Protein AF-0000000074759867 (afdb_homodimer)

Radius of gyration: 30.77 Å; Cα contacts (8 Å, |Δi|>4): 1372; chains: 2; bounding box: 74×90×67 Å

Secondary structure (DSSP, 8-state):
--HHHHH--S------SSGGGG--TTSHHHHHHHHHHHHHHHHHHHHHHHHHHSPPPHHHHSSHHHHHHHHHHHHHHHHHHHHHHHHHH-SS-HHHHHHHHHIIIIIIHHHHHHHGGG-SS-HHHHHHHHHHHHHHHHHHHHHHHH-TT-HHHHHHHHHHHTHHHHHHHHHHHHHHTT-STT-HHHHHHHHHHHHHHHHHH-TTHHHHHHHHHHHHHHHHHHHS-HHHHHHHH----SS----HHHHHHHHHHHHHHHHHHT-GGGTTS-HHHHHHHHHHHHHHS-TTSS-HHHHHHHHHHHH-TT-SS-EEHHHHHHHHHHTT--HHHHHSTHHHHHHHTT-SEE-HHHHHHHHHHHTS----EEESS--SSHHHHHHHHHHHH-TT-SSSEEHHHHHHHHHHTT--HHHHHHHHHHH-TT-SSEE-HHHHHHH-HHHHHHHHHHHHHTTSEEE--/--HHHHHTTS------SSGGGG--TTSHHHHHHHHHHHHHHHHHHHHHHHHHHSPPPGGGTSSHHHHHHHHHHHHHHHHHHHHHHHHHH-SS-HHHHHHHHHIIIIIIHHHHHHHGGG-SS-HHHHHHHHHHHHHHHHHHHHHHHH-TT-HHHHHHHHHHHTHHHHHHHHHHHHHHTT-STT-HHHHHHHHHHHHHHHHHH-TTHHHHHHHHHHHHHHHHHHHS-HHHHHHHH----SS----HHHHHHHHHHHHHHHHHHTGGGGTTS-HHHHHHHHHHHHHHS-GGGS-HHHHHHHHHHHH-TT-SS-EEHHHHHHHHHHTT--HHHHHSTHHHHHHHTT-SEE-HHHHHHHHHHHT-----EEESS--SSHHHHHHHHHHHH-TT-SSSEEHHHHHHHHHHTT--HHHHHHHHHHH-TT-SSEE-HHHHHHH-HHHHHHHHHHHHHTTSEEE--

Structure (mmCIF, N/CA/C/O backbone):
data_AF-0000000074759867-model_v1
#
loop_
_entity.id
_entity.type
_entity.pdbx_description
1 polymer 'EF-hand domain-containing protein'
#
loop_
_atom_site.group_PDB
_atom_site.id
_atom_site.type_symbol
_atom_site.label_atom_id
_atom_site.label_alt_id
_atom_site.label_comp_id
_atom_site.label_asym_id
_atom_site.label_entity_id
_atom_site.label_seq_id
_atom_site.pdbx_PDB_ins_code
_atom_site.Cartn_x
_atom_site.Cartn_y
_atom_site.Cartn_z
_atom_site.occupancy
_atom_site.B_iso_or_equiv
_atom_site.auth_seq_id
_atom_site.auth_comp_id
_atom_site.auth_asym_id
_atom_site.auth_atom_id
_atom_site.pdbx_PDB_model_num
ATOM 1 N N . MET A 1 1 ? 2.025 14.914 32.531 1 25.23 1 MET A N 1
ATOM 2 C CA . MET A 1 1 ? 1.65 15.805 31.422 1 25.23 1 MET A CA 1
ATOM 3 C C . MET A 1 1 ? 0.314 15.383 30.828 1 25.23 1 MET A C 1
ATOM 5 O O . MET A 1 1 ? 0.151 14.242 30.391 1 25.23 1 MET A O 1
ATOM 9 N N . ASN A 1 2 ? -0.723 15.922 31.312 1 27.2 2 ASN A N 1
ATOM 10 C CA . ASN A 1 2 ? -2.104 15.602 30.969 1 27.2 2 ASN A CA 1
ATOM 11 C C . ASN A 1 2 ? -2.309 15.539 29.453 1 27.2 2 ASN A C 1
ATOM 13 O O . ASN A 1 2 ? -2.076 16.531 28.75 1 27.2 2 ASN A O 1
ATOM 17 N N . PHE A 1 3 ? -2.348 14.516 28.922 1 37.06 3 PHE A N 1
ATOM 18 C CA . PHE A 1 3 ? -2.588 14.227 27.5 1 37.06 3 PHE A CA 1
ATOM 19 C C . PHE A 1 3 ? -3.641 15.172 26.938 1 37.06 3 PHE A C 1
ATOM 21 O O . PHE A 1 3 ? -3.547 15.586 25.781 1 37.06 3 PHE A O 1
ATOM 28 N N . LEU A 1 4 ? -4.617 15.453 27.766 1 38.69 4 LEU A N 1
ATOM 29 C CA . LEU A 1 4 ? -5.734 16.312 27.375 1 38.69 4 LEU A CA 1
ATOM 30 C C . LEU A 1 4 ? -5.277 17.766 27.219 1 38.69 4 LEU A C 1
ATOM 32 O O . LEU A 1 4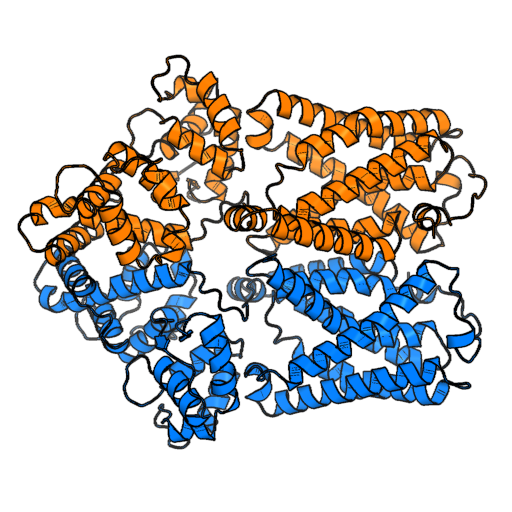 ? -5.848 18.5 26.422 1 38.69 4 LEU A O 1
ATOM 36 N N . ASN A 1 5 ? -4.363 18.172 28.047 1 41 5 ASN A N 1
ATOM 37 C CA . ASN A 1 5 ? -3.826 19.531 27.906 1 41 5 ASN A CA 1
ATOM 38 C C . ASN A 1 5 ? -3.076 19.688 26.594 1 41 5 ASN A C 1
ATOM 40 O O . ASN A 1 5 ? -2.727 20.812 26.203 1 41 5 ASN A O 1
ATOM 44 N N . ILE A 1 6 ? -2.629 18.609 26.016 1 41.81 6 ILE A N 1
ATOM 45 C CA . ILE A 1 6 ? -1.91 18.641 24.75 1 41.81 6 ILE A CA 1
ATOM 46 C C . ILE A 1 6 ? -2.848 19.109 23.625 1 41.81 6 ILE A C 1
ATOM 48 O O . ILE A 1 6 ? -2.43 19.812 22.719 1 41.81 6 ILE A O 1
ATOM 52 N N . MET A 1 7 ? -4.102 18.672 23.703 1 43.22 7 MET A N 1
ATOM 53 C CA . MET A 1 7 ? -5.043 19.094 22.672 1 43.22 7 MET A CA 1
ATOM 54 C C . MET A 1 7 ? -5.488 20.531 22.891 1 43.22 7 MET A C 1
ATOM 56 O O . MET A 1 7 ? -5.918 21.203 21.953 1 43.22 7 MET A O 1
ATOM 60 N N . ASN A 1 8 ? -5.684 20.906 24.203 1 39.31 8 ASN A N 1
ATOM 61 C CA . ASN A 1 8 ? -6.441 22.109 24.531 1 39.31 8 ASN A CA 1
ATOM 62 C C . ASN A 1 8 ? -5.559 23.344 24.5 1 39.31 8 ASN A C 1
ATOM 64 O O . ASN A 1 8 ? -5.875 24.359 25.125 1 39.31 8 ASN A O 1
ATOM 68 N N . THR A 1 9 ? -4.359 23.203 24.281 1 38.5 9 THR A N 1
ATOM 69 C CA . THR A 1 9 ? -3.691 24.453 24.594 1 38.5 9 THR A CA 1
ATOM 70 C C . THR A 1 9 ? -4.223 25.594 23.719 1 38.5 9 THR A C 1
ATOM 72 O O . THR A 1 9 ? -3.66 26.688 23.703 1 38.5 9 THR A O 1
ATOM 75 N N . THR A 1 10 ? -5.008 25.266 22.703 1 38.91 10 THR A N 1
ATOM 76 C CA . THR A 1 10 ? -5.273 26.516 21.984 1 38.91 10 THR A CA 1
ATOM 77 C C . THR A 1 10 ? -6.145 27.453 22.812 1 38.91 10 THR A C 1
ATOM 79 O O . THR A 1 10 ? -6.93 27 23.656 1 38.91 10 THR A O 1
ATOM 82 N N . HIS A 1 11 ? -5.938 28.797 22.859 1 38.81 11 HIS A N 1
ATOM 83 C CA . HIS A 1 11 ? -6.559 29.984 23.438 1 38.81 11 HIS A CA 1
ATOM 84 C C . HIS A 1 11 ? -8.078 29.938 23.281 1 38.81 11 HIS A C 1
ATOM 86 O O . HIS A 1 11 ? -8.586 29.609 22.219 1 38.81 11 HIS A O 1
ATOM 92 N N . PRO A 1 12 ? -8.883 29.781 24.422 1 43.03 12 PRO A N 1
ATOM 93 C CA . PRO A 1 12 ? -10.312 30.062 24.344 1 43.03 12 PRO A CA 1
ATOM 94 C C . PRO A 1 12 ? -10.633 31.328 23.547 1 43.03 12 PRO A C 1
ATOM 96 O O . PRO A 1 12 ? -10.617 32.438 24.109 1 43.03 12 PRO A O 1
ATOM 99 N N . GLU A 1 13 ? -10.039 31.656 22.453 1 46.59 13 GLU A N 1
ATOM 100 C CA . GLU A 1 13 ? -10.523 32.875 21.781 1 46.59 13 GLU A CA 1
ATOM 101 C C . GLU A 1 13 ? -12.047 32.906 21.75 1 46.59 13 GLU A C 1
ATOM 103 O O . GLU A 1 13 ? -12.688 31.891 21.406 1 46.59 13 GLU A O 1
ATOM 108 N N . VAL A 1 14 ? -12.602 33.812 22.516 1 53.66 14 VAL A N 1
ATOM 109 C CA . VAL A 1 14 ? -14.008 34.188 22.422 1 53.66 14 VAL A CA 1
ATOM 110 C C . VAL A 1 14 ? -14.469 34.125 20.969 1 53.66 14 VAL A C 1
ATOM 112 O O . VAL A 1 14 ? -13.953 34.844 20.109 1 53.66 14 VAL A O 1
ATOM 115 N N . ALA A 1 15 ? -15.219 33.219 20.578 1 59.41 15 ALA A N 1
ATOM 116 C CA . ALA A 1 15 ? -15.773 32.875 19.266 1 59.41 15 ALA A CA 1
ATOM 117 C C . ALA A 1 15 ? -16.562 34.031 18.672 1 59.41 15 ALA A C 1
ATOM 119 O O . ALA A 1 15 ? -17.469 34.562 19.312 1 59.41 15 ALA A O 1
ATOM 120 N N . LYS A 1 16 ? -16 34.781 17.625 1 72.56 16 LYS A N 1
ATOM 121 C CA . LYS A 1 16 ? -16.75 35.75 16.828 1 72.56 16 LYS A CA 1
ATOM 122 C C . LYS A 1 16 ? -17.812 35.062 15.984 1 72.56 16 LYS A C 1
ATOM 124 O O . LYS A 1 16 ? -17.531 34.094 15.297 1 72.56 16 LYS A O 1
ATOM 129 N N . LEU A 1 17 ? -19.156 35.312 16.156 1 83.62 17 LEU A N 1
ATOM 130 C CA . LEU A 1 17 ? -20.297 34.75 15.445 1 83.62 17 LEU A CA 1
ATOM 131 C C . LEU A 1 17 ? -20.906 35.75 14.492 1 83.62 17 LEU A C 1
ATOM 133 O O . LEU A 1 17 ? -20.828 36.969 14.734 1 83.62 17 LEU A O 1
ATOM 137 N N . PRO A 1 18 ? -21.406 35.312 13.297 1 91.12 18 PRO A N 1
ATOM 138 C CA . PRO A 1 18 ? -21.281 33.938 12.844 1 91.12 18 PRO A CA 1
ATOM 139 C C . PRO A 1 18 ? -19.859 33.531 12.5 1 91.12 18 PRO A C 1
ATOM 141 O O . PRO A 1 18 ? -19.062 34.375 12.07 1 91.12 18 PRO A O 1
ATOM 144 N N . HIS A 1 19 ? -19.531 32.281 12.445 1 92.56 19 HIS A N 1
ATOM 145 C CA . HIS A 1 19 ? -18.172 31.828 12.266 1 92.56 19 HIS A CA 1
ATOM 146 C C . HIS A 1 19 ? -17.641 32.188 10.883 1 92.56 19 HIS A C 1
ATOM 148 O O . HIS A 1 19 ? -16.469 32.562 10.742 1 92.56 19 HIS A O 1
ATOM 154 N N . TYR A 1 20 ? -18.516 32.094 9.836 1 93.38 20 TYR A N 1
ATOM 155 C CA . TYR A 1 20 ? -18.062 32.25 8.461 1 93.38 20 TYR A CA 1
ATOM 156 C C . TYR A 1 20 ? -17.531 33.656 8.234 1 93.38 20 TYR A C 1
ATOM 158 O O . TYR A 1 20 ? -16.688 33.875 7.363 1 93.38 20 TYR A O 1
ATOM 166 N N . LYS A 1 21 ? -17.938 34.719 9.039 1 93.5 21 LYS A N 1
ATOM 167 C CA . LYS A 1 21 ? -17.531 36.094 8.883 1 93.5 21 LYS A CA 1
ATOM 168 C C . LYS A 1 21 ? -16.172 36.344 9.523 1 93.5 21 LYS A C 1
ATOM 170 O O . LYS A 1 21 ? -15.516 37.344 9.242 1 93.5 21 LYS A O 1
ATOM 175 N N . HIS A 1 22 ? -15.734 35.438 10.32 1 90.88 22 HIS A N 1
ATOM 176 C CA . HIS A 1 22 ? -14.523 35.656 11.102 1 90.88 22 HIS A CA 1
ATOM 177 C C . HIS A 1 22 ? -13.398 34.719 10.672 1 90.88 22 HIS A C 1
ATOM 179 O O . HIS A 1 22 ? -12.398 34.594 11.383 1 90.88 22 HIS A O 1
ATOM 185 N N . VAL A 1 23 ? -13.594 34.125 9.547 1 92.38 23 VAL A N 1
ATOM 186 C CA . VAL A 1 23 ? -12.539 33.281 9.023 1 92.38 23 VAL A CA 1
ATOM 187 C C . VAL A 1 23 ? -11.344 34.125 8.609 1 92.38 23 VAL A C 1
ATOM 189 O O . VAL A 1 23 ? -11.484 35.062 7.836 1 92.38 23 VAL A O 1
ATOM 192 N N . GLU A 1 24 ? -10.156 33.781 9.117 1 90.75 24 GLU A N 1
ATOM 193 C CA . GLU A 1 24 ? -8.922 34.469 8.75 1 90.75 24 GLU A CA 1
ATOM 194 C C . GLU A 1 24 ? -8.297 33.844 7.5 1 90.75 24 GLU A C 1
ATOM 196 O O . GLU A 1 24 ? -7.32 33.094 7.586 1 90.75 24 GLU A O 1
ATOM 201 N N . TRP A 1 25 ? -8.688 34.219 6.379 1 91.19 25 TRP A N 1
ATOM 202 C CA . TRP A 1 25 ? -8.305 33.656 5.094 1 91.19 25 TRP A CA 1
ATOM 203 C C . TRP A 1 25 ? -6.84 33.938 4.785 1 91.19 25 TRP A C 1
ATOM 205 O O . TRP A 1 25 ? -6.234 33.281 3.936 1 91.19 25 TRP A O 1
ATOM 215 N N . ASP A 1 26 ? -6.25 34.906 5.43 1 89.62 26 ASP A N 1
ATOM 216 C CA . ASP A 1 26 ? -4.859 35.25 5.184 1 89.62 26 ASP A CA 1
ATOM 217 C C . ASP A 1 26 ? -3.904 34.312 5.895 1 89.62 26 ASP A C 1
ATOM 219 O O . ASP A 1 26 ? -2.715 34.25 5.57 1 89.62 26 ASP A O 1
ATOM 223 N N . HIS A 1 27 ? -4.445 33.656 6.91 1 87.38 27 HIS A N 1
ATOM 224 C CA . HIS A 1 27 ? -3.648 32.625 7.566 1 87.38 27 HIS A CA 1
ATOM 225 C C . HIS A 1 27 ? -3.65 31.344 6.762 1 87.38 27 HIS A C 1
ATOM 227 O O . HIS A 1 27 ? -4.695 30.703 6.613 1 87.38 27 HIS A O 1
ATOM 233 N N . PRO A 1 28 ? -2.551 30.844 6.285 1 83.94 28 PRO A N 1
ATOM 234 C CA . PRO A 1 28 ? -2.492 29.734 5.332 1 83.94 28 PRO A CA 1
ATOM 235 C C . PRO A 1 28 ? -3.105 28.453 5.887 1 83.94 28 PRO A C 1
ATOM 237 O O . PRO A 1 28 ? -3.795 27.734 5.164 1 83.94 28 PRO A O 1
ATOM 240 N N . GLU A 1 29 ? -2.854 28.234 7.102 1 86.25 29 GLU A N 1
ATOM 241 C CA . GLU A 1 29 ? -3.369 26.984 7.672 1 86.25 29 GLU A CA 1
ATOM 242 C C . GLU A 1 29 ? -4.887 27.031 7.816 1 86.25 29 GLU A C 1
ATOM 244 O O . GLU A 1 29 ? -5.57 26.031 7.602 1 86.25 29 GLU A O 1
ATOM 249 N N . VAL A 1 30 ? -5.398 28.234 8.242 1 88.75 30 VAL A N 1
ATOM 250 C CA . VAL A 1 30 ? -6.844 28.406 8.367 1 88.75 30 VAL A CA 1
ATOM 251 C C . VAL A 1 30 ? -7.492 28.312 6.984 1 88.75 30 VAL A C 1
ATOM 253 O O . VAL A 1 30 ? -8.508 27.641 6.812 1 88.75 30 VAL A O 1
ATOM 256 N N . ALA A 1 31 ? -6.879 28.953 6.039 1 91.12 31 ALA A N 1
ATOM 257 C CA . ALA A 1 31 ? -7.383 28.906 4.668 1 91.12 31 ALA A CA 1
ATOM 258 C C . ALA A 1 31 ? -7.418 27.484 4.141 1 91.12 31 ALA A C 1
ATOM 260 O O . ALA A 1 31 ? -8.391 27.062 3.51 1 91.12 31 ALA A O 1
ATOM 261 N N . PHE A 1 32 ? -6.383 26.781 4.449 1 91.81 32 PHE A N 1
ATOM 262 C CA . PHE A 1 32 ? -6.312 25.391 3.988 1 91.81 32 PHE A CA 1
ATOM 263 C C . PHE A 1 32 ? -7.441 24.562 4.594 1 91.81 32 PHE A C 1
ATOM 265 O O . PHE A 1 32 ? -8.125 23.828 3.885 1 91.81 32 PHE A O 1
ATOM 272 N N . ARG A 1 33 ? -7.582 24.688 5.844 1 91.69 33 ARG A N 1
ATOM 273 C CA . ARG A 1 33 ? -8.633 23.922 6.523 1 91.69 33 ARG A CA 1
ATOM 274 C C . ARG A 1 33 ? -10.008 24.266 5.949 1 91.69 33 ARG A C 1
ATOM 276 O O . ARG A 1 33 ? -10.852 23.375 5.801 1 91.69 33 ARG A O 1
ATOM 283 N N . MET A 1 34 ? -10.188 25.5 5.605 1 93.25 34 MET A N 1
ATOM 284 C CA . MET A 1 34 ? -11.461 25.906 5.027 1 93.25 34 MET A CA 1
ATOM 285 C C . MET A 1 34 ? -11.641 25.328 3.627 1 93.25 34 MET A C 1
ATOM 287 O O . MET A 1 34 ? -12.703 24.812 3.299 1 93.25 34 MET A O 1
ATOM 291 N N . TYR A 1 35 ? -10.594 25.406 2.811 1 92.88 35 TYR A N 1
ATOM 292 C CA . TYR A 1 35 ? -10.688 24.875 1.453 1 92.88 35 TYR A CA 1
ATOM 293 C C . TYR A 1 35 ? -10.953 23.375 1.47 1 92.88 35 TYR A C 1
ATOM 295 O O . TYR A 1 35 ? -11.805 22.875 0.729 1 92.88 35 TYR A O 1
ATOM 303 N N . ILE A 1 36 ? -10.219 22.734 2.312 1 93.94 36 ILE A N 1
ATOM 304 C CA . ILE A 1 36 ? -10.375 21.281 2.367 1 93.94 36 ILE A CA 1
ATOM 305 C C . ILE A 1 36 ? -11.773 20.938 2.879 1 93.94 36 ILE A C 1
ATOM 307 O O . ILE A 1 36 ? -12.359 19.938 2.461 1 93.94 36 ILE A O 1
ATOM 311 N N . SER A 1 37 ? -12.336 21.734 3.779 1 93.81 37 SER A N 1
ATOM 312 C CA . SER A 1 37 ? -13.695 21.531 4.27 1 93.81 37 SER A CA 1
ATOM 313 C C . SER A 1 37 ? -14.711 21.656 3.141 1 93.81 37 SER A C 1
ATOM 315 O O . SER A 1 37 ? -15.617 20.844 3.016 1 93.81 37 SER A O 1
ATOM 317 N N . TYR A 1 38 ? -14.5 22.688 2.322 1 93.06 38 TYR A N 1
ATOM 318 C CA . TYR A 1 38 ? -15.422 22.891 1.212 1 93.06 38 TYR A CA 1
ATOM 319 C C . TYR A 1 38 ? -15.32 21.766 0.193 1 93.06 38 TYR A C 1
ATOM 321 O O . TYR A 1 38 ? -16.328 21.25 -0.272 1 93.06 38 TYR A O 1
ATOM 329 N N . ILE A 1 39 ? -14.117 21.359 -0.092 1 93.31 39 ILE A N 1
ATOM 330 C CA . ILE A 1 39 ? -13.891 20.312 -1.085 1 93.31 39 ILE A CA 1
ATOM 331 C C . ILE A 1 39 ? -14.461 18.984 -0.579 1 93.31 39 ILE A C 1
ATOM 333 O O . ILE A 1 39 ? -14.984 18.188 -1.36 1 93.31 39 ILE A O 1
ATOM 337 N N . SER A 1 40 ? -14.406 18.797 0.726 1 94.06 40 SER A N 1
ATOM 338 C CA . SER A 1 40 ? -14.891 17.547 1.333 1 94.06 40 SER A CA 1
ATOM 339 C C . SER A 1 40 ? -16.391 17.375 1.114 1 94.06 40 SER A C 1
ATOM 341 O O . SER A 1 40 ? -16.875 16.266 0.946 1 94.06 40 SER A O 1
ATOM 343 N N . LEU A 1 41 ? -17.109 18.484 1.128 1 91.69 41 LEU A N 1
ATOM 344 C CA . LEU A 1 41 ? -18.547 18.422 0.904 1 91.69 41 LEU A CA 1
ATOM 345 C C . LEU A 1 41 ? -18.859 17.875 -0.481 1 91.69 41 LEU A C 1
ATOM 347 O O . LEU A 1 41 ? -19.781 17.078 -0.64 1 91.69 41 LEU A O 1
ATOM 351 N N . PHE A 1 42 ? -18.047 18.266 -1.416 1 90.19 42 PHE A N 1
ATOM 352 C CA . PHE A 1 42 ? -18.219 17.781 -2.779 1 90.19 42 PHE A CA 1
ATOM 353 C C . PHE A 1 42 ? -17.969 16.281 -2.852 1 90.19 42 PHE A C 1
ATOM 355 O O . PHE A 1 42 ? -18.688 15.547 -3.541 1 90.19 42 PHE A O 1
ATOM 362 N N . PHE A 1 43 ? -17 15.852 -2.152 1 91.69 43 PHE A N 1
ATOM 363 C CA . PHE A 1 43 ? -16.656 14.438 -2.174 1 91.69 43 PHE A CA 1
ATOM 364 C C . PHE A 1 43 ? -17.719 13.609 -1.452 1 91.69 43 PHE A C 1
ATOM 366 O O . PHE A 1 43 ? -18 12.469 -1.841 1 91.69 43 PHE A O 1
ATOM 373 N N . ASP A 1 44 ? -18.297 14.148 -0.44 1 91.81 44 ASP A N 1
ATOM 374 C CA . ASP A 1 44 ? -19.375 13.445 0.258 1 91.81 44 ASP A CA 1
ATOM 375 C C . ASP A 1 44 ? -20.562 13.211 -0.667 1 91.81 44 ASP A C 1
ATOM 377 O O . ASP A 1 44 ? -21.156 12.125 -0.66 1 91.81 44 ASP A O 1
ATOM 381 N N . VAL A 1 45 ? -20.875 14.219 -1.441 1 88.69 45 VAL A N 1
ATOM 382 C CA . VAL A 1 45 ? -21.984 14.086 -2.379 1 88.69 45 VAL A CA 1
ATOM 383 C C . VAL A 1 45 ? -21.656 13.008 -3.412 1 88.69 45 VAL A C 1
ATOM 385 O O . VAL A 1 45 ? -22.516 12.18 -3.742 1 88.69 45 VAL A O 1
ATOM 388 N N . ALA A 1 46 ? -20.438 13 -3.855 1 87.56 46 ALA A N 1
ATOM 389 C CA . ALA A 1 46 ? -20.031 12 -4.836 1 87.56 46 ALA A CA 1
ATOM 390 C C . ALA A 1 46 ? -20.109 10.594 -4.254 1 87.56 46 ALA A C 1
ATOM 392 O O . ALA A 1 46 ? -20.516 9.656 -4.938 1 87.56 46 ALA A O 1
ATOM 393 N N . VAL A 1 47 ? -19.734 10.484 -2.996 1 87 47 VAL A N 1
ATOM 394 C CA . VAL A 1 47 ? -19.766 9.18 -2.334 1 87 47 VAL A CA 1
ATOM 395 C C . VAL A 1 47 ? -21.219 8.711 -2.18 1 87 47 VAL A C 1
ATOM 397 O O . VAL A 1 47 ? -21.516 7.543 -2.4 1 87 47 VAL A O 1
ATOM 400 N N . LEU A 1 48 ? -22.062 9.625 -1.854 1 86.44 48 LEU A N 1
ATOM 401 C CA . LEU A 1 48 ? -23.484 9.281 -1.71 1 86.44 48 LEU A CA 1
ATOM 402 C C . LEU A 1 48 ? -24.078 8.867 -3.051 1 86.44 48 LEU A C 1
ATOM 404 O O . LEU A 1 48 ? -24.828 7.895 -3.127 1 86.44 48 LEU A O 1
ATOM 408 N N . VAL A 1 49 ? -23.688 9.555 -4.109 1 83.5 49 VAL A N 1
ATOM 409 C CA . VAL A 1 49 ? -24.172 9.227 -5.445 1 83.5 49 VAL A CA 1
ATOM 410 C C . VAL A 1 49 ? -23.703 7.828 -5.84 1 83.5 49 VAL A C 1
ATOM 412 O O . VAL A 1 49 ? -24.469 7.031 -6.383 1 83.5 49 VAL A O 1
ATOM 415 N N . TYR A 1 50 ? -22.5 7.57 -5.523 1 79.12 50 TYR A N 1
ATOM 416 C CA . TYR A 1 50 ? -21.953 6.25 -5.816 1 79.12 50 TYR A CA 1
ATOM 417 C C . TYR A 1 50 ? -22.703 5.168 -5.047 1 79.12 50 TYR A C 1
ATOM 419 O O . TYR A 1 50 ? -23.062 4.129 -5.613 1 79.12 50 TYR A O 1
ATOM 427 N N . HIS A 1 51 ? -22.922 5.371 -3.814 1 77.06 51 HIS A N 1
ATOM 428 C CA . HIS A 1 51 ? -23.594 4.395 -2.955 1 77.06 51 HIS A CA 1
ATOM 429 C C . HIS A 1 51 ? -25.016 4.141 -3.41 1 77.06 51 HIS A C 1
ATOM 431 O O . HIS A 1 51 ? -25.531 3.023 -3.279 1 77.06 51 HIS A O 1
ATOM 437 N N . PHE A 1 52 ? -25.609 5.156 -3.965 1 77.25 52 PHE A N 1
ATOM 438 C CA . PHE A 1 52 ? -27.016 5.008 -4.336 1 77.25 52 PHE A CA 1
ATOM 439 C C . PHE A 1 52 ? -27.141 4.559 -5.785 1 77.25 52 PHE A C 1
ATOM 441 O O . PHE A 1 52 ? -28.234 4.152 -6.219 1 77.25 52 PHE A O 1
ATOM 448 N N . SER A 1 53 ? -26 4.535 -6.492 1 72.75 53 SER A N 1
ATOM 449 C CA . SER A 1 53 ? -26.062 4.145 -7.898 1 72.75 53 SER A CA 1
ATOM 450 C C . SER A 1 53 ? -25.422 2.771 -8.117 1 72.75 53 SER A C 1
ATOM 452 O O . SER A 1 53 ? -25.469 2.23 -9.227 1 72.75 53 SER A O 1
ATOM 454 N N . THR A 1 54 ? -24.812 2.27 -7.125 1 71.56 54 THR A N 1
ATOM 455 C CA . THR A 1 54 ? -24.156 0.971 -7.234 1 71.56 54 THR A CA 1
ATOM 456 C C . THR A 1 54 ? -24.797 -0.037 -6.285 1 71.56 54 THR A C 1
ATOM 458 O O . THR A 1 54 ? -25.234 0.325 -5.191 1 71.56 54 THR A O 1
ATOM 461 N N . PRO A 1 55 ? -24.766 -1.296 -6.73 1 67.69 55 PRO A N 1
ATOM 462 C CA . PRO A 1 55 ? -25.328 -2.312 -5.84 1 67.69 55 PRO A CA 1
ATOM 463 C C . PRO A 1 55 ? -24.547 -2.439 -4.527 1 67.69 55 PRO A C 1
ATOM 465 O O . PRO A 1 55 ? -23.328 -2.344 -4.52 1 67.69 55 PRO A O 1
ATOM 468 N N . PHE A 1 56 ? -25.312 -2.633 -3.518 1 70.69 56 PHE A N 1
ATOM 469 C CA . PHE A 1 56 ? -24.719 -2.729 -2.189 1 70.69 56 PHE A CA 1
ATOM 470 C C . PHE A 1 56 ? -23.906 -4.016 -2.051 1 70.69 56 PHE A C 1
ATOM 472 O O . PHE A 1 56 ? -24.312 -5.066 -2.547 1 70.69 56 PHE A O 1
ATOM 479 N N . HIS A 1 57 ? -22.844 -3.789 -1.428 1 70.56 57 HIS A N 1
ATOM 480 C CA . HIS A 1 57 ? -22.078 -4.977 -1.076 1 70.56 57 HIS A CA 1
ATOM 481 C C . HIS A 1 57 ? -22.844 -5.855 -0.09 1 70.56 57 HIS A C 1
ATOM 483 O O . HIS A 1 57 ? -23.391 -5.355 0.89 1 70.56 57 HIS A O 1
ATOM 489 N N . PRO A 1 58 ? -22.922 -7.125 -0.359 1 69.81 58 PRO A N 1
ATOM 490 C CA . PRO A 1 58 ? -23.75 -8.031 0.443 1 69.81 58 PRO A CA 1
ATOM 491 C C . PRO A 1 58 ? -23.344 -8.039 1.918 1 69.81 58 PRO A C 1
ATOM 493 O O . PRO A 1 58 ? -24.203 -8.266 2.785 1 69.81 58 PRO A O 1
ATOM 496 N N . LYS A 1 59 ? -22.219 -7.727 2.207 1 71.38 59 LYS A N 1
ATOM 497 C CA . LYS A 1 59 ? -21.766 -7.746 3.594 1 71.38 59 LYS A CA 1
ATOM 498 C C . LYS A 1 59 ? -22.578 -6.789 4.453 1 71.38 59 LYS A C 1
ATOM 500 O O . LYS A 1 59 ? -22.75 -7.012 5.656 1 71.38 59 LYS A O 1
ATOM 505 N N . PHE A 1 60 ? -23.141 -5.816 3.809 1 73.75 60 PHE A N 1
ATOM 506 C CA . PHE A 1 60 ? -23.828 -4.789 4.566 1 73.75 60 PHE A CA 1
ATOM 507 C C . PHE A 1 60 ? -25.344 -5.051 4.57 1 73.75 60 PHE A C 1
ATOM 509 O O . PHE A 1 60 ? -26.078 -4.438 5.348 1 73.75 60 PHE A O 1
ATOM 516 N N . TYR A 1 61 ? -25.766 -6.004 3.783 1 70.75 61 TYR A N 1
ATOM 517 C CA . TYR A 1 61 ? -27.203 -6.023 3.6 1 70.75 61 TYR A CA 1
ATOM 518 C C . TYR A 1 61 ? -27.781 -7.406 3.91 1 70.75 61 TYR A C 1
ATOM 520 O O . TYR A 1 61 ? -29 -7.566 4.043 1 70.75 61 TYR A O 1
ATOM 528 N N . VAL A 1 62 ? -26.875 -8.289 4.008 1 71.62 62 VAL A N 1
ATOM 529 C CA . VAL A 1 62 ? -27.375 -9.641 4.258 1 71.62 62 VAL A CA 1
ATOM 530 C C . VAL A 1 62 ? -27.938 -9.734 5.676 1 71.62 62 VAL A C 1
ATOM 532 O O . VAL A 1 62 ? -28.953 -10.391 5.906 1 71.62 62 VAL A O 1
ATOM 535 N N . LYS A 1 63 ? -27.344 -9.094 6.641 1 74 63 LYS A N 1
ATOM 536 C CA . LYS A 1 63 ? -27.859 -9.016 8 1 74 63 LYS A CA 1
ATOM 537 C C . LYS A 1 63 ? -28.688 -7.746 8.211 1 74 63 LYS A C 1
ATOM 539 O O . LYS A 1 63 ? -28.25 -6.656 7.832 1 74 63 LYS A O 1
ATOM 544 N N . THR A 1 64 ? -29.812 -7.938 8.797 1 80.44 64 THR A N 1
ATOM 545 C CA . THR A 1 64 ? -30.719 -6.816 9.016 1 80.44 64 THR A CA 1
ATOM 546 C C . THR A 1 64 ? -30.078 -5.77 9.922 1 80.44 64 THR A C 1
ATOM 548 O O . THR A 1 64 ? -30.25 -4.566 9.711 1 80.44 64 THR A O 1
ATOM 551 N N . THR A 1 65 ? -29.406 -6.234 10.961 1 82.75 65 THR A N 1
ATOM 552 C CA . THR A 1 65 ? -28.75 -5.305 11.875 1 82.75 65 THR A CA 1
ATOM 553 C C . THR A 1 65 ? -27.734 -4.445 11.141 1 82.75 65 THR A C 1
ATOM 555 O O . THR A 1 65 ? -27.625 -3.244 11.398 1 82.75 65 THR A O 1
ATOM 558 N N . ARG A 1 66 ? -27.031 -4.984 10.258 1 83.31 66 ARG A N 1
ATOM 559 C CA . ARG A 1 66 ? -26.031 -4.242 9.5 1 83.31 66 ARG A CA 1
ATOM 560 C C . ARG A 1 66 ? -26.688 -3.232 8.562 1 83.31 66 ARG A C 1
ATOM 562 O O . ARG A 1 66 ? -26.172 -2.123 8.383 1 83.31 66 ARG A O 1
ATOM 569 N N . ARG A 1 67 ? -27.75 -3.682 8.008 1 84.31 67 ARG A N 1
ATOM 570 C CA . ARG A 1 67 ? -28.5 -2.777 7.129 1 84.31 67 ARG A CA 1
ATOM 571 C C . ARG A 1 67 ? -29.016 -1.566 7.898 1 84.31 67 ARG A C 1
ATOM 573 O O . ARG A 1 67 ? -28.875 -0.43 7.438 1 84.31 67 ARG A O 1
ATOM 580 N N . ARG A 1 68 ? -29.578 -1.847 8.984 1 91.06 68 ARG A N 1
ATOM 581 C CA . ARG A 1 68 ? -30.125 -0.771 9.812 1 91.06 68 ARG A CA 1
ATOM 582 C C . ARG A 1 68 ? -29.016 0.149 10.305 1 91.06 68 ARG A C 1
ATOM 584 O O . ARG A 1 68 ? -29.172 1.372 10.312 1 91.06 68 ARG A O 1
ATOM 591 N N . MET A 1 69 ? -27.922 -0.458 10.672 1 90.94 69 MET A N 1
ATOM 592 C CA . MET A 1 69 ? -26.812 0.33 11.172 1 90.94 69 MET A CA 1
ATOM 593 C C . MET A 1 69 ? -26.203 1.182 10.062 1 90.94 69 MET A C 1
ATOM 595 O O . MET A 1 69 ? -25.781 2.318 10.305 1 90.94 69 MET A O 1
ATOM 599 N N . LEU A 1 70 ? -26.141 0.649 8.938 1 90 70 LEU A N 1
ATOM 600 C CA . LEU A 1 70 ? -25.609 1.411 7.809 1 90 70 LEU A CA 1
ATOM 601 C C . LEU A 1 70 ? -26.516 2.594 7.477 1 90 70 LEU A C 1
ATOM 603 O O . LEU A 1 70 ? -26.031 3.699 7.223 1 90 70 LEU A O 1
ATOM 607 N N . ARG A 1 71 ? -27.812 2.352 7.477 1 91.38 71 ARG A N 1
ATOM 608 C CA . ARG A 1 71 ? -28.766 3.426 7.211 1 91.38 71 ARG A CA 1
ATOM 609 C C . ARG A 1 71 ? -28.672 4.512 8.281 1 91.38 71 ARG A C 1
ATOM 611 O O . ARG A 1 71 ? -28.719 5.703 7.965 1 91.38 71 ARG A O 1
ATOM 618 N N . LEU A 1 72 ? -28.578 4.016 9.492 1 95.38 72 LEU A N 1
ATOM 619 C CA . LEU A 1 72 ? -28.438 4.957 10.602 1 95.38 72 LEU A CA 1
ATOM 620 C C . LEU A 1 72 ? -27.156 5.77 10.453 1 95.38 72 LEU A C 1
ATOM 622 O O . LEU A 1 72 ? -27.141 6.977 10.703 1 95.38 72 LEU A O 1
ATOM 626 N N . HIS A 1 73 ? -26.109 5.152 10.047 1 95.5 73 HIS A N 1
ATOM 627 C CA . HIS A 1 73 ? -24.828 5.801 9.844 1 95.5 73 HIS A CA 1
ATOM 628 C C . HIS A 1 73 ? -24.906 6.863 8.758 1 95.5 73 HIS A C 1
ATOM 630 O O . HIS A 1 73 ? -24.469 8 8.961 1 95.5 73 HIS A O 1
ATOM 636 N N . ILE A 1 74 ? -25.453 6.492 7.656 1 93.81 74 ILE A N 1
ATOM 637 C CA . ILE A 1 74 ? -25.547 7.402 6.52 1 93.81 74 ILE A CA 1
ATOM 638 C C . ILE A 1 74 ? -26.438 8.586 6.871 1 93.81 74 ILE A C 1
ATOM 640 O O . ILE A 1 74 ? -26.062 9.742 6.652 1 93.81 74 ILE A O 1
ATOM 644 N N . ALA A 1 75 ? -27.609 8.305 7.457 1 95.81 75 ALA A N 1
ATOM 645 C CA . ALA A 1 75 ? -28.562 9.352 7.797 1 95.81 75 ALA A CA 1
ATOM 646 C C . ALA A 1 75 ? -27.984 10.312 8.836 1 95.81 75 ALA A C 1
ATOM 648 O O . ALA A 1 75 ? -28.062 11.531 8.68 1 95.81 75 ALA A O 1
ATOM 649 N N . SER A 1 76 ? -27.438 9.766 9.891 1 97.56 76 SER A N 1
ATOM 650 C CA . SER A 1 76 ? -26.891 10.609 10.953 1 97.56 76 SER A CA 1
ATOM 651 C C . SER A 1 76 ? -25.688 11.398 10.461 1 97.56 76 SER A C 1
ATOM 653 O O . SER A 1 76 ? -25.5 12.562 10.836 1 97.56 76 SER A O 1
ATOM 655 N N . GLY A 1 77 ? -24.828 10.766 9.633 1 97 77 GLY A N 1
ATOM 656 C CA . GLY A 1 77 ? -23.703 11.492 9.055 1 97 77 GLY A CA 1
ATOM 657 C C . GLY A 1 77 ? -24.125 12.672 8.203 1 97 77 GLY A C 1
ATOM 658 O O . GLY A 1 77 ? -23.578 13.766 8.32 1 97 77 GLY A O 1
ATOM 659 N N . CYS A 1 78 ? -25.141 12.477 7.398 1 96.19 78 CYS A N 1
ATOM 660 C CA . CYS A 1 78 ? -25.641 13.547 6.547 1 96.19 78 CYS A CA 1
ATOM 661 C C . CYS A 1 78 ? -26.234 14.68 7.383 1 96.19 78 CYS A C 1
ATOM 663 O O . CYS A 1 78 ? -25.953 15.852 7.133 1 96.19 78 CYS A O 1
ATOM 665 N N . LEU A 1 79 ? -27 14.336 8.367 1 97.56 79 LEU A N 1
ATOM 666 C CA . LEU A 1 79 ? -27.625 15.328 9.227 1 97.56 79 LEU A CA 1
ATOM 667 C C . LEU A 1 79 ? -26.578 16.078 10.047 1 97.56 79 LEU A C 1
ATOM 669 O O . LEU A 1 79 ? -26.719 17.281 10.289 1 97.56 79 LEU A O 1
ATOM 673 N N . GLU A 1 80 ? -25.578 15.336 10.5 1 98.19 80 GLU A N 1
ATOM 674 C CA . GLU A 1 80 ? -24.469 15.945 11.219 1 98.19 80 GLU A CA 1
ATOM 675 C C . GLU A 1 80 ? -23.766 17 10.359 1 98.19 80 GLU A C 1
ATOM 677 O O . GLU A 1 80 ? -23.516 18.109 10.82 1 98.19 80 GLU A O 1
ATOM 682 N N . ILE A 1 81 ? -23.453 16.656 9.133 1 97.56 81 ILE A N 1
ATOM 683 C CA . ILE A 1 81 ? -22.766 17.562 8.219 1 97.56 81 ILE A CA 1
ATOM 684 C C . ILE A 1 81 ? -23.641 18.797 7.961 1 97.56 81 ILE A C 1
ATOM 686 O O . ILE A 1 81 ? -23.141 19.938 8.023 1 97.56 81 ILE A O 1
ATOM 690 N N . LEU A 1 82 ? -24.922 18.625 7.758 1 97.38 82 LEU A N 1
ATOM 691 C CA . LEU A 1 82 ? -25.844 19.734 7.516 1 97.38 82 LEU A CA 1
ATOM 692 C C . LEU A 1 82 ? -25.922 20.641 8.734 1 97.38 82 LEU A C 1
ATOM 694 O O . LEU A 1 82 ? -25.922 21.875 8.594 1 97.38 82 LEU A O 1
ATOM 698 N N . ALA A 1 83 ? -25.969 20.047 9.867 1 98.44 83 ALA A N 1
ATOM 699 C CA . ALA A 1 83 ? -26.016 20.828 11.102 1 98.44 83 ALA A CA 1
ATOM 700 C C . ALA A 1 83 ? -24.734 21.625 11.305 1 98.44 83 ALA A C 1
ATOM 702 O O . ALA A 1 83 ? -24.766 22.766 11.766 1 98.44 83 ALA A O 1
ATOM 703 N N . CYS A 1 84 ? -23.594 21.016 11.008 1 98.06 84 CYS A N 1
ATOM 704 C CA . CYS A 1 84 ? -22.328 21.734 11.109 1 98.06 84 CYS A CA 1
ATOM 705 C C . CYS A 1 84 ? -22.297 22.922 10.164 1 98.06 84 CYS A C 1
ATOM 707 O O . CYS A 1 84 ? -21.875 24.016 10.555 1 98.06 84 CYS A O 1
ATOM 709 N N . VAL A 1 85 ? -22.766 22.672 8.969 1 97.25 85 VAL A N 1
ATOM 710 C CA . VAL A 1 85 ? -22.781 23.734 7.98 1 97.25 85 VAL A CA 1
ATOM 711 C C . VAL A 1 85 ? -23.719 24.859 8.453 1 97.25 85 VAL A C 1
ATOM 713 O O . VAL A 1 85 ? -23.375 26.031 8.367 1 97.25 85 VAL A O 1
ATOM 716 N N . ALA A 1 86 ? -24.859 24.516 8.953 1 97.88 86 ALA A N 1
ATOM 717 C CA . ALA A 1 86 ? -25.812 25.5 9.469 1 97.88 86 ALA A CA 1
ATOM 718 C C . ALA A 1 86 ? -25.219 26.281 10.633 1 97.88 86 ALA A C 1
ATOM 720 O O . ALA A 1 86 ? -25.375 27.5 10.719 1 97.88 86 ALA A O 1
ATOM 721 N N . ALA A 1 87 ? -24.531 25.594 11.492 1 97.69 87 ALA A N 1
ATOM 722 C CA . ALA A 1 87 ? -23.906 26.25 12.641 1 97.69 87 ALA A CA 1
ATOM 723 C C . ALA A 1 87 ? -22.844 27.25 12.188 1 97.69 87 ALA A C 1
ATOM 725 O O . ALA A 1 87 ? -22.703 28.328 12.773 1 97.69 87 ALA A O 1
ATOM 726 N N . PHE A 1 88 ? -22.109 26.875 11.195 1 96.81 88 PHE A N 1
ATOM 727 C CA . PHE A 1 88 ? -21.016 27.719 10.688 1 96.81 88 PHE A CA 1
ATOM 728 C C . PHE A 1 88 ? -21.562 29.047 10.156 1 96.81 88 PHE A C 1
ATOM 730 O O . PHE A 1 88 ? -20.922 30.078 10.312 1 96.81 88 PHE A O 1
ATOM 737 N N . TYR A 1 89 ? -22.797 29.047 9.625 1 96.75 89 TYR A N 1
ATOM 738 C CA . TYR A 1 89 ? -23.344 30.234 8.977 1 96.75 89 TYR A CA 1
ATOM 739 C C . TYR A 1 89 ? -24.359 30.938 9.867 1 96.75 89 TYR A C 1
ATOM 741 O O . TYR A 1 89 ? -24.781 32.062 9.578 1 96.75 89 TYR A O 1
ATOM 749 N N . ALA A 1 90 ? -24.672 30.344 10.953 1 96.56 90 ALA A N 1
ATOM 750 C CA . ALA A 1 90 ? -25.703 30.875 11.836 1 96.56 90 ALA A CA 1
ATOM 751 C C . ALA A 1 90 ? -25.172 32.031 12.68 1 96.56 90 ALA A C 1
ATOM 753 O O . ALA A 1 90 ? -23.984 32.031 13.047 1 96.56 90 ALA A O 1
ATOM 754 N N . GLU A 1 91 ? -26.047 32.969 13.008 1 95.12 91 GLU A N 1
ATOM 755 C CA . GLU A 1 91 ? -25.703 34.031 13.938 1 95.12 91 GLU A CA 1
ATOM 756 C C . GLU A 1 91 ? -25.391 33.469 15.32 1 95.12 91 GLU A C 1
ATOM 758 O O . GLU A 1 91 ? -24.375 33.844 15.93 1 95.12 91 GLU A O 1
ATOM 763 N N . ASP A 1 92 ? -26.25 32.688 15.766 1 94.69 92 ASP A N 1
ATOM 764 C CA . ASP A 1 92 ? -26.031 31.891 16.969 1 94.69 92 ASP A CA 1
ATOM 765 C C . ASP A 1 92 ? -25.953 30.406 16.656 1 94.69 92 ASP A C 1
ATOM 767 O O . ASP A 1 92 ? -26.969 29.766 16.359 1 94.69 92 ASP A O 1
ATOM 771 N N . PRO A 1 93 ? -24.75 29.781 16.734 1 95.81 93 PRO A N 1
ATOM 772 C CA . PRO A 1 93 ? -24.547 28.406 16.281 1 95.81 93 PRO A CA 1
ATOM 773 C C . PRO A 1 93 ? -24.984 27.375 17.344 1 95.81 93 PRO A C 1
ATOM 775 O O . PRO A 1 93 ? -24.984 26.172 17.062 1 95.81 93 PRO A O 1
ATOM 778 N N . THR A 1 94 ? -25.422 27.781 18.453 1 96.31 94 THR A N 1
ATOM 779 C CA . THR A 1 94 ? -25.562 26.938 19.625 1 96.31 94 THR A CA 1
ATOM 780 C C . THR A 1 94 ? -26.469 25.75 19.344 1 96.31 94 THR A C 1
ATOM 782 O O . THR A 1 94 ? -26.094 24.594 19.531 1 96.31 94 THR A O 1
ATOM 785 N N . TYR A 1 95 ? -27.656 26 18.859 1 97.19 95 TYR A N 1
ATOM 786 C CA . TYR A 1 95 ? -28.625 24.938 18.656 1 97.19 95 TYR A CA 1
ATOM 787 C C . TYR A 1 95 ? -28.188 24.016 17.531 1 97.19 95 TYR A C 1
ATOM 789 O O . TYR A 1 95 ? -28.406 22.797 17.594 1 97.19 95 TYR A O 1
ATOM 797 N N . TYR A 1 96 ? -27.609 24.516 16.5 1 97.81 96 TYR A N 1
ATOM 798 C CA . TYR A 1 96 ? -27.109 23.703 15.398 1 97.81 96 TYR A CA 1
ATOM 799 C C . TYR A 1 96 ? -25.906 22.859 15.852 1 97.81 96 TYR A C 1
ATOM 801 O O . TYR A 1 96 ? -25.766 21.719 15.43 1 97.81 96 TYR A O 1
ATOM 809 N N . ALA A 1 97 ? -25.094 23.469 16.672 1 97.56 97 ALA A N 1
ATOM 810 C CA . ALA A 1 97 ? -23.969 22.75 17.234 1 97.56 97 ALA A CA 1
ATOM 811 C C . ALA A 1 97 ? -24.438 21.562 18.078 1 97.56 97 ALA A C 1
ATOM 813 O O . ALA A 1 97 ? -23.875 20.469 18.016 1 97.56 97 ALA A O 1
ATOM 814 N N . TYR A 1 98 ? -25.469 21.828 18.859 1 98.06 98 TYR A N 1
ATOM 815 C CA . TYR A 1 98 ? -26.047 20.75 19.656 1 98.06 98 TYR A CA 1
ATOM 816 C C . TYR A 1 98 ? -26.578 19.641 18.766 1 98.06 98 TYR A C 1
ATOM 818 O O . TYR A 1 98 ? -26.391 18.453 19.062 1 98.06 98 TYR A O 1
ATOM 826 N N . ALA A 1 99 ? -27.234 20.031 17.734 1 98.19 99 ALA A N 1
ATOM 827 C CA . ALA A 1 99 ? -27.781 19.047 16.812 1 98.19 99 ALA A CA 1
ATOM 828 C C . ALA A 1 99 ? -26.672 18.219 16.188 1 98.19 99 ALA A C 1
ATOM 830 O O . ALA A 1 99 ? -26.75 16.984 16.141 1 98.19 99 ALA A O 1
ATOM 831 N N . ALA A 1 100 ? -25.641 18.891 15.703 1 98.44 100 ALA A N 1
ATOM 832 C CA . ALA A 1 100 ? -24.516 18.203 15.094 1 98.44 100 ALA A CA 1
ATOM 833 C C . ALA A 1 100 ? -23.875 17.219 16.062 1 98.44 100 ALA A C 1
ATOM 835 O O . ALA A 1 100 ? -23.625 16.047 15.719 1 98.44 100 ALA A O 1
ATOM 836 N N . ALA A 1 101 ? -23.641 17.703 17.25 1 98.19 101 ALA A N 1
ATOM 837 C CA . ALA A 1 101 ? -23.016 16.875 18.281 1 98.19 101 ALA A CA 1
ATOM 838 C C . ALA A 1 101 ? -23.891 15.688 18.656 1 98.19 101 ALA A C 1
ATOM 840 O O . ALA A 1 101 ? -23.391 14.594 18.906 1 98.19 101 ALA A O 1
ATOM 841 N N . THR A 1 102 ? -25.188 15.922 18.703 1 97.31 102 THR A N 1
ATOM 842 C CA . THR A 1 102 ? -26.125 14.859 19.047 1 97.31 102 THR A CA 1
ATOM 843 C C . THR A 1 102 ? -26.141 13.781 17.969 1 97.31 102 THR A C 1
ATOM 845 O O . THR A 1 102 ? -26.078 12.586 18.266 1 97.31 102 THR A O 1
ATOM 848 N N . PHE A 1 103 ? -26.234 14.195 16.719 1 98.06 103 PHE A N 1
ATOM 849 C CA . PHE A 1 103 ? -26.203 13.227 15.625 1 98.06 103 PHE A CA 1
ATOM 850 C C . PHE A 1 103 ? -24.906 12.43 15.641 1 98.06 103 PHE A C 1
ATOM 852 O O . PHE A 1 103 ? -24.906 11.227 15.383 1 98.06 103 PHE A O 1
ATOM 859 N N . ALA A 1 104 ? -23.812 13.102 15.922 1 98.12 104 ALA A N 1
ATOM 860 C CA . ALA A 1 104 ? -22.5 12.453 15.969 1 98.12 104 ALA A CA 1
ATOM 861 C C . ALA A 1 104 ? -22.422 11.469 17.141 1 98.12 104 ALA A C 1
ATOM 863 O O . ALA A 1 104 ? -22.188 10.273 16.938 1 98.12 104 ALA A O 1
ATOM 864 N N . ALA A 1 105 ? -22.719 11.93 18.328 1 96.75 105 ALA A N 1
ATOM 865 C CA . ALA A 1 105 ? -22.469 11.18 19.562 1 96.75 105 ALA A CA 1
ATOM 866 C C . ALA A 1 105 ? -23.469 10.039 19.719 1 96.75 105 ALA A C 1
ATOM 868 O O . ALA A 1 105 ? -23.109 8.969 20.234 1 96.75 105 ALA A O 1
ATOM 869 N N . ILE A 1 106 ? -24.641 10.18 19.281 1 96.19 106 ILE A N 1
ATOM 870 C CA . ILE A 1 106 ? -25.688 9.203 19.578 1 96.19 106 ILE A CA 1
ATOM 871 C C . ILE A 1 106 ? -25.781 8.188 18.453 1 96.19 106 ILE A C 1
ATOM 873 O O . ILE A 1 106 ? -26.078 7.008 18.688 1 96.19 106 ILE A O 1
ATOM 877 N N . ALA A 1 107 ? -25.438 8.656 17.25 1 97.25 107 ALA A N 1
ATOM 878 C CA . ALA A 1 107 ? -25.75 7.754 16.141 1 97.25 107 ALA A CA 1
ATOM 879 C C . ALA A 1 107 ? -24.516 7.52 15.266 1 97.25 107 ALA A C 1
ATOM 881 O O . ALA A 1 107 ? -24.109 6.379 15.062 1 97.25 107 ALA A O 1
ATOM 882 N N . HIS A 1 108 ? -23.891 8.531 14.805 1 98.06 108 HIS A N 1
ATOM 883 C CA . HIS A 1 108 ? -22.859 8.375 13.797 1 98.06 108 HIS A CA 1
ATOM 884 C C . HIS A 1 108 ? -21.641 7.668 14.375 1 98.06 108 HIS A C 1
ATOM 886 O O . HIS A 1 108 ? -21.094 6.742 13.758 1 98.06 108 HIS A O 1
ATOM 892 N N . VAL A 1 109 ? -21.172 8.102 15.547 1 97.94 109 VAL A N 1
ATOM 893 C CA . VAL A 1 109 ? -19.984 7.523 16.172 1 97.94 109 VAL A CA 1
ATOM 894 C C . VAL A 1 109 ? -20.25 6.07 16.547 1 97.94 109 VAL A C 1
ATOM 896 O O . VAL A 1 109 ? -19.516 5.172 16.141 1 97.94 109 VAL A O 1
ATOM 899 N N . PRO A 1 110 ? -21.359 5.758 17.25 1 97.12 110 PRO A N 1
ATOM 900 C CA . PRO A 1 110 ? -21.609 4.355 17.594 1 97.12 110 PRO A CA 1
ATOM 901 C C . PRO A 1 110 ? -21.781 3.465 16.359 1 97.12 110 PRO A C 1
ATOM 903 O O . PRO A 1 110 ? -21.328 2.322 16.359 1 97.12 110 PRO A O 1
ATOM 906 N N . SER A 1 111 ? -22.484 3.959 15.383 1 96.19 111 SER A N 1
ATOM 907 C CA . SER A 1 111 ? -22.688 3.152 14.18 1 96.19 111 SER A CA 1
ATOM 908 C C . SER A 1 111 ? -21.375 2.92 13.445 1 96.19 111 SER A C 1
ATOM 910 O O . SER A 1 111 ? -21.188 1.887 12.797 1 96.19 111 SER A O 1
ATOM 912 N N . THR A 1 112 ? -20.453 3.852 13.5 1 96.06 112 THR A N 1
ATOM 913 C CA . THR A 1 112 ? -19.125 3.676 12.914 1 96.06 112 THR A CA 1
ATOM 914 C C . THR A 1 112 ? -18.344 2.592 13.656 1 96.06 112 THR A C 1
ATOM 916 O O . THR A 1 112 ? -17.75 1.714 13.031 1 96.06 112 THR A O 1
ATOM 919 N N . PHE A 1 113 ? -18.391 2.674 14.984 1 96.06 113 PHE A N 1
ATOM 920 C CA . PHE A 1 113 ? -17.703 1.658 15.773 1 96.06 113 PHE A CA 1
ATOM 921 C C . PHE A 1 113 ? -18.234 0.268 15.445 1 96.06 113 PHE A C 1
ATOM 923 O O . PHE A 1 113 ? -17.469 -0.697 15.398 1 96.06 113 PHE A O 1
ATOM 930 N N . TYR A 1 114 ? -19.484 0.135 15.18 1 93 114 TYR A N 1
ATOM 931 C CA . TYR A 1 114 ? -20.109 -1.141 14.859 1 93 114 TYR A CA 1
ATOM 932 C C . TYR A 1 114 ? -19.562 -1.706 13.555 1 93 114 TYR A C 1
ATOM 934 O O . TYR A 1 114 ? -19.422 -2.922 13.406 1 93 114 TYR A O 1
ATOM 942 N N . GLN A 1 115 ? -19.203 -0.856 12.633 1 89.56 115 GLN A N 1
ATOM 943 C CA . GLN A 1 115 ? -18.828 -1.287 11.289 1 89.56 115 GLN A CA 1
ATOM 944 C C . GLN A 1 115 ? -17.328 -1.56 11.195 1 89.56 115 GLN A C 1
ATOM 946 O O . GLN A 1 115 ? -16.875 -2.268 10.297 1 89.56 115 GLN A O 1
ATOM 951 N N . ILE A 1 116 ? -16.484 -1.091 12.062 1 92.38 116 ILE A N 1
ATOM 952 C CA . ILE A 1 116 ? -15.023 -1.069 11.961 1 92.38 116 ILE A CA 1
ATOM 953 C C . ILE A 1 116 ? -14.492 -2.498 11.867 1 92.38 116 ILE A C 1
ATOM 955 O O . ILE A 1 116 ? -13.641 -2.797 11.031 1 92.38 116 ILE A O 1
ATOM 959 N N . PRO A 1 117 ? -15.008 -3.471 12.586 1 85.44 117 PRO A N 1
ATOM 960 C CA . PRO A 1 117 ? -14.43 -4.816 12.547 1 85.44 117 PRO A CA 1
ATOM 961 C C . PRO A 1 117 ? -14.625 -5.504 11.195 1 85.44 117 PRO A C 1
ATOM 963 O O . PRO A 1 117 ? -13.953 -6.496 10.906 1 85.44 117 PRO A O 1
ATOM 966 N N . THR A 1 118 ? -15.438 -4.965 10.344 1 79.12 118 THR A N 1
ATOM 967 C CA . THR A 1 118 ? -15.758 -5.664 9.102 1 79.12 118 THR A CA 1
ATOM 968 C C . THR A 1 118 ? -15.094 -4.98 7.91 1 79.12 118 THR A C 1
ATOM 970 O O . THR A 1 118 ? -15.453 -5.242 6.758 1 79.12 118 THR A O 1
ATOM 973 N N . VAL A 1 119 ? -14.164 -4.152 8.172 1 84.44 119 VAL A N 1
ATOM 974 C CA . VAL A 1 119 ? -13.477 -3.475 7.078 1 84.44 119 VAL A CA 1
ATOM 975 C C . VAL A 1 119 ? -12.719 -4.496 6.23 1 84.44 119 VAL A C 1
ATOM 977 O O . VAL A 1 119 ? -12.266 -5.523 6.742 1 84.44 119 VAL A O 1
ATOM 980 N N . LEU A 1 120 ? -12.555 -4.289 4.926 1 75.31 120 LEU A N 1
ATOM 981 C CA . LEU A 1 120 ? -12.016 -5.258 3.982 1 75.31 120 LEU A CA 1
ATOM 982 C C . LEU A 1 120 ? -10.531 -5.004 3.734 1 75.31 120 LEU A C 1
ATOM 984 O O . LEU A 1 120 ? -9.852 -5.824 3.111 1 75.31 120 LEU A O 1
ATOM 988 N N . GLY A 1 121 ? -9.953 -4.023 4.27 1 85 121 GLY A N 1
ATOM 989 C CA . GLY A 1 121 ? -8.531 -3.76 4.098 1 85 121 GLY A CA 1
ATOM 990 C C . GLY A 1 121 ? -7.668 -4.453 5.133 1 85 121 GLY A C 1
ATOM 991 O O . GLY A 1 121 ? -8.094 -5.438 5.746 1 85 121 GLY A O 1
ATOM 992 N N . ILE A 1 122 ? -6.426 -4.113 5.238 1 89.25 122 ILE A N 1
ATOM 993 C CA . ILE A 1 122 ? -5.508 -4.637 6.246 1 89.25 122 ILE A CA 1
ATOM 994 C C . ILE A 1 122 ? -6.012 -4.266 7.641 1 89.25 122 ILE A C 1
ATOM 996 O O . ILE A 1 122 ? -5.773 -3.156 8.117 1 89.25 122 ILE A O 1
ATOM 1000 N N . LYS A 1 123 ? -6.637 -5.164 8.25 1 89.81 123 LYS A N 1
ATOM 1001 C CA . LYS A 1 123 ? -7.297 -4.906 9.523 1 89.81 123 LYS A CA 1
ATOM 1002 C C . LYS A 1 123 ? -6.289 -4.48 10.586 1 89.81 123 LYS A C 1
ATOM 1004 O O . LYS A 1 123 ? -6.59 -3.635 11.438 1 89.81 123 LYS A O 1
ATOM 1009 N N . ALA A 1 124 ? -5.129 -5.027 10.578 1 91.88 124 ALA A N 1
ATOM 1010 C CA . ALA A 1 124 ? -4.09 -4.68 11.547 1 91.88 124 ALA A CA 1
ATOM 1011 C C . ALA A 1 124 ? -3.754 -3.191 11.477 1 91.88 124 ALA A C 1
ATOM 1013 O O . ALA A 1 124 ? -3.336 -2.596 12.469 1 91.88 124 ALA A O 1
ATOM 1014 N N . PHE A 1 125 ? -3.92 -2.66 10.352 1 93.25 125 PHE A N 1
ATOM 1015 C CA . PHE A 1 125 ? -3.699 -1.231 10.156 1 93.25 125 PHE A CA 1
ATOM 1016 C C . PHE A 1 125 ? -5 -0.455 10.32 1 93.25 125 PHE A C 1
ATOM 1018 O O . PHE A 1 125 ? -5.043 0.552 11.031 1 93.25 125 PHE A O 1
ATOM 1025 N N . LEU A 1 126 ? -6.066 -0.913 9.766 1 94.44 126 LEU A N 1
ATOM 1026 C CA . LEU A 1 126 ? -7.285 -0.126 9.617 1 94.44 126 LEU A CA 1
ATOM 1027 C C . LEU A 1 126 ? -8.078 -0.096 10.914 1 94.44 126 LEU A C 1
ATOM 1029 O O . LEU A 1 126 ? -8.609 0.948 11.305 1 94.44 126 LEU A O 1
ATOM 1033 N N . VAL A 1 127 ? -8.164 -1.172 11.562 1 94.38 127 VAL A N 1
ATOM 1034 C CA . VAL A 1 127 ? -9.023 -1.236 12.742 1 94.38 127 VAL A CA 1
ATOM 1035 C C . VAL A 1 127 ? -8.5 -0.286 13.812 1 94.38 127 VAL A C 1
ATOM 1037 O O . VAL A 1 127 ? -9.234 0.581 14.297 1 94.38 127 VAL A O 1
ATOM 1040 N N . PRO A 1 128 ? -7.234 -0.375 14.195 1 95.88 128 PRO A N 1
ATOM 1041 C CA . PRO A 1 128 ? -6.766 0.595 15.188 1 95.88 128 PRO A CA 1
ATOM 1042 C C . PRO A 1 128 ? -6.859 2.037 14.688 1 95.88 128 PRO A C 1
ATOM 1044 O O . PRO A 1 128 ? -7.188 2.939 15.469 1 95.88 128 PRO A O 1
ATOM 1047 N N . SER A 1 129 ? -6.57 2.289 13.43 1 96.12 129 SER A N 1
ATOM 1048 C CA . SER A 1 129 ? -6.629 3.637 12.875 1 96.12 129 SER A CA 1
ATOM 1049 C C . SER A 1 129 ? -8.047 4.191 12.93 1 96.12 129 SER A C 1
ATOM 1051 O O . SER A 1 129 ? -8.258 5.328 13.359 1 96.12 129 SER A O 1
ATOM 1053 N N . LEU A 1 130 ? -9.008 3.363 12.5 1 96.62 130 LEU A N 1
ATOM 1054 C CA . LEU A 1 130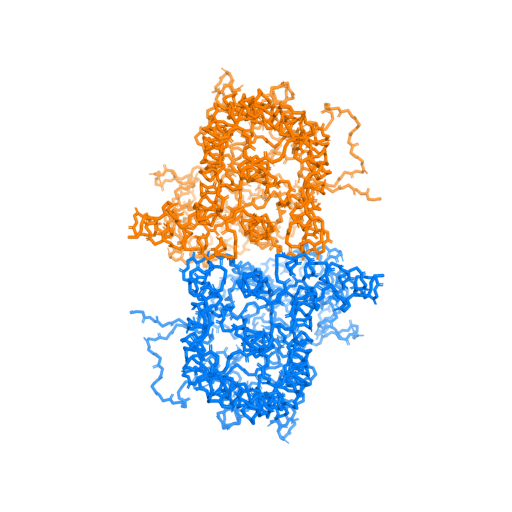 ? -10.398 3.799 12.453 1 96.62 130 LEU A CA 1
ATOM 1055 C C . LEU A 1 130 ? -10.969 3.943 13.859 1 96.62 130 LEU A C 1
ATOM 1057 O O . LEU A 1 130 ? -11.805 4.816 14.102 1 96.62 130 LEU A O 1
ATOM 1061 N N . ASN A 1 131 ? -10.516 3.094 14.758 1 96.75 131 ASN A N 1
ATOM 1062 C CA . ASN A 1 131 ? -10.914 3.256 16.156 1 96.75 131 ASN A CA 1
ATOM 1063 C C . ASN A 1 131 ? -10.445 4.594 16.719 1 96.75 131 ASN A C 1
ATOM 1065 O O . ASN A 1 131 ? -11.211 5.285 17.391 1 96.75 131 ASN A O 1
ATOM 1069 N N . MET A 1 132 ? -9.266 4.918 16.453 1 96.31 132 MET A N 1
ATOM 1070 C CA . MET A 1 132 ? -8.734 6.184 16.938 1 96.31 132 MET A CA 1
ATOM 1071 C C . MET A 1 132 ? -9.5 7.363 16.344 1 96.31 132 MET A C 1
ATOM 1073 O O . MET A 1 132 ? -9.914 8.273 17.078 1 96.31 132 MET A O 1
ATOM 1077 N N . VAL A 1 133 ? -9.695 7.34 15.055 1 96.5 133 VAL A N 1
ATOM 1078 C CA . VAL A 1 133 ? -10.344 8.445 14.359 1 96.5 133 VAL A CA 1
ATOM 1079 C C . VAL A 1 133 ? -11.789 8.578 14.836 1 96.5 133 VAL A C 1
ATOM 1081 O O . VAL A 1 133 ? -12.289 9.688 15.031 1 96.5 133 VAL A O 1
ATOM 1084 N N . THR A 1 134 ? -12.461 7.445 15 1 97.44 134 THR A N 1
ATOM 1085 C CA . THR A 1 134 ? -13.844 7.457 15.484 1 97.44 134 THR A CA 1
ATOM 1086 C C . THR A 1 134 ? -13.906 7.98 16.922 1 97.44 134 THR A C 1
ATOM 1088 O O . THR A 1 134 ? -14.812 8.742 17.266 1 97.44 134 THR A O 1
ATOM 1091 N N . ALA A 1 135 ? -12.953 7.57 17.734 1 96.81 135 ALA A N 1
ATOM 1092 C CA . ALA A 1 135 ? -12.883 8.086 19.094 1 96.81 135 ALA A CA 1
ATOM 1093 C C . ALA A 1 135 ? -12.648 9.594 19.109 1 96.81 135 ALA A C 1
ATOM 1095 O O . ALA A 1 135 ? -13.227 10.312 19.922 1 96.81 135 ALA A O 1
ATOM 1096 N N . LEU A 1 136 ? -11.82 10.039 18.219 1 96.12 136 LEU A N 1
ATOM 1097 C CA . LEU A 1 136 ? -11.57 11.469 18.062 1 96.12 136 LEU A CA 1
ATOM 1098 C C . LEU A 1 136 ? -12.844 12.203 17.656 1 96.12 136 LEU A C 1
ATOM 1100 O O . LEU A 1 136 ? -13.109 13.312 18.141 1 96.12 136 LEU A O 1
ATOM 1104 N N . HIS A 1 137 ? -13.562 11.578 16.766 1 97.69 137 HIS A N 1
ATOM 1105 C CA . HIS A 1 137 ? -14.844 12.133 16.344 1 97.69 137 HIS A CA 1
ATOM 1106 C C . HIS A 1 137 ? -15.789 12.312 17.531 1 97.69 137 HIS A C 1
ATOM 1108 O O . HIS A 1 137 ? -16.391 13.375 17.688 1 97.69 137 HIS A O 1
ATOM 1114 N N . GLY A 1 138 ? -15.883 11.281 18.375 1 97.5 138 GLY A N 1
ATOM 1115 C CA . GLY A 1 138 ? -16.688 11.367 19.578 1 97.5 138 GLY A CA 1
ATOM 1116 C C . GLY A 1 138 ? -16.188 12.43 20.547 1 97.5 138 GLY A C 1
ATOM 1117 O O . GLY A 1 138 ? -16.984 13.164 21.141 1 97.5 138 GLY A O 1
ATOM 1118 N N . TYR A 1 139 ? -14.914 12.516 20.672 1 97 139 TYR A N 1
ATOM 1119 C CA . TYR A 1 139 ? -14.297 13.508 21.531 1 97 139 TYR A CA 1
ATOM 1120 C C . TYR A 1 139 ? -14.664 14.922 21.094 1 97 139 TYR A C 1
ATOM 1122 O O . TYR A 1 139 ? -15.031 15.758 21.922 1 97 139 TYR A O 1
ATOM 1130 N N . PHE A 1 140 ? -14.586 15.211 19.812 1 97.12 140 PHE A N 1
ATOM 1131 C CA . PHE A 1 140 ? -14.898 16.547 19.312 1 97.12 140 PHE A CA 1
ATOM 1132 C C . PHE A 1 140 ? -16.391 16.844 19.438 1 97.12 140 PHE A C 1
ATOM 1134 O O . PHE A 1 140 ? -16.781 17.969 19.75 1 97.12 140 PHE A O 1
ATOM 1141 N N . ALA A 1 141 ? -17.172 15.805 19.203 1 97.81 141 ALA A N 1
ATOM 1142 C CA . ALA A 1 141 ? -18.625 15.984 19.359 1 97.81 141 ALA A CA 1
ATOM 1143 C C . ALA A 1 141 ? -18.984 16.312 20.797 1 97.81 141 ALA A C 1
ATOM 1145 O O . ALA A 1 141 ? -19.781 17.219 21.047 1 97.81 141 ALA A O 1
ATOM 1146 N N . LEU A 1 142 ? -18.391 15.633 21.734 1 97.19 142 LEU A N 1
ATOM 1147 C CA . LEU A 1 142 ? -18.672 15.867 23.141 1 97.19 142 LEU A CA 1
ATOM 1148 C C . LEU A 1 142 ? -18.203 17.266 23.562 1 97.19 142 LEU A C 1
ATOM 1150 O O . LEU A 1 142 ? -18.906 17.953 24.297 1 97.19 142 LEU A O 1
ATOM 1154 N N . ASN A 1 143 ? -17.078 17.672 23.094 1 96.31 143 ASN A N 1
ATOM 1155 C CA . ASN A 1 143 ? -16.562 19 23.438 1 96.31 143 ASN A CA 1
ATOM 1156 C C . ASN A 1 143 ? -17.359 20.094 22.734 1 96.31 143 ASN A C 1
ATOM 1158 O O . ASN A 1 143 ? -17.438 21.219 23.234 1 96.31 143 ASN A O 1
ATOM 1162 N N . LEU A 1 144 ? -17.938 19.75 21.594 1 96.38 144 LEU A N 1
ATOM 1163 C CA . LEU A 1 144 ? -18.812 20.703 20.906 1 96.38 144 LEU A CA 1
ATOM 1164 C C . LEU A 1 144 ? -20.062 20.984 21.734 1 96.38 144 LEU A C 1
ATOM 1166 O O . LEU A 1 144 ? -20.578 22.094 21.734 1 96.38 144 LEU A O 1
ATOM 1170 N N . VAL A 1 145 ? -20.578 19.984 22.438 1 95.38 145 VAL A N 1
ATOM 1171 C CA . VAL A 1 145 ? -21.719 20.172 23.328 1 95.38 145 VAL A CA 1
ATOM 1172 C C . VAL A 1 145 ? -21.328 21.094 24.484 1 95.38 145 VAL A C 1
ATOM 1174 O O . VAL A 1 145 ? -22.109 21.969 24.875 1 95.38 145 VAL A O 1
ATOM 1177 N N . LEU A 1 146 ? -20.141 20.906 24.969 1 94.69 146 LEU A N 1
ATOM 1178 C CA . LEU A 1 146 ? -19.672 21.688 26.109 1 94.69 146 LEU A CA 1
ATOM 1179 C C . LEU A 1 146 ? -19.297 23.094 25.688 1 94.69 146 LEU A C 1
ATOM 1181 O O . LEU A 1 146 ? -19.328 24.016 26.516 1 94.69 146 LEU A O 1
ATOM 1185 N N . ASN A 1 147 ? -18.891 23.219 24.391 1 94.81 147 ASN A N 1
ATOM 1186 C CA . ASN A 1 147 ? -18.5 24.5 23.812 1 94.81 147 ASN A CA 1
ATOM 1187 C C . ASN A 1 147 ? -19.172 24.75 22.469 1 94.81 147 ASN A C 1
ATOM 1189 O O . ASN A 1 147 ? -18.484 24.828 21.438 1 94.81 147 ASN A O 1
ATOM 1193 N N . PRO A 1 148 ? -20.453 25.031 22.484 1 94.69 148 PRO A N 1
ATOM 1194 C CA . PRO A 1 148 ? -21.234 25.031 21.234 1 94.69 148 PRO A CA 1
ATOM 1195 C C . PRO A 1 148 ? -20.859 26.203 20.312 1 94.69 148 PRO A C 1
ATOM 1197 O O . PRO A 1 148 ? -21.203 26.188 19.125 1 94.69 148 PRO A O 1
ATOM 1200 N N . THR A 1 149 ? -20.172 27.234 20.844 1 94.69 149 THR A N 1
ATOM 1201 C CA . THR A 1 149 ? -19.828 28.391 20.016 1 94.69 149 THR A CA 1
ATOM 1202 C C . THR A 1 149 ? -18.375 28.297 19.531 1 94.69 149 THR A C 1
ATOM 1204 O O . THR A 1 149 ? -17.875 29.203 18.859 1 94.69 149 THR A O 1
ATOM 1207 N N . SER A 1 150 ? -17.719 27.188 19.875 1 94.38 150 SER A N 1
ATOM 1208 C CA . SER A 1 150 ? -16.328 27.016 19.5 1 94.38 150 SER A CA 1
ATOM 1209 C C . SER A 1 150 ? -16.203 26.672 18.016 1 94.38 150 SER A C 1
ATOM 1211 O O . SER A 1 150 ? -16.688 25.641 17.562 1 94.38 150 SER A O 1
ATOM 1213 N N . ALA A 1 151 ? -15.422 27.484 17.297 1 93.19 151 ALA A N 1
ATOM 1214 C CA . ALA A 1 151 ? -15.156 27.219 15.891 1 93.19 151 ALA A CA 1
ATOM 1215 C C . ALA A 1 151 ? -14.273 26 15.711 1 93.19 151 ALA A C 1
ATOM 1217 O O . ALA A 1 151 ? -14.438 25.234 14.758 1 93.19 151 ALA A O 1
ATOM 1218 N N . TYR A 1 152 ? -13.367 25.797 16.609 1 91.75 152 TYR A N 1
ATOM 1219 C CA . TYR A 1 152 ? -12.43 24.672 16.531 1 91.75 152 TYR A CA 1
ATOM 1220 C C . TYR A 1 152 ? -13.156 23.344 16.641 1 91.75 152 TYR A C 1
ATOM 1222 O O . TYR A 1 152 ? -12.961 22.453 15.812 1 91.75 152 TYR A O 1
ATOM 1230 N N . TYR A 1 153 ? -13.977 23.234 17.656 1 95.56 153 TYR A N 1
ATOM 1231 C CA . TYR A 1 153 ? -14.656 21.953 17.859 1 95.56 153 TYR A CA 1
ATOM 1232 C C . TYR A 1 153 ? -15.695 21.703 16.781 1 95.56 153 TYR A C 1
ATOM 1234 O O . TYR A 1 153 ? -15.922 20.562 16.375 1 95.56 153 TYR A O 1
ATOM 1242 N N . LEU A 1 154 ? -16.359 22.766 16.328 1 96.38 154 LEU A N 1
ATOM 1243 C CA . LEU A 1 154 ? -17.297 22.625 15.219 1 96.38 154 LEU A CA 1
ATOM 1244 C C . LEU A 1 154 ? -16.594 22.109 13.977 1 96.38 154 LEU A C 1
ATOM 1246 O O . LEU A 1 154 ? -17.031 21.125 13.367 1 96.38 154 LEU A O 1
ATOM 1250 N N . GLN A 1 155 ? -15.477 22.734 13.609 1 95.25 155 GLN A N 1
ATOM 1251 C CA . GLN A 1 155 ? -14.758 22.359 12.398 1 95.25 155 GLN A CA 1
ATOM 1252 C C . GLN A 1 155 ? -14.133 20.969 12.547 1 95.25 155 GLN A C 1
ATOM 1254 O O . GLN A 1 155 ? -14.078 20.219 11.578 1 95.25 155 GLN A O 1
ATOM 1259 N N . SER A 1 156 ? -13.617 20.656 13.695 1 95.94 156 SER A N 1
ATOM 1260 C CA . SER A 1 156 ? -12.992 19.359 13.914 1 95.94 156 SER A CA 1
ATOM 1261 C C . SER A 1 156 ? -14.023 18.234 13.836 1 95.94 156 SER A C 1
ATOM 1263 O O . SER A 1 156 ? -13.734 17.156 13.305 1 95.94 156 SER A O 1
ATOM 1265 N N . THR A 1 157 ? -15.18 18.469 14.414 1 96.81 157 THR A N 1
ATOM 1266 C CA . THR A 1 157 ? -16.266 17.516 14.281 1 96.81 157 THR A CA 1
ATOM 1267 C C . THR A 1 157 ? -16.641 17.312 12.812 1 96.81 157 THR A C 1
ATOM 1269 O O . THR A 1 157 ? -16.828 16.172 12.367 1 96.81 157 THR A O 1
ATOM 1272 N N . TYR A 1 158 ? -16.656 18.391 12.133 1 96.69 158 TYR A N 1
ATOM 1273 C CA . TYR A 1 158 ? -16.969 18.359 10.711 1 96.69 158 TYR A CA 1
ATOM 1274 C C . TYR A 1 158 ? -15.898 17.625 9.922 1 96.69 158 TYR A C 1
ATOM 1276 O O . TYR A 1 158 ? -16.219 16.766 9.094 1 96.69 158 TYR A O 1
ATOM 1284 N N . MET A 1 159 ? -14.664 17.891 10.148 1 95.06 159 MET A N 1
ATOM 1285 C CA . MET A 1 159 ? -13.555 17.375 9.352 1 95.06 159 MET A CA 1
ATOM 1286 C C . MET A 1 159 ? -13.375 15.875 9.562 1 95.06 159 MET A C 1
ATOM 1288 O O . MET A 1 159 ? -13.023 15.148 8.633 1 95.06 159 MET A O 1
ATOM 1292 N N . THR A 1 160 ? -13.578 15.367 10.719 1 94.88 160 THR A N 1
ATOM 1293 C CA . THR A 1 160 ? -13.328 13.961 11.031 1 94.88 160 THR A CA 1
ATOM 1294 C C . THR A 1 160 ? -14.297 13.055 10.273 1 94.88 160 THR A C 1
ATOM 1296 O O . THR A 1 160 ? -13.961 11.914 9.945 1 94.88 160 THR A O 1
ATOM 1299 N N . VAL A 1 161 ? -15.406 13.609 9.922 1 93.5 161 VAL A N 1
ATOM 1300 C CA . VAL A 1 161 ? -16.422 12.82 9.227 1 93.5 161 VAL A CA 1
ATOM 1301 C C . VAL A 1 161 ? -15.984 12.57 7.789 1 93.5 161 VAL A C 1
ATOM 1303 O O . VAL A 1 161 ? -16.359 11.562 7.188 1 93.5 161 VAL A O 1
ATOM 1306 N N . HIS A 1 162 ? -15.164 13.398 7.285 1 93.94 162 HIS A N 1
ATOM 1307 C CA . HIS A 1 162 ? -14.891 13.398 5.852 1 93.94 162 HIS A CA 1
ATOM 1308 C C . HIS A 1 162 ? -13.703 12.5 5.516 1 93.94 162 HIS A C 1
ATOM 1310 O O . HIS A 1 162 ? -13.336 12.367 4.348 1 93.94 162 HIS A O 1
ATOM 1316 N N . ILE A 1 163 ? -13.062 11.891 6.426 1 91.5 163 ILE A N 1
ATOM 1317 C CA . ILE A 1 163 ? -11.891 11.047 6.184 1 91.5 163 ILE A CA 1
ATOM 1318 C C . ILE A 1 163 ? -12.273 9.906 5.242 1 91.5 163 ILE A C 1
ATOM 1320 O O . ILE A 1 163 ? -11.531 9.586 4.312 1 91.5 163 ILE A O 1
ATOM 1324 N N . TYR A 1 164 ? -13.438 9.328 5.434 1 89.88 164 TYR A N 1
ATOM 1325 C CA . TYR A 1 164 ? -13.867 8.219 4.586 1 89.88 164 TYR A CA 1
ATOM 1326 C C . TYR A 1 164 ? -14.117 8.695 3.158 1 89.88 164 TYR A C 1
ATOM 1328 O O . TYR A 1 164 ? -13.789 7.992 2.199 1 89.88 164 TYR A O 1
ATOM 1336 N N . ALA A 1 165 ? -14.781 9.852 3.02 1 91.19 165 ALA A N 1
ATOM 1337 C CA . ALA A 1 165 ? -15.031 10.375 1.679 1 91.19 165 ALA A CA 1
ATOM 1338 C C . ALA A 1 165 ? -13.734 10.555 0.903 1 91.19 165 ALA A C 1
ATOM 1340 O O . ALA A 1 165 ? -13.656 10.234 -0.285 1 91.19 165 ALA A O 1
ATOM 1341 N N . TRP A 1 166 ? -12.742 11.008 1.556 1 93.94 166 TRP A N 1
ATOM 1342 C CA . TRP A 1 166 ? -11.445 11.203 0.923 1 93.94 166 TRP A CA 1
ATOM 1343 C C . TRP A 1 166 ? -10.789 9.867 0.587 1 93.94 166 TRP A C 1
ATOM 1345 O O . TRP A 1 166 ? -10.086 9.75 -0.415 1 93.94 166 TRP A O 1
ATOM 1355 N N . SER A 1 167 ? -10.992 8.859 1.436 1 93.56 167 SER A N 1
ATOM 1356 C CA . SER A 1 167 ? -10.445 7.543 1.137 1 93.56 167 SER A CA 1
ATOM 1357 C C . SER A 1 167 ? -11.016 6.984 -0.16 1 93.56 167 SER A C 1
ATOM 1359 O O . SER A 1 167 ? -10.312 6.316 -0.921 1 93.56 167 SER A O 1
ATOM 1361 N N . ARG A 1 168 ? -12.234 7.273 -0.448 1 90.5 168 ARG A N 1
ATOM 1362 C CA . ARG A 1 168 ? -12.867 6.816 -1.683 1 90.5 168 ARG A CA 1
ATOM 1363 C C . ARG A 1 168 ? -12.289 7.543 -2.893 1 90.5 168 ARG A C 1
ATOM 1365 O O . ARG A 1 168 ? -12.156 6.957 -3.969 1 90.5 168 ARG A O 1
ATOM 1372 N N . VAL A 1 169 ? -12.016 8.805 -2.695 1 90 169 VAL A N 1
ATOM 1373 C CA . VAL A 1 169 ? -11.391 9.578 -3.764 1 90 169 VAL A CA 1
ATOM 1374 C C . VAL A 1 169 ? -10.008 9.016 -4.082 1 90 169 VAL A C 1
ATOM 1376 O O . VAL A 1 169 ? -9.68 8.781 -5.246 1 90 169 VAL A O 1
ATOM 1379 N N . PHE A 1 170 ? -9.258 8.742 -3.086 1 93.12 170 PHE A N 1
ATOM 1380 C CA . PHE A 1 170 ? -7.922 8.203 -3.299 1 93.12 170 PHE A CA 1
ATOM 1381 C C . PHE A 1 170 ? -7.988 6.789 -3.857 1 93.12 170 PHE A C 1
ATOM 1383 O O . PHE A 1 170 ? -7.152 6.398 -4.668 1 93.12 170 PHE A O 1
ATOM 1390 N N . PHE A 1 171 ? -8.969 6.031 -3.385 1 90.62 171 PHE A N 1
ATOM 1391 C CA . PHE A 1 171 ? -9.164 4.703 -3.953 1 90.62 171 PHE A CA 1
ATOM 1392 C C . PHE A 1 171 ? -9.414 4.789 -5.453 1 90.62 171 PHE A C 1
ATOM 1394 O O . PHE A 1 171 ? -8.828 4.035 -6.23 1 90.62 171 PHE A O 1
ATOM 1401 N N . ALA A 1 172 ? -10.281 5.664 -5.84 1 86.38 172 ALA A N 1
ATOM 1402 C CA . ALA A 1 172 ? -10.609 5.844 -7.25 1 86.38 172 ALA A CA 1
ATOM 1403 C C . ALA A 1 172 ? -9.375 6.25 -8.047 1 86.38 172 ALA A C 1
ATOM 1405 O O . ALA A 1 172 ? -9.164 5.77 -9.164 1 86.38 172 ALA A O 1
ATOM 1406 N N . LEU A 1 173 ? -8.594 7.109 -7.465 1 88.44 173 LEU A N 1
ATOM 1407 C CA . LEU A 1 173 ? -7.375 7.547 -8.133 1 88.44 173 LEU A CA 1
ATOM 1408 C C . LEU A 1 173 ? -6.387 6.395 -8.266 1 88.44 173 LEU A C 1
ATOM 1410 O O . LEU A 1 173 ? -5.824 6.18 -9.344 1 88.44 173 LEU A O 1
ATOM 1414 N N . TYR A 1 174 ? -6.156 5.645 -7.184 1 89.25 174 TYR A N 1
ATOM 1415 C CA . TYR A 1 174 ? -5.227 4.52 -7.211 1 89.25 174 TYR A CA 1
ATOM 1416 C C . TYR A 1 174 ? -5.707 3.439 -8.172 1 89.25 174 TYR A C 1
ATOM 1418 O O . TYR A 1 174 ? -4.895 2.762 -8.805 1 89.25 174 TYR A O 1
ATOM 1426 N N . TYR A 1 175 ? -7.023 3.318 -8.211 1 82.75 175 TYR A N 1
ATOM 1427 C CA . TYR A 1 175 ? -7.605 2.369 -9.156 1 82.75 175 TYR A CA 1
ATOM 1428 C C . TYR A 1 175 ? -7.359 2.811 -10.594 1 82.75 175 TYR A C 1
ATOM 1430 O O . TYR A 1 175 ? -6.906 2.018 -11.422 1 82.75 175 TYR A O 1
ATOM 1438 N N . ARG A 1 176 ? -7.645 4.066 -10.836 1 80.31 176 ARG A N 1
ATOM 1439 C CA . ARG A 1 176 ? -7.523 4.617 -12.188 1 80.31 176 ARG A CA 1
ATOM 1440 C C . ARG A 1 176 ? -6.082 4.551 -12.68 1 80.31 176 ARG A C 1
ATOM 1442 O O . ARG A 1 176 ? -5.832 4.25 -13.844 1 80.31 176 ARG A O 1
ATOM 1449 N N . PHE A 1 177 ? -5.137 4.672 -11.797 1 86.12 177 PHE A N 1
ATOM 1450 C CA . PHE A 1 177 ? -3.736 4.727 -12.195 1 86.12 177 PHE A CA 1
ATOM 1451 C C . PHE A 1 177 ? -3.023 3.422 -11.852 1 86.12 177 PHE A C 1
ATOM 1453 O O . PHE A 1 177 ? -1.803 3.322 -11.984 1 86.12 177 PHE A O 1
ATOM 1460 N N . LYS A 1 178 ? -3.764 2.461 -11.336 1 81.44 178 LYS A N 1
ATOM 1461 C CA . LYS A 1 178 ? -3.256 1.12 -11.062 1 81.44 178 LYS A CA 1
ATOM 1462 C C . LYS A 1 178 ? -2.125 1.161 -10.039 1 81.44 178 LYS A C 1
ATOM 1464 O O . LYS A 1 178 ? -1.075 0.548 -10.242 1 81.44 178 LYS A O 1
ATOM 1469 N N . LEU A 1 179 ? -2.357 2.004 -9.086 1 87.25 179 LEU A N 1
ATOM 1470 C CA . LEU A 1 179 ? -1.399 2.088 -7.988 1 87.25 179 LEU A CA 1
ATOM 1471 C C . LEU A 1 179 ? -1.832 1.208 -6.824 1 87.25 179 LEU A C 1
ATOM 1473 O O . LEU A 1 179 ? -3.027 1.065 -6.555 1 87.25 179 LEU A O 1
ATOM 1477 N N . PHE A 1 180 ? -0.881 0.523 -6.16 1 87.44 180 PHE A N 1
ATOM 1478 C CA . PHE A 1 180 ? -1.085 -0.271 -4.953 1 87.44 180 PHE A CA 1
ATOM 1479 C C . PHE A 1 180 ? -2.07 -1.405 -5.211 1 87.44 180 PHE A C 1
ATOM 1481 O O . PHE A 1 180 ? -3.006 -1.611 -4.438 1 87.44 180 PHE A O 1
ATOM 1488 N N . GLU A 1 181 ? -1.872 -1.993 -6.293 1 80.19 181 GLU A N 1
ATOM 1489 C CA . GLU A 1 181 ? -2.732 -3.129 -6.609 1 80.19 181 GLU A CA 1
ATOM 1490 C C . GLU A 1 181 ? -2.684 -4.184 -5.508 1 80.19 181 GLU A C 1
ATOM 1492 O O . GLU A 1 181 ? -1.604 -4.543 -5.035 1 80.19 181 GLU A O 1
ATOM 1497 N N . GLY A 1 182 ? -3.861 -4.605 -5.027 1 75.12 182 GLY A N 1
ATOM 1498 C CA . GLY A 1 182 ? -3.961 -5.582 -3.953 1 75.12 182 GLY A CA 1
ATOM 1499 C C . GLY A 1 182 ? -4.078 -4.949 -2.58 1 75.12 182 GLY A C 1
ATOM 1500 O O . GLY A 1 182 ? -4.484 -5.609 -1.619 1 75.12 182 GLY A O 1
ATOM 1501 N N . HIS A 1 183 ? -3.658 -3.623 -2.461 1 86.44 183 HIS A N 1
ATOM 1502 C CA . HIS A 1 183 ? -3.729 -2.902 -1.194 1 86.44 183 HIS A CA 1
ATOM 1503 C C . HIS A 1 183 ? -4.309 -1.505 -1.387 1 86.44 183 HIS A C 1
ATOM 1505 O O . HIS A 1 183 ? -3.932 -0.57 -0.676 1 86.44 183 HIS A O 1
ATOM 1511 N N . ARG A 1 184 ? -5.129 -1.343 -2.383 1 86.5 184 ARG A N 1
ATOM 1512 C CA . ARG A 1 184 ? -5.586 -0.01 -2.76 1 86.5 184 ARG A CA 1
ATOM 1513 C C . ARG A 1 184 ? -6.422 0.616 -1.649 1 86.5 184 ARG A C 1
ATOM 1515 O O . ARG A 1 184 ? -6.297 1.81 -1.369 1 86.5 184 ARG A O 1
ATOM 1522 N N . PHE A 1 185 ? -7.289 -0.214 -1.107 1 89 185 PHE A N 1
ATOM 1523 C CA . PHE A 1 185 ? -8.172 0.333 -0.083 1 89 185 PHE A CA 1
ATOM 1524 C C . PHE A 1 185 ? -7.375 0.774 1.139 1 89 185 PHE A C 1
ATOM 1526 O O . PHE A 1 185 ? -7.59 1.869 1.664 1 89 185 PHE A O 1
ATOM 1533 N N . SER A 1 186 ? -6.473 -0.018 1.62 1 91.88 186 SER A N 1
ATOM 1534 C CA . SER A 1 186 ? -5.648 0.313 2.779 1 91.88 186 SER A CA 1
ATOM 1535 C C . SER A 1 186 ? -4.746 1.509 2.492 1 91.88 186 SER A C 1
ATOM 1537 O O . SER A 1 186 ? -4.578 2.383 3.346 1 91.88 186 SER A O 1
ATOM 1539 N N . ALA A 1 187 ? -4.18 1.518 1.29 1 93.56 187 ALA A N 1
ATOM 1540 C CA . ALA A 1 187 ? -3.342 2.65 0.907 1 93.56 187 ALA A CA 1
ATOM 1541 C C . ALA A 1 187 ? -4.156 3.939 0.841 1 93.56 187 ALA A C 1
ATOM 1543 O O . ALA A 1 187 ? -3.678 5.004 1.229 1 93.56 187 ALA A O 1
ATOM 1544 N N . ALA A 1 188 ? -5.355 3.832 0.318 1 93.38 188 ALA A N 1
ATOM 1545 C CA . ALA A 1 188 ? -6.242 4.992 0.239 1 93.38 188 ALA A CA 1
ATOM 1546 C C . ALA A 1 188 ? -6.598 5.508 1.631 1 93.38 188 ALA A C 1
ATOM 1548 O O . ALA A 1 188 ? -6.59 6.715 1.872 1 93.38 188 ALA A O 1
ATOM 1549 N N . MET A 1 189 ? -6.859 4.605 2.5 1 94.56 189 MET A N 1
ATOM 1550 C CA . MET A 1 189 ? -7.188 4.973 3.875 1 94.56 189 MET A CA 1
ATOM 1551 C C . MET A 1 189 ? -5.98 5.582 4.578 1 94.56 189 MET A C 1
ATOM 1553 O O . MET A 1 189 ? -6.121 6.523 5.359 1 94.56 189 MET A O 1
ATOM 1557 N N . LEU A 1 190 ? -4.855 5.012 4.316 1 94.5 190 LEU A N 1
ATOM 1558 C CA . LEU A 1 190 ? -3.621 5.586 4.844 1 94.5 190 LEU A CA 1
ATOM 1559 C C . LEU A 1 190 ? -3.436 7.02 4.363 1 94.5 190 LEU A C 1
ATOM 1561 O O . LEU A 1 190 ? -3.143 7.914 5.16 1 94.5 190 LEU A O 1
ATOM 1565 N N . THR A 1 191 ? -3.641 7.242 3.127 1 95.25 191 THR A N 1
ATOM 1566 C CA . THR A 1 191 ? -3.473 8.562 2.527 1 95.25 191 THR A CA 1
ATOM 1567 C C . THR A 1 191 ? -4.477 9.547 3.107 1 95.25 191 THR A C 1
ATOM 1569 O O . THR A 1 191 ? -4.109 10.664 3.496 1 95.25 191 THR A O 1
ATOM 1572 N N . SER A 1 192 ? -5.723 9.156 3.129 1 95.44 192 SER A N 1
ATOM 1573 C CA . SER A 1 192 ? -6.77 10.039 3.631 1 95.44 192 SER A CA 1
ATOM 1574 C C . SER A 1 192 ? -6.559 10.367 5.105 1 95.44 192 SER A C 1
ATOM 1576 O O . SER A 1 192 ? -6.73 11.508 5.527 1 95.44 192 SER A O 1
ATOM 1578 N N . GLY A 1 193 ? -6.184 9.336 5.914 1 94.75 193 GLY A N 1
ATOM 1579 C CA . GLY A 1 193 ? -5.91 9.57 7.324 1 94.75 193 GLY A CA 1
ATOM 1580 C C . GLY A 1 193 ? -4.75 10.516 7.555 1 94.75 193 GLY A C 1
ATOM 1581 O O . GLY A 1 193 ? -4.863 11.469 8.336 1 94.75 193 GLY A O 1
ATOM 1582 N N . MET A 1 194 ? -3.705 10.289 6.832 1 94.88 194 MET A N 1
ATOM 1583 C CA . MET A 1 194 ? -2.508 11.102 7.016 1 94.88 194 MET A CA 1
ATOM 1584 C C . MET A 1 194 ? -2.729 12.516 6.504 1 94.88 194 MET A C 1
ATOM 1586 O O . MET A 1 194 ? -2.047 13.453 6.93 1 94.88 194 MET A O 1
ATOM 1590 N N . LEU A 1 195 ? -3.654 12.672 5.633 1 94.38 195 LEU A N 1
ATOM 1591 C CA . LEU A 1 195 ? -3.986 13.992 5.113 1 94.38 195 LEU A CA 1
ATOM 1592 C C . LEU A 1 195 ? -4.859 14.758 6.105 1 94.38 195 LEU A C 1
ATOM 1594 O O . LEU A 1 195 ? -4.633 15.945 6.344 1 94.38 195 LEU A O 1
ATOM 1598 N N . LEU A 1 196 ? -5.832 14.078 6.73 1 94 196 LEU A N 1
ATOM 1599 C CA . LEU A 1 196 ? -6.879 14.828 7.418 1 94 196 LEU A CA 1
ATOM 1600 C C . LEU A 1 196 ? -6.645 14.836 8.93 1 94 196 LEU A C 1
ATOM 1602 O O . LEU A 1 196 ? -7.055 15.766 9.617 1 94 196 LEU A O 1
ATOM 1606 N N . VAL A 1 197 ? -5.953 13.859 9.469 1 94.5 197 VAL A N 1
ATOM 1607 C CA . VAL A 1 197 ? -5.75 13.797 10.914 1 94.5 197 VAL A CA 1
ATOM 1608 C C . VAL A 1 197 ? -4.961 15.016 11.383 1 94.5 197 VAL A C 1
ATOM 1610 O O . VAL A 1 197 ? -5.316 15.648 12.375 1 94.5 197 VAL A O 1
ATOM 1613 N N . PRO A 1 198 ? -3.982 15.477 10.617 1 92.75 198 PRO A N 1
ATOM 1614 C CA . PRO A 1 198 ? -3.248 16.672 11.055 1 92.75 198 PRO A CA 1
ATOM 1615 C C . PRO A 1 198 ? -4.102 17.938 11.016 1 92.75 198 PRO A C 1
ATOM 1617 O O . PRO A 1 198 ? -3.787 18.922 11.688 1 92.75 198 PRO A O 1
ATOM 1620 N N . THR A 1 199 ? -5.195 17.938 10.266 1 91.69 199 THR A N 1
ATOM 1621 C CA . THR A 1 199 ? -6.051 19.109 10.188 1 91.69 199 THR A CA 1
ATOM 1622 C C . THR A 1 199 ? -6.781 19.328 11.508 1 91.69 199 THR A C 1
ATOM 1624 O O . THR A 1 199 ? -7.215 20.453 11.805 1 91.69 199 THR A O 1
ATOM 1627 N N . VAL A 1 200 ? -6.887 18.25 12.328 1 92.44 200 VAL A N 1
ATOM 1628 C CA . VAL A 1 200 ? -7.629 18.406 13.57 1 92.44 200 VAL A CA 1
ATOM 1629 C C . VAL A 1 200 ? -6.684 18.266 14.758 1 92.44 200 VAL A C 1
ATOM 1631 O O . VAL A 1 200 ? -6.93 18.812 15.836 1 92.44 200 VAL A O 1
ATOM 1634 N N . LEU A 1 201 ? -5.543 17.594 14.562 1 92.81 201 LEU A N 1
ATOM 1635 C CA . LEU A 1 201 ? -4.637 17.359 15.68 1 92.81 201 LEU A CA 1
ATOM 1636 C C . LEU A 1 201 ? -3.316 18.094 15.477 1 92.81 201 LEU A C 1
ATOM 1638 O O . LEU A 1 201 ? -2.418 18.016 16.312 1 92.81 201 LEU A O 1
ATOM 1642 N N . GLY A 1 202 ? -3.23 18.781 14.352 1 89 202 GLY A N 1
ATOM 1643 C CA . GLY A 1 202 ? -1.949 19.391 14.039 1 89 202 GLY A CA 1
ATOM 1644 C C . GLY A 1 202 ? -0.95 18.422 13.445 1 89 202 GLY A C 1
ATOM 1645 O O . GLY A 1 202 ? -1.294 17.266 13.148 1 89 202 GLY A O 1
ATOM 1646 N N . LEU A 1 203 ? 0.241 18.812 13.328 1 87.88 203 LEU A N 1
ATOM 1647 C CA . LEU A 1 203 ? 1.285 18.047 12.664 1 87.88 203 LEU A CA 1
ATOM 1648 C C . LEU A 1 203 ? 1.602 16.781 13.445 1 87.88 203 LEU A C 1
ATOM 1650 O O . LEU A 1 203 ? 2.068 15.789 12.875 1 87.88 203 LEU A O 1
ATOM 1654 N N . ARG A 1 204 ? 1.34 16.812 14.742 1 90.88 204 ARG A N 1
ATOM 1655 C CA . ARG A 1 204 ? 1.641 15.648 15.562 1 90.88 204 ARG A CA 1
ATOM 1656 C C . ARG A 1 204 ? 0.63 14.531 15.32 1 90.88 204 ARG A C 1
ATOM 1658 O O . ARG A 1 204 ? 0.857 13.391 15.719 1 90.88 204 ARG A O 1
ATOM 1665 N N . GLY A 1 205 ? -0.476 14.867 14.664 1 92.75 205 GLY A N 1
ATOM 1666 C CA . GLY A 1 205 ? -1.563 13.922 14.469 1 92.75 205 GLY A CA 1
ATOM 1667 C C . GLY A 1 205 ? -1.117 12.625 13.82 1 92.75 205 GLY A C 1
ATOM 1668 O O . GLY A 1 205 ? -1.526 11.539 14.242 1 92.75 205 GLY A O 1
ATOM 1669 N N . ASN A 1 206 ? -0.277 12.758 12.836 1 93.5 206 ASN A N 1
ATOM 1670 C CA . ASN A 1 206 ? 0.135 11.57 12.102 1 93.5 206 ASN A CA 1
ATOM 1671 C C . ASN A 1 206 ? 1.033 10.672 12.945 1 93.5 206 ASN A C 1
ATOM 1673 O O . ASN A 1 206 ? 0.973 9.445 12.836 1 93.5 206 ASN A O 1
ATOM 1677 N N . VAL A 1 207 ? 1.871 11.25 13.781 1 92.62 207 VAL A N 1
ATOM 1678 C CA . VAL A 1 207 ? 2.707 10.453 14.672 1 92.62 207 VAL A CA 1
ATOM 1679 C C . VAL A 1 207 ? 1.831 9.719 15.68 1 92.62 207 VAL A C 1
ATOM 1681 O O . VAL A 1 207 ? 2.088 8.555 16.016 1 92.62 207 VAL A O 1
ATOM 1684 N N . ILE A 1 208 ? 0.821 10.414 16.172 1 93.38 208 ILE A N 1
ATOM 1685 C CA . ILE A 1 208 ? -0.105 9.797 17.109 1 93.38 208 ILE A CA 1
ATOM 1686 C C . ILE A 1 208 ? -0.825 8.625 16.453 1 93.38 208 ILE A C 1
ATOM 1688 O O . ILE A 1 208 ? -0.915 7.539 17.031 1 93.38 208 ILE A O 1
ATOM 1692 N N . LEU A 1 209 ? -1.304 8.859 15.258 1 94.12 209 LEU A N 1
ATOM 1693 C CA . LEU A 1 209 ? -2.008 7.828 14.508 1 94.12 209 LEU A CA 1
ATOM 1694 C C . LEU A 1 209 ? -1.132 6.594 14.32 1 94.12 209 LEU A C 1
ATOM 1696 O O . LEU A 1 209 ? -1.559 5.473 14.609 1 94.12 209 LEU A O 1
ATOM 1700 N N . LEU A 1 210 ? 0.089 6.801 13.891 1 93.31 210 LEU A N 1
ATOM 1701 C CA . LEU A 1 210 ? 1 5.699 13.602 1 93.31 210 LEU A CA 1
ATOM 1702 C C . LEU A 1 210 ? 1.418 4.988 14.883 1 93.31 210 LEU A C 1
ATOM 1704 O O . LEU A 1 210 ? 1.573 3.766 14.898 1 93.31 210 LEU A O 1
ATOM 1708 N N . THR A 1 211 ? 1.597 5.766 15.961 1 93.19 211 THR A N 1
ATOM 1709 C CA . THR A 1 211 ? 1.95 5.18 17.25 1 93.19 211 THR A CA 1
ATOM 1710 C C . THR A 1 211 ? 0.831 4.277 17.75 1 93.19 211 THR A C 1
ATOM 1712 O O . THR A 1 211 ? 1.093 3.195 18.297 1 93.19 211 THR A O 1
ATOM 1715 N N . VAL A 1 212 ? -0.413 4.703 17.578 1 94.88 212 VAL A N 1
ATOM 1716 C CA . VAL A 1 212 ? -1.565 3.91 18 1 94.88 212 VAL A CA 1
ATOM 1717 C C . VAL A 1 212 ? -1.589 2.59 17.234 1 94.88 212 VAL A C 1
ATOM 1719 O O . VAL A 1 212 ? -1.849 1.532 17.812 1 94.88 212 VAL A O 1
ATOM 1722 N N . VAL A 1 213 ? -1.328 2.629 15.953 1 94.19 213 VAL A N 1
ATOM 1723 C CA . VAL A 1 213 ? -1.312 1.427 15.125 1 94.19 213 VAL A CA 1
ATOM 1724 C C . VAL A 1 213 ? -0.217 0.479 15.617 1 94.19 213 VAL A C 1
ATOM 1726 O O . VAL A 1 213 ? -0.465 -0.711 15.82 1 94.19 213 VAL A O 1
ATOM 1729 N N . VAL A 1 214 ? 0.998 1.009 15.891 1 92.56 214 VAL A N 1
ATOM 1730 C CA . VAL A 1 214 ? 2.143 0.198 16.281 1 92.56 214 VAL A CA 1
ATOM 1731 C C . VAL A 1 214 ? 1.87 -0.45 17.641 1 92.56 214 VAL A C 1
ATOM 1733 O O . VAL A 1 214 ? 2.09 -1.65 17.812 1 92.56 214 VAL A O 1
ATOM 1736 N N . ILE A 1 215 ? 1.384 0.326 18.594 1 93.44 215 ILE A N 1
ATOM 1737 C CA . ILE A 1 215 ? 1.105 -0.182 19.922 1 93.44 215 ILE A CA 1
ATOM 1738 C C . ILE A 1 215 ? 0.031 -1.265 19.859 1 93.44 215 ILE A C 1
ATOM 1740 O O . ILE A 1 215 ? 0.161 -2.32 20.484 1 93.44 215 ILE A O 1
ATOM 1744 N N . SER A 1 216 ? -1.028 -1.011 19.094 1 94.38 216 SER A N 1
ATOM 1745 C CA . SER A 1 216 ? -2.098 -1.99 18.938 1 94.38 216 SER A CA 1
ATOM 1746 C C . SER A 1 216 ? -1.57 -3.291 18.344 1 94.38 216 SER A C 1
ATOM 1748 O O . SER A 1 216 ? -1.948 -4.379 18.781 1 94.38 216 SER A O 1
ATOM 1750 N N . ASP A 1 217 ? -0.732 -3.162 17.359 1 92.44 217 ASP A N 1
ATOM 1751 C CA . ASP A 1 217 ? -0.219 -4.344 16.688 1 92.44 217 ASP A CA 1
ATOM 1752 C C . ASP A 1 217 ? 0.694 -5.156 17.594 1 92.44 217 ASP A C 1
ATOM 1754 O O . ASP A 1 217 ? 0.732 -6.387 17.516 1 92.44 217 ASP A O 1
ATOM 1758 N N . ILE A 1 218 ? 1.484 -4.469 18.422 1 90.56 218 ILE A N 1
ATOM 1759 C CA . ILE A 1 218 ? 2.314 -5.156 19.406 1 90.56 218 ILE A CA 1
ATOM 1760 C C . ILE A 1 218 ? 1.432 -5.996 20.328 1 90.56 218 ILE A C 1
ATOM 1762 O O . ILE A 1 218 ? 1.701 -7.18 20.547 1 90.56 218 ILE A O 1
ATOM 1766 N N . PHE A 1 219 ? 0.333 -5.461 20.766 1 91.62 219 PHE A N 1
ATOM 1767 C CA . PHE A 1 219 ? -0.579 -6.164 21.672 1 91.62 219 PHE A CA 1
ATOM 1768 C C . PHE A 1 219 ? -1.281 -7.305 20.938 1 91.62 219 PHE A C 1
ATOM 1770 O O . PHE A 1 219 ? -1.427 -8.398 21.484 1 91.62 219 PHE A O 1
ATOM 1777 N N . LEU A 1 220 ? -1.734 -7.039 19.734 1 90.19 220 LEU A N 1
ATOM 1778 C CA . LEU A 1 220 ? -2.455 -8.047 18.953 1 90.19 220 LEU A CA 1
ATOM 1779 C C . LEU A 1 220 ? -1.549 -9.227 18.625 1 90.19 220 LEU A C 1
ATOM 1781 O O . LEU A 1 220 ? -1.995 -10.375 18.625 1 90.19 220 LEU A O 1
ATOM 1785 N N . ARG A 1 221 ? -0.337 -8.938 18.312 1 86.25 221 ARG A N 1
ATOM 1786 C CA . ARG A 1 221 ? 0.605 -10 17.969 1 86.25 221 ARG A CA 1
ATOM 1787 C C . ARG A 1 221 ? 0.917 -10.859 19.203 1 86.25 221 ARG A C 1
ATOM 1789 O O . ARG A 1 221 ? 1.128 -12.07 19.078 1 86.25 221 ARG A O 1
ATOM 1796 N N . TYR A 1 222 ? 0.928 -10.227 20.312 1 84.88 222 TYR A N 1
ATOM 1797 C CA . TYR A 1 222 ? 1.218 -10.945 21.562 1 84.88 222 TYR A CA 1
ATOM 1798 C C . TYR A 1 222 ? 0.017 -11.766 22 1 84.88 222 TYR A C 1
ATOM 1800 O O . TYR A 1 222 ? 0.177 -12.844 22.594 1 84.88 222 TYR A O 1
ATOM 1808 N N . SER A 1 223 ? -1.136 -11.359 21.719 1 85.31 223 SER A N 1
ATOM 1809 C CA . SER A 1 223 ? -2.342 -11.945 22.297 1 85.31 223 SER A CA 1
ATOM 1810 C C . SER A 1 223 ? -2.988 -12.938 21.328 1 85.31 223 SER A C 1
ATOM 1812 O O . SER A 1 223 ? -3.912 -13.664 21.703 1 85.31 223 SER A O 1
ATOM 1814 N N . ASN A 1 224 ? -2.533 -12.977 20.078 1 83.12 224 ASN A N 1
ATOM 1815 C CA . ASN A 1 224 ? -3.211 -13.812 19.094 1 83.12 224 ASN A CA 1
ATOM 1816 C C . ASN A 1 224 ? -2.238 -14.758 18.406 1 83.12 224 ASN A C 1
ATOM 1818 O O . ASN A 1 224 ? -1.021 -14.625 18.547 1 83.12 224 ASN A O 1
ATOM 1822 N N . ASN A 1 225 ? -2.77 -15.648 17.688 1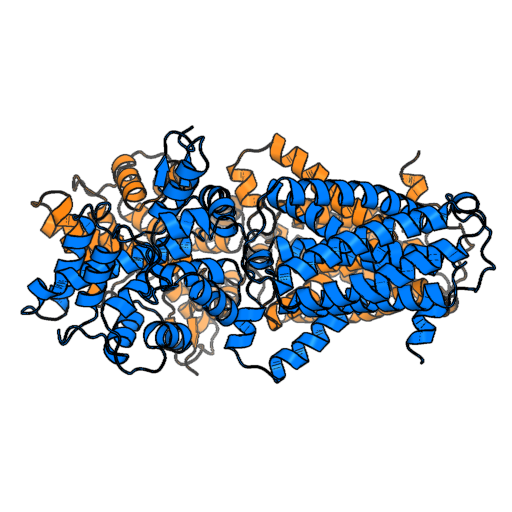 73.81 225 ASN A N 1
ATOM 1823 C CA . ASN A 1 225 ? -1.946 -16.656 17.016 1 73.81 225 ASN A CA 1
ATOM 1824 C C . ASN A 1 225 ? -1.597 -16.234 15.586 1 73.81 225 ASN A C 1
ATOM 1826 O O . ASN A 1 225 ? -2.02 -15.172 15.125 1 73.81 225 ASN A O 1
ATOM 1830 N N . ALA A 1 226 ? -0.84 -17.047 14.938 1 69 226 ALA A N 1
ATOM 1831 C CA . ALA A 1 226 ? -0.304 -16.75 13.609 1 69 226 ALA A CA 1
ATOM 1832 C C . ALA A 1 226 ? -1.417 -16.688 12.57 1 69 226 ALA A C 1
ATOM 1834 O O . ALA A 1 226 ? -1.373 -15.852 11.656 1 69 226 ALA A O 1
ATOM 1835 N N . GLU A 1 227 ? -2.4 -17.469 12.727 1 63.03 227 GLU A N 1
ATOM 1836 C CA . GLU A 1 227 ? -3.516 -17.484 11.781 1 63.03 227 GLU A CA 1
ATOM 1837 C C . GLU A 1 227 ? -4.305 -16.172 11.852 1 63.03 227 GLU A C 1
ATOM 1839 O O . GLU A 1 227 ? -4.684 -15.617 10.812 1 63.03 227 GLU A O 1
ATOM 1844 N N . PHE A 1 228 ? -4.48 -15.82 13.016 1 72.94 228 PHE A N 1
ATOM 1845 C CA . PHE A 1 228 ? -5.137 -14.531 13.242 1 72.94 228 PHE A CA 1
ATOM 1846 C C . PHE A 1 228 ? -4.371 -13.414 12.547 1 72.94 228 PHE A C 1
ATOM 1848 O O . PHE A 1 228 ? -4.965 -12.594 11.844 1 72.94 228 PHE A O 1
ATOM 1855 N N . TRP A 1 229 ? -3.104 -13.469 12.703 1 78.75 229 TRP A N 1
ATOM 1856 C CA . TRP A 1 229 ? -2.285 -12.375 12.203 1 78.75 229 TRP A CA 1
ATOM 1857 C C . TRP A 1 229 ? -2.27 -12.352 10.68 1 78.75 229 TRP A C 1
ATOM 1859 O O . TRP A 1 229 ? -2.332 -11.289 10.062 1 78.75 229 TRP A O 1
ATOM 1869 N N . VAL A 1 230 ? -2.295 -13.461 10.094 1 70.12 230 VAL A N 1
ATOM 1870 C CA . VAL A 1 230 ? -2.355 -13.547 8.633 1 70.12 230 VAL A CA 1
ATOM 1871 C C . VAL A 1 230 ? -3.682 -12.977 8.141 1 70.12 230 VAL A C 1
ATOM 1873 O O . VAL A 1 230 ? -3.713 -12.219 7.168 1 70.12 230 VAL A O 1
ATOM 1876 N N . SER A 1 231 ? -4.711 -13.289 8.82 1 72.62 231 SER A N 1
ATOM 1877 C CA . SER A 1 231 ? -6.031 -12.797 8.438 1 72.62 231 SER A CA 1
ATOM 1878 C C . SER A 1 231 ? -6.121 -11.281 8.578 1 72.62 231 SER A C 1
ATOM 1880 O O . SER A 1 231 ? -6.77 -10.617 7.773 1 72.62 231 SER A O 1
ATOM 1882 N N . TRP A 1 232 ? -5.391 -10.781 9.492 1 85.25 232 TRP A N 1
ATOM 1883 C CA . TRP A 1 232 ? -5.508 -9.359 9.805 1 85.25 232 TRP A CA 1
ATOM 1884 C C . TRP A 1 232 ? -4.531 -8.539 8.977 1 85.25 232 TRP A C 1
ATOM 1886 O O . TRP A 1 232 ? -4.641 -7.316 8.906 1 85.25 232 TRP A O 1
ATOM 1896 N N . THR A 1 233 ? -3.656 -9.18 8.289 1 82.5 233 THR A N 1
ATOM 1897 C CA . THR A 1 233 ? -2.68 -8.445 7.496 1 82.5 233 THR A CA 1
ATOM 1898 C C . THR A 1 233 ? -2.934 -8.648 6.004 1 82.5 233 THR A C 1
ATOM 1900 O O . THR A 1 233 ? -2.188 -8.133 5.168 1 82.5 233 THR A O 1
ATOM 1903 N N . THR A 1 234 ? -3.953 -9.367 5.691 1 71.12 234 THR A N 1
ATOM 1904 C CA . THR A 1 234 ? -4.312 -9.625 4.301 1 71.12 234 THR A CA 1
ATOM 1905 C C . THR A 1 234 ? -5.5 -8.758 3.885 1 71.12 234 THR A C 1
ATOM 1907 O O . THR A 1 234 ? -6.48 -8.641 4.621 1 71.12 234 THR A O 1
ATOM 1910 N N . GLU A 1 235 ? -5.312 -7.945 2.801 1 72.69 235 GLU A N 1
ATOM 1911 C CA . GLU A 1 235 ? -6.434 -7.203 2.232 1 72.69 235 GLU A CA 1
ATOM 1912 C C . GLU A 1 235 ? -7.242 -8.07 1.274 1 72.69 235 GLU A C 1
ATOM 1914 O O . GLU A 1 235 ? -6.676 -8.852 0.506 1 72.69 235 GLU A O 1
ATOM 1919 N N . HIS A 1 236 ? -8.477 -8.031 1.367 1 56.78 236 HIS A N 1
ATOM 1920 C CA . HIS A 1 236 ? -9.391 -8.758 0.49 1 56.78 236 HIS A CA 1
ATOM 1921 C C . HIS A 1 236 ? -10.047 -7.82 -0.517 1 56.78 236 HIS A C 1
ATOM 1923 O O . HIS A 1 236 ? -11.094 -7.23 -0.231 1 56.78 236 HIS A O 1
ATOM 1929 N N . PRO A 1 237 ? -9.203 -7.406 -1.576 1 49.62 237 PRO A N 1
ATOM 1930 C CA . PRO A 1 237 ? -9.766 -6.426 -2.506 1 49.62 237 PRO A CA 1
ATOM 1931 C C . PRO A 1 237 ? -11.078 -6.891 -3.135 1 49.62 237 PRO A C 1
ATOM 1933 O O . PRO A 1 237 ? -11.328 -8.094 -3.229 1 49.62 237 PRO A O 1
ATOM 1936 N N . ARG A 1 238 ? -12.039 -5.941 -3.18 1 46.22 238 ARG A N 1
ATOM 1937 C CA . ARG A 1 238 ? -13.234 -6.215 -3.965 1 46.22 238 ARG A CA 1
ATOM 1938 C C . ARG A 1 238 ? -12.875 -6.691 -5.367 1 46.22 238 ARG A C 1
ATOM 1940 O O . ARG A 1 238 ? -13.656 -7.379 -6.02 1 46.22 238 ARG A O 1
ATOM 1947 N N . GLU A 1 239 ? -11.812 -5.953 -5.859 1 38.62 239 GLU A N 1
ATOM 1948 C CA . GLU A 1 239 ? -11.383 -6.344 -7.199 1 38.62 239 GLU A CA 1
ATOM 1949 C C . GLU A 1 239 ? -10.852 -7.773 -7.211 1 38.62 239 GLU A C 1
ATOM 1951 O O . GLU A 1 239 ? -9.984 -8.133 -6.406 1 38.62 239 GLU A O 1
ATOM 1956 N N . LEU A 1 240 ? -11.664 -8.641 -7.102 1 33.56 240 LEU A N 1
ATOM 1957 C CA . LEU A 1 240 ? -11.164 -10.008 -7.199 1 33.56 240 LEU A CA 1
ATOM 1958 C C . LEU A 1 240 ? -9.961 -10.078 -8.141 1 33.56 240 LEU A C 1
ATOM 1960 O O . LEU A 1 240 ? -10.125 -10.031 -9.367 1 33.56 240 LEU A O 1
ATOM 1964 N N . SER A 1 241 ? -9.164 -9.242 -8.062 1 32.94 241 SER A N 1
ATOM 1965 C CA . SER A 1 241 ? -7.996 -9.508 -8.891 1 32.94 241 SER A CA 1
ATOM 1966 C C . SER A 1 241 ? -7.59 -10.977 -8.82 1 32.94 241 SER A C 1
ATOM 1968 O O . SER A 1 241 ? -7.352 -11.508 -7.738 1 32.94 241 SER A O 1
ATOM 1970 N N . SER A 1 242 ? -8.367 -11.719 -9.547 1 32.16 242 SER A N 1
ATOM 1971 C CA . SER A 1 242 ? -7.887 -13.078 -9.781 1 32.16 242 SER A CA 1
ATOM 1972 C C . SER A 1 242 ? -6.367 -13.148 -9.648 1 32.16 242 SER A C 1
ATOM 1974 O O . SER A 1 242 ? -5.641 -12.516 -10.414 1 32.16 242 SER A O 1
ATOM 1976 N N . SER A 1 243 ? -6.086 -12.898 -8.609 1 32.84 243 SER A N 1
ATOM 1977 C CA . SER A 1 243 ? -4.656 -13.188 -8.602 1 32.84 243 SER A CA 1
ATOM 1978 C C . SER A 1 243 ? -4.316 -14.312 -9.578 1 32.84 243 SER A C 1
ATOM 1980 O O . SER A 1 243 ? -4.828 -15.43 -9.453 1 32.84 243 SER A O 1
ATOM 1982 N N . PRO A 1 244 ? -4.234 -13.938 -10.727 1 33.03 244 PRO A N 1
ATOM 1983 C CA . PRO A 1 244 ? -3.881 -14.953 -11.719 1 33.03 244 PRO A CA 1
ATOM 1984 C C . PRO A 1 244 ? -3.127 -16.141 -11.102 1 33.03 244 PRO A C 1
ATOM 1986 O O . PRO A 1 244 ? -3.283 -17.266 -11.555 1 33.03 244 PRO A O 1
ATOM 1989 N N . GLU A 1 245 ? -2.615 -15.812 -10.031 1 33.16 245 GLU A N 1
ATOM 1990 C CA . GLU A 1 245 ? -1.736 -16.844 -9.508 1 33.16 245 GLU A CA 1
ATOM 1991 C C . GLU A 1 245 ? -2.541 -18 -8.914 1 33.16 245 GLU A C 1
ATOM 1993 O O . GLU A 1 245 ? -2.23 -19.172 -9.156 1 33.16 245 GLU A O 1
ATOM 1998 N N . LYS A 1 246 ? -3.559 -17.625 -8.289 1 34.41 246 LYS A N 1
ATOM 1999 C CA . LYS A 1 246 ? -4.309 -18.719 -7.676 1 34.41 246 LYS A CA 1
ATOM 2000 C C . LYS A 1 246 ? -5.094 -19.5 -8.719 1 34.41 246 LYS A C 1
ATOM 2002 O O . LYS A 1 246 ? -5.184 -20.719 -8.648 1 34.41 246 LYS A O 1
ATOM 2007 N N . LYS A 1 247 ? -5.613 -18.734 -9.688 1 34.59 247 LYS A N 1
ATOM 2008 C CA . LYS A 1 247 ? -6.305 -19.438 -10.766 1 34.59 247 LYS A CA 1
ATOM 2009 C C . LYS A 1 247 ? -5.352 -20.375 -11.508 1 34.59 247 LYS A C 1
ATOM 2011 O O . LYS A 1 247 ? -5.707 -21.516 -11.82 1 34.59 247 LYS A O 1
ATOM 2016 N N . VAL A 1 248 ? -4.219 -19.75 -11.695 1 33.25 248 VAL A N 1
ATOM 2017 C CA . VAL A 1 248 ? -3.229 -20.594 -12.359 1 33.25 248 VAL A CA 1
ATOM 2018 C C . VAL A 1 248 ? -2.85 -21.766 -11.445 1 33.25 248 VAL A C 1
ATOM 2020 O O . VAL A 1 248 ? -2.723 -22.891 -11.906 1 33.25 248 VAL A O 1
ATOM 2023 N N . ILE A 1 249 ? -2.893 -21.438 -10.188 1 33.03 249 ILE A N 1
ATOM 2024 C CA . ILE A 1 249 ? -2.562 -22.516 -9.258 1 33.03 249 ILE A CA 1
ATOM 2025 C C . ILE A 1 249 ? -3.738 -23.484 -9.156 1 33.03 249 ILE A C 1
ATOM 2027 O O . ILE A 1 249 ? -3.551 -24.703 -9.211 1 33.03 249 ILE A O 1
ATOM 2031 N N . LEU A 1 250 ? -4.844 -22.969 -9.039 1 33.56 250 LEU A N 1
ATOM 2032 C CA . LEU A 1 250 ? -6.012 -23.828 -8.938 1 33.56 250 LEU A CA 1
ATOM 2033 C C . LEU A 1 250 ? -6.23 -24.609 -10.234 1 33.56 250 LEU A C 1
ATOM 2035 O O . LEU A 1 250 ? -6.484 -25.812 -10.211 1 33.56 250 LEU A O 1
ATOM 2039 N N . GLU A 1 251 ? -6.188 -23.891 -11.25 1 36.56 251 GLU A N 1
ATOM 2040 C CA . GLU A 1 251 ? -6.273 -24.594 -12.531 1 36.56 251 GLU A CA 1
ATOM 2041 C C . GLU A 1 251 ? -5.18 -25.641 -12.656 1 36.56 251 GLU A C 1
ATOM 2043 O O . GLU A 1 251 ? -5.426 -26.75 -13.148 1 36.56 251 GLU A O 1
ATOM 2048 N N . ALA A 1 252 ? -4.113 -25.172 -12.039 1 35.25 252 ALA A N 1
ATOM 2049 C CA . ALA A 1 252 ? -3.016 -26.125 -11.992 1 35.25 252 ALA A CA 1
ATOM 2050 C C . ALA A 1 252 ? -3.338 -27.281 -11.039 1 35.25 252 ALA A C 1
ATOM 2052 O O . ALA A 1 252 ? -3.07 -28.453 -11.352 1 35.25 252 ALA A O 1
ATOM 2053 N N . LEU A 1 253 ? -4.008 -26.906 -10.047 1 34.59 253 LEU A N 1
ATOM 2054 C CA . LEU A 1 253 ? -4.363 -27.938 -9.086 1 34.59 253 LEU A CA 1
ATOM 2055 C C . LEU A 1 253 ? -5.535 -28.766 -9.594 1 34.59 253 LEU A C 1
ATOM 2057 O O . LEU A 1 253 ? -5.527 -30 -9.469 1 34.59 253 LEU A O 1
ATOM 2061 N N . ILE A 1 254 ? -6.527 -28.141 -10.047 1 35.31 254 ILE A N 1
ATOM 2062 C CA . ILE A 1 254 ? -7.648 -28.859 -10.633 1 35.31 254 ILE A CA 1
ATOM 2063 C C . ILE A 1 254 ? -7.148 -29.766 -11.758 1 35.31 254 ILE A C 1
ATOM 2065 O O . ILE A 1 254 ? -7.523 -30.938 -11.836 1 35.31 254 ILE A O 1
ATOM 2069 N N . THR A 1 255 ? -6.363 -29.156 -12.547 1 37.62 255 THR A N 1
ATOM 2070 C CA . THR A 1 255 ? -5.746 -29.953 -13.602 1 37.62 255 THR A CA 1
ATOM 2071 C C . THR A 1 255 ? -4.973 -31.141 -13.008 1 37.62 255 THR A C 1
ATOM 2073 O O . THR A 1 255 ? -5.051 -32.25 -13.516 1 37.62 255 THR A O 1
ATOM 2076 N N . ALA A 1 256 ? -4.52 -30.844 -11.883 1 34.59 256 ALA A N 1
ATOM 2077 C CA . ALA A 1 256 ? -3.791 -31.891 -11.172 1 34.59 256 ALA A CA 1
ATOM 2078 C C . ALA A 1 256 ? -4.746 -32.938 -10.609 1 34.59 256 ALA A C 1
ATOM 2080 O O . ALA A 1 256 ? -4.492 -34.125 -10.711 1 34.59 256 ALA A O 1
ATOM 2081 N N . ALA A 1 257 ? -5.754 -32.469 -10.102 1 32.88 257 ALA A N 1
ATOM 2082 C CA . ALA A 1 257 ? -6.723 -33.375 -9.492 1 32.88 257 ALA A CA 1
ATOM 2083 C C . ALA A 1 257 ? -7.434 -34.219 -10.547 1 32.88 257 ALA A C 1
ATOM 2085 O O . ALA A 1 257 ? -7.621 -35.438 -10.375 1 32.88 257 ALA A O 1
ATOM 2086 N N . GLU A 1 258 ? -7.973 -33.594 -11.461 1 36.09 258 GLU A N 1
ATOM 2087 C CA . GLU A 1 258 ? -8.672 -34.312 -12.516 1 36.09 258 GLU A CA 1
ATOM 2088 C C . GLU A 1 258 ? -7.785 -35.375 -13.141 1 36.09 258 GLU A C 1
ATOM 2090 O O . GLU A 1 258 ? -8.242 -36.5 -13.422 1 36.09 258 GLU A O 1
ATOM 2095 N N . VAL A 1 259 ? -6.617 -34.969 -13.203 1 35.81 259 VAL A N 1
ATOM 2096 C CA . VAL A 1 259 ? -5.641 -35.969 -13.664 1 35.81 259 VAL A CA 1
ATOM 2097 C C . VAL A 1 259 ? -5.562 -37.125 -12.664 1 35.81 259 VAL A C 1
ATOM 2099 O O . VAL A 1 259 ? -5.5 -38.281 -13.055 1 35.81 259 VAL A O 1
ATOM 2102 N N . SER A 1 260 ? -5.852 -36.844 -11.484 1 32.31 260 SER A N 1
ATOM 2103 C CA . SER A 1 260 ? -5.789 -37.875 -10.469 1 32.31 260 SER A CA 1
ATOM 2104 C C . SER A 1 260 ? -6.977 -38.844 -10.578 1 32.31 260 SER A C 1
ATOM 2106 O O . SER A 1 260 ? -6.82 -40.062 -10.438 1 32.31 260 SER A O 1
ATOM 2108 N N . ASN A 1 261 ? -8.117 -38.281 -10.633 1 33.22 261 ASN A N 1
ATOM 2109 C CA . ASN A 1 261 ? -9.305 -39.125 -10.625 1 33.22 261 ASN A CA 1
ATOM 2110 C C . ASN A 1 261 ? -9.336 -40.062 -11.82 1 33.22 261 ASN A C 1
ATOM 2112 O O . ASN A 1 261 ? -9.883 -41.188 -11.734 1 33.22 261 ASN A O 1
ATOM 2116 N N . ALA A 1 262 ? -8.961 -39.562 -12.852 1 33.44 262 ALA A N 1
ATOM 2117 C CA . ALA A 1 262 ? -8.906 -40.5 -13.969 1 33.44 262 ALA A CA 1
ATOM 2118 C C . ALA A 1 262 ? -7.879 -41.594 -13.711 1 33.44 262 ALA A C 1
ATOM 2120 O O . ALA A 1 262 ? -7.793 -42.562 -14.477 1 33.44 262 ALA A O 1
ATOM 2121 N N . VAL A 1 263 ? -7.43 -41.5 -12.5 1 33.12 263 VAL A N 1
ATOM 2122 C CA . VAL A 1 263 ? -6.402 -42.438 -12.062 1 33.12 263 VAL A CA 1
ATOM 2123 C C . VAL A 1 263 ? -7.051 -43.781 -11.711 1 33.12 263 VAL A C 1
ATOM 2125 O O . VAL A 1 263 ? -6.508 -44.844 -12.031 1 33.12 263 VAL A O 1
ATOM 2128 N N . PRO A 1 264 ? -8.297 -43.844 -11.062 1 31.78 264 PRO A N 1
ATOM 2129 C CA . PRO A 1 264 ? -8.625 -45.219 -10.688 1 31.78 264 PRO A CA 1
ATOM 2130 C C . PRO A 1 264 ? -8.523 -46.219 -11.859 1 31.78 264 PRO A C 1
ATOM 2132 O O . PRO A 1 264 ? -8.148 -47.375 -11.672 1 31.78 264 PRO A O 1
ATOM 2135 N N . LEU A 1 265 ? -9.07 -45.969 -13.023 1 32.81 265 LEU A N 1
ATOM 2136 C CA . LEU A 1 265 ? -8.867 -47.031 -14.031 1 32.81 265 LEU A CA 1
ATOM 2137 C C . LEU A 1 265 ? -7.383 -47.281 -14.242 1 32.81 265 LEU A C 1
ATOM 2139 O O . LEU A 1 265 ? -7.012 -48.25 -14.898 1 32.81 265 LEU A O 1
ATOM 2143 N N . LEU A 1 266 ? -6.578 -46.344 -13.719 1 34.34 266 LEU A N 1
ATOM 2144 C CA . LEU A 1 266 ? -5.129 -46.406 -13.547 1 34.34 266 LEU A CA 1
ATOM 2145 C C . LEU A 1 266 ? -4.762 -47.094 -12.227 1 34.34 266 LEU A C 1
ATOM 2147 O O . LEU A 1 266 ? -3.58 -47.25 -11.914 1 34.34 266 LEU A O 1
ATOM 2151 N N . ALA A 1 267 ? -5.645 -47.469 -11.328 1 32.38 267 ALA A N 1
ATOM 2152 C CA . ALA A 1 267 ? -5.637 -48.125 -10.031 1 32.38 267 ALA A CA 1
ATOM 2153 C C . ALA A 1 267 ? -4.691 -49.344 -10.031 1 32.38 267 ALA A C 1
ATOM 2155 O O . ALA A 1 267 ? -4.098 -49.656 -9.008 1 32.38 267 ALA A O 1
ATOM 2156 N N . THR A 1 268 ? -4.852 -50.312 -10.875 1 36.84 268 THR A N 1
ATOM 2157 C CA . THR A 1 268 ? -4.074 -51.562 -10.836 1 36.84 268 THR A CA 1
ATOM 2158 C C . THR A 1 268 ? -2.609 -51.281 -11.164 1 36.84 268 THR A C 1
ATOM 2160 O O . THR A 1 268 ? -1.773 -52.188 -11.102 1 36.84 268 THR A O 1
ATOM 2163 N N . GLN A 1 269 ? -2.262 -50.188 -11.641 1 35.28 269 GLN A N 1
ATOM 2164 C CA . GLN A 1 269 ? -0.904 -49.844 -12.055 1 35.28 269 GLN A CA 1
ATOM 2165 C C . GLN A 1 269 ? -0.149 -49.125 -10.93 1 35.28 269 GLN A C 1
ATOM 2167 O O . GLN A 1 269 ? -0.758 -48.625 -9.984 1 35.28 269 GLN A O 1
ATOM 2172 N N . SER A 1 270 ? 1.243 -49.281 -10.758 1 37.03 270 SER A N 1
ATOM 2173 C CA . SER A 1 270 ? 1.979 -48.688 -9.656 1 37.03 270 SER A CA 1
ATOM 2174 C C . SER A 1 270 ? 1.634 -47.188 -9.516 1 37.03 270 SER A C 1
ATOM 2176 O O . SER A 1 270 ? 1.156 -46.562 -10.461 1 37.03 270 SER A O 1
ATOM 2178 N N . PRO A 1 271 ? 1.686 -46.469 -8.352 1 34.72 271 PRO A N 1
ATOM 2179 C CA . PRO A 1 271 ? 1.259 -45.094 -8.094 1 34.72 271 PRO A CA 1
ATOM 2180 C C . PRO A 1 271 ? 1.705 -44.125 -9.18 1 34.72 271 PRO A C 1
ATOM 2182 O O . PRO A 1 271 ? 0.959 -43.219 -9.539 1 34.72 271 PRO A O 1
ATOM 2185 N N . LYS A 1 272 ? 2.686 -44.406 -9.844 1 37.28 272 LYS A N 1
ATOM 2186 C CA . LYS A 1 272 ? 3.279 -43.625 -10.922 1 37.28 272 LYS A CA 1
ATOM 2187 C C . LYS A 1 272 ? 2.396 -43.625 -12.164 1 37.28 272 LYS A C 1
ATOM 2189 O O . LYS A 1 272 ? 2.166 -42.594 -12.781 1 37.28 272 LYS A O 1
ATOM 2194 N N . GLU A 1 273 ? 1.942 -44.812 -12.453 1 41.5 273 GLU A N 1
ATOM 2195 C CA . GLU A 1 273 ? 1.133 -45.062 -13.648 1 41.5 273 GLU A CA 1
ATOM 2196 C C . GLU A 1 273 ? -0.233 -44.375 -13.523 1 41.5 273 GLU A C 1
ATOM 2198 O O . GLU A 1 273 ? -0.747 -43.812 -14.492 1 41.5 273 GLU A O 1
ATOM 2203 N N . ARG A 1 274 ? -0.732 -44.406 -12.469 1 42.62 274 ARG A N 1
ATOM 2204 C CA . ARG A 1 274 ? -2.053 -43.875 -12.18 1 42.62 274 ARG A CA 1
ATOM 2205 C C . ARG A 1 274 ? -2.066 -42.344 -12.352 1 42.62 274 ARG A C 1
ATOM 2207 O O . ARG A 1 274 ? -2.973 -41.812 -12.977 1 42.62 274 ARG A O 1
ATOM 2214 N N . TYR A 1 275 ? -1.079 -41.719 -11.922 1 36.97 275 TYR A N 1
ATOM 2215 C CA . TYR A 1 275 ? -1.001 -40.281 -12.047 1 36.97 275 TYR A CA 1
ATOM 2216 C C . TYR A 1 275 ? -0.843 -39.844 -13.508 1 36.97 275 TYR A C 1
ATOM 2218 O O . TYR A 1 275 ? -1.467 -38.875 -13.953 1 36.97 275 TYR A O 1
ATOM 2226 N N . ALA A 1 276 ? -0.22 -40.688 -14.289 1 36.69 276 ALA A N 1
ATOM 2227 C CA . ALA A 1 276 ? -0.075 -40.438 -15.727 1 36.69 276 ALA A CA 1
ATOM 2228 C C . ALA A 1 276 ? -1.433 -40.438 -16.422 1 36.69 276 ALA A C 1
ATOM 2230 O O . ALA A 1 276 ? -1.716 -39.594 -17.266 1 36.69 276 ALA A O 1
ATOM 2231 N N . HIS A 1 277 ? -2.256 -41.375 -16.172 1 38.66 277 HIS A N 1
ATOM 2232 C CA . HIS A 1 277 ? -3.562 -41.531 -16.797 1 38.66 277 HIS A CA 1
ATOM 2233 C C . HIS A 1 277 ? -4.48 -40.375 -16.422 1 38.66 277 HIS A C 1
ATOM 2235 O O . HIS A 1 277 ? -5.219 -39.844 -17.266 1 38.66 277 HIS A O 1
ATOM 2241 N N . ILE A 1 278 ? -4.254 -39.875 -15.391 1 39.38 278 ILE A N 1
ATOM 2242 C CA . ILE A 1 278 ? -5.09 -38.781 -14.922 1 39.38 278 ILE A CA 1
ATOM 2243 C C . ILE A 1 278 ? -4.703 -37.469 -15.641 1 39.38 278 ILE A C 1
ATOM 2245 O O . ILE A 1 278 ? -5.57 -36.75 -16.125 1 39.38 278 ILE A O 1
ATOM 2249 N N . CYS A 1 279 ? -3.42 -37.344 -15.781 1 34.31 279 CYS A N 1
ATOM 2250 C CA . CYS A 1 279 ? -2.967 -36.125 -16.5 1 34.31 279 CYS A CA 1
ATOM 2251 C C . CYS A 1 279 ? -3.469 -36.125 -17.938 1 34.31 279 CYS A C 1
ATOM 2253 O O . CYS A 1 279 ? -3.959 -35.125 -18.422 1 34.31 279 CYS A O 1
ATOM 2255 N N . ALA A 1 280 ? -3.436 -37.219 -18.562 1 34.59 280 ALA A N 1
ATOM 2256 C CA . ALA A 1 280 ? -3.893 -37.375 -19.953 1 34.59 280 ALA A CA 1
ATOM 2257 C C . ALA A 1 280 ? -5.383 -37.094 -20.062 1 34.59 280 ALA A C 1
ATOM 2259 O O . ALA A 1 280 ? -5.816 -36.406 -21 1 34.59 280 ALA A O 1
ATOM 2260 N N . THR A 1 281 ? -6.113 -37.688 -19.281 1 34.56 281 THR A N 1
ATOM 2261 C CA . THR A 1 281 ? -7.559 -37.5 -19.375 1 34.56 281 THR A CA 1
ATOM 2262 C C . THR A 1 281 ? -7.934 -36.062 -19.078 1 34.56 281 THR A C 1
ATOM 2264 O O . THR A 1 281 ? -8.789 -35.5 -19.766 1 34.56 281 THR A O 1
ATOM 2267 N N . VAL A 1 282 ? -7.152 -35.438 -18.266 1 33.75 282 VAL A N 1
ATOM 2268 C CA . VAL A 1 282 ? -7.477 -34.094 -17.859 1 33.75 282 VAL A CA 1
ATOM 2269 C C . VAL A 1 282 ? -7.145 -33.094 -18.984 1 33.75 282 VAL A C 1
ATOM 2271 O O . VAL A 1 282 ? -7.91 -32.188 -19.25 1 33.75 282 VAL A O 1
ATOM 2274 N N . MET A 1 283 ? -5.996 -33.281 -19.609 1 32.28 283 MET A N 1
ATOM 2275 C CA . MET A 1 283 ? -5.609 -32.375 -20.703 1 32.28 283 MET A CA 1
ATOM 2276 C C . MET A 1 283 ? -6.5 -32.562 -21.922 1 32.28 283 MET A C 1
ATOM 2278 O O . MET A 1 283 ? -6.715 -31.641 -22.703 1 32.28 283 MET A O 1
ATOM 2282 N N . THR A 1 284 ? -6.641 -33.719 -22.359 1 30.78 284 THR A N 1
ATOM 2283 C CA . THR A 1 284 ? -7.5 -34 -23.516 1 30.78 284 THR A CA 1
ATOM 2284 C C . THR A 1 284 ? -8.953 -33.656 -23.188 1 30.78 284 THR A C 1
ATOM 2286 O O . THR A 1 284 ? -9.742 -33.375 -24.094 1 30.78 284 THR A O 1
ATOM 2289 N N . ALA A 1 285 ? -9.281 -34.125 -21.984 1 31.33 285 ALA A N 1
ATOM 2290 C CA . ALA A 1 285 ? -10.711 -33.906 -21.797 1 31.33 285 ALA A CA 1
ATOM 2291 C C . ALA A 1 285 ? -11.055 -32.438 -21.703 1 31.33 285 ALA A C 1
ATOM 2293 O O . ALA A 1 285 ? -10.32 -31.656 -21.094 1 31.33 285 ALA A O 1
ATOM 2294 N N . ASN A 1 286 ? -11.156 -31.766 -22.797 1 31.53 286 ASN A N 1
ATOM 2295 C CA . ASN A 1 286 ? -12.047 -30.625 -22.938 1 31.53 286 ASN A CA 1
ATOM 2296 C C . ASN A 1 286 ? -12.906 -30.438 -21.688 1 31.53 286 ASN A C 1
ATOM 2298 O O . ASN A 1 286 ? -14.086 -30.781 -21.672 1 31.53 286 ASN A O 1
ATOM 2302 N N . ILE A 1 287 ? -12.383 -30.734 -20.672 1 36.69 287 ILE A N 1
ATOM 2303 C CA . ILE A 1 287 ? -13.188 -30.75 -19.453 1 36.69 287 ILE A CA 1
ATOM 2304 C C . ILE A 1 287 ? -13.781 -29.359 -19.219 1 36.69 287 ILE A C 1
ATOM 2306 O O . ILE A 1 287 ? -14.094 -29 -18.078 1 36.69 287 ILE A O 1
ATOM 2310 N N . ARG A 1 288 ? -13.234 -28.609 -19.922 1 37.34 288 ARG A N 1
ATOM 2311 C CA . ARG A 1 288 ? -13.875 -27.328 -20.172 1 37.34 288 ARG A CA 1
ATOM 2312 C C . ARG A 1 288 ? -15.398 -27.453 -20.125 1 37.34 288 ARG A C 1
ATOM 2314 O O . ARG A 1 288 ? -16.094 -26.531 -19.672 1 37.34 288 ARG A O 1
ATOM 2321 N N . ASN A 1 289 ? -15.641 -28.672 -20.656 1 38.53 289 ASN A N 1
ATOM 2322 C CA . ASN A 1 289 ? -17.078 -28.938 -20.734 1 38.53 289 ASN A CA 1
ATOM 2323 C C . ASN A 1 289 ? -17.562 -29.75 -19.531 1 38.53 289 ASN A C 1
ATOM 2325 O O . ASN A 1 289 ? -18.703 -30.219 -19.516 1 38.53 289 ASN A O 1
ATOM 2329 N N . LEU A 1 290 ? -16.531 -30.156 -18.75 1 41.03 290 LEU A N 1
ATOM 2330 C CA . LEU A 1 290 ? -17.047 -30.859 -17.578 1 41.03 290 LEU A CA 1
ATOM 2331 C C . LEU A 1 290 ? -17.484 -29.875 -16.5 1 41.03 290 LEU A C 1
ATOM 2333 O O . LEU A 1 290 ? -16.938 -28.781 -16.391 1 41.03 290 LEU A O 1
ATOM 2337 N N . SER A 1 291 ? -18.391 -30.344 -15.844 1 46.44 291 SER A N 1
ATOM 2338 C CA . SER A 1 291 ? -18.922 -29.547 -14.734 1 46.44 291 SER A CA 1
ATOM 2339 C C . SER A 1 291 ? -17.922 -29.5 -13.578 1 46.44 291 SER A C 1
ATOM 2341 O O . SER A 1 291 ? -17.047 -30.359 -13.461 1 46.44 291 SER A O 1
ATOM 2343 N N . PRO A 1 292 ? -17.781 -28.594 -12.945 1 53.94 292 PRO A N 1
ATOM 2344 C CA . PRO A 1 292 ? -16.953 -28.5 -11.75 1 53.94 292 PRO A CA 1
ATOM 2345 C C . PRO A 1 292 ? -16.969 -29.766 -10.906 1 53.94 292 PRO A C 1
ATOM 2347 O O . PRO A 1 292 ? -15.945 -30.188 -10.375 1 53.94 292 PRO A O 1
ATOM 2350 N N . ARG A 1 293 ? -18.062 -30.297 -10.914 1 60.12 293 ARG A N 1
ATOM 2351 C CA . ARG A 1 293 ? -18.219 -31.516 -10.141 1 60.12 293 ARG A CA 1
ATOM 2352 C C . ARG A 1 293 ? -17.438 -32.656 -10.766 1 60.12 293 ARG A C 1
ATOM 2354 O O . ARG A 1 293 ? -16.812 -33.469 -10.062 1 60.12 293 ARG A O 1
ATOM 2361 N N . GLU A 1 294 ? -17.5 -32.688 -11.977 1 59.03 294 GLU A N 1
ATOM 2362 C CA . GLU A 1 294 ? -16.766 -33.75 -12.68 1 59.03 294 GLU A CA 1
ATOM 2363 C C . GLU A 1 294 ? -15.258 -33.562 -12.523 1 59.03 294 GLU A C 1
ATOM 2365 O O . GLU A 1 294 ? -14.531 -34.531 -12.336 1 59.03 294 GLU A O 1
ATOM 2370 N N . LYS A 1 295 ? -15.016 -32.344 -12.438 1 56.19 295 LYS A N 1
ATOM 2371 C CA . LYS A 1 295 ? -13.602 -32.031 -12.211 1 56.19 295 LYS A CA 1
ATOM 2372 C C . LYS A 1 295 ? -13.172 -32.438 -10.812 1 56.19 295 LYS A C 1
ATOM 2374 O O . LYS A 1 295 ? -12.117 -33.062 -10.641 1 56.19 295 LYS A O 1
ATOM 2379 N N . ALA A 1 296 ? -13.906 -32.031 -9.93 1 62.47 296 ALA A N 1
ATOM 2380 C CA . ALA A 1 296 ? -13.641 -32.406 -8.539 1 62.47 296 ALA A CA 1
ATOM 2381 C C . ALA A 1 296 ? -13.555 -33.906 -8.383 1 62.47 296 ALA A C 1
ATOM 2383 O O . ALA A 1 296 ? -12.711 -34.406 -7.637 1 62.47 296 ALA A O 1
ATOM 2384 N N . ARG A 1 297 ? -14.375 -34.562 -9.078 1 64.38 297 ARG A N 1
ATOM 2385 C CA . ARG A 1 297 ? -14.422 -36 -9 1 64.38 297 ARG A CA 1
ATOM 2386 C C . ARG A 1 297 ? -13.117 -36.625 -9.484 1 64.38 297 ARG A C 1
ATOM 2388 O O . ARG A 1 297 ? -12.602 -37.562 -8.875 1 64.38 297 ARG A O 1
ATOM 2395 N N . VAL A 1 298 ? -12.68 -36.094 -10.367 1 57.66 298 VAL A N 1
ATOM 2396 C CA . VAL A 1 298 ? -11.438 -36.594 -10.938 1 57.66 298 VAL A CA 1
ATOM 2397 C C . VAL A 1 298 ? -10.297 -36.406 -9.945 1 57.66 298 VAL A C 1
ATOM 2399 O O . VAL A 1 298 ? -9.516 -37.344 -9.703 1 57.66 298 VAL A O 1
ATOM 2402 N N . VAL A 1 299 ? -10.336 -35.219 -9.297 1 60.12 299 VAL A N 1
ATOM 2403 C CA . VAL A 1 299 ? -9.281 -34.875 -8.344 1 60.12 299 VAL A CA 1
ATOM 2404 C C . VAL A 1 299 ? -9.43 -35.75 -7.094 1 60.12 299 VAL A C 1
ATOM 2406 O O . VAL A 1 299 ? -8.445 -36.281 -6.59 1 60.12 299 VAL A O 1
ATOM 2409 N N . PHE A 1 300 ? -10.531 -35.844 -6.699 1 69 300 PHE A N 1
ATOM 2410 C CA . PHE A 1 300 ? -10.852 -36.625 -5.52 1 69 300 PHE A CA 1
ATOM 2411 C C . PHE A 1 300 ? -10.383 -38.062 -5.695 1 69 300 PHE A C 1
ATOM 2413 O O . PHE A 1 300 ? -9.727 -38.625 -4.809 1 69 300 PHE A O 1
ATOM 2420 N N . ARG A 1 301 ? -10.711 -38.625 -6.785 1 63.91 301 ARG A N 1
ATOM 2421 C CA . ARG A 1 301 ? -10.367 -40.031 -7.078 1 63.91 301 ARG A CA 1
ATOM 2422 C C . ARG A 1 301 ? -8.852 -40.219 -7.129 1 63.91 301 ARG A C 1
ATOM 2424 O O . ARG A 1 301 ? -8.336 -41.25 -6.742 1 63.91 301 ARG A O 1
ATOM 2431 N N . ALA A 1 302 ? -8.234 -39.156 -7.473 1 58.78 302 ALA A N 1
ATOM 2432 C CA . ALA A 1 302 ? -6.777 -39.219 -7.57 1 58.78 302 ALA A CA 1
ATOM 2433 C C . ALA A 1 302 ? -6.137 -39.219 -6.188 1 58.78 302 ALA A C 1
ATOM 2435 O O . ALA A 1 302 ? -5.102 -39.844 -5.977 1 58.78 302 ALA A O 1
ATOM 2436 N N . ILE A 1 303 ? -6.688 -38.438 -5.344 1 65.25 303 ILE A N 1
ATOM 2437 C CA . ILE A 1 303 ? -6.145 -38.312 -3.998 1 65.25 303 ILE A CA 1
ATOM 2438 C C . ILE A 1 303 ? -6.508 -39.531 -3.164 1 65.25 303 ILE A C 1
ATOM 2440 O O . ILE A 1 303 ? -5.75 -39.938 -2.281 1 65.25 303 ILE A O 1
ATOM 2444 N N . ASP A 1 304 ? -7.648 -40.156 -3.52 1 71.5 304 ASP A N 1
ATOM 2445 C CA . ASP A 1 304 ? -8.156 -41.312 -2.789 1 71.5 304 ASP A CA 1
ATOM 2446 C C . ASP A 1 304 ? -7.367 -42.562 -3.145 1 71.5 304 ASP A C 1
ATOM 2448 O O . ASP A 1 304 ? -7.832 -43.375 -3.93 1 71.5 304 ASP A O 1
ATOM 2452 N N . ALA A 1 305 ? -6.227 -42.781 -2.539 1 64.44 305 ALA A N 1
ATOM 2453 C CA . ALA A 1 305 ? -5.246 -43.812 -2.879 1 64.44 305 ALA A CA 1
ATOM 2454 C C . ALA A 1 305 ? -5.777 -45.219 -2.549 1 64.44 305 ALA A C 1
ATOM 2456 O O . ALA A 1 305 ? -5.496 -46.156 -3.264 1 64.44 305 ALA A O 1
ATOM 2457 N N . ASN A 1 306 ? -6.441 -45.312 -1.493 1 70.56 306 ASN A N 1
ATOM 2458 C CA . ASN A 1 306 ? -6.926 -46.656 -1.099 1 70.56 306 ASN A CA 1
ATOM 2459 C C . ASN A 1 306 ? -8.281 -46.969 -1.723 1 70.56 306 ASN A C 1
ATOM 2461 O O . ASN A 1 306 ? -8.867 -48 -1.456 1 70.56 306 ASN A O 1
ATOM 2465 N N . GLN A 1 307 ? -8.852 -46 -2.498 1 71.06 307 GLN A N 1
ATOM 2466 C CA . GLN A 1 307 ? -10.062 -46.125 -3.303 1 71.06 307 GLN A CA 1
ATOM 2467 C C . GLN A 1 307 ? -11.258 -46.5 -2.441 1 71.06 307 GLN A C 1
ATOM 2469 O O . GLN A 1 307 ? -12.07 -47.344 -2.844 1 71.06 307 GLN A O 1
ATOM 2474 N N . ASP A 1 308 ? -11.328 -46.031 -1.267 1 81.44 308 ASP A N 1
ATOM 2475 C CA . ASP A 1 308 ? -12.469 -46.281 -0.397 1 81.44 308 ASP A CA 1
ATOM 2476 C C . ASP A 1 308 ? -13.523 -45.188 -0.525 1 81.44 308 ASP A C 1
ATOM 2478 O O . ASP A 1 308 ? -14.469 -45.156 0.262 1 81.44 308 ASP A O 1
ATOM 2482 N N . ASN A 1 309 ? -13.367 -44.281 -1.549 1 80.88 309 ASN A N 1
ATOM 2483 C CA . ASN A 1 309 ? -14.273 -43.188 -1.852 1 80.88 309 ASN A CA 1
ATOM 2484 C C . ASN A 1 309 ? -14.352 -42.188 -0.699 1 80.88 309 ASN A C 1
ATOM 2486 O O . ASN A 1 309 ? -15.367 -41.5 -0.534 1 80.88 309 ASN A O 1
ATOM 2490 N N . GLU A 1 310 ? -13.375 -42.156 0.139 1 85.62 310 GLU A N 1
ATOM 2491 C CA . GLU A 1 310 ? -13.141 -41.125 1.153 1 85.62 310 GLU A CA 1
ATOM 2492 C C . GLU A 1 310 ? -11.703 -40.594 1.09 1 85.62 310 GLU A C 1
ATOM 2494 O O . GLU A 1 310 ? -10.789 -41.344 0.71 1 85.62 310 GLU A O 1
ATOM 2499 N N . LEU A 1 311 ? -11.578 -39.25 1.405 1 79.94 311 LEU A N 1
ATOM 2500 C CA . LEU A 1 311 ? -10.242 -38.656 1.439 1 79.94 311 LEU A CA 1
ATOM 2501 C C . LEU A 1 311 ? -9.75 -38.531 2.875 1 79.94 311 LEU A C 1
ATOM 2503 O O . LEU A 1 311 ? -10.398 -37.875 3.697 1 79.94 311 LEU A O 1
ATOM 2507 N N . SER A 1 312 ? -8.727 -39.25 3.17 1 81.06 312 SER A N 1
ATOM 2508 C CA . SER A 1 312 ? -8.125 -39.125 4.496 1 81.06 312 SER A CA 1
ATOM 2509 C C . SER A 1 312 ? -7.18 -37.906 4.551 1 81.06 312 SER A C 1
ATOM 2511 O O . SER A 1 312 ? -6.684 -37.469 3.518 1 81.06 312 SER A O 1
ATOM 2513 N N . THR A 1 313 ? -6.953 -37.438 5.832 1 77.56 313 THR A N 1
ATOM 2514 C CA . THR A 1 313 ? -6.008 -36.344 6.059 1 77.56 313 THR A CA 1
ATOM 2515 C C . THR A 1 313 ? -4.621 -36.719 5.543 1 77.56 313 THR A C 1
ATOM 2517 O O . THR A 1 313 ? -3.912 -35.875 4.996 1 77.56 313 THR A O 1
ATOM 2520 N N . THR A 1 314 ? -4.348 -38 5.727 1 73.5 314 THR A N 1
ATOM 2521 C CA . THR A 1 314 ? -3.039 -38.469 5.297 1 73.5 314 THR A CA 1
ATOM 2522 C C . THR A 1 314 ? -2.928 -38.438 3.775 1 73.5 314 THR A C 1
ATOM 2524 O O . THR A 1 314 ? -1.915 -38 3.229 1 73.5 314 THR A O 1
ATOM 2527 N N . GLU A 1 315 ? -3.975 -38.969 3.104 1 70.5 315 GLU A N 1
ATOM 2528 C CA . GLU A 1 315 ? -3.982 -38.969 1.644 1 70.5 315 GLU A CA 1
ATOM 2529 C C . GLU A 1 315 ? -3.873 -37.531 1.107 1 70.5 315 GLU A C 1
ATOM 2531 O O . GLU A 1 315 ? -3.129 -37.281 0.159 1 70.5 315 GLU A O 1
ATOM 2536 N N . PHE A 1 316 ? -4.598 -36.594 1.758 1 70.44 316 PHE A N 1
ATOM 2537 C CA . PHE A 1 316 ? -4.621 -35.188 1.324 1 70.44 316 PHE A CA 1
ATOM 2538 C C . PHE A 1 316 ? -3.287 -34.5 1.607 1 70.44 316 PHE A C 1
ATOM 2540 O O . PHE A 1 316 ? -2.771 -33.781 0.769 1 70.44 316 PHE A O 1
ATOM 2547 N N . ARG A 1 317 ? -2.824 -34.812 2.793 1 64.12 317 ARG A N 1
ATOM 2548 C CA . ARG A 1 317 ? -1.513 -34.281 3.143 1 64.12 317 ARG A CA 1
ATOM 2549 C C . ARG A 1 317 ? -0.453 -34.719 2.143 1 64.12 317 ARG A C 1
ATOM 2551 O O . ARG A 1 317 ? 0.357 -33.906 1.682 1 64.12 317 ARG A O 1
ATOM 2558 N N . ASP A 1 318 ? -0.469 -35.969 1.929 1 59.72 318 ASP A N 1
ATOM 2559 C CA . ASP A 1 318 ? 0.491 -36.531 0.996 1 59.72 318 ASP A CA 1
ATOM 2560 C C . ASP A 1 318 ? 0.362 -35.906 -0.389 1 59.72 318 ASP A C 1
ATOM 2562 O O . ASP A 1 318 ? 1.366 -35.625 -1.051 1 59.72 318 ASP A O 1
ATOM 2566 N N . PHE A 1 319 ? -0.908 -35.625 -0.734 1 58.09 319 PHE A N 1
ATOM 2567 C CA . PHE A 1 319 ? -1.203 -34.969 -2 1 58.09 319 PHE A CA 1
ATOM 2568 C C . PHE A 1 319 ? -0.624 -33.562 -2.027 1 58.09 319 PHE A C 1
ATOM 2570 O O . PHE A 1 319 ? 0.061 -33.188 -2.982 1 58.09 319 PHE A O 1
ATOM 2577 N N . LEU A 1 320 ? -0.931 -32.844 -0.904 1 57.31 320 LEU A N 1
ATOM 2578 C CA . LEU A 1 320 ? -0.452 -31.453 -0.814 1 57.31 320 LEU A CA 1
ATOM 2579 C C . LEU A 1 320 ? 1.072 -31.406 -0.845 1 57.31 320 LEU A C 1
ATOM 2581 O O . LEU A 1 320 ? 1.657 -30.562 -1.516 1 57.31 320 LEU A O 1
ATOM 2585 N N . LEU A 1 321 ? 1.563 -32.312 -0.109 1 51.44 321 LEU A N 1
ATOM 2586 C CA . LEU A 1 321 ? 3.02 -32.375 -0.064 1 51.44 321 LEU A CA 1
ATOM 2587 C C . LEU A 1 321 ? 3.588 -32.688 -1.444 1 51.44 321 LEU A C 1
ATOM 2589 O O . LEU A 1 321 ? 4.598 -32.125 -1.851 1 51.44 321 LEU A O 1
ATOM 2593 N N . THR A 1 322 ? 2.803 -33.594 -1.979 1 49.12 322 THR A N 1
ATOM 2594 C CA . THR A 1 322 ? 3.225 -33.969 -3.318 1 49.12 322 THR A CA 1
ATOM 2595 C C . THR A 1 322 ? 3.098 -32.812 -4.289 1 49.12 322 THR A C 1
ATOM 2597 O O . THR A 1 322 ? 3.881 -32.688 -5.234 1 49.12 322 THR A O 1
ATOM 2600 N N . CYS A 1 323 ? 2.104 -32 -3.895 1 45.31 323 CYS A N 1
ATOM 2601 C CA . CYS A 1 323 ? 1.857 -30.812 -4.688 1 45.31 323 CYS A CA 1
ATOM 2602 C C . CYS A 1 323 ? 2.865 -29.719 -4.352 1 45.31 323 CYS A C 1
ATOM 2604 O O . CYS A 1 323 ? 2.832 -28.641 -4.938 1 45.31 323 CYS A O 1
ATOM 2606 N N . GLY A 1 324 ? 3.822 -30.141 -3.488 1 41.06 324 GLY A N 1
ATOM 2607 C CA . GLY A 1 324 ? 4.891 -29.203 -3.139 1 41.06 324 GLY A CA 1
ATOM 2608 C C . GLY A 1 324 ? 4.516 -28.266 -2.006 1 41.06 324 GLY A C 1
ATOM 2609 O O . GLY A 1 324 ? 5.234 -27.312 -1.732 1 41.06 324 GLY A O 1
ATOM 2610 N N . ILE A 1 325 ? 3.291 -28.297 -1.722 1 43.34 325 ILE A N 1
ATOM 2611 C CA . ILE A 1 325 ? 2.928 -27.5 -0.558 1 43.34 325 ILE A CA 1
ATOM 2612 C C . ILE A 1 325 ? 3.688 -28 0.67 1 43.34 325 ILE A C 1
ATOM 2614 O O . ILE A 1 325 ? 3.641 -29.188 0.995 1 43.34 325 ILE A O 1
ATOM 2618 N N . SER A 1 326 ? 4.547 -27.141 1.123 1 40.59 326 SER A N 1
ATOM 2619 C CA . SER A 1 326 ? 5.375 -27.531 2.26 1 40.59 326 SER A CA 1
ATOM 2620 C C . SER A 1 326 ? 4.52 -27.969 3.447 1 40.59 326 SER A C 1
ATOM 2622 O O . SER A 1 326 ? 3.346 -27.609 3.535 1 40.59 326 SER A O 1
ATOM 2624 N N . GLN A 1 327 ? 5.207 -28.938 4.207 1 44.5 327 GLN A N 1
ATOM 2625 C CA . GLN A 1 327 ? 4.582 -29.328 5.465 1 44.5 327 GLN A CA 1
ATOM 2626 C C . GLN A 1 327 ? 4.172 -28.109 6.281 1 44.5 327 GLN A C 1
ATOM 2628 O O . GLN A 1 327 ? 3.111 -28.109 6.91 1 44.5 327 GLN A O 1
ATOM 2633 N N . TYR A 1 328 ? 4.938 -27.141 6.191 1 40.88 328 TYR A N 1
ATOM 2634 C CA . TYR A 1 328 ? 4.672 -25.906 6.934 1 40.88 328 TYR A CA 1
ATOM 2635 C C . TYR A 1 328 ? 3.457 -25.188 6.375 1 40.88 328 TYR A C 1
ATOM 2637 O O . TYR A 1 328 ? 2.617 -24.688 7.129 1 40.88 328 TYR A O 1
ATOM 2645 N N . GLU A 1 329 ? 3.445 -25.188 5.125 1 43.78 329 GLU A N 1
ATOM 2646 C CA . GLU A 1 329 ? 2.287 -24.578 4.48 1 43.78 329 GLU A CA 1
ATOM 2647 C C . GLU A 1 329 ? 1.022 -25.391 4.734 1 43.78 329 GLU A C 1
ATOM 2649 O O . GLU A 1 329 ? -0.071 -24.828 4.836 1 43.78 329 GLU A O 1
ATOM 2654 N N . MET A 1 330 ? 1.312 -26.625 4.77 1 45.25 330 MET A N 1
ATOM 2655 C CA . MET A 1 330 ? 0.238 -27.562 5.059 1 45.25 330 MET A CA 1
ATOM 2656 C C . MET A 1 330 ? -0.202 -27.453 6.516 1 45.25 330 MET A C 1
ATOM 2658 O O . MET A 1 330 ? -1.38 -27.641 6.828 1 45.25 330 MET A O 1
ATOM 2662 N N . GLU A 1 331 ? 0.935 -27.391 7.164 1 43.94 331 GLU A N 1
ATOM 2663 C CA . GLU A 1 331 ? 0.632 -27.266 8.586 1 43.94 331 GLU A CA 1
ATOM 2664 C C . GLU A 1 331 ? -0.152 -25.984 8.867 1 43.94 331 GLU A C 1
ATOM 2666 O O . GLU A 1 331 ? -0.824 -25.875 9.898 1 43.94 331 GLU A O 1
ATOM 2671 N N . ASP A 1 332 ? 0.076 -25.125 8 1 37 332 ASP A N 1
ATOM 2672 C CA . ASP A 1 332 ? -0.911 -24.078 8.211 1 37 332 ASP A CA 1
ATOM 2673 C C . ASP A 1 332 ? -2.332 -24.609 8.039 1 37 332 ASP A C 1
ATOM 2675 O O . ASP A 1 332 ? -2.686 -25.109 6.973 1 37 332 ASP A O 1
ATOM 2679 N N . LYS A 1 333 ? -2.777 -25.25 8.961 1 43.75 333 LYS A N 1
ATOM 2680 C CA . LYS A 1 333 ? -3.965 -25.984 9.391 1 43.75 333 LYS A CA 1
ATOM 2681 C C . LYS A 1 333 ? -5.18 -25.609 8.555 1 43.75 333 LYS A C 1
ATOM 2683 O O . LYS A 1 333 ? -6.184 -26.328 8.547 1 43.75 333 LYS A O 1
ATOM 2688 N N . MET A 1 334 ? -5.027 -24.594 7.75 1 46.28 334 MET A N 1
ATOM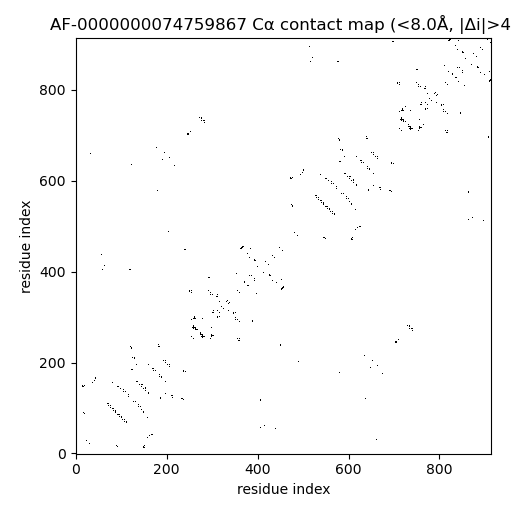 2689 C CA . MET A 1 334 ? -6.281 -24.094 7.195 1 46.28 334 MET A CA 1
ATOM 2690 C C . MET A 1 334 ? -6.73 -24.938 6.012 1 46.28 334 MET A C 1
ATOM 2692 O O . MET A 1 334 ? -7.922 -25.188 5.836 1 46.28 334 MET A O 1
ATOM 2696 N N . MET A 1 335 ? -5.77 -25.469 5.355 1 51.38 335 MET A N 1
ATOM 2697 C CA . MET A 1 335 ? -6.234 -26.25 4.211 1 51.38 335 MET A CA 1
ATOM 2698 C C . MET A 1 335 ? -6.816 -27.594 4.668 1 51.38 335 MET A C 1
ATOM 2700 O O . MET A 1 335 ? -7.875 -28 4.191 1 51.38 335 MET A O 1
ATOM 2704 N N . LEU A 1 336 ? -6.078 -28.109 5.652 1 60.59 336 LEU A N 1
ATOM 2705 C CA . LEU A 1 336 ? -6.57 -29.375 6.188 1 60.59 336 LEU A CA 1
ATOM 2706 C C . LEU A 1 336 ? -7.844 -29.172 7.004 1 60.59 336 LEU A C 1
ATOM 2708 O O . LEU A 1 336 ? -8.789 -29.953 6.898 1 60.59 336 LEU A O 1
ATOM 2712 N N . GLN A 1 337 ? -7.789 -28.109 7.656 1 63.28 337 GLN A N 1
ATOM 2713 C CA . GLN A 1 337 ? -8.945 -27.828 8.5 1 63.28 337 GLN A CA 1
ATOM 2714 C C . GLN A 1 337 ? -10.156 -27.438 7.648 1 63.28 337 GLN A C 1
ATOM 2716 O O . GLN A 1 337 ? -11.289 -27.828 7.957 1 63.28 337 GLN A O 1
ATOM 2721 N N . SER A 1 338 ? -9.969 -26.781 6.645 1 63.56 338 SER A N 1
ATOM 2722 C CA . SER A 1 338 ? -11.07 -26.328 5.809 1 63.56 338 SER A CA 1
ATOM 2723 C C . SER A 1 338 ? -11.727 -27.5 5.078 1 63.56 338 SER A C 1
ATOM 2725 O O . SER A 1 338 ? -12.945 -27.531 4.902 1 63.56 338 SER A O 1
ATOM 2727 N N . LEU A 1 339 ? -10.945 -28.422 4.715 1 70.69 339 LEU A N 1
ATOM 2728 C CA . LEU A 1 339 ? -11.5 -29.578 4 1 70.69 339 LEU A CA 1
ATOM 2729 C C . LEU A 1 339 ? -12 -30.625 4.977 1 70.69 339 LEU A C 1
ATOM 2731 O O . LEU A 1 339 ? -13.086 -31.188 4.789 1 70.69 339 LEU A O 1
ATOM 2735 N N . PHE A 1 340 ? -11.289 -30.859 6.07 1 77 340 PHE A N 1
ATOM 2736 C CA . PHE A 1 340 ? -11.578 -32 6.914 1 77 340 PHE A CA 1
ATOM 2737 C C . PHE A 1 340 ? -12.383 -31.594 8.141 1 77 340 PHE A C 1
ATOM 2739 O O . PHE A 1 340 ? -13.023 -32.438 8.773 1 77 340 PHE A O 1
ATOM 2746 N N . ASN A 1 341 ? -12.492 -30.266 8.344 1 69.31 341 ASN A N 1
ATOM 2747 C CA . ASN A 1 341 ? -13.258 -29.734 9.469 1 69.31 341 ASN A CA 1
ATOM 2748 C C . ASN A 1 341 ? -13.125 -30.609 10.711 1 69.31 341 ASN A C 1
ATOM 2750 O O . ASN A 1 341 ? -14.125 -30.984 11.32 1 69.31 341 ASN A O 1
ATOM 2754 N N . GLY A 1 342 ? -11.938 -30.984 11.039 1 69.38 342 GLY A N 1
ATOM 2755 C CA . GLY A 1 342 ? -11.672 -31.766 12.234 1 69.38 342 GLY A CA 1
ATOM 2756 C C . GLY A 1 342 ? -11.875 -33.25 12.031 1 69.38 342 GLY A C 1
ATOM 2757 O O . GLY A 1 342 ? -11.641 -34.062 12.938 1 69.38 342 GLY A O 1
ATOM 2758 N N . GLN A 1 343 ? -12.492 -33.75 10.953 1 78.69 343 GLN A N 1
ATOM 2759 C CA . GLN A 1 343 ? -12.688 -35.156 10.656 1 78.69 343 GLN A CA 1
ATOM 2760 C C . GLN A 1 343 ? -11.438 -35.781 10.039 1 78.69 343 GLN A C 1
ATOM 2762 O O . GLN A 1 343 ? -10.539 -35.062 9.602 1 78.69 343 GLN A O 1
ATOM 2767 N N . LYS A 1 344 ? -11.305 -37.125 10.18 1 81.88 344 LYS A N 1
ATOM 2768 C CA . LYS A 1 344 ? -10.141 -37.812 9.664 1 81.88 344 LYS A CA 1
ATOM 2769 C C . LYS A 1 344 ? -10.273 -38.094 8.172 1 81.88 344 LYS A C 1
ATOM 2771 O O . LYS A 1 344 ? -9.289 -38.375 7.496 1 81.88 344 LYS A O 1
ATOM 2776 N N . THR A 1 345 ? -11.562 -38.062 7.723 1 85.38 345 THR A N 1
ATOM 2777 C CA . THR A 1 345 ? -11.812 -38.312 6.305 1 85.38 345 THR A CA 1
ATOM 2778 C C . THR A 1 345 ? -12.797 -37.281 5.746 1 85.38 345 THR A C 1
ATOM 2780 O O . THR A 1 345 ? -13.562 -36.688 6.496 1 85.38 345 THR A O 1
ATOM 2783 N N . ALA A 1 346 ? -12.727 -37 4.438 1 82.56 346 ALA A N 1
ATOM 2784 C CA . ALA A 1 346 ? -13.648 -36.125 3.711 1 82.56 346 ALA A CA 1
ATOM 2785 C C . ALA A 1 346 ? -14.305 -36.875 2.555 1 82.56 346 ALA A C 1
ATOM 2787 O O . ALA A 1 346 ? -13.648 -37.656 1.86 1 82.56 346 ALA A O 1
ATOM 2788 N N . SER A 1 347 ? -15.641 -36.75 2.48 1 84.38 347 SER A N 1
ATOM 2789 C CA . SER A 1 347 ? -16.375 -37.344 1.363 1 84.38 347 SER A CA 1
ATOM 2790 C C . SER A 1 347 ? -16.109 -36.594 0.067 1 84.38 347 SER A C 1
ATOM 2792 O O . SER A 1 347 ? -15.531 -35.5 0.088 1 84.38 347 SER A O 1
ATOM 2794 N N . PHE A 1 348 ? -16.531 -37.188 -1.028 1 78.69 348 PHE A N 1
ATOM 2795 C CA . PHE A 1 348 ? -16.406 -36.5 -2.309 1 78.69 348 PHE A CA 1
ATOM 2796 C C . PHE A 1 348 ? -17.141 -35.156 -2.277 1 78.69 348 PHE A C 1
ATOM 2798 O O . PHE A 1 348 ? -16.656 -34.156 -2.795 1 78.69 348 PHE A O 1
ATOM 2805 N N . ASN A 1 349 ? -18.297 -35.188 -1.73 1 76.12 349 ASN A N 1
ATOM 2806 C CA . ASN A 1 349 ? -19.078 -33.938 -1.676 1 76.12 349 ASN A CA 1
ATOM 2807 C C . ASN A 1 349 ? -18.344 -32.875 -0.891 1 76.12 349 ASN A C 1
ATOM 2809 O O . ASN A 1 349 ? -18.344 -31.703 -1.285 1 76.12 349 ASN A O 1
ATOM 2813 N N . ASP A 1 350 ? -17.703 -33.25 0.134 1 76.38 350 ASP A N 1
ATOM 2814 C CA . ASP A 1 350 ? -16.891 -32.312 0.912 1 76.38 350 ASP A CA 1
ATOM 2815 C C . ASP A 1 350 ? -15.742 -31.766 0.081 1 76.38 350 ASP A C 1
ATOM 2817 O O . ASP A 1 350 ? -15.492 -30.562 0.075 1 76.38 350 ASP A O 1
ATOM 2821 N N . PHE A 1 351 ? -15.125 -32.625 -0.494 1 74.12 351 PHE A N 1
ATOM 2822 C CA . PHE A 1 351 ? -13.984 -32.281 -1.323 1 74.12 351 PHE A CA 1
ATOM 2823 C C . PHE A 1 351 ? -14.422 -31.375 -2.484 1 74.12 351 PHE A C 1
ATOM 2825 O O . PHE A 1 351 ? -13.773 -30.375 -2.781 1 74.12 351 PHE A O 1
ATOM 2832 N N . CYS A 1 352 ? -15.438 -31.859 -3.092 1 68.25 352 CYS A N 1
ATOM 2833 C CA . CYS A 1 352 ? -15.945 -31.109 -4.227 1 68.25 352 CYS A CA 1
ATOM 2834 C C . CYS A 1 352 ? -16.25 -29.672 -3.826 1 68.25 352 CYS A C 1
ATOM 2836 O O . CYS A 1 352 ? -15.867 -28.734 -4.527 1 68.25 352 CYS A O 1
ATOM 2838 N N . ALA A 1 353 ? -16.875 -29.531 -2.791 1 62.88 353 ALA A N 1
ATOM 2839 C CA . ALA A 1 353 ? -17.203 -28.203 -2.279 1 62.88 353 ALA A CA 1
ATOM 2840 C C . ALA A 1 353 ? -15.938 -27.406 -2.01 1 62.88 353 ALA A C 1
ATOM 2842 O O . ALA A 1 353 ? -15.844 -26.234 -2.389 1 62.88 353 ALA A O 1
ATOM 2843 N N . TRP A 1 354 ? -15.07 -28.062 -1.353 1 61.84 354 TRP A N 1
ATOM 2844 C CA . TRP A 1 354 ? -13.797 -27.438 -1.01 1 61.84 354 TRP A CA 1
ATOM 2845 C C . TRP A 1 354 ? -13.008 -27.078 -2.266 1 61.84 354 TRP A C 1
ATOM 2847 O O . TRP A 1 354 ? -12.477 -25.969 -2.381 1 61.84 354 TRP A O 1
ATOM 2857 N N . PHE A 1 355 ? -12.977 -28.016 -3.053 1 59.75 355 PHE A N 1
ATOM 2858 C CA . PHE A 1 355 ? -12.227 -27.891 -4.301 1 59.75 355 PHE A CA 1
ATOM 2859 C C . PHE A 1 355 ? -12.828 -26.797 -5.18 1 59.75 355 PHE A C 1
ATOM 2861 O O . PHE A 1 355 ? -12.094 -25.969 -5.734 1 59.75 355 PHE A O 1
ATOM 2868 N N . THR A 1 356 ? -14.031 -26.969 -5.312 1 54.56 356 THR A N 1
ATOM 2869 C CA . THR A 1 356 ? -14.711 -25.969 -6.125 1 54.56 356 THR A CA 1
ATOM 2870 C C . THR A 1 356 ? -14.523 -24.578 -5.531 1 54.56 356 THR A C 1
ATOM 2872 O O . THR A 1 356 ? -14.312 -23.594 -6.266 1 54.56 356 THR A O 1
ATOM 2875 N N . LYS A 1 357 ? -14.703 -24.578 -4.309 1 51.22 357 LYS A N 1
ATOM 2876 C CA . LYS A 1 357 ? -14.555 -23.312 -3.586 1 51.22 357 LYS A CA 1
ATOM 2877 C C . LYS A 1 357 ? -13.164 -22.719 -3.785 1 51.22 357 LYS A C 1
ATOM 2879 O O . LYS A 1 357 ? -13.016 -21.516 -3.961 1 51.22 357 LYS A O 1
ATOM 2884 N N . ASN A 1 358 ? -12.352 -23.531 -3.629 1 46.72 358 ASN A N 1
ATOM 2885 C CA . ASN A 1 358 ? -10.969 -23.062 -3.537 1 46.72 358 ASN A CA 1
ATOM 2886 C C . ASN A 1 358 ? -10.281 -23.094 -4.895 1 46.72 358 ASN A C 1
ATOM 2888 O O . ASN A 1 358 ? -9.32 -22.344 -5.121 1 46.72 358 ASN A O 1
ATOM 2892 N N . TRP A 1 359 ? -10.797 -23.969 -5.707 1 44.16 359 TRP A N 1
ATOM 2893 C CA . TRP A 1 359 ? -10.078 -24.219 -6.953 1 44.16 359 TRP A CA 1
ATOM 2894 C C . TRP A 1 359 ? -10.914 -23.812 -8.156 1 44.16 359 TRP A C 1
ATOM 2896 O O . TRP A 1 359 ? -10.383 -23.359 -9.172 1 44.16 359 TRP A O 1
ATOM 2906 N N . ILE A 1 360 ? -12.094 -24.312 -8.336 1 40.94 360 ILE A N 1
ATOM 2907 C CA . ILE A 1 360 ? -12.93 -24.078 -9.508 1 40.94 360 ILE A CA 1
ATOM 2908 C C . ILE A 1 360 ? -13.383 -22.625 -9.539 1 40.94 360 ILE A C 1
ATOM 2910 O O . ILE A 1 360 ? -14.336 -22.234 -8.859 1 40.94 360 ILE A O 1
ATOM 2914 N N . HIS A 1 361 ? -12.758 -21.922 -9.039 1 38.66 361 HIS A N 1
ATOM 2915 C CA . HIS A 1 361 ? -13.312 -20.609 -9.344 1 38.66 361 HIS A CA 1
ATOM 2916 C C . HIS A 1 361 ? -13.68 -20.484 -10.82 1 38.66 361 HIS A C 1
ATOM 2918 O O . HIS A 1 361 ? -13.438 -21.406 -11.602 1 38.66 361 HIS A O 1
ATOM 2924 N N . SER A 1 362 ? -13.133 -19.219 -11.492 1 40.72 362 SER A N 1
ATOM 2925 C CA . SER A 1 362 ? -13.734 -18.266 -12.414 1 40.72 362 SER A CA 1
ATOM 2926 C C . SER A 1 362 ? -13.711 -18.781 -13.852 1 40.72 362 SER A C 1
ATOM 2928 O O . SER A 1 362 ? -12.648 -18.828 -14.477 1 40.72 362 SER A O 1
ATOM 2930 N N . ASN A 1 363 ? -14.07 -19.891 -14.125 1 40.34 363 ASN A N 1
ATOM 2931 C CA . ASN A 1 363 ? -14.281 -19.875 -15.57 1 40.34 363 ASN A CA 1
ATOM 2932 C C . ASN A 1 363 ? -14.961 -18.594 -16.031 1 40.34 363 ASN A C 1
ATOM 2934 O O . ASN A 1 363 ? -15.969 -18.172 -15.453 1 40.34 363 ASN A O 1
ATOM 2938 N N . THR A 1 364 ? -14.211 -17.844 -16.562 1 49.12 364 THR A N 1
ATOM 2939 C CA . THR A 1 364 ? -14.812 -16.672 -17.188 1 49.12 364 THR A CA 1
ATOM 2940 C C . THR A 1 364 ? -15.906 -17.078 -18.172 1 49.12 364 THR A C 1
ATOM 2942 O O . THR A 1 364 ? -15.688 -17.938 -19.031 1 49.12 364 THR A O 1
ATOM 2945 N N . ILE A 1 365 ? -17.125 -16.953 -17.875 1 60.91 365 ILE A N 1
ATOM 2946 C CA . ILE A 1 365 ? -18.234 -17.109 -18.812 1 60.91 365 ILE A CA 1
ATOM 2947 C C . ILE A 1 365 ? -18.281 -15.906 -19.766 1 60.91 365 ILE A C 1
ATOM 2949 O O . ILE A 1 365 ? -18.266 -14.758 -19.312 1 60.91 365 ILE A O 1
ATOM 2953 N N . THR A 1 366 ? -18.047 -16.219 -21.031 1 65.25 366 THR A N 1
ATOM 2954 C CA . THR A 1 366 ? -18.156 -15.148 -22.016 1 65.25 366 THR A CA 1
ATOM 2955 C C . THR A 1 366 ? -19.578 -15.023 -22.531 1 65.25 366 THR A C 1
ATOM 2957 O O . THR A 1 366 ? -20.203 -16.016 -22.922 1 65.25 366 THR A O 1
ATOM 2960 N N . ILE A 1 367 ? -20.141 -13.906 -22.406 1 77.38 367 ILE A N 1
ATOM 2961 C CA . ILE A 1 367 ? -21.484 -13.656 -22.891 1 77.38 367 ILE A CA 1
ATOM 2962 C C . ILE A 1 367 ? -21.453 -12.539 -23.938 1 77.38 367 ILE A C 1
ATOM 2964 O O . ILE A 1 367 ? -20.609 -11.648 -23.891 1 77.38 367 ILE A O 1
ATOM 2968 N N . PRO A 1 368 ? -22.25 -12.727 -25.016 1 74.38 368 PRO A N 1
ATOM 2969 C CA . PRO A 1 368 ? -22.266 -11.672 -26.031 1 74.38 368 PRO A CA 1
ATOM 2970 C C . PRO A 1 368 ? -22.719 -10.328 -25.484 1 74.38 368 PRO A C 1
ATOM 2972 O O . PRO A 1 368 ? -22.156 -9.289 -25.828 1 74.38 368 PRO A O 1
ATOM 2975 N N . ARG A 1 369 ? -23.766 -10.359 -24.719 1 82.56 369 ARG A N 1
ATOM 2976 C CA . ARG A 1 369 ? -24.312 -9.156 -24.094 1 82.56 369 ARG A CA 1
ATOM 2977 C C . ARG A 1 369 ? -24.906 -9.469 -22.719 1 82.56 369 ARG A C 1
ATOM 2979 O O . ARG A 1 369 ? -25.422 -10.562 -22.5 1 82.56 369 ARG A O 1
ATOM 2986 N N . MET A 1 370 ? -24.703 -8.484 -21.844 1 86.81 370 MET A N 1
ATOM 2987 C CA . MET A 1 370 ? -25.344 -8.625 -20.547 1 86.81 370 MET A CA 1
ATOM 2988 C C . MET A 1 370 ? -26.859 -8.703 -20.688 1 86.81 370 MET A C 1
ATOM 2990 O O . MET A 1 370 ? -27.453 -7.895 -21.391 1 86.81 370 MET A O 1
ATOM 2994 N N . PRO A 1 371 ? -27.453 -9.703 -20.094 1 87.69 371 PRO A N 1
ATOM 2995 C CA . PRO A 1 371 ? -28.922 -9.75 -20.141 1 87.69 371 PRO A CA 1
ATOM 2996 C C . PRO A 1 371 ? -29.562 -8.445 -19.688 1 87.69 371 PRO A C 1
ATOM 2998 O O . PRO A 1 371 ? -29.094 -7.82 -18.734 1 87.69 371 PRO A O 1
ATOM 3001 N N . SER A 1 372 ? -30.609 -8.023 -20.344 1 85.12 372 SER A N 1
ATOM 3002 C CA . SER A 1 372 ? -31.25 -6.746 -20.062 1 85.12 372 SER A CA 1
ATOM 3003 C C . SER A 1 372 ? -32.219 -6.867 -18.891 1 85.12 372 SER A C 1
ATOM 3005 O O . SER A 1 372 ? -32.531 -5.875 -18.219 1 85.12 372 SER A O 1
ATOM 3007 N N . THR A 1 373 ? -32.75 -8.055 -18.562 1 88.94 373 THR A N 1
ATOM 3008 C CA . THR A 1 373 ? -33.719 -8.234 -17.5 1 88.94 373 THR A CA 1
ATOM 3009 C C . THR A 1 373 ? -33.031 -8.688 -16.219 1 88.94 373 THR A C 1
ATOM 3011 O O . THR A 1 373 ? -32.031 -9.391 -16.25 1 88.94 373 THR A O 1
ATOM 3014 N N . PRO A 1 374 ? -33.625 -8.227 -15.109 1 90.31 374 PRO A N 1
ATOM 3015 C CA . PRO A 1 374 ? -33.094 -8.688 -13.82 1 90.31 374 PRO A CA 1
ATOM 3016 C C . PRO A 1 374 ? -33.094 -10.211 -13.695 1 90.31 374 PRO A C 1
ATOM 3018 O O . PRO A 1 374 ? -32.156 -10.781 -13.141 1 90.31 374 PRO A O 1
ATOM 3021 N N . ARG A 1 375 ? -34.094 -10.789 -14.172 1 92.38 375 ARG A N 1
ATOM 3022 C CA . ARG A 1 375 ? -34.156 -12.242 -14.094 1 92.38 375 ARG A CA 1
ATOM 3023 C C . ARG A 1 375 ? -33.031 -12.891 -14.883 1 92.38 375 ARG A C 1
ATOM 3025 O O . ARG A 1 375 ? -32.438 -13.875 -14.438 1 92.38 375 ARG A O 1
ATOM 3032 N N . GLY A 1 376 ? -32.812 -12.328 -16.047 1 92.06 376 GLY A N 1
ATOM 3033 C CA . GLY A 1 376 ? -31.703 -12.82 -16.844 1 92.06 376 GLY A CA 1
ATOM 3034 C C . GLY A 1 376 ? -30.344 -12.641 -16.188 1 92.06 376 GLY A C 1
ATOM 3035 O O . GLY A 1 376 ? -29.484 -13.531 -16.25 1 92.06 376 GLY A O 1
ATOM 3036 N N . GLN A 1 377 ? -30.203 -11.547 -15.586 1 92.06 377 GLN A N 1
ATOM 3037 C CA . GLN A 1 377 ? -28.953 -11.273 -14.883 1 92.06 377 GLN A CA 1
ATOM 3038 C C . GLN A 1 377 ? -28.781 -12.211 -13.695 1 92.06 377 GLN A C 1
ATOM 3040 O O . GLN A 1 377 ? -27.688 -12.742 -13.477 1 92.06 377 GLN A O 1
ATOM 3045 N N . ALA A 1 378 ? -29.844 -12.398 -13.008 1 92.81 378 ALA A N 1
ATOM 3046 C CA . ALA A 1 378 ? -29.812 -13.32 -11.875 1 92.81 378 ALA A CA 1
ATOM 3047 C C . ALA A 1 378 ? -29.484 -14.734 -12.328 1 92.81 378 ALA A C 1
ATOM 3049 O O . ALA A 1 378 ? -28.734 -15.453 -11.664 1 92.81 378 ALA A O 1
ATOM 3050 N N . LYS A 1 379 ? -30.047 -15.086 -13.398 1 92 379 LYS A N 1
ATOM 3051 C CA . LYS A 1 379 ? -29.812 -16.422 -13.93 1 92 379 LYS A CA 1
ATOM 3052 C C . LYS A 1 379 ? -28.359 -16.609 -14.359 1 92 379 LYS A C 1
ATOM 3054 O O . LYS A 1 379 ? -27.781 -17.656 -14.133 1 92 379 LYS A O 1
ATOM 3059 N N . LEU A 1 380 ? -27.875 -15.57 -14.984 1 88.5 380 LEU A N 1
ATOM 3060 C CA . LEU A 1 380 ? -26.484 -15.609 -15.383 1 88.5 380 LEU A CA 1
ATOM 3061 C C . LEU A 1 380 ? -25.578 -15.836 -14.18 1 88.5 380 LEU A C 1
ATOM 3063 O O . LEU A 1 380 ? -24.672 -16.672 -14.227 1 88.5 380 LEU A O 1
ATOM 3067 N N . VAL A 1 381 ? -25.859 -15.078 -13.125 1 88.44 381 VAL A N 1
ATOM 3068 C CA . VAL A 1 381 ? -25.078 -15.211 -11.891 1 88.44 381 VAL A CA 1
ATOM 3069 C C . VAL A 1 381 ? -25.266 -16.609 -11.305 1 88.44 381 VAL A C 1
ATOM 3071 O O . VAL A 1 381 ? -24.312 -17.25 -10.883 1 88.44 381 VAL A O 1
ATOM 3074 N N . PHE A 1 382 ? -26.5 -17.031 -11.281 1 87.69 382 PHE A N 1
ATOM 3075 C CA . PHE A 1 382 ? -26.844 -18.344 -10.773 1 87.69 382 PHE A CA 1
ATOM 3076 C C . PHE A 1 382 ? -26.062 -19.438 -11.516 1 87.69 382 PHE A C 1
ATOM 3078 O O . PHE A 1 382 ? -25.469 -20.312 -10.891 1 87.69 382 PHE A O 1
ATOM 3085 N N . ASP A 1 383 ? -26.062 -19.297 -12.75 1 81.19 383 ASP A N 1
ATOM 3086 C CA . ASP A 1 383 ? -25.391 -20.297 -13.594 1 81.19 383 ASP A CA 1
ATOM 3087 C C . ASP A 1 383 ? -23.891 -20.25 -13.406 1 81.19 383 ASP A C 1
ATOM 3089 O O . ASP A 1 383 ? -23.219 -21.281 -13.477 1 81.19 383 ASP A O 1
ATOM 3093 N N . THR A 1 384 ? -23.438 -19.047 -13.203 1 76.75 384 THR A N 1
ATOM 3094 C CA . THR A 1 384 ? -22.016 -18.891 -12.969 1 76.75 384 THR A CA 1
ATOM 3095 C C . THR A 1 384 ? -21.594 -19.547 -11.656 1 76.75 384 THR A C 1
ATOM 3097 O O . THR A 1 384 ? -20.516 -20.109 -11.547 1 76.75 384 THR A O 1
ATOM 3100 N N . LEU A 1 385 ? -22.484 -19.422 -10.703 1 77.94 385 LEU A N 1
ATOM 3101 C CA . LEU A 1 385 ? -22.203 -19.953 -9.375 1 77.94 385 LEU A CA 1
ATOM 3102 C C . LEU A 1 385 ? -22.422 -21.469 -9.328 1 77.94 385 LEU A C 1
ATOM 3104 O O . LEU A 1 385 ? -21.766 -22.172 -8.555 1 77.94 385 LEU A O 1
ATOM 3108 N N . ASP A 1 386 ? -23.469 -21.875 -10.148 1 73.69 386 ASP A N 1
ATOM 3109 C CA . ASP A 1 386 ? -23.797 -23.297 -10.227 1 73.69 386 ASP A CA 1
ATOM 3110 C C . ASP A 1 386 ? -22.719 -24.047 -10.992 1 73.69 386 ASP A C 1
ATOM 3112 O O . ASP A 1 386 ? -22.953 -24.516 -12.117 1 73.69 386 ASP A O 1
ATOM 3116 N N . SER A 1 387 ? -21.672 -24.234 -10.383 1 60.09 387 SER A N 1
ATOM 3117 C CA . SER A 1 387 ? -20.469 -24.75 -11.016 1 60.09 387 SER A CA 1
ATOM 3118 C C . SER A 1 387 ? -20.672 -26.172 -11.531 1 60.09 387 SER A C 1
ATOM 3120 O O . SER A 1 387 ? -20.031 -26.578 -12.508 1 60.09 387 SER A O 1
ATOM 3122 N N . ASP A 1 388 ? -21.625 -26.953 -10.805 1 54.41 388 ASP A N 1
ATOM 3123 C CA . ASP A 1 388 ? -21.828 -28.344 -11.211 1 54.41 388 ASP A CA 1
ATOM 3124 C C . ASP A 1 388 ? -23.047 -28.469 -12.117 1 54.41 388 ASP A C 1
ATOM 3126 O O . ASP A 1 388 ? -23.469 -29.578 -12.445 1 54.41 388 ASP A O 1
ATOM 3130 N N . SER A 1 389 ? -23.656 -27.344 -12.453 1 62.41 389 SER A N 1
ATOM 3131 C CA . SER A 1 389 ? -24.812 -27.25 -13.344 1 62.41 389 SER A CA 1
ATOM 3132 C C . SER A 1 389 ? -25.938 -28.141 -12.852 1 62.41 389 SER A C 1
ATOM 3134 O O . SER A 1 389 ? -26.609 -28.812 -13.656 1 62.41 389 SER A O 1
ATOM 3136 N N . SER A 1 390 ? -26.078 -28.406 -11.594 1 67.56 390 SER A N 1
ATOM 3137 C CA . SER A 1 390 ? -27.125 -29.234 -11 1 67.56 390 SER A CA 1
ATOM 3138 C C . SER A 1 390 ? -28.484 -28.547 -11.07 1 67.56 390 SER A C 1
ATOM 3140 O O . SER A 1 390 ? -29.516 -29.188 -10.898 1 67.56 390 SER A O 1
ATOM 3142 N N . GLY A 1 391 ? -28.406 -27.312 -11.414 1 78 391 GLY A N 1
ATOM 3143 C CA . GLY A 1 391 ? -29.641 -26.547 -11.414 1 78 391 GLY A CA 1
ATOM 3144 C C . GLY A 1 391 ? -29.984 -25.953 -10.055 1 78 391 GLY A C 1
ATOM 3145 O O . GLY A 1 391 ? -31 -25.297 -9.906 1 78 391 GLY A O 1
ATOM 3146 N N . HIS A 1 392 ? -29.172 -26.297 -9.062 1 84.38 392 HIS A N 1
ATOM 3147 C CA . HIS A 1 392 ? -29.297 -25.703 -7.734 1 84.38 392 HIS A CA 1
ATOM 3148 C C . HIS A 1 392 ? -27.953 -25.234 -7.195 1 84.38 392 HIS A C 1
ATOM 3150 O O . HIS A 1 392 ? -26.906 -25.719 -7.633 1 84.38 392 HIS A O 1
ATOM 3156 N N . LEU A 1 393 ? -28.016 -24.188 -6.316 1 85.75 393 LEU A N 1
ATOM 3157 C CA . LEU A 1 393 ? -26.797 -23.719 -5.645 1 85.75 393 LEU A CA 1
ATOM 3158 C C . LEU A 1 393 ? -26.672 -24.359 -4.266 1 85.75 393 LEU A C 1
ATOM 3160 O O . LEU A 1 393 ? -27.625 -24.375 -3.488 1 85.75 393 LEU A O 1
ATOM 3164 N N . ASP A 1 394 ? -25.531 -24.984 -4.09 1 76.5 394 ASP A N 1
ATOM 3165 C CA . ASP A 1 394 ? -25.266 -25.5 -2.75 1 76.5 394 ASP A CA 1
ATOM 3166 C C . ASP A 1 394 ? -25.016 -24.359 -1.762 1 76.5 394 ASP A C 1
ATOM 3168 O O . ASP A 1 394 ? -24.375 -23.375 -2.1 1 76.5 394 ASP A O 1
ATOM 3172 N N . VAL A 1 395 ? -25.531 -24.5 -0.584 1 81.25 395 VAL A N 1
ATOM 3173 C CA . VAL A 1 395 ? -25.375 -23.516 0.471 1 81.25 395 VAL A CA 1
ATOM 3174 C C . VAL A 1 395 ? -23.891 -23.25 0.72 1 81.25 395 VAL A C 1
ATOM 3176 O O . VAL A 1 395 ? -23.484 -22.109 0.994 1 81.25 395 VAL A O 1
ATOM 3179 N N . GLN A 1 396 ? -23.172 -24.219 0.529 1 69.31 396 GLN A N 1
ATOM 3180 C CA . GLN A 1 396 ? -21.734 -24.094 0.757 1 69.31 396 GLN A CA 1
ATOM 3181 C C . GLN A 1 396 ? -21.078 -23.188 -0.293 1 69.31 396 GLN A C 1
ATOM 3183 O O . GLN A 1 396 ? -20.188 -22.406 0.024 1 69.31 396 GLN A O 1
ATOM 3188 N N . GLU A 1 397 ? -21.562 -23.266 -1.504 1 68.38 397 GLU A N 1
ATOM 3189 C CA . GLU A 1 397 ? -21.078 -22.406 -2.58 1 68.38 397 GLU A CA 1
ATOM 3190 C C . GLU A 1 397 ? -21.391 -20.938 -2.305 1 68.38 397 GLU A C 1
ATOM 3192 O O . GLU A 1 397 ? -20.531 -20.062 -2.471 1 68.38 397 GLU A O 1
ATOM 3197 N N . LEU A 1 398 ? -22.516 -20.781 -1.873 1 80.38 398 LEU A N 1
ATOM 3198 C CA . LEU A 1 398 ? -22.953 -19.422 -1.577 1 80.38 398 LEU A CA 1
ATOM 3199 C C . LEU A 1 398 ? -22.25 -18.875 -0.342 1 80.38 398 LEU A C 1
ATOM 3201 O O . LEU A 1 398 ? -21.938 -17.688 -0.282 1 80.38 398 LEU A O 1
ATOM 3205 N N . GLN A 1 399 ? -22.047 -19.766 0.59 1 76.62 399 GLN A N 1
ATOM 3206 C CA . GLN A 1 399 ? -21.328 -19.359 1.79 1 76.62 399 GLN A CA 1
ATOM 3207 C C . GLN A 1 399 ? -19.906 -18.906 1.452 1 76.62 399 GLN A C 1
ATOM 3209 O O . GLN A 1 399 ? -19.438 -17.875 1.947 1 76.62 399 GLN A O 1
ATOM 3214 N N . HIS A 1 400 ? -19.281 -19.625 0.631 1 66 400 HIS A N 1
ATOM 3215 C CA . HIS A 1 400 ? -17.922 -19.297 0.204 1 66 400 HIS A CA 1
ATOM 3216 C C . HIS A 1 400 ? -17.875 -17.953 -0.508 1 66 400 HIS A C 1
ATOM 3218 O O . HIS A 1 400 ? -16.953 -17.172 -0.303 1 66 400 HIS A O 1
ATOM 3224 N N . LEU A 1 401 ? -18.844 -17.781 -1.356 1 71.88 401 LEU A N 1
ATOM 3225 C CA . LEU A 1 401 ? -18.953 -16.516 -2.076 1 71.88 401 LEU A CA 1
ATOM 3226 C C . LEU A 1 401 ? -19.078 -15.344 -1.105 1 71.88 401 LEU A C 1
ATOM 3228 O O . LEU A 1 401 ? -18.344 -14.359 -1.218 1 71.88 401 LEU A O 1
ATOM 3232 N N . LEU A 1 402 ? -19.906 -15.539 -0.164 1 75.81 402 LEU A N 1
ATOM 3233 C CA . LEU A 1 402 ? -20.188 -14.469 0.786 1 75.81 402 LEU A CA 1
ATOM 3234 C C . LEU A 1 402 ? -18.969 -14.195 1.669 1 75.81 402 LEU A C 1
ATOM 3236 O O . LEU A 1 402 ? -18.641 -13.039 1.939 1 75.81 402 LEU A O 1
ATOM 3240 N N . VAL A 1 403 ? -18.281 -15.25 2.047 1 67.44 403 VAL A N 1
ATOM 3241 C CA . VAL A 1 403 ? -17.094 -15.109 2.887 1 67.44 403 VAL A CA 1
ATOM 3242 C C . VAL A 1 403 ? -15.969 -14.453 2.09 1 67.44 403 VAL A C 1
ATOM 3244 O O . VAL A 1 403 ? -15.242 -13.602 2.613 1 67.44 403 VAL A O 1
ATOM 3247 N N . SER A 1 404 ? -15.938 -14.82 0.864 1 65.12 404 SER A N 1
ATOM 3248 C CA . SER A 1 404 ? -14.914 -14.227 0.01 1 65.12 404 SER A CA 1
ATOM 3249 C C . SER A 1 404 ? -15.133 -12.727 -0.162 1 65.12 404 SER A C 1
ATOM 3251 O O . SER A 1 404 ? -14.188 -11.984 -0.428 1 65.12 404 SER A O 1
ATOM 3253 N N . TRP A 1 405 ? -16.453 -12.359 -0.019 1 68.75 405 TRP A N 1
ATOM 3254 C CA . TRP A 1 405 ? -16.797 -10.945 -0.1 1 68.75 405 TRP A CA 1
ATOM 3255 C C . TRP A 1 405 ? -16.609 -10.258 1.251 1 68.75 405 TRP A C 1
ATOM 3257 O O . TRP A 1 405 ? -16.953 -9.086 1.41 1 68.75 405 TRP A O 1
ATOM 3267 N N . GLY A 1 406 ? -16.094 -11.117 2.24 1 63.59 406 GLY A N 1
ATOM 3268 C CA . GLY A 1 406 ? -15.711 -10.492 3.494 1 63.59 406 GLY A CA 1
ATOM 3269 C C . GLY A 1 406 ? -16.719 -10.711 4.605 1 63.59 406 GLY A C 1
ATOM 3270 O O . GLY A 1 406 ? -16.562 -10.172 5.707 1 63.59 406 GLY A O 1
ATOM 3271 N N . LEU A 1 407 ? -17.75 -11.445 4.324 1 71 407 LEU A N 1
ATOM 3272 C CA . LEU A 1 407 ? -18.719 -11.766 5.375 1 71 407 LEU A CA 1
ATOM 3273 C C . LEU A 1 407 ? -18.141 -12.812 6.328 1 71 407 LEU A C 1
ATOM 3275 O O . LEU A 1 407 ? -17.547 -13.797 5.891 1 71 407 LEU A O 1
ATOM 3279 N N . PRO A 1 408 ? -18.281 -12.492 7.656 1 66.19 408 PRO A N 1
ATOM 3280 C CA . PRO A 1 408 ? -17.891 -13.562 8.578 1 66.19 408 PRO A CA 1
ATOM 3281 C C . PRO A 1 408 ? -18.641 -14.867 8.328 1 66.19 408 PRO A C 1
ATOM 3283 O O . PRO A 1 408 ? -19.828 -14.844 8.008 1 66.19 408 PRO A O 1
ATOM 3286 N N . ALA A 1 409 ? -17.969 -15.945 8.523 1 69.12 409 ALA A N 1
ATOM 3287 C CA . ALA A 1 409 ? -18.5 -17.266 8.211 1 69.12 409 ALA A CA 1
ATOM 3288 C C . ALA A 1 409 ? -19.812 -17.531 8.953 1 69.12 409 ALA A C 1
ATOM 3290 O O . ALA A 1 409 ? -20.766 -18.047 8.375 1 69.12 409 ALA A O 1
ATOM 3291 N N . ASN A 1 410 ? -19.781 -17.078 10.188 1 73.56 410 ASN A N 1
ATOM 3292 C CA . ASN A 1 410 ? -20.969 -17.328 11 1 73.56 410 ASN A CA 1
ATOM 3293 C C . ASN A 1 410 ? -22.172 -16.531 10.516 1 73.56 410 ASN A C 1
ATOM 3295 O O . ASN A 1 410 ? -23.297 -17.031 10.516 1 73.56 410 ASN A O 1
ATOM 3299 N N . GLU A 1 411 ? -21.938 -15.406 10.031 1 77.81 411 GLU A N 1
ATOM 3300 C CA . GLU A 1 411 ? -23.031 -14.578 9.516 1 77.81 411 GLU A CA 1
ATOM 3301 C C . GLU A 1 411 ? -23.516 -15.078 8.156 1 77.81 411 GLU A C 1
ATOM 3303 O O . GLU A 1 411 ? -24.703 -15.062 7.871 1 77.81 411 GLU A O 1
ATOM 3308 N N . ALA A 1 412 ? -22.516 -15.477 7.402 1 79.06 412 ALA A N 1
ATOM 3309 C CA . ALA A 1 412 ? -22.891 -16.062 6.113 1 79.06 412 ALA A CA 1
ATOM 3310 C C . ALA A 1 412 ? -23.75 -17.297 6.301 1 79.06 412 ALA A C 1
ATOM 3312 O O . ALA A 1 412 ? -24.781 -17.453 5.629 1 79.06 412 ALA A O 1
ATOM 3313 N N . GLU A 1 413 ? -23.375 -18.125 7.254 1 79.81 413 GLU A N 1
ATOM 3314 C CA . GLU A 1 413 ? -24.125 -19.328 7.555 1 79.81 413 GLU A CA 1
ATOM 3315 C C . GLU A 1 413 ? -25.531 -19 8.039 1 79.81 413 GLU A C 1
ATOM 3317 O O . GLU A 1 413 ? -26.516 -19.625 7.613 1 79.81 413 GLU A O 1
ATOM 3322 N N . GLY A 1 414 ? -25.641 -18.094 8.953 1 82.25 414 GLY A N 1
ATOM 3323 C CA . GLY A 1 414 ? -26.938 -17.688 9.469 1 82.25 414 GLY A CA 1
ATOM 3324 C C . GLY A 1 414 ? -27.859 -17.141 8.383 1 82.25 414 GLY A C 1
ATOM 3325 O O . GLY A 1 414 ? -29.047 -17.5 8.344 1 82.25 414 GLY A O 1
ATOM 3326 N N . TYR A 1 415 ? -27.359 -16.375 7.504 1 84.81 415 TYR A N 1
ATOM 3327 C CA . TYR A 1 415 ? -28.109 -15.805 6.391 1 84.81 415 TYR A CA 1
ATOM 3328 C C . TYR A 1 415 ? -28.641 -16.906 5.477 1 84.81 415 TYR A C 1
ATOM 3330 O O . TYR A 1 415 ? -29.812 -16.891 5.117 1 84.81 415 TYR A O 1
ATOM 3338 N N . LEU A 1 416 ? -27.797 -17.828 5.168 1 86.31 416 LEU A N 1
ATOM 3339 C CA . LEU A 1 416 ? -28.172 -18.875 4.23 1 86.31 416 LEU A CA 1
ATOM 3340 C C . LEU A 1 416 ? -29.188 -19.828 4.867 1 86.31 416 LEU A C 1
ATOM 3342 O O . LEU A 1 416 ? -30.031 -20.406 4.172 1 86.31 416 LEU A O 1
ATOM 3346 N N . LYS A 1 417 ? -29.047 -19.969 6.156 1 84.94 417 LYS A N 1
ATOM 3347 C CA . LYS A 1 417 ? -30 -20.812 6.871 1 84.94 417 LYS A CA 1
ATOM 3348 C C . LYS A 1 417 ? -31.406 -20.219 6.781 1 84.94 417 LYS A C 1
ATOM 3350 O O . LYS A 1 417 ? -32.406 -20.969 6.723 1 84.94 417 LYS A O 1
ATOM 3355 N N . THR A 1 418 ? -31.516 -18.922 6.762 1 84.81 418 THR A N 1
ATOM 3356 C CA . THR A 1 418 ? -32.812 -18.266 6.672 1 84.81 418 THR A CA 1
ATOM 3357 C C . THR A 1 418 ? -33.406 -18.422 5.273 1 84.81 418 THR A C 1
ATOM 3359 O O . THR A 1 418 ? -34.625 -18.312 5.09 1 84.81 418 THR A O 1
ATOM 3362 N N . LEU A 1 419 ? -32.562 -18.656 4.34 1 83.75 419 LEU A N 1
ATOM 3363 C CA . LEU A 1 419 ? -33 -18.734 2.949 1 83.75 419 LEU A CA 1
ATOM 3364 C C . LEU A 1 419 ? -33.344 -20.172 2.572 1 83.75 419 LEU A C 1
ATOM 3366 O O . LEU A 1 419 ? -34.312 -20.406 1.818 1 83.75 419 LEU A O 1
ATOM 3370 N N . ASP A 1 420 ? -32.531 -21.047 3.115 1 80.25 420 ASP A N 1
ATOM 3371 C CA . ASP A 1 420 ? -32.781 -22.469 2.865 1 80.25 420 ASP A CA 1
ATOM 3372 C C . ASP A 1 420 ? -33.938 -22.969 3.721 1 80.25 420 ASP A C 1
ATOM 3374 O O . ASP A 1 420 ? -33.75 -23.734 4.672 1 80.25 420 ASP A O 1
ATOM 3378 N N . LYS A 1 421 ? -35.156 -22.656 3.373 1 77.12 421 LYS A N 1
ATOM 3379 C CA . LYS A 1 421 ? -36.344 -22.891 4.188 1 77.12 421 LYS A CA 1
ATOM 3380 C C . LYS A 1 421 ? -36.688 -24.375 4.285 1 77.12 421 LYS A C 1
ATOM 3382 O O . LYS A 1 421 ? -37.188 -24.844 5.305 1 77.12 421 LYS A O 1
ATOM 3387 N N . ASP A 1 422 ? -36.375 -25.109 3.189 1 75.06 422 ASP A N 1
ATOM 3388 C CA . ASP A 1 422 ? -36.75 -26.516 3.221 1 75.06 422 ASP A CA 1
ATOM 3389 C C . ASP A 1 422 ? -35.562 -27.359 3.748 1 75.06 422 ASP A C 1
ATOM 3391 O O . ASP A 1 422 ? -35.656 -28.594 3.734 1 75.06 422 ASP A O 1
ATOM 3395 N N . GLU A 1 423 ? -34.469 -26.703 4.184 1 79 423 GLU A N 1
ATOM 3396 C CA . GLU A 1 423 ? -33.281 -27.312 4.789 1 79 423 GLU A CA 1
ATOM 3397 C C . GLU A 1 423 ? -32.688 -28.391 3.879 1 79 423 GLU A C 1
ATOM 3399 O O . GLU A 1 423 ? -32.25 -29.438 4.352 1 79 423 GLU A O 1
ATOM 3404 N N . SER A 1 424 ? -32.844 -28.234 2.568 1 78.5 424 SER A N 1
ATOM 3405 C CA . SER A 1 424 ? -32.312 -29.188 1.593 1 78.5 424 SER A CA 1
ATOM 3406 C C . SER A 1 424 ? -30.828 -29 1.382 1 78.5 424 SER A C 1
ATOM 3408 O O . SER A 1 424 ? -30.156 -29.859 0.817 1 78.5 424 SER A O 1
ATOM 3410 N N . GLY A 1 425 ? -30.297 -27.891 1.869 1 81.31 425 GLY A N 1
ATOM 3411 C CA . GLY A 1 425 ? -28.906 -27.562 1.624 1 81.31 425 GLY A CA 1
ATOM 3412 C C . GLY A 1 425 ? -28.656 -27 0.241 1 81.31 425 GLY A C 1
ATOM 3413 O O . GLY A 1 425 ? -27.516 -26.766 -0.147 1 81.31 425 GLY A O 1
ATOM 3414 N N . HIS A 1 426 ? -29.812 -26.891 -0.478 1 85.62 426 HIS A N 1
ATOM 3415 C CA . HIS A 1 426 ? -29.734 -26.344 -1.826 1 85.62 426 HIS A CA 1
ATOM 3416 C C . HIS A 1 426 ? -30.688 -25.156 -1.99 1 85.62 426 HIS A C 1
ATOM 3418 O O . HIS A 1 426 ? -31.703 -25.078 -1.309 1 85.62 426 HIS A O 1
ATOM 3424 N N . ILE A 1 427 ? -30.234 -24.219 -2.82 1 89.44 427 ILE A N 1
ATOM 3425 C CA . ILE A 1 427 ? -31.062 -23.062 -3.164 1 89.44 427 ILE A CA 1
ATOM 3426 C C . ILE A 1 427 ? -31.391 -23.094 -4.652 1 89.44 427 ILE A C 1
ATOM 3428 O O . ILE A 1 427 ? -30.5 -23.156 -5.496 1 89.44 427 ILE A O 1
ATOM 3432 N N . ASP A 1 428 ? -32.688 -23.156 -4.871 1 88.75 428 ASP A N 1
ATOM 3433 C CA . ASP A 1 428 ? -33.094 -23.156 -6.273 1 88.75 428 ASP A CA 1
ATOM 3434 C C . ASP A 1 428 ? -33.094 -21.75 -6.848 1 88.75 428 ASP A C 1
ATOM 3436 O O . ASP A 1 428 ? -32.875 -20.766 -6.125 1 88.75 428 ASP A O 1
ATOM 3440 N N . PHE A 1 429 ? -33.281 -21.688 -8.188 1 91.25 429 PHE A N 1
ATOM 3441 C CA . PHE A 1 429 ? -33.156 -20.391 -8.859 1 91.25 429 PHE A CA 1
ATOM 3442 C C . PHE A 1 429 ? -34.25 -19.438 -8.375 1 91.25 429 PHE A C 1
ATOM 3444 O O . PHE A 1 429 ? -34 -18.234 -8.211 1 91.25 429 PHE A O 1
ATOM 3451 N N . GLN A 1 430 ? -35.406 -19.922 -8.219 1 88.5 430 GLN A N 1
ATOM 3452 C CA . GLN A 1 430 ? -36.531 -19.062 -7.785 1 88.5 430 GLN A CA 1
ATOM 3453 C C . GLN A 1 430 ? -36.219 -18.438 -6.422 1 88.5 430 GLN A C 1
ATOM 3455 O O . GLN A 1 430 ? -36.469 -17.25 -6.211 1 88.5 430 GLN A O 1
ATOM 3460 N N . GLU A 1 431 ? -35.719 -19.219 -5.523 1 89.25 431 GLU A N 1
ATOM 3461 C CA . GLU A 1 431 ? -35.344 -18.719 -4.207 1 89.25 431 GLU A CA 1
ATOM 3462 C C . GLU A 1 431 ? -34.188 -17.719 -4.316 1 89.25 431 GLU A C 1
ATOM 3464 O O . GLU A 1 431 ? -34.219 -16.672 -3.656 1 89.25 431 GLU A O 1
ATOM 3469 N N . PHE A 1 432 ? -33.312 -18.094 -5.148 1 91.75 432 PHE A N 1
ATOM 3470 C CA . PHE A 1 432 ? -32.125 -17.234 -5.383 1 91.75 432 PHE A CA 1
ATOM 3471 C C . PHE A 1 432 ? -32.562 -15.891 -5.949 1 91.75 432 PHE A C 1
ATOM 3473 O O . PHE A 1 432 ? -32.125 -14.844 -5.457 1 91.75 432 PHE A O 1
ATOM 3480 N N . TYR A 1 433 ? -33.438 -15.891 -6.91 1 91.75 433 TYR A N 1
ATOM 3481 C CA . TYR A 1 433 ? -33.906 -14.68 -7.586 1 91.75 433 TYR A CA 1
ATOM 3482 C C . TYR A 1 433 ? -34.688 -13.797 -6.645 1 91.75 433 TYR A C 1
ATOM 3484 O O . TYR A 1 433 ? -34.469 -12.586 -6.574 1 91.75 433 TYR A O 1
ATOM 3492 N N . HIS A 1 434 ? -35.531 -14.359 -5.844 1 88.94 434 HIS A N 1
ATOM 3493 C CA . HIS A 1 434 ? -36.469 -13.586 -5.055 1 88.94 434 HIS A CA 1
ATOM 3494 C C . HIS A 1 434 ? -35.844 -13.156 -3.725 1 88.94 434 HIS A C 1
ATOM 3496 O O . HIS A 1 434 ? -36.188 -12.086 -3.207 1 88.94 434 HIS A O 1
ATOM 3502 N N . HIS A 1 435 ? -34.938 -13.977 -3.201 1 87.19 435 HIS A N 1
ATOM 3503 C CA . HIS A 1 435 ? -34.531 -13.727 -1.817 1 87.19 435 HIS A CA 1
ATOM 3504 C C . HIS A 1 435 ? -33.094 -13.266 -1.723 1 87.19 435 HIS A C 1
ATOM 3506 O O . HIS A 1 435 ? -32.656 -12.828 -0.661 1 87.19 435 HIS A O 1
ATOM 3512 N N . MET A 1 436 ? -32.375 -13.344 -2.828 1 89.25 436 MET A N 1
ATOM 3513 C CA . MET A 1 436 ? -30.969 -12.992 -2.764 1 89.25 436 MET A CA 1
ATOM 3514 C C . MET A 1 436 ? -30.641 -11.883 -3.764 1 89.25 436 MET A C 1
ATOM 3516 O O . MET A 1 436 ? -29.609 -11.93 -4.418 1 89.25 436 MET A O 1
ATOM 3520 N N . SER A 1 437 ? -31.562 -10.969 -3.854 1 86.81 437 SER A N 1
ATOM 3521 C CA . SER A 1 437 ? -31.391 -9.898 -4.832 1 86.81 437 SER A CA 1
ATOM 3522 C C . SER A 1 437 ? -30.125 -9.094 -4.555 1 86.81 437 SER A C 1
ATOM 3524 O O . SER A 1 437 ? -29.406 -8.711 -5.48 1 86.81 437 SER A O 1
ATOM 3526 N N . THR A 1 438 ? -29.828 -8.93 -3.314 1 83.19 438 THR A N 1
ATOM 3527 C CA . THR A 1 438 ? -28.656 -8.156 -2.938 1 83.19 438 THR A CA 1
ATOM 3528 C C . THR A 1 438 ? -27.375 -8.875 -3.369 1 83.19 438 THR A C 1
ATOM 3530 O O . THR A 1 438 ? -26.391 -8.234 -3.748 1 83.19 438 THR A O 1
ATOM 3533 N N . VAL A 1 439 ? -27.469 -10.125 -3.334 1 86.06 439 VAL A N 1
ATOM 3534 C CA . VAL A 1 439 ? -26.297 -10.938 -3.65 1 86.06 439 VAL A CA 1
ATOM 3535 C C . VAL A 1 439 ? -26.094 -10.969 -5.164 1 86.06 439 VAL A C 1
ATOM 3537 O O . VAL A 1 439 ? -25.016 -10.633 -5.652 1 86.06 439 VAL A O 1
ATOM 3540 N N . TRP A 1 440 ? -27.125 -11.305 -5.855 1 88.31 440 TRP A N 1
ATOM 3541 C CA . TRP A 1 440 ? -26.875 -11.5 -7.281 1 88.31 440 TRP A CA 1
ATOM 3542 C C . TRP A 1 440 ? -26.75 -10.156 -7.996 1 88.31 440 TRP A C 1
ATOM 3544 O O . TRP A 1 440 ? -26.031 -10.047 -9 1 88.31 440 TRP A O 1
ATOM 3554 N N . LYS A 1 441 ? -27.391 -9.062 -7.578 1 85.94 441 LYS A N 1
ATOM 3555 C CA . LYS A 1 441 ? -27.172 -7.742 -8.172 1 85.94 441 LYS A CA 1
ATOM 3556 C C . LYS A 1 441 ? -25.719 -7.301 -8.031 1 85.94 441 LYS A C 1
ATOM 3558 O O . LYS A 1 441 ? -25.141 -6.754 -8.969 1 85.94 441 LYS A O 1
ATOM 3563 N N . PHE A 1 442 ? -25.203 -7.551 -6.879 1 82.62 442 PHE A N 1
ATOM 3564 C CA . PHE A 1 442 ? -23.797 -7.215 -6.645 1 82.62 442 PHE A CA 1
ATOM 3565 C C . PHE A 1 442 ? -22.875 -8.117 -7.461 1 82.62 442 PHE A C 1
ATOM 3567 O O . PHE A 1 442 ? -21.859 -7.656 -7.988 1 82.62 442 PHE A O 1
ATOM 3574 N N . ALA A 1 443 ? -23.234 -9.336 -7.566 1 82.88 443 ALA A N 1
ATOM 3575 C CA . ALA A 1 443 ? -22.406 -10.336 -8.242 1 82.88 443 ALA A CA 1
ATOM 3576 C C . ALA A 1 443 ? -22.266 -10.023 -9.727 1 82.88 443 ALA A C 1
ATOM 3578 O O . ALA A 1 443 ? -21.234 -10.312 -10.344 1 82.88 443 ALA A O 1
ATOM 3579 N N . VAL A 1 444 ? -23.312 -9.414 -10.273 1 83.19 444 VAL A N 1
ATOM 3580 C CA . VAL A 1 444 ? -23.281 -9.102 -11.703 1 83.19 444 VAL A CA 1
ATOM 3581 C C . VAL A 1 444 ? -22.047 -8.25 -12.008 1 83.19 444 VAL A C 1
ATOM 3583 O O . VAL A 1 444 ? -21.234 -8.609 -12.859 1 83.19 444 VAL A O 1
ATOM 3586 N N . GLN A 1 445 ? -21.969 -7.18 -11.328 1 74.19 445 GLN A N 1
ATOM 3587 C CA . GLN A 1 445 ? -20.844 -6.277 -11.57 1 74.19 445 GLN A CA 1
ATOM 3588 C C . GLN A 1 445 ? -19.531 -6.879 -11.055 1 74.19 445 GLN A C 1
ATOM 3590 O O . GLN A 1 445 ? -18.5 -6.777 -11.719 1 74.19 445 GLN A O 1
ATOM 3595 N N . SER A 1 446 ? -19.641 -7.48 -9.938 1 74.56 446 SER A N 1
ATOM 3596 C CA . SER A 1 446 ? -18.453 -8.062 -9.328 1 74.56 446 SER A CA 1
ATOM 3597 C C . SER A 1 446 ? -17.844 -9.133 -10.227 1 74.56 446 SER A C 1
ATOM 3599 O O . SER A 1 446 ? -16.625 -9.195 -10.383 1 74.56 446 SER A O 1
ATOM 3601 N N . PHE A 1 447 ? -18.719 -9.93 -10.836 1 75.56 447 PHE A N 1
ATOM 3602 C CA . PHE A 1 447 ? -18.234 -11.023 -11.672 1 75.56 447 PHE A CA 1
ATOM 3603 C C . PHE A 1 447 ? -17.625 -10.5 -12.961 1 75.56 447 PHE A C 1
ATOM 3605 O O . PHE A 1 447 ? -16.672 -11.078 -13.484 1 75.56 447 PHE A O 1
ATOM 3612 N N . VAL A 1 448 ? -18.141 -9.406 -13.422 1 70.31 448 VAL A N 1
ATOM 3613 C CA . VAL A 1 448 ? -17.578 -8.773 -14.602 1 70.31 448 VAL A CA 1
ATOM 3614 C C . VAL A 1 448 ? -16.203 -8.188 -14.258 1 70.31 448 VAL A C 1
ATOM 3616 O O . VAL A 1 448 ? -15.227 -8.414 -14.977 1 70.31 448 VAL A O 1
ATOM 3619 N N . ASP A 1 449 ? -16.188 -7.551 -13.18 1 64.31 449 ASP A N 1
ATOM 3620 C CA . ASP A 1 449 ? -14.961 -6.898 -12.75 1 64.31 449 ASP A CA 1
ATOM 3621 C C . ASP A 1 449 ? -13.867 -7.926 -12.469 1 64.31 449 ASP A C 1
ATOM 3623 O O . ASP A 1 449 ? -12.688 -7.672 -12.719 1 64.31 449 ASP A O 1
ATOM 3627 N N . GLU A 1 450 ? -14.383 -9.07 -11.977 1 62.34 450 GLU A N 1
ATOM 3628 C CA . GLU A 1 450 ? -13.453 -10.133 -11.609 1 62.34 450 GLU A CA 1
ATOM 3629 C C . GLU A 1 450 ? -13.055 -10.969 -12.828 1 62.34 450 GLU A C 1
ATOM 3631 O O . GLU A 1 450 ? -12.156 -11.805 -12.75 1 62.34 450 GLU A O 1
ATOM 3636 N N . GLY A 1 451 ? -13.766 -10.688 -13.906 1 61.75 451 GLY A N 1
ATOM 3637 C CA . GLY A 1 451 ? -13.484 -11.43 -15.125 1 61.75 451 GLY A CA 1
ATOM 3638 C C . GLY A 1 451 ? -14.164 -12.789 -15.164 1 61.75 451 GLY A C 1
ATOM 3639 O O . GLY A 1 451 ? -13.883 -13.594 -16.047 1 61.75 451 GLY A O 1
ATOM 3640 N N . LYS A 1 452 ? -14.992 -13.078 -14.195 1 66.94 452 LYS A N 1
ATOM 3641 C CA . LYS A 1 452 ? -15.773 -14.32 -14.211 1 66.94 452 LYS A CA 1
ATOM 3642 C C . LYS A 1 452 ? -16.781 -14.32 -15.359 1 66.94 452 LYS A C 1
ATOM 3644 O O . LYS A 1 452 ? -17.078 -15.375 -15.93 1 66.94 452 LYS A O 1
ATOM 3649 N N . ILE A 1 453 ? -17.281 -13.078 -15.531 1 71.81 453 ILE A N 1
ATOM 3650 C CA . ILE A 1 453 ? -18.141 -12.836 -16.672 1 71.81 453 ILE A CA 1
ATOM 3651 C C . ILE A 1 453 ? -17.469 -11.867 -17.641 1 71.81 453 ILE A C 1
ATOM 3653 O O . ILE A 1 453 ? -17.062 -10.773 -17.25 1 71.81 453 ILE A O 1
ATOM 3657 N N . ARG A 1 454 ? -17.188 -12.273 -18.797 1 75.75 454 ARG A N 1
ATOM 3658 C CA . ARG A 1 454 ? -16.625 -11.43 -19.828 1 75.75 454 ARG A CA 1
ATOM 3659 C C . ARG A 1 454 ? -17.656 -11.094 -20.891 1 75.75 454 ARG A C 1
ATOM 3661 O O . ARG A 1 454 ? -18.328 -11.984 -21.422 1 75.75 454 ARG A O 1
ATOM 3668 N N . ILE A 1 455 ? -17.812 -9.82 -21.109 1 73.31 455 ILE A N 1
ATOM 3669 C CA . ILE A 1 455 ? -18.75 -9.359 -22.141 1 73.31 455 ILE A CA 1
ATOM 3670 C C . ILE A 1 455 ? -18.016 -9.141 -23.453 1 73.31 455 ILE A C 1
ATOM 3672 O O . ILE A 1 455 ? -17 -8.43 -23.5 1 73.31 455 ILE A O 1
ATOM 3676 N N . GLU A 1 456 ? -18.25 -9.875 -24.422 1 64.31 456 GLU A N 1
ATOM 3677 C CA . GLU A 1 456 ? -17.641 -9.742 -25.75 1 64.31 456 GLU A CA 1
ATOM 3678 C C . GLU A 1 456 ? -17.875 -8.344 -26.312 1 64.31 456 GLU A C 1
ATOM 3680 O O . GLU A 1 456 ? -18.938 -7.762 -26.141 1 64.31 456 GLU A O 1
ATOM 3685 N N . GLU A 1 457 ? -16.766 -7.48 -26.484 1 54.66 457 GLU A N 1
ATOM 3686 C CA . GLU A 1 457 ? -16.875 -6.207 -27.188 1 54.66 457 GLU A CA 1
ATOM 3687 C C . GLU A 1 457 ? -17.438 -6.402 -28.594 1 54.66 457 GLU A C 1
ATOM 3689 O O . GLU A 1 457 ? -17.172 -7.418 -29.25 1 54.66 457 GLU A O 1
ATOM 3694 N N . MET B 1 1 ? -1.32 35 -8.68 1 25.08 1 MET B N 1
ATOM 3695 C CA . MET B 1 1 ? -0.993 34.656 -7.301 1 25.08 1 MET B CA 1
ATOM 3696 C C . MET B 1 1 ? 0.321 33.875 -7.227 1 25.08 1 MET B C 1
ATOM 3698 O O . MET B 1 1 ? 0.474 32.844 -7.871 1 25.08 1 MET B O 1
ATOM 3702 N N . ASN B 1 2 ? 1.371 34.562 -7.051 1 27.41 2 ASN B N 1
ATOM 3703 C CA . ASN B 1 2 ? 2.744 34.094 -7.078 1 27.41 2 ASN B CA 1
ATOM 3704 C C . ASN B 1 2 ? 2.912 32.844 -6.207 1 27.41 2 ASN B C 1
ATOM 3706 O O . ASN B 1 2 ? 2.67 32.875 -5 1 27.41 2 ASN B O 1
ATOM 3710 N N . PHE B 1 3 ? 2.934 31.797 -6.688 1 37 3 PHE B N 1
ATOM 3711 C CA . PHE B 1 3 ? 3.145 30.5 -6.062 1 37 3 PHE B CA 1
ATOM 3712 C C . PHE B 1 3 ? 4.203 30.594 -4.973 1 37 3 PHE B C 1
ATOM 3714 O O . PHE B 1 3 ? 4.094 29.922 -3.941 1 37 3 PHE B O 1
ATOM 3721 N N . LEU B 1 4 ? 5.207 31.406 -5.254 1 38.44 4 LEU B N 1
ATOM 3722 C CA . LEU B 1 4 ? 6.34 31.609 -4.355 1 38.44 4 LEU B CA 1
ATOM 3723 C C . LEU B 1 4 ? 5.91 32.375 -3.104 1 38.44 4 LEU B C 1
ATOM 3725 O O . LEU B 1 4 ? 6.496 32.188 -2.033 1 38.44 4 LEU B O 1
ATOM 3729 N N . ASN B 1 5 ? 5.012 33.281 -3.26 1 41 5 ASN B N 1
ATOM 3730 C CA . ASN B 1 5 ? 4.508 34 -2.096 1 41 5 ASN B CA 1
ATOM 3731 C C . ASN B 1 5 ? 3.762 33.062 -1.141 1 41 5 ASN B C 1
ATOM 3733 O O . ASN B 1 5 ? 3.445 33.469 -0.015 1 41 5 ASN B O 1
ATOM 3737 N N . ILE B 1 6 ? 3.293 31.969 -1.656 1 41.47 6 ILE B N 1
ATOM 3738 C CA . ILE B 1 6 ? 2.572 30.984 -0.845 1 41.47 6 ILE B CA 1
ATOM 3739 C C . ILE B 1 6 ? 3.52 30.375 0.181 1 41.47 6 ILE B C 1
ATOM 3741 O O . ILE B 1 6 ? 3.119 30.078 1.311 1 41.47 6 ILE B O 1
ATOM 3745 N N . MET B 1 7 ? 4.773 30.125 -0.224 1 43.22 7 MET B N 1
ATOM 3746 C CA . MET B 1 7 ? 5.727 29.562 0.723 1 43.22 7 MET B CA 1
ATOM 3747 C C . MET B 1 7 ? 6.203 30.625 1.713 1 43.22 7 MET B C 1
ATOM 3749 O O . MET B 1 7 ? 6.656 30.297 2.811 1 43.22 7 MET B O 1
ATOM 3753 N N . ASN B 1 8 ? 6.383 31.891 1.207 1 39.5 8 ASN B N 1
ATOM 3754 C CA . ASN B 1 8 ? 7.129 32.906 1.948 1 39.5 8 ASN B CA 1
ATOM 3755 C C . ASN B 1 8 ? 6.262 33.594 2.996 1 39.5 8 ASN B C 1
ATOM 3757 O O . ASN B 1 8 ? 6.559 34.688 3.422 1 39.5 8 ASN B O 1
ATOM 3761 N N . THR B 1 9 ? 5.078 33.281 3.023 1 38.66 9 THR B N 1
ATOM 3762 C CA . THR B 1 9 ? 4.402 34.281 3.859 1 38.66 9 THR B CA 1
ATOM 3763 C C . THR B 1 9 ? 4.953 34.25 5.281 1 38.66 9 THR B C 1
ATOM 3765 O O . THR B 1 9 ? 4.375 34.844 6.188 1 38.66 9 THR B O 1
ATOM 3768 N N . THR B 1 10 ? 5.801 33.25 5.594 1 39.81 10 THR B N 1
ATOM 3769 C CA . THR B 1 10 ? 6.098 33.406 7.012 1 39.81 10 THR B CA 1
ATOM 3770 C C . THR B 1 10 ? 6.898 34.688 7.254 1 39.81 10 THR B C 1
ATOM 3772 O O . THR B 1 10 ? 7.602 35.156 6.363 1 39.81 10 THR B O 1
ATOM 3775 N N . HIS B 1 11 ? 6.793 35.406 8.438 1 38.94 11 HIS B N 1
ATOM 3776 C CA . HIS B 1 11 ? 7.305 36.625 9.086 1 38.94 11 HIS B CA 1
ATOM 3777 C C . HIS B 1 11 ? 8.828 36.688 9.008 1 38.94 11 HIS B C 1
ATOM 3779 O O . HIS B 1 11 ? 9.508 35.688 9.32 1 38.94 11 HIS B O 1
ATOM 3785 N N . PRO B 1 12 ? 9.461 37.531 8.133 1 43.06 12 PRO B N 1
ATOM 3786 C CA . PRO B 1 12 ? 10.875 37.875 8.297 1 43.06 12 PRO B CA 1
ATOM 3787 C C . PRO B 1 12 ? 11.266 38.062 9.766 1 43.06 12 PRO B C 1
ATOM 3789 O O . PRO B 1 12 ? 11.227 39.156 10.289 1 43.06 12 PRO B O 1
ATOM 3792 N N . GLU B 1 13 ? 10.703 37.406 10.75 1 47.03 13 GLU B N 1
ATOM 3793 C CA . GLU B 1 13 ? 11.219 37.688 12.078 1 47.03 13 GLU B CA 1
ATOM 3794 C C . GLU B 1 13 ? 12.75 37.656 12.102 1 47.03 13 GLU B C 1
ATOM 3796 O O . GLU B 1 13 ? 13.367 36.75 11.523 1 47.03 13 GLU B O 1
ATOM 3801 N N . VAL B 1 14 ? 13.289 38.812 12.391 1 53.69 14 VAL B N 1
ATOM 3802 C CA . VAL B 1 14 ? 14.703 38.969 12.727 1 53.69 14 VAL B CA 1
ATOM 3803 C C . VAL B 1 14 ? 15.195 37.75 13.508 1 53.69 14 VAL B C 1
ATOM 3805 O O . VAL B 1 14 ? 14.703 37.469 14.594 1 53.69 14 VAL B O 1
ATOM 3808 N N . ALA B 1 15 ? 15.984 36.938 13.039 1 59.34 15 ALA B N 1
ATOM 3809 C CA . ALA B 1 15 ? 16.562 35.656 13.484 1 59.34 15 ALA B CA 1
ATOM 3810 C C . ALA B 1 15 ? 17.359 35.844 14.773 1 59.34 15 ALA B C 1
ATOM 3812 O O . ALA B 1 15 ? 18.266 36.656 14.844 1 59.34 15 ALA B O 1
ATOM 3813 N N . LYS B 1 16 ? 16.797 35.469 15.992 1 73 16 LYS B N 1
ATOM 3814 C CA . LYS B 1 16 ? 17.531 35.406 17.25 1 73 16 LYS B CA 1
ATOM 3815 C C . LYS B 1 16 ? 18.578 34.312 17.234 1 73 16 LYS B C 1
ATOM 3817 O O . LYS B 1 16 ? 18.281 33.188 16.859 1 73 16 LYS B O 1
ATOM 3822 N N . LEU B 1 17 ? 19.938 34.562 17.328 1 83.31 17 LEU B N 1
ATOM 3823 C CA . LEU B 1 17 ? 21.062 33.656 17.328 1 83.31 17 LEU B CA 1
ATOM 3824 C C . LEU B 1 17 ? 21.672 33.531 18.719 1 83.31 17 LEU B C 1
ATOM 3826 O O . LEU B 1 17 ? 21.625 34.5 19.516 1 83.31 17 LEU B O 1
ATOM 3830 N N . PRO B 1 18 ? 22.125 32.312 19.125 1 91.31 18 PRO B N 1
ATOM 3831 C CA . PRO B 1 18 ? 22 31.078 18.328 1 91.31 18 PRO B CA 1
ATOM 3832 C C . PRO B 1 18 ? 20.547 30.578 18.25 1 91.31 18 PRO B C 1
ATOM 3834 O O . PRO B 1 18 ? 19.766 30.766 19.172 1 91.31 18 PRO B O 1
ATOM 3837 N N . HIS B 1 19 ? 20.234 29.766 17.344 1 92.5 19 HIS B N 1
ATOM 3838 C CA . HIS B 1 19 ? 18.859 29.359 17.094 1 92.5 19 HIS B CA 1
ATOM 3839 C C . HIS B 1 19 ? 18.328 28.516 18.25 1 92.5 19 HIS B C 1
ATOM 3841 O O . HIS B 1 19 ? 17.172 28.656 18.641 1 92.5 19 HIS B O 1
ATOM 3847 N N . TYR B 1 20 ? 19.188 27.609 18.797 1 93.5 20 TYR B N 1
ATOM 3848 C CA . TYR B 1 20 ? 18.734 26.656 19.797 1 93.5 20 TYR B CA 1
ATOM 3849 C C . TYR B 1 20 ? 18.219 27.359 21.047 1 93.5 20 TYR B C 1
ATOM 3851 O O . TYR B 1 20 ? 17.375 26.828 21.766 1 93.5 20 TYR B O 1
ATOM 3859 N N . LYS B 1 21 ? 18.641 28.641 21.344 1 93.69 21 LYS B N 1
ATOM 3860 C CA . LYS B 1 21 ? 18.234 29.406 22.531 1 93.69 21 LYS B CA 1
ATOM 3861 C C . LYS B 1 21 ? 16.875 30.062 22.328 1 93.69 21 LYS B C 1
ATOM 3863 O O . LYS B 1 21 ? 16.219 30.469 23.297 1 93.69 21 LYS B O 1
ATOM 3868 N N . HIS B 1 22 ? 16.438 30.094 21.109 1 91 22 HIS B N 1
ATOM 3869 C CA . HIS B 1 22 ? 15.227 30.859 20.797 1 91 22 HIS B CA 1
ATOM 3870 C C . HIS B 1 22 ? 14.094 29.953 20.359 1 91 22 HIS B C 1
ATOM 3872 O O . HIS B 1 22 ? 13.094 30.422 19.812 1 91 22 HIS B O 1
ATOM 3878 N N . VAL B 1 23 ? 14.281 28.703 20.578 1 92.38 23 VAL B N 1
ATOM 3879 C CA . VAL B 1 23 ? 13.219 27.766 20.234 1 92.38 23 VAL B CA 1
ATOM 3880 C C . VAL B 1 23 ? 12.031 27.953 21.172 1 92.38 23 VAL B C 1
ATOM 3882 O O . VAL B 1 23 ? 12.18 27.953 22.391 1 92.38 23 VAL B O 1
ATOM 3885 N N . GLU B 1 24 ? 10.844 28.156 20.594 1 90.88 24 GLU B N 1
ATOM 3886 C CA . GLU B 1 24 ? 9.617 28.297 21.375 1 90.88 24 GLU B CA 1
ATOM 3887 C C . GLU B 1 24 ? 8.984 26.938 21.672 1 90.88 24 GLU B C 1
ATOM 3889 O O . GLU B 1 24 ? 8 26.547 21.031 1 90.88 24 GLU B O 1
ATOM 3894 N N . TRP B 1 25 ? 9.375 26.297 22.656 1 91.31 25 TRP B N 1
ATOM 3895 C CA . TRP B 1 25 ? 8.977 24.938 23 1 91.31 25 TRP B CA 1
ATOM 3896 C C . TRP B 1 25 ? 7.516 24.891 23.438 1 91.31 25 TRP B C 1
ATOM 3898 O O . TRP B 1 25 ? 6.906 23.812 23.453 1 91.31 25 TRP B O 1
ATOM 3908 N N . ASP B 1 26 ? 6.941 25.969 23.766 1 89.75 26 ASP B N 1
ATOM 3909 C CA . ASP B 1 26 ? 5.551 26.016 24.219 1 89.75 26 ASP B CA 1
ATOM 3910 C C . ASP B 1 26 ? 4.59 25.984 23.031 1 89.75 26 ASP B C 1
ATOM 3912 O O . ASP B 1 26 ? 3.4 25.703 23.203 1 89.75 26 ASP B O 1
ATOM 3916 N N . HIS B 1 27 ? 5.137 26.391 21.891 1 87.38 27 HIS B N 1
ATOM 3917 C CA . HIS B 1 27 ? 4.332 26.281 20.688 1 87.38 27 HIS B CA 1
ATOM 3918 C C . HIS B 1 27 ? 4.32 24.844 20.172 1 87.38 27 HIS B C 1
ATOM 3920 O O . HIS B 1 27 ? 5.359 24.312 19.766 1 87.38 27 HIS B O 1
ATOM 3926 N N . PRO B 1 28 ? 3.207 24.172 20.078 1 83.75 28 PRO B N 1
ATOM 3927 C CA . PRO B 1 28 ? 3.135 22.734 19.812 1 83.75 28 PRO B CA 1
ATOM 3928 C C . PRO B 1 28 ? 3.742 22.359 18.469 1 83.75 28 PRO B C 1
ATOM 3930 O O . PRO B 1 28 ? 4.422 21.328 18.359 1 83.75 28 PRO B O 1
ATOM 3933 N N . GLU B 1 29 ? 3.482 23.156 17.531 1 86.25 29 GLU B N 1
ATOM 3934 C CA . GLU B 1 29 ? 3.992 22.828 16.203 1 86.25 29 GLU B CA 1
ATOM 3935 C C . GLU B 1 29 ? 5.512 22.969 16.156 1 86.25 29 GLU B C 1
ATOM 3937 O O . GLU B 1 29 ? 6.188 22.156 15.508 1 86.25 29 GLU B O 1
ATOM 3942 N N . VAL B 1 30 ? 6.031 24.047 16.828 1 88.75 30 VAL B N 1
ATOM 3943 C CA . VAL B 1 30 ? 7.477 24.234 16.875 1 88.75 30 VAL B CA 1
ATOM 3944 C C . VAL B 1 30 ? 8.125 23.094 17.656 1 88.75 30 VAL B C 1
ATOM 3946 O O . VAL B 1 30 ? 9.133 22.531 17.234 1 88.75 30 VAL B O 1
ATOM 3949 N N . ALA B 1 31 ? 7.512 22.766 18.734 1 91.19 31 ALA B N 1
ATOM 3950 C CA . ALA B 1 31 ? 8.016 21.672 19.562 1 91.19 31 ALA B CA 1
ATOM 3951 C C . ALA B 1 31 ? 8.031 20.359 18.766 1 91.19 31 ALA B C 1
ATOM 3953 O O . ALA B 1 31 ? 9 19.609 18.844 1 91.19 31 ALA B O 1
ATOM 3954 N N . PHE B 1 32 ? 7.012 20.156 18.062 1 91.75 32 PHE B N 1
ATOM 3955 C CA . PHE B 1 32 ? 6.934 18.938 17.266 1 91.75 32 PHE B CA 1
ATOM 3956 C C . PHE B 1 32 ? 8.055 18.875 16.234 1 91.75 32 PHE B C 1
ATOM 3958 O O . PHE B 1 32 ? 8.727 17.859 16.094 1 91.75 32 PHE B O 1
ATOM 3965 N N . ARG B 1 33 ? 8.195 19.938 15.539 1 91.69 33 ARG B N 1
ATOM 3966 C CA . ARG B 1 33 ? 9.242 20 14.523 1 91.69 33 ARG B CA 1
ATOM 3967 C C . ARG B 1 33 ? 10.609 19.75 15.133 1 91.69 33 ARG B C 1
ATOM 3969 O O . ARG B 1 33 ? 11.453 19.078 14.523 1 91.69 33 ARG B O 1
ATOM 3976 N N . MET B 1 34 ? 10.805 20.25 16.312 1 93.38 34 MET B N 1
ATOM 3977 C CA . MET B 1 34 ? 12.078 20.047 16.984 1 93.38 34 MET B CA 1
ATOM 3978 C C . MET B 1 34 ? 12.25 18.594 17.406 1 93.38 34 MET B C 1
ATOM 3980 O O . MET B 1 34 ? 13.312 18 17.203 1 93.38 34 MET B O 1
ATOM 3984 N N . TYR B 1 35 ? 11.203 18 17.969 1 92.81 35 TYR B N 1
ATOM 3985 C CA . TYR B 1 35 ? 11.289 16.609 18.406 1 92.81 35 TYR B CA 1
ATOM 3986 C C . TYR B 1 35 ? 11.547 15.688 17.219 1 92.81 35 TYR B C 1
ATOM 3988 O O . TYR B 1 35 ? 12.391 14.789 17.281 1 92.81 35 TYR B O 1
ATOM 3996 N N . ILE B 1 36 ? 10.82 15.961 16.188 1 93.88 36 ILE B N 1
ATOM 3997 C CA . ILE B 1 36 ? 10.961 15.109 15.016 1 93.88 36 ILE B CA 1
ATOM 3998 C C . ILE B 1 36 ? 12.359 15.281 14.422 1 93.88 36 ILE B C 1
ATOM 4000 O O . ILE B 1 36 ? 12.938 14.328 13.891 1 93.88 36 ILE B O 1
ATOM 4004 N N . SER B 1 37 ? 12.93 16.484 14.492 1 93.88 37 SER B N 1
ATOM 4005 C CA . SER B 1 37 ? 14.289 16.734 14.023 1 93.88 37 SER B CA 1
ATOM 4006 C C . SER B 1 37 ? 15.305 15.93 14.836 1 93.88 37 SER B C 1
ATOM 4008 O O . SER B 1 37 ? 16.203 15.312 14.266 1 93.88 37 SER B O 1
ATOM 4010 N N . TYR B 1 38 ? 15.094 15.914 16.125 1 93.12 38 TYR B N 1
ATOM 4011 C CA . TYR B 1 38 ? 16.016 15.164 16.984 1 93.12 38 TYR B CA 1
ATOM 4012 C C . TYR B 1 38 ? 15.891 13.672 16.734 1 93.12 38 TYR B C 1
ATOM 4014 O O . TYR B 1 38 ? 16.906 12.969 16.625 1 93.12 38 TYR B O 1
ATOM 4022 N N . ILE B 1 39 ? 14.695 13.211 16.594 1 93.12 39 ILE B N 1
ATOM 4023 C CA . ILE B 1 39 ? 14.453 11.781 16.406 1 93.12 39 ILE B CA 1
ATOM 4024 C C . ILE B 1 39 ? 15.008 11.344 15.047 1 93.12 39 ILE B C 1
ATOM 4026 O O . ILE B 1 39 ? 15.523 10.234 14.914 1 93.12 39 ILE B O 1
ATOM 4030 N N . SER B 1 40 ? 14.961 12.242 14.086 1 94 40 SER B N 1
ATOM 4031 C CA . SER B 1 40 ? 15.438 11.938 12.742 1 94 40 SER B CA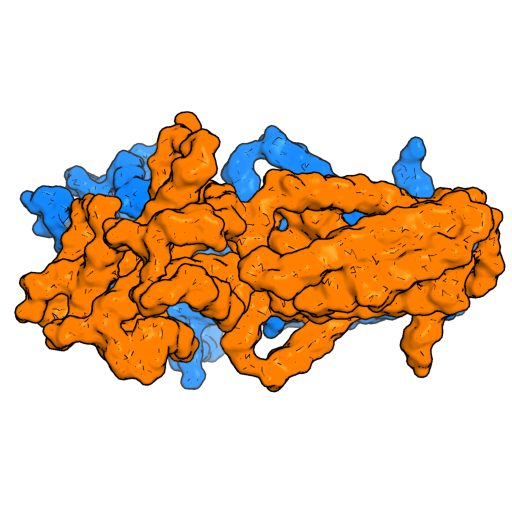 1
ATOM 4032 C C . SER B 1 40 ? 16.938 11.656 12.742 1 94 40 SER B C 1
ATOM 4034 O O . SER B 1 40 ? 17.406 10.82 11.969 1 94 40 SER B O 1
ATOM 4036 N N . LEU B 1 41 ? 17.641 12.352 13.586 1 91.62 41 LEU B N 1
ATOM 4037 C CA . LEU B 1 41 ? 19.078 12.133 13.68 1 91.62 41 LEU B CA 1
ATOM 4038 C C . LEU B 1 41 ? 19.391 10.703 14.109 1 91.62 41 LEU B C 1
ATOM 4040 O O . LEU B 1 41 ? 20.312 10.07 13.586 1 91.62 41 LEU B O 1
ATOM 4044 N N . PHE B 1 42 ? 18.594 10.227 15 1 90 42 PHE B N 1
ATOM 4045 C CA . PHE B 1 42 ? 18.75 8.852 15.469 1 90 42 PHE B CA 1
ATOM 4046 C C . PHE B 1 42 ? 18.484 7.859 14.344 1 90 42 PHE B C 1
ATOM 4048 O O . PHE B 1 42 ? 19.203 6.867 14.211 1 90 42 PHE B O 1
ATOM 4055 N N . PHE B 1 43 ? 17.531 8.141 13.586 1 91.5 43 PHE B N 1
ATOM 4056 C CA . PHE B 1 43 ? 17.172 7.234 12.492 1 91.5 43 PHE B CA 1
ATOM 4057 C C . PHE B 1 43 ? 18.234 7.281 11.391 1 91.5 43 PHE B C 1
ATOM 4059 O O . PHE B 1 43 ? 18.5 6.27 10.742 1 91.5 43 PHE B O 1
ATOM 4066 N N . ASP B 1 44 ? 18.797 8.406 11.188 1 91.5 44 ASP B N 1
ATOM 4067 C CA . ASP B 1 44 ? 19.875 8.516 10.203 1 91.5 44 ASP B CA 1
ATOM 4068 C C . ASP B 1 44 ? 21.062 7.637 10.586 1 91.5 44 ASP B C 1
ATOM 4070 O O . ASP B 1 44 ? 21.641 6.961 9.734 1 91.5 44 ASP B O 1
ATOM 4074 N N . VAL B 1 45 ? 21.375 7.66 11.844 1 88.5 45 VAL B N 1
ATOM 4075 C CA . VAL B 1 45 ? 22.484 6.84 12.32 1 88.5 45 VAL B CA 1
ATOM 4076 C C . VAL B 1 45 ? 22.156 5.359 12.125 1 88.5 45 VAL B C 1
ATOM 4078 O O . VAL B 1 45 ? 23 4.582 11.68 1 88.5 45 VAL B O 1
ATOM 4081 N N . ALA B 1 46 ? 20.938 5.012 12.398 1 87.19 46 ALA B N 1
ATOM 4082 C CA . ALA B 1 46 ? 20.516 3.625 12.227 1 87.19 46 ALA B CA 1
ATOM 4083 C C . ALA B 1 46 ? 20.578 3.203 10.766 1 87.19 46 ALA B C 1
ATOM 4085 O O . ALA B 1 46 ? 20.984 2.078 10.461 1 87.19 46 ALA B O 1
ATOM 4086 N N . VAL B 1 47 ? 20.219 4.117 9.898 1 86.31 47 VAL B N 1
ATOM 4087 C CA . VAL B 1 47 ? 20.234 3.824 8.469 1 86.31 47 VAL B CA 1
ATOM 4088 C C . VAL B 1 47 ? 21.688 3.645 8 1 86.31 47 VAL B C 1
ATOM 4090 O O . VAL B 1 47 ? 21.984 2.738 7.219 1 86.31 47 VAL B O 1
ATOM 4093 N N . LEU B 1 48 ? 22.531 4.457 8.508 1 86 48 LEU B N 1
ATOM 4094 C CA . LEU B 1 48 ? 23.938 4.348 8.141 1 86 48 LEU B CA 1
ATOM 4095 C C . LEU B 1 48 ? 24.531 3.037 8.656 1 86 48 LEU B C 1
ATOM 4097 O O . LEU B 1 48 ? 25.281 2.369 7.938 1 86 48 LEU B O 1
ATOM 4101 N N . VAL B 1 49 ? 24.141 2.643 9.844 1 83.06 49 VAL B N 1
ATOM 4102 C CA . VAL B 1 49 ? 24.625 1.391 10.414 1 83.06 49 VAL B CA 1
ATOM 4103 C C . VAL B 1 49 ? 24.141 0.215 9.57 1 83.06 49 VAL B C 1
ATOM 4105 O O . VAL B 1 49 ? 24.906 -0.709 9.289 1 83.06 49 VAL B O 1
ATOM 4108 N N . TYR B 1 50 ? 22.938 0.303 9.188 1 79 50 TYR B N 1
ATOM 4109 C CA . TYR B 1 50 ? 22.391 -0.746 8.336 1 79 50 TYR B CA 1
ATOM 4110 C C . TYR B 1 50 ? 23.141 -0.819 7.008 1 79 50 TYR B C 1
ATOM 4112 O O . TYR B 1 50 ? 23.469 -1.908 6.539 1 79 50 TYR B O 1
ATOM 4120 N N . HIS B 1 51 ? 23.359 0.276 6.406 1 76.62 51 HIS B N 1
ATOM 4121 C CA . HIS B 1 51 ? 24 0.341 5.102 1 76.62 51 HIS B CA 1
ATOM 4122 C C . HIS B 1 51 ? 25.438 -0.187 5.172 1 76.62 51 HIS B C 1
ATOM 4124 O O . HIS B 1 51 ? 25.938 -0.782 4.215 1 76.62 51 HIS B O 1
ATOM 4130 N N . PHE B 1 52 ? 26.047 0.004 6.309 1 77.12 52 PHE B N 1
ATOM 4131 C CA . PHE B 1 52 ? 27.438 -0.388 6.414 1 77.12 52 PHE B CA 1
ATOM 4132 C C . PHE B 1 52 ? 27.562 -1.802 6.965 1 77.12 52 PHE B C 1
ATOM 4134 O O . PHE B 1 52 ? 28.641 -2.402 6.906 1 77.12 52 PHE B O 1
ATOM 4141 N N . SER B 1 53 ? 26.422 -2.355 7.395 1 72.25 53 SER B N 1
ATOM 4142 C CA . SER B 1 53 ? 26.469 -3.697 7.965 1 72.25 53 SER B CA 1
ATOM 4143 C C . SER B 1 53 ? 25.828 -4.719 7.031 1 72.25 53 SER B C 1
ATOM 4145 O O . SER B 1 53 ? 25.891 -5.922 7.293 1 72.25 53 SER B O 1
ATOM 4147 N N . THR B 1 54 ? 25.188 -4.258 6.031 1 71.5 54 THR B N 1
ATOM 4148 C CA . THR B 1 54 ? 24.531 -5.152 5.086 1 71.5 54 THR B CA 1
ATOM 4149 C C . THR B 1 54 ? 25.156 -5.039 3.703 1 71.5 54 THR B C 1
ATOM 4151 O O . THR B 1 54 ? 25.594 -3.959 3.295 1 71.5 54 THR B O 1
ATOM 4154 N N . PRO B 1 55 ? 25.141 -6.18 2.996 1 66.94 55 PRO B N 1
ATOM 4155 C CA . PRO B 1 55 ? 25.703 -6.121 1.643 1 66.94 55 PRO B CA 1
ATOM 4156 C C . PRO B 1 55 ? 24.922 -5.176 0.728 1 66.94 55 PRO B C 1
ATOM 4158 O O . PRO B 1 55 ? 23.688 -5.105 0.804 1 66.94 55 PRO B O 1
ATOM 4161 N N . PHE B 1 56 ? 25.672 -4.504 -0.058 1 69.62 56 PHE B N 1
ATOM 4162 C CA . PHE B 1 56 ? 25.078 -3.52 -0.956 1 69.62 56 PHE B CA 1
ATOM 4163 C C . PHE B 1 56 ? 24.266 -4.203 -2.041 1 69.62 56 PHE B C 1
ATOM 4165 O O . PHE B 1 56 ? 24.656 -5.254 -2.555 1 69.62 56 PHE B O 1
ATOM 4172 N N . HIS B 1 57 ? 23.203 -3.561 -2.234 1 70.31 57 HIS B N 1
ATOM 4173 C CA . HIS B 1 57 ? 22.406 -4.02 -3.377 1 70.31 57 HIS B CA 1
ATOM 4174 C C . HIS B 1 57 ? 23.172 -3.807 -4.684 1 70.31 57 HIS B C 1
ATOM 4176 O O . HIS B 1 57 ? 23.734 -2.736 -4.91 1 70.31 57 HIS B O 1
ATOM 4182 N N . PRO B 1 58 ? 23.234 -4.816 -5.523 1 68.38 58 PRO B N 1
ATOM 4183 C CA . PRO B 1 58 ? 24.047 -4.766 -6.738 1 68.38 58 PRO B CA 1
ATOM 4184 C C . PRO B 1 58 ? 23.672 -3.611 -7.66 1 68.38 58 PRO B C 1
ATOM 4186 O O . PRO B 1 58 ? 24.516 -3.094 -8.391 1 68.38 58 PRO B O 1
ATOM 4189 N N . LYS B 1 59 ? 22.547 -3.17 -7.586 1 70.75 59 LYS B N 1
ATOM 4190 C CA . LYS B 1 59 ? 22.094 -2.094 -8.469 1 70.75 59 LYS B CA 1
ATOM 4191 C C . LYS B 1 59 ? 22.938 -0.833 -8.258 1 70.75 59 LYS B C 1
ATOM 4193 O O . LYS B 1 59 ? 23.094 -0.026 -9.172 1 70.75 59 LYS B O 1
ATOM 4198 N N . PHE B 1 60 ? 23.5 -0.735 -7.102 1 72.94 60 PHE B N 1
ATOM 4199 C CA . PHE B 1 60 ? 24.219 0.49 -6.773 1 72.94 60 PHE B CA 1
ATOM 4200 C C . PHE B 1 60 ? 25.719 0.317 -7 1 72.94 60 PHE B C 1
ATOM 4202 O O . PHE B 1 60 ? 26.469 1.296 -7.012 1 72.94 60 PHE B O 1
ATOM 4209 N N . TYR B 1 61 ? 26.125 -0.908 -7.262 1 69.75 61 TYR B N 1
ATOM 4210 C CA . TYR B 1 61 ? 27.562 -1.082 -7.176 1 69.75 61 TYR B CA 1
ATOM 4211 C C . TYR B 1 61 ? 28.109 -1.703 -8.453 1 69.75 61 TYR B C 1
ATOM 4213 O O . TYR B 1 61 ? 29.328 -1.713 -8.68 1 69.75 61 TYR B O 1
ATOM 4221 N N . VAL B 1 62 ? 27.219 -2.172 -9.203 1 71.06 62 VAL B N 1
ATOM 4222 C CA . VAL B 1 62 ? 27.688 -2.82 -10.422 1 71.06 62 VAL B CA 1
ATOM 4223 C C . VAL B 1 62 ? 28.266 -1.771 -11.375 1 71.06 62 VAL B C 1
ATOM 4225 O O . VAL B 1 62 ? 29.266 -2.016 -12.055 1 71.06 62 VAL B O 1
ATOM 4228 N N . LYS B 1 63 ? 27.703 -0.614 -11.461 1 73.88 63 LYS B N 1
ATOM 4229 C CA . LYS B 1 63 ? 28.219 0.497 -12.25 1 73.88 63 LYS B CA 1
ATOM 4230 C C . LYS B 1 63 ? 29.047 1.443 -11.383 1 73.88 63 LYS B C 1
ATOM 4232 O O . LYS B 1 63 ? 28.625 1.827 -10.289 1 73.88 63 LYS B O 1
ATOM 4237 N N . THR B 1 64 ? 30.188 1.784 -11.898 1 80.56 64 THR B N 1
ATOM 4238 C CA . THR B 1 64 ? 31.094 2.648 -11.164 1 80.56 64 THR B CA 1
ATOM 4239 C C . THR B 1 64 ? 30.453 4.012 -10.906 1 80.56 64 THR B C 1
ATOM 4241 O O . THR B 1 64 ? 30.641 4.594 -9.828 1 80.56 64 THR B O 1
ATOM 4244 N N . THR B 1 65 ? 29.766 4.539 -11.906 1 82.81 65 THR B N 1
ATOM 4245 C CA . THR B 1 65 ? 29.125 5.84 -11.75 1 82.81 65 THR B CA 1
ATOM 4246 C C . THR B 1 65 ? 28.109 5.809 -10.617 1 82.81 65 THR B C 1
ATOM 4248 O O . THR B 1 65 ? 28.016 6.758 -9.836 1 82.81 65 THR B O 1
ATOM 4251 N N . ARG B 1 66 ? 27.422 4.793 -10.484 1 83.69 66 ARG B N 1
ATOM 4252 C CA . ARG B 1 66 ? 26.422 4.672 -9.43 1 83.69 66 ARG B CA 1
ATOM 4253 C C . ARG B 1 66 ? 27.078 4.562 -8.055 1 83.69 66 ARG B C 1
ATOM 4255 O O . ARG B 1 66 ? 26.578 5.121 -7.078 1 83.69 66 ARG B O 1
ATOM 4262 N N . ARG B 1 67 ? 28.141 3.838 -8.078 1 84.5 67 ARG B N 1
ATOM 4263 C CA . ARG B 1 67 ? 28.891 3.707 -6.824 1 84.5 67 ARG B CA 1
ATOM 4264 C C . ARG B 1 67 ? 29.406 5.059 -6.355 1 84.5 67 ARG B C 1
ATOM 4266 O O . ARG B 1 67 ? 29.297 5.406 -5.18 1 84.5 67 ARG B O 1
ATOM 4273 N N . ARG B 1 68 ? 29.984 5.727 -7.25 1 90.94 68 ARG B N 1
ATOM 4274 C CA . ARG B 1 68 ? 30.531 7.035 -6.926 1 90.94 68 ARG B CA 1
ATOM 4275 C C . ARG B 1 68 ? 29.438 8.008 -6.508 1 90.94 68 ARG B C 1
ATOM 4277 O O . ARG B 1 68 ? 29.594 8.773 -5.559 1 90.94 68 ARG B O 1
ATOM 4284 N N . MET B 1 69 ? 28.344 7.926 -7.207 1 90.88 69 MET B N 1
ATOM 4285 C CA . MET B 1 69 ? 27.234 8.812 -6.898 1 90.88 69 MET B CA 1
ATOM 4286 C C . MET B 1 69 ? 26.625 8.477 -5.539 1 90.88 69 MET B C 1
ATOM 4288 O O . MET B 1 69 ? 26.219 9.375 -4.797 1 90.88 69 MET B O 1
ATOM 4292 N N . LEU B 1 70 ? 26.562 7.266 -5.258 1 89.81 70 LEU B N 1
ATOM 4293 C CA . LEU B 1 70 ? 26.047 6.863 -3.957 1 89.81 70 LEU B CA 1
ATOM 4294 C C . LEU B 1 70 ? 26.953 7.336 -2.832 1 89.81 70 LEU B C 1
ATOM 4296 O O . LEU B 1 70 ? 26.484 7.832 -1.808 1 89.81 70 LEU B O 1
ATOM 4300 N N . ARG B 1 71 ? 28.25 7.176 -3.018 1 91.44 71 ARG B N 1
ATOM 4301 C CA . ARG B 1 71 ? 29.203 7.629 -2.016 1 91.44 71 ARG B CA 1
ATOM 4302 C C . ARG B 1 71 ? 29.125 9.141 -1.834 1 91.44 71 ARG B C 1
ATOM 4304 O O . ARG B 1 71 ? 29.172 9.641 -0.708 1 91.44 71 ARG B O 1
ATOM 4311 N N . LEU B 1 72 ? 29.031 9.781 -2.982 1 95.38 72 LEU B N 1
ATOM 4312 C CA . LEU B 1 72 ? 28.891 11.234 -2.938 1 95.38 72 LEU B CA 1
ATOM 4313 C C . LEU B 1 72 ? 27.625 11.633 -2.203 1 95.38 72 LEU B C 1
ATOM 4315 O O . LEU B 1 72 ? 27.625 12.578 -1.413 1 95.38 72 LEU B O 1
ATOM 4319 N N . HIS B 1 73 ? 26.578 10.938 -2.42 1 95.44 73 HIS B N 1
ATOM 4320 C CA . HIS B 1 73 ? 25.297 11.195 -1.785 1 95.44 73 HIS B CA 1
ATOM 4321 C C . HIS B 1 73 ? 25.375 11.008 -0.274 1 95.44 73 HIS B C 1
ATOM 4323 O O . HIS B 1 73 ? 24.953 11.875 0.49 1 95.44 73 HIS B O 1
ATOM 4329 N N . ILE B 1 74 ? 25.922 9.914 0.111 1 93.62 74 ILE B N 1
ATOM 4330 C CA . ILE B 1 74 ? 26 9.586 1.531 1 93.62 74 ILE B CA 1
ATOM 4331 C C . ILE B 1 74 ? 26.906 10.594 2.234 1 93.62 74 ILE B C 1
ATOM 4333 O O . ILE B 1 74 ? 26.547 11.148 3.275 1 93.62 74 ILE B O 1
ATOM 4337 N N . ALA B 1 75 ? 28.078 10.867 1.643 1 95.75 75 ALA B N 1
ATOM 4338 C CA . ALA B 1 75 ? 29.047 11.773 2.248 1 95.75 75 ALA B CA 1
ATOM 4339 C C . ALA B 1 75 ? 28.484 13.188 2.35 1 95.75 75 ALA B C 1
ATOM 4341 O O . ALA B 1 75 ? 28.578 13.828 3.402 1 95.75 75 ALA B O 1
ATOM 4342 N N . SER B 1 76 ? 27.938 13.68 1.273 1 97.56 76 SER B N 1
ATOM 4343 C CA . SER B 1 76 ? 27.406 15.031 1.27 1 97.56 76 SER B CA 1
ATOM 4344 C C . SER B 1 76 ? 26.203 15.156 2.201 1 97.56 76 SER B C 1
ATOM 4346 O O . SER B 1 76 ? 26.031 16.172 2.873 1 97.56 76 SER B O 1
ATOM 4348 N N . GLY B 1 77 ? 25.344 14.133 2.23 1 96.94 77 GLY B N 1
ATOM 4349 C CA . GLY B 1 77 ? 24.219 14.141 3.16 1 96.94 77 GLY B CA 1
ATOM 4350 C C . GLY B 1 77 ? 24.656 14.211 4.613 1 96.94 77 GLY B C 1
ATOM 4351 O O . GLY B 1 77 ? 24.109 14.984 5.395 1 96.94 77 GLY B O 1
ATOM 4352 N N . CYS B 1 78 ? 25.656 13.445 4.957 1 96.12 78 CYS B N 1
ATOM 4353 C CA . CYS B 1 78 ? 26.172 13.445 6.32 1 96.12 78 CYS B CA 1
ATOM 4354 C C . CYS B 1 78 ? 26.766 14.797 6.68 1 96.12 78 CYS B C 1
ATOM 4356 O O . CYS B 1 78 ? 26.484 15.336 7.758 1 96.12 78 CYS B O 1
ATOM 4358 N N . LEU B 1 79 ? 27.531 15.344 5.801 1 97.56 79 LEU B N 1
ATOM 4359 C CA . LEU B 1 79 ? 28.172 16.625 6.043 1 97.56 79 LEU B CA 1
ATOM 4360 C C . LEU B 1 79 ? 27.125 17.75 6.117 1 97.56 79 LEU B C 1
ATOM 4362 O O . LEU B 1 79 ? 27.266 18.688 6.906 1 97.56 79 LEU B O 1
ATOM 4366 N N . GLU B 1 80 ? 26.125 17.641 5.258 1 98.12 80 GLU B N 1
ATOM 4367 C CA . GLU B 1 80 ? 25.016 18.594 5.289 1 98.12 80 GLU B CA 1
ATOM 4368 C C . GLU B 1 80 ? 24.312 18.594 6.645 1 98.12 80 GLU B C 1
ATOM 4370 O O . GLU B 1 80 ? 24.078 19.641 7.234 1 98.12 80 GLU B O 1
ATOM 4375 N N . ILE B 1 81 ? 24.016 17.422 7.148 1 97.56 81 ILE B N 1
ATOM 4376 C CA . ILE B 1 81 ? 23.328 17.266 8.43 1 97.56 81 ILE B CA 1
ATOM 4377 C C . ILE B 1 81 ? 24.188 17.828 9.547 1 97.56 81 ILE B C 1
ATOM 4379 O O . ILE B 1 81 ? 23.719 18.578 10.398 1 97.56 81 ILE B O 1
ATOM 4383 N N . LEU B 1 82 ? 25.484 17.547 9.523 1 97.38 82 LEU B N 1
ATOM 4384 C CA . LEU B 1 82 ? 26.406 18.047 10.547 1 97.38 82 LEU B CA 1
ATOM 4385 C C . LEU B 1 82 ? 26.5 19.562 10.508 1 97.38 82 LEU B C 1
ATOM 4387 O O . LEU B 1 82 ? 26.516 20.219 11.555 1 97.38 82 LEU B O 1
ATOM 4391 N N . ALA B 1 83 ? 26.547 20.078 9.32 1 98.44 83 ALA B N 1
ATOM 4392 C CA . ALA B 1 83 ? 26.609 21.531 9.164 1 98.44 83 ALA B CA 1
ATOM 4393 C C . ALA B 1 83 ? 25.344 22.203 9.672 1 98.44 83 ALA B C 1
ATOM 4395 O O . ALA B 1 83 ? 25.391 23.266 10.281 1 98.44 83 ALA B O 1
ATOM 4396 N N . CYS B 1 84 ? 24.203 21.609 9.398 1 98.06 84 CYS B N 1
ATOM 4397 C CA . CYS B 1 84 ? 22.938 22.141 9.898 1 98.06 84 CYS B CA 1
ATOM 4398 C C . CYS B 1 84 ? 22.906 22.141 11.422 1 98.06 84 CYS B C 1
ATOM 4400 O O . CYS B 1 84 ? 22.484 23.125 12.031 1 98.06 84 CYS B O 1
ATOM 4402 N N . VAL B 1 85 ? 23.359 21.047 11.961 1 97.31 85 VAL B N 1
ATOM 4403 C CA . VAL B 1 85 ? 23.391 20.938 13.414 1 97.31 85 VAL B CA 1
ATOM 4404 C C . VAL B 1 85 ? 24.344 21.984 13.992 1 97.31 85 VAL B C 1
ATOM 4406 O O . VAL B 1 85 ? 24 22.672 14.961 1 97.31 85 VAL B O 1
ATOM 4409 N N . ALA B 1 86 ? 25.469 22.156 13.406 1 97.88 86 ALA B N 1
ATOM 4410 C CA . ALA B 1 86 ? 26.422 23.172 13.852 1 97.88 86 ALA B CA 1
ATOM 4411 C C . ALA B 1 86 ? 25.828 24.578 13.742 1 97.88 86 ALA B C 1
ATOM 4413 O O . ALA B 1 86 ? 26 25.391 14.648 1 97.88 86 ALA B O 1
ATOM 4414 N N . ALA B 1 87 ? 25.156 24.828 12.68 1 97.69 87 ALA B N 1
ATOM 4415 C CA . ALA B 1 87 ? 24.531 26.125 12.477 1 97.69 87 ALA B CA 1
ATOM 4416 C C . ALA B 1 87 ? 23.484 26.406 13.547 1 97.69 87 ALA B C 1
ATOM 4418 O O . ALA B 1 87 ? 23.344 27.531 14.023 1 97.69 87 ALA B O 1
ATOM 4419 N N . PHE B 1 88 ? 22.75 25.391 13.883 1 96.94 88 PHE B N 1
ATOM 4420 C CA . PHE B 1 88 ? 21.656 25.516 14.859 1 96.94 88 PHE B CA 1
ATOM 4421 C C . PHE B 1 88 ? 22.203 25.938 16.219 1 96.94 88 PHE B C 1
ATOM 4423 O O . PHE B 1 88 ? 21.578 26.703 16.938 1 96.94 88 PHE B O 1
ATOM 4430 N N . TYR B 1 89 ? 23.453 25.516 16.547 1 96.81 89 TYR B N 1
ATOM 4431 C CA . TYR B 1 89 ? 24 25.75 17.875 1 96.81 89 TYR B CA 1
ATOM 4432 C C . TYR B 1 89 ? 25.016 26.875 17.859 1 96.81 89 TYR B C 1
ATOM 4434 O O . TYR B 1 89 ? 25.453 27.328 18.922 1 96.81 89 TYR B O 1
ATOM 4442 N N . ALA B 1 90 ? 25.344 27.344 16.719 1 96.62 90 ALA B N 1
ATOM 4443 C CA . ALA B 1 90 ? 26.375 28.359 16.594 1 96.62 90 ALA B CA 1
ATOM 4444 C C . ALA B 1 90 ? 25.859 29.734 16.984 1 96.62 90 ALA B C 1
ATOM 4446 O O . ALA B 1 90 ? 24.672 30.047 16.766 1 96.62 90 ALA B O 1
ATOM 4447 N N . GLU B 1 91 ? 26.75 30.562 17.5 1 95.12 91 GLU B N 1
ATOM 4448 C CA . GLU B 1 91 ? 26.406 31.969 17.766 1 95.12 91 GLU B CA 1
ATOM 4449 C C . GLU B 1 91 ? 26.094 32.719 16.469 1 95.12 91 GLU B C 1
ATOM 4451 O O . GLU B 1 91 ? 25.094 33.406 16.375 1 95.12 91 GLU B O 1
ATOM 4456 N N . ASP B 1 92 ? 26.953 32.531 15.562 1 94.81 92 ASP B N 1
ATOM 4457 C CA . ASP B 1 92 ? 26.719 33 14.195 1 94.81 92 ASP B CA 1
ATOM 4458 C C . ASP B 1 92 ? 26.625 31.812 13.234 1 94.81 92 ASP B C 1
ATOM 4460 O O . ASP B 1 92 ? 27.641 31.188 12.914 1 94.81 92 ASP B O 1
ATOM 4464 N N . PRO B 1 93 ? 25.422 31.516 12.688 1 95.81 93 PRO B N 1
ATOM 4465 C CA . PRO B 1 93 ? 25.219 30.312 11.883 1 95.81 93 PRO B CA 1
ATOM 4466 C C . PRO B 1 93 ? 25.641 30.5 10.422 1 95.81 93 PRO B C 1
ATOM 4468 O O . PRO B 1 93 ? 25.625 29.547 9.648 1 95.81 93 PRO B O 1
ATOM 4471 N N . THR B 1 94 ? 26.078 31.609 10.062 1 96.38 94 THR B N 1
ATOM 4472 C CA . THR B 1 94 ? 26.219 32 8.664 1 96.38 94 THR B CA 1
ATOM 4473 C C . THR B 1 94 ? 27.125 31.047 7.914 1 96.38 94 THR B C 1
ATOM 4475 O O . THR B 1 94 ? 26.734 30.484 6.891 1 96.38 94 THR B O 1
ATOM 4478 N N . TYR B 1 95 ? 28.297 30.828 8.398 1 97.12 95 TYR B N 1
ATOM 4479 C CA . TYR B 1 95 ? 29.25 30 7.684 1 97.12 95 TYR B CA 1
ATOM 4480 C C . TYR B 1 95 ? 28.812 28.547 7.664 1 97.12 95 TYR B C 1
ATOM 4482 O O . TYR B 1 95 ? 29.031 27.828 6.676 1 97.12 95 TYR B O 1
ATOM 4490 N N . TYR B 1 96 ? 28.234 28.062 8.711 1 97.81 96 TYR B N 1
ATOM 4491 C CA . TYR B 1 96 ? 27.719 26.688 8.758 1 97.81 96 TYR B CA 1
ATOM 4492 C C . TYR B 1 96 ? 26.531 26.531 7.824 1 97.81 96 TYR B C 1
ATOM 4494 O O . TYR B 1 96 ? 26.375 25.484 7.191 1 97.81 96 TYR B O 1
ATOM 4502 N N . ALA B 1 97 ? 25.719 27.547 7.785 1 97.62 97 ALA B N 1
ATOM 4503 C CA . ALA B 1 97 ? 24.594 27.531 6.871 1 97.62 97 ALA B CA 1
ATOM 4504 C C . ALA B 1 97 ? 25.047 27.469 5.418 1 97.62 97 ALA B C 1
ATOM 4506 O O . ALA B 1 97 ? 24.484 26.734 4.609 1 97.62 97 ALA B O 1
ATOM 4507 N N . TYR B 1 98 ? 26.094 28.234 5.141 1 98.06 98 TYR B N 1
ATOM 4508 C CA . TYR B 1 98 ? 26.656 28.188 3.799 1 98.06 98 TYR B CA 1
ATOM 4509 C C . TYR B 1 98 ? 27.188 26.797 3.482 1 98.06 98 TYR B C 1
ATOM 4511 O O . TYR B 1 98 ? 26.984 26.281 2.375 1 98.06 98 TYR B O 1
ATOM 4519 N N . ALA B 1 99 ? 27.844 26.25 4.426 1 98.25 99 ALA B N 1
ATOM 4520 C CA . ALA B 1 99 ? 28.375 24.891 4.227 1 98.25 99 ALA B CA 1
ATOM 4521 C C . ALA B 1 99 ? 27.25 23.891 3.967 1 98.25 99 ALA B C 1
ATOM 4523 O O . ALA B 1 99 ? 27.328 23.094 3.031 1 98.25 99 ALA B O 1
ATOM 4524 N N . ALA B 1 100 ? 26.234 23.938 4.793 1 98.44 100 ALA B N 1
ATOM 4525 C CA . ALA B 1 100 ? 25.094 23.031 4.641 1 98.44 100 ALA B CA 1
ATOM 4526 C C . ALA B 1 100 ? 24.453 23.188 3.264 1 98.44 100 ALA B C 1
ATOM 4528 O O . ALA B 1 100 ? 24.219 22.203 2.572 1 98.44 100 ALA B O 1
ATOM 4529 N N . ALA B 1 101 ? 24.25 24.422 2.908 1 98.19 101 ALA B N 1
ATOM 4530 C CA . ALA B 1 101 ? 23.609 24.719 1.628 1 98.19 101 ALA B CA 1
ATOM 4531 C C . ALA B 1 101 ? 24.484 24.266 0.461 1 98.19 101 ALA B C 1
ATOM 4533 O O . ALA B 1 101 ? 23.969 23.797 -0.559 1 98.19 101 ALA B O 1
ATOM 4534 N N . THR B 1 102 ? 25.766 24.453 0.604 1 97.31 102 THR B N 1
ATOM 4535 C CA . THR B 1 102 ? 26.703 24.062 -0.447 1 97.31 102 THR B CA 1
ATOM 4536 C C . THR B 1 102 ? 26.719 22.547 -0.619 1 97.31 102 THR B C 1
ATOM 4538 O O . THR B 1 102 ? 26.641 22.031 -1.742 1 97.31 102 THR B O 1
ATOM 4541 N N . PHE B 1 103 ? 26.797 21.812 0.482 1 98.06 103 PHE B N 1
ATOM 4542 C CA . PHE B 1 103 ? 26.766 20.359 0.401 1 98.06 103 PHE B CA 1
ATOM 4543 C C . PHE B 1 103 ? 25.469 19.875 -0.229 1 98.06 103 PHE B C 1
ATOM 4545 O O . PHE B 1 103 ? 25.453 18.938 -1.016 1 98.06 103 PHE B O 1
ATOM 4552 N N . ALA B 1 104 ? 24.375 20.516 0.129 1 98.12 104 ALA B N 1
ATOM 4553 C CA . ALA B 1 104 ? 23.062 20.156 -0.408 1 98.12 104 ALA B CA 1
ATOM 4554 C C . ALA B 1 104 ? 22.984 20.469 -1.901 1 98.12 104 ALA B C 1
ATOM 4556 O O . ALA B 1 104 ? 22.734 19.562 -2.709 1 98.12 104 ALA B O 1
ATOM 4557 N N . ALA B 1 105 ? 23.281 21.672 -2.283 1 96.75 105 ALA B N 1
ATOM 4558 C CA . ALA B 1 105 ? 23.031 22.172 -3.633 1 96.75 105 ALA B CA 1
ATOM 4559 C C . ALA B 1 105 ? 24.016 21.578 -4.633 1 96.75 105 ALA B C 1
ATOM 4561 O O . ALA B 1 105 ? 23.656 21.312 -5.781 1 96.75 105 ALA B O 1
ATOM 4562 N N . ILE B 1 106 ? 25.203 21.312 -4.25 1 96.25 106 ILE B N 1
ATOM 4563 C CA . ILE B 1 106 ? 26.234 20.922 -5.203 1 96.25 106 ILE B CA 1
ATOM 4564 C C . ILE B 1 106 ? 26.312 19.406 -5.297 1 96.25 106 ILE B C 1
ATOM 4566 O O . ILE B 1 106 ? 26.594 18.859 -6.363 1 96.25 106 ILE B O 1
ATOM 4570 N N . ALA B 1 107 ? 25.969 18.766 -4.18 1 97.19 107 ALA B N 1
ATOM 4571 C CA . ALA B 1 107 ? 26.266 17.344 -4.191 1 97.19 107 ALA B CA 1
ATOM 4572 C C . ALA B 1 107 ? 25.031 16.516 -3.822 1 97.19 107 ALA B C 1
ATOM 4574 O O . ALA B 1 107 ? 24.609 15.656 -4.59 1 97.19 107 ALA B O 1
ATOM 4575 N N . HIS B 1 108 ? 24.422 16.797 -2.74 1 98.06 108 HIS B N 1
ATOM 4576 C CA . HIS B 1 108 ? 23.359 15.914 -2.234 1 98.06 108 HIS B CA 1
ATOM 4577 C C . HIS B 1 108 ? 22.141 15.938 -3.141 1 98.06 108 HIS B C 1
ATOM 4579 O O . HIS B 1 108 ? 21.594 14.891 -3.479 1 98.06 108 HIS B O 1
ATOM 4585 N N . VAL B 1 109 ? 21.703 17.125 -3.533 1 97.88 109 VAL B N 1
ATOM 4586 C CA . VAL B 1 109 ? 20.5 17.266 -4.367 1 97.88 109 VAL B CA 1
ATOM 4587 C C . VAL B 1 109 ? 20.766 16.656 -5.738 1 97.88 109 VAL B C 1
ATOM 4589 O O . VAL B 1 109 ? 20.016 15.789 -6.184 1 97.88 109 VAL B O 1
ATOM 4592 N N . PRO B 1 110 ? 21.875 16.984 -6.418 1 97.12 110 PRO B N 1
ATOM 4593 C CA . PRO B 1 110 ? 22.109 16.391 -7.73 1 97.12 110 PRO B CA 1
ATOM 4594 C C . PRO B 1 110 ? 22.266 14.867 -7.66 1 97.12 110 PRO B C 1
ATOM 4596 O O . PRO B 1 110 ? 21.797 14.148 -8.547 1 97.12 110 PRO B O 1
ATOM 4599 N N . SER B 1 111 ? 22.969 14.398 -6.668 1 96.19 111 SER B N 1
ATOM 4600 C CA . SER B 1 111 ? 23.156 12.961 -6.551 1 96.19 111 SER B CA 1
ATOM 4601 C C . SER B 1 111 ? 21.828 12.25 -6.273 1 96.19 111 SER B C 1
ATOM 4603 O O . SER B 1 111 ? 21.641 11.102 -6.676 1 96.19 111 SER B O 1
ATOM 4605 N N . THR B 1 112 ? 20.922 12.883 -5.582 1 96 112 THR B N 1
ATOM 4606 C CA . THR B 1 112 ? 19.594 12.328 -5.348 1 96 112 THR B CA 1
ATOM 4607 C C . THR B 1 112 ? 18.812 12.234 -6.652 1 96 112 THR B C 1
ATOM 4609 O O . THR B 1 112 ? 18.203 11.211 -6.949 1 96 112 THR B O 1
ATOM 4612 N N . PHE B 1 113 ? 18.859 13.328 -7.418 1 96.12 113 PHE B N 1
ATOM 4613 C CA . PHE B 1 113 ? 18.172 13.32 -8.703 1 96.12 113 PHE B CA 1
ATOM 4614 C C . PHE B 1 113 ? 18.688 12.188 -9.586 1 96.12 113 PHE B C 1
ATOM 4616 O O . PHE B 1 113 ? 17.906 11.555 -10.305 1 96.12 113 PHE B O 1
ATOM 4623 N N . TYR B 1 114 ? 19.922 11.891 -9.531 1 93 114 TYR B N 1
ATOM 4624 C CA . TYR B 1 114 ? 20.547 10.844 -10.328 1 93 114 TYR B CA 1
ATOM 4625 C C . TYR B 1 114 ? 20 9.469 -9.953 1 93 114 TYR B C 1
ATOM 4627 O O . TYR B 1 114 ? 19.859 8.594 -10.812 1 93 114 TYR B O 1
ATOM 4635 N N . GLN B 1 115 ? 19.625 9.289 -8.719 1 89.62 115 GLN B N 1
ATOM 4636 C CA . GLN B 1 115 ? 19.25 7.973 -8.211 1 89.62 115 GLN B CA 1
ATOM 4637 C C . GLN B 1 115 ? 17.75 7.738 -8.367 1 89.62 115 GLN B C 1
ATOM 4639 O O . GLN B 1 115 ? 17.281 6.594 -8.352 1 89.62 115 GLN B O 1
ATOM 4644 N N . ILE B 1 116 ? 16.906 8.711 -8.531 1 92.44 116 ILE B N 1
ATOM 4645 C CA . ILE B 1 116 ? 15.453 8.656 -8.445 1 92.44 116 ILE B CA 1
ATOM 4646 C C . ILE B 1 116 ? 14.906 7.688 -9.5 1 92.44 116 ILE B C 1
ATOM 4648 O O . ILE B 1 116 ? 14.055 6.848 -9.203 1 92.44 116 ILE B O 1
ATOM 4652 N N . PRO B 1 117 ? 15.422 7.625 -10.703 1 85.69 117 PRO B N 1
ATOM 4653 C CA . PRO B 1 117 ? 14.836 6.758 -11.727 1 85.69 117 PRO B CA 1
ATOM 4654 C C . PRO B 1 117 ? 15.016 5.273 -11.422 1 85.69 117 PRO B C 1
ATOM 4656 O O . PRO B 1 117 ? 14.336 4.43 -12.016 1 85.69 117 PRO B O 1
ATOM 4659 N N . THR B 1 118 ? 15.82 4.945 -10.461 1 79.56 118 THR B N 1
ATOM 4660 C CA . THR B 1 118 ? 16.125 3.535 -10.242 1 79.56 118 THR B CA 1
ATOM 4661 C C . THR B 1 118 ? 15.469 3.033 -8.961 1 79.56 118 THR B C 1
ATOM 4663 O O . THR B 1 118 ? 15.82 1.965 -8.453 1 79.56 118 THR B O 1
ATOM 4666 N N . VAL B 1 119 ? 14.555 3.76 -8.477 1 84.81 119 VAL B N 1
ATOM 4667 C CA . VAL B 1 119 ? 13.867 3.334 -7.258 1 84.81 119 VAL B CA 1
ATOM 4668 C C . VAL B 1 119 ? 13.102 2.039 -7.523 1 84.81 119 VAL B C 1
ATOM 4670 O O . VAL B 1 119 ? 12.641 1.802 -8.641 1 84.81 119 VAL B O 1
ATOM 4673 N N . LEU B 1 120 ? 12.945 1.163 -6.547 1 75.88 120 LEU B N 1
ATOM 4674 C CA . LEU B 1 120 ? 12.398 -0.179 -6.715 1 75.88 120 LEU B CA 1
ATOM 4675 C C . LEU B 1 120 ? 10.914 -0.209 -6.367 1 75.88 120 LEU B C 1
ATOM 4677 O O . LEU B 1 120 ? 10.234 -1.205 -6.621 1 75.88 120 LEU B O 1
ATOM 4681 N N . GLY B 1 121 ? 10.352 0.828 -5.91 1 85.56 121 GLY B N 1
ATOM 4682 C CA . GLY B 1 121 ? 8.93 0.861 -5.598 1 85.56 121 GLY B CA 1
ATOM 4683 C C . GLY B 1 121 ? 8.062 1.242 -6.789 1 85.56 121 GLY B C 1
ATOM 4684 O O . GLY B 1 121 ? 8.492 1.104 -7.938 1 85.56 121 GLY B O 1
ATOM 4685 N N . ILE B 1 122 ? 6.828 1.556 -6.59 1 89.69 122 ILE B N 1
ATOM 4686 C CA . ILE B 1 122 ? 5.914 2.02 -7.625 1 89.69 122 ILE B CA 1
ATOM 4687 C C . ILE B 1 122 ? 6.422 3.336 -8.211 1 89.69 122 ILE B C 1
ATOM 4689 O O . ILE B 1 122 ? 6.191 4.406 -7.641 1 89.69 122 ILE B O 1
ATOM 4693 N N . LYS B 1 123 ? 7.039 3.254 -9.297 1 90.19 123 LYS B N 1
ATOM 4694 C CA . LYS B 1 123 ? 7.695 4.41 -9.898 1 90.19 123 LYS B CA 1
ATOM 4695 C C . LYS B 1 123 ? 6.691 5.512 -10.219 1 90.19 123 LYS B C 1
ATOM 4697 O O . LYS B 1 123 ? 7 6.699 -10.086 1 90.19 123 LYS B O 1
ATOM 4702 N N . ALA B 1 124 ? 5.523 5.16 -10.625 1 92.19 124 ALA B N 1
ATOM 4703 C CA . ALA B 1 124 ? 4.488 6.141 -10.945 1 92.19 124 ALA B CA 1
ATOM 4704 C C . ALA B 1 124 ? 4.164 7.016 -9.742 1 92.19 124 ALA B C 1
ATOM 4706 O O . ALA B 1 124 ? 3.748 8.164 -9.898 1 92.19 124 ALA B O 1
ATOM 4707 N N . PHE B 1 125 ? 4.34 6.484 -8.625 1 93.38 125 PHE B N 1
ATOM 4708 C CA . PHE B 1 125 ? 4.133 7.227 -7.387 1 93.38 125 PHE B CA 1
ATOM 4709 C C . PHE B 1 125 ? 5.441 7.828 -6.891 1 93.38 125 PHE B C 1
ATOM 4711 O O . PHE B 1 125 ? 5.496 9.016 -6.551 1 93.38 125 PHE B O 1
ATOM 4718 N N . LEU B 1 126 ? 6.508 7.094 -6.902 1 94.56 126 LEU B N 1
ATOM 4719 C CA . LEU B 1 126 ? 7.73 7.457 -6.203 1 94.56 126 LEU B CA 1
ATOM 4720 C C . LEU B 1 126 ? 8.523 8.492 -6.996 1 94.56 126 LEU B C 1
ATOM 4722 O O . LEU B 1 126 ? 9.07 9.438 -6.422 1 94.56 126 LEU B O 1
ATOM 4726 N N . VAL B 1 127 ? 8.602 8.32 -8.242 1 94.56 127 VAL B N 1
ATOM 4727 C CA . VAL B 1 127 ? 9.461 9.195 -9.031 1 94.56 127 VAL B CA 1
ATOM 4728 C C . VAL B 1 127 ? 8.953 10.633 -8.953 1 94.56 127 VAL B C 1
ATOM 4730 O O . VAL B 1 127 ? 9.695 11.547 -8.578 1 94.56 127 VAL B O 1
ATOM 4733 N N . PRO B 1 128 ? 7.688 10.891 -9.258 1 96 128 PRO B N 1
ATOM 4734 C CA . PRO B 1 128 ? 7.227 12.273 -9.109 1 96 128 PRO B CA 1
ATOM 4735 C C . PRO B 1 128 ? 7.332 12.789 -7.68 1 96 128 PRO B C 1
ATOM 4737 O O . PRO B 1 128 ? 7.664 13.953 -7.461 1 96 128 PRO B O 1
ATOM 4740 N N . SER B 1 129 ? 7.035 11.961 -6.695 1 96.12 129 SER B N 1
ATOM 4741 C CA . SER B 1 129 ? 7.105 12.367 -5.293 1 96.12 129 SER B CA 1
ATOM 4742 C C . SER B 1 129 ? 8.531 12.742 -4.898 1 96.12 129 SER B C 1
ATOM 4744 O O . SER B 1 129 ? 8.75 13.789 -4.277 1 96.12 129 SER B O 1
ATOM 4746 N N . LEU B 1 130 ? 9.477 11.891 -5.293 1 96.69 130 LEU B N 1
ATOM 4747 C CA . LEU B 1 130 ? 10.867 12.109 -4.93 1 96.69 130 LEU B CA 1
ATOM 4748 C C . LEU B 1 130 ? 11.453 13.297 -5.695 1 96.69 130 LEU B C 1
ATOM 4750 O O . LEU B 1 130 ? 12.289 14.031 -5.168 1 96.69 130 LEU B O 1
ATOM 4754 N N . ASN B 1 131 ? 10.984 13.477 -6.91 1 96.75 131 ASN B N 1
ATOM 4755 C CA . ASN B 1 131 ? 11.391 14.664 -7.656 1 96.75 131 ASN B CA 1
ATOM 4756 C C . ASN B 1 131 ? 10.938 15.938 -6.961 1 96.75 131 ASN B C 1
ATOM 4758 O O . ASN B 1 131 ? 11.711 16.891 -6.844 1 96.75 131 ASN B O 1
ATOM 4762 N N . MET B 1 132 ? 9.758 15.938 -6.531 1 96.31 132 MET B N 1
ATOM 4763 C CA . MET B 1 132 ? 9.242 17.109 -5.844 1 96.31 132 MET B CA 1
ATOM 4764 C C . MET B 1 132 ? 10.016 17.375 -4.555 1 96.31 132 MET B C 1
ATOM 4766 O O . MET B 1 132 ? 10.438 18.5 -4.297 1 96.31 132 MET B O 1
ATOM 4770 N N . VAL B 1 133 ? 10.203 16.344 -3.773 1 96.5 133 VAL B N 1
ATOM 4771 C CA . VAL B 1 133 ? 10.859 16.484 -2.479 1 96.5 133 VAL B CA 1
ATOM 4772 C C . VAL B 1 133 ? 12.312 16.938 -2.68 1 96.5 133 VAL B C 1
ATOM 4774 O O . VAL B 1 133 ? 12.82 17.781 -1.934 1 96.5 133 VAL B O 1
ATOM 4777 N N . THR B 1 134 ? 12.969 16.344 -3.67 1 97.38 134 THR B N 1
ATOM 4778 C CA . THR B 1 134 ? 14.344 16.734 -3.967 1 97.38 134 THR B CA 1
ATOM 4779 C C . THR B 1 134 ? 14.414 18.172 -4.453 1 97.38 134 THR B C 1
ATOM 4781 O O . THR B 1 134 ? 15.328 18.906 -4.074 1 97.38 134 THR B O 1
ATOM 4784 N N . ALA B 1 135 ? 13.477 18.562 -5.273 1 96.88 135 ALA B N 1
ATOM 4785 C CA . ALA B 1 135 ? 13.406 19.953 -5.723 1 96.88 135 ALA B CA 1
ATOM 4786 C C . ALA B 1 135 ? 13.188 20.906 -4.547 1 96.88 135 ALA B C 1
ATOM 4788 O O . ALA B 1 135 ? 13.773 21.984 -4.492 1 96.88 135 ALA B O 1
ATOM 4789 N N . LEU B 1 136 ? 12.359 20.484 -3.635 1 96 136 LEU B N 1
ATOM 4790 C CA . LEU B 1 136 ? 12.125 21.266 -2.424 1 96 136 LEU B CA 1
ATOM 4791 C C . LEU B 1 136 ? 13.406 21.406 -1.604 1 96 136 LEU B C 1
ATOM 4793 O O . LEU B 1 136 ? 13.68 22.453 -1.035 1 96 136 LEU B O 1
ATOM 4797 N N . HIS B 1 137 ? 14.117 20.297 -1.545 1 97.69 137 HIS B N 1
ATOM 4798 C CA . HIS B 1 137 ? 15.398 20.297 -0.854 1 97.69 137 HIS B CA 1
ATOM 4799 C C . HIS B 1 137 ? 16.344 21.328 -1.46 1 97.69 137 HIS B C 1
ATOM 4801 O O . HIS B 1 137 ? 16.953 22.125 -0.736 1 97.69 137 HIS B O 1
ATOM 4807 N N . GLY B 1 138 ? 16.422 21.359 -2.785 1 97.5 138 GLY B N 1
ATOM 4808 C CA . GLY B 1 138 ? 17.234 22.359 -3.473 1 97.5 138 GLY B CA 1
ATOM 4809 C C . GLY B 1 138 ? 16.75 23.766 -3.242 1 97.5 138 GLY B C 1
ATOM 4810 O O . GLY B 1 138 ? 17.547 24.688 -3.033 1 97.5 138 GLY B O 1
ATOM 4811 N N . TYR B 1 139 ? 15.477 23.938 -3.248 1 97 139 TYR B N 1
ATOM 4812 C CA . TYR B 1 139 ? 14.867 25.234 -3.004 1 97 139 TYR B CA 1
ATOM 4813 C C . TYR B 1 139 ? 15.242 25.766 -1.628 1 97 139 TYR B C 1
ATOM 4815 O O . TYR B 1 139 ? 15.625 26.922 -1.489 1 97 139 TYR B O 1
ATOM 4823 N N . PHE B 1 140 ? 15.164 24.938 -0.608 1 97.12 140 PHE B N 1
ATOM 4824 C CA . PHE B 1 140 ? 15.484 25.375 0.749 1 97.12 140 PHE B CA 1
ATOM 4825 C C . PHE B 1 140 ? 16.984 25.641 0.891 1 97.12 140 PHE B C 1
ATOM 4827 O O . PHE B 1 140 ? 17.375 26.594 1.577 1 97.12 140 PHE B O 1
ATOM 4834 N N . ALA B 1 141 ? 17.75 24.812 0.225 1 97.81 141 ALA B N 1
ATOM 4835 C CA . ALA B 1 141 ? 19.203 25.031 0.267 1 97.81 141 ALA B CA 1
ATOM 4836 C C . ALA B 1 141 ? 19.578 26.359 -0.373 1 97.81 141 ALA B C 1
ATOM 4838 O O . ALA B 1 141 ? 20.391 27.109 0.177 1 97.81 141 ALA B O 1
ATOM 4839 N N . LEU B 1 142 ? 18.984 26.656 -1.483 1 97.19 142 LEU B N 1
ATOM 4840 C CA . LEU B 1 142 ? 19.266 27.906 -2.18 1 97.19 142 LEU B CA 1
ATOM 4841 C C . LEU B 1 142 ? 18.828 29.109 -1.347 1 97.19 142 LEU B C 1
ATOM 4843 O O . LEU B 1 142 ? 19.547 30.109 -1.267 1 97.19 142 LEU B O 1
ATOM 4847 N N . ASN B 1 143 ? 17.688 29.016 -0.735 1 96.31 143 ASN B N 1
ATOM 4848 C CA . ASN B 1 143 ? 17.203 30.109 0.094 1 96.31 143 ASN B CA 1
ATOM 4849 C C . ASN B 1 143 ? 18 30.25 1.383 1 96.31 143 ASN B C 1
ATOM 4851 O O . ASN B 1 143 ? 18.094 31.344 1.952 1 96.31 143 ASN B O 1
ATOM 4855 N N . LEU B 1 144 ? 18.578 29.125 1.822 1 96.44 144 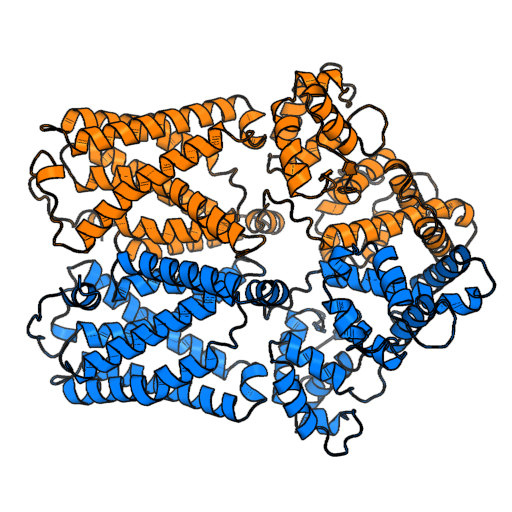LEU B N 1
ATOM 4856 C CA . LEU B 1 144 ? 19.438 29.188 2.994 1 96.44 144 LEU B CA 1
ATOM 4857 C C . LEU B 1 144 ? 20.703 29.984 2.691 1 96.44 144 LEU B C 1
ATOM 4859 O O . LEU B 1 144 ? 21.234 30.688 3.562 1 96.44 144 LEU B O 1
ATOM 4863 N N . VAL B 1 145 ? 21.219 29.922 1.478 1 95.31 145 VAL B N 1
ATOM 4864 C CA . VAL B 1 145 ? 22.359 30.719 1.059 1 95.31 145 VAL B CA 1
ATOM 4865 C C . VAL B 1 145 ? 21.984 32.188 1.061 1 95.31 145 VAL B C 1
ATOM 4867 O O . VAL B 1 145 ? 22.766 33.031 1.501 1 95.31 145 VAL B O 1
ATOM 4870 N N . LEU B 1 146 ? 20.797 32.469 0.623 1 94.69 146 LEU B N 1
ATOM 4871 C CA . LEU B 1 146 ? 20.328 33.844 0.512 1 94.69 146 LEU B CA 1
ATOM 4872 C C . LEU B 1 146 ? 19.969 34.406 1.881 1 94.69 146 LEU B C 1
ATOM 4874 O O . LEU B 1 146 ? 20 35.625 2.088 1 94.69 146 LEU B O 1
ATOM 4878 N N . ASN B 1 147 ? 19.562 33.469 2.799 1 94.81 147 ASN B N 1
ATOM 4879 C CA . ASN B 1 147 ? 19.172 33.812 4.16 1 94.81 147 ASN B CA 1
ATOM 4880 C C . ASN B 1 147 ? 19.844 32.906 5.188 1 94.81 147 ASN B C 1
ATOM 4882 O O . ASN B 1 147 ? 19.156 32.188 5.898 1 94.81 147 ASN B O 1
ATOM 4886 N N . PRO B 1 148 ? 21.125 33.094 5.41 1 94.62 148 PRO B N 1
ATOM 4887 C CA . PRO B 1 148 ? 21.891 32.125 6.188 1 94.62 148 PRO B CA 1
ATOM 4888 C C . PRO B 1 148 ? 21.531 32.125 7.672 1 94.62 148 PRO B C 1
ATOM 4890 O O . PRO B 1 148 ? 21.859 31.188 8.398 1 94.62 148 PRO B O 1
ATOM 4893 N N . THR B 1 149 ? 20.844 33.188 8.156 1 94.56 149 THR B N 1
ATOM 4894 C CA . THR B 1 149 ? 20.5 33.25 9.57 1 94.56 149 THR B CA 1
ATOM 4895 C C . THR B 1 149 ? 19.047 32.844 9.797 1 94.56 149 THR B C 1
ATOM 4897 O O . THR B 1 149 ? 18.562 32.875 10.922 1 94.56 149 THR B O 1
ATOM 4900 N N . SER B 1 150 ? 18.391 32.406 8.719 1 94.38 150 SER B N 1
ATOM 4901 C CA . SER B 1 150 ? 17 32.031 8.828 1 94.38 150 SER B CA 1
ATOM 4902 C C . SER B 1 150 ? 16.859 30.641 9.477 1 94.38 150 SER B C 1
ATOM 4904 O O . SER B 1 150 ? 17.328 29.641 8.938 1 94.38 150 SER B O 1
ATOM 4906 N N . ALA B 1 151 ? 16.094 30.594 10.562 1 93.19 151 ALA B N 1
ATOM 4907 C CA . ALA B 1 151 ? 15.82 29.328 11.234 1 93.19 151 ALA B CA 1
ATOM 4908 C C . ALA B 1 151 ? 14.922 28.438 10.383 1 93.19 151 ALA B C 1
ATOM 4910 O O . ALA B 1 151 ? 15.078 27.203 10.375 1 93.19 151 ALA B O 1
ATOM 4911 N N . TYR B 1 152 ? 14.023 29.016 9.656 1 91.69 152 TYR B N 1
ATOM 4912 C CA . TYR B 1 152 ? 13.078 28.266 8.836 1 91.69 152 TYR B CA 1
ATOM 4913 C C . TYR B 1 152 ? 13.797 27.516 7.719 1 91.69 152 TYR B C 1
ATOM 4915 O O . TYR B 1 152 ? 13.586 26.312 7.539 1 91.69 152 TYR B O 1
ATOM 4923 N N . TYR B 1 153 ? 14.617 28.234 7 1 95.56 153 TYR B N 1
ATOM 4924 C CA . TYR B 1 153 ? 15.289 27.609 5.867 1 95.56 153 TYR B CA 1
ATOM 4925 C C . TYR B 1 153 ? 16.312 26.594 6.344 1 95.56 153 TYR B C 1
ATOM 4927 O O . TYR B 1 153 ? 16.531 25.562 5.699 1 95.56 153 TYR B O 1
ATOM 4935 N N . LEU B 1 154 ? 16.969 26.891 7.461 1 96.38 154 LEU B N 1
ATOM 4936 C CA . LEU B 1 154 ? 17.906 25.922 8.039 1 96.38 154 LEU B CA 1
ATOM 4937 C C . LEU B 1 154 ? 17.188 24.641 8.414 1 96.38 154 LEU B C 1
ATOM 4939 O O . LEU B 1 154 ? 17.625 23.547 8.031 1 96.38 154 LEU B O 1
ATOM 4943 N N . GLN B 1 155 ? 16.094 24.75 9.141 1 95.31 155 GLN B N 1
ATOM 4944 C CA . GLN B 1 155 ? 15.359 23.578 9.602 1 95.31 155 GLN B CA 1
ATOM 4945 C C . GLN B 1 155 ? 14.727 22.828 8.43 1 95.31 155 GLN B C 1
ATOM 4947 O O . GLN B 1 155 ? 14.664 21.594 8.438 1 95.31 155 GLN B O 1
ATOM 4952 N N . SER B 1 156 ? 14.211 23.547 7.469 1 96 156 SER B N 1
ATOM 4953 C CA . SER B 1 156 ? 13.578 22.906 6.316 1 96 156 SER B CA 1
ATOM 4954 C C . SER B 1 156 ? 14.602 22.141 5.48 1 96 156 SER B C 1
ATOM 4956 O O . SER B 1 156 ? 14.305 21.047 4.973 1 96 156 SER B O 1
ATOM 4958 N N . THR B 1 157 ? 15.758 22.734 5.309 1 96.81 157 THR B N 1
ATOM 4959 C CA . THR B 1 157 ? 16.844 22.031 4.637 1 96.81 157 THR B CA 1
ATOM 4960 C C . THR B 1 157 ? 17.203 20.75 5.387 1 96.81 157 THR B C 1
ATOM 4962 O O . THR B 1 157 ? 17.375 19.688 4.773 1 96.81 157 THR B O 1
ATOM 4965 N N . TYR B 1 158 ? 17.219 20.875 6.641 1 96.69 158 TYR B N 1
ATOM 4966 C CA . TYR B 1 158 ? 17.531 19.75 7.512 1 96.69 158 TYR B CA 1
ATOM 4967 C C . TYR B 1 158 ? 16.453 18.688 7.43 1 96.69 158 TYR B C 1
ATOM 4969 O O . TYR B 1 158 ? 16.75 17.5 7.273 1 96.69 158 TYR B O 1
ATOM 4977 N N . MET B 1 159 ? 15.227 19.047 7.508 1 95.12 159 MET B N 1
ATOM 4978 C CA . MET B 1 159 ? 14.102 18.109 7.613 1 95.12 159 MET B CA 1
ATOM 4979 C C . MET B 1 159 ? 13.906 17.344 6.305 1 95.12 159 MET B C 1
ATOM 4981 O O . MET B 1 159 ? 13.555 16.172 6.32 1 95.12 159 MET B O 1
ATOM 4985 N N . THR B 1 160 ? 14.117 17.938 5.195 1 94.88 160 THR B N 1
ATOM 4986 C CA . THR B 1 160 ? 13.859 17.312 3.9 1 94.88 160 THR B CA 1
ATOM 4987 C C . THR B 1 160 ? 14.812 16.141 3.666 1 94.88 160 THR B C 1
ATOM 4989 O O . THR B 1 160 ? 14.453 15.164 3.004 1 94.88 160 THR B O 1
ATOM 4992 N N . VAL B 1 161 ? 15.938 16.203 4.285 1 93.31 161 VAL B N 1
ATOM 4993 C CA . VAL B 1 161 ? 16.938 15.156 4.102 1 93.31 161 VAL B CA 1
ATOM 4994 C C . VAL B 1 161 ? 16.484 13.883 4.812 1 93.31 161 VAL B C 1
ATOM 4996 O O . VAL B 1 161 ? 16.812 12.773 4.391 1 93.31 161 VAL B O 1
ATOM 4999 N N . HIS B 1 162 ? 15.68 14.023 5.781 1 93.81 162 HIS B N 1
ATOM 5000 C CA . HIS B 1 162 ? 15.398 12.906 6.68 1 93.81 162 HIS B CA 1
ATOM 5001 C C . HIS B 1 162 ? 14.195 12.109 6.191 1 93.81 162 HIS B C 1
ATOM 5003 O O . HIS B 1 162 ? 13.82 11.102 6.805 1 93.81 162 HIS B O 1
ATOM 5009 N N . ILE B 1 163 ? 13.547 12.453 5.164 1 91.19 163 ILE B N 1
ATOM 5010 C CA . ILE B 1 163 ? 12.375 11.742 4.66 1 91.19 163 ILE B CA 1
ATOM 5011 C C . ILE B 1 163 ? 12.742 10.297 4.34 1 91.19 163 ILE B C 1
ATOM 5013 O O . ILE B 1 163 ? 12 9.367 4.672 1 91.19 163 ILE B O 1
ATOM 5017 N N . TYR B 1 164 ? 13.914 10.078 3.771 1 89.44 164 TYR B N 1
ATOM 5018 C CA . TYR B 1 164 ? 14.336 8.734 3.424 1 89.44 164 TYR B CA 1
ATOM 5019 C C . TYR B 1 164 ? 14.594 7.902 4.676 1 89.44 164 TYR B C 1
ATOM 5021 O O . TYR B 1 164 ? 14.273 6.711 4.719 1 89.44 164 TYR B O 1
ATOM 5029 N N . ALA B 1 165 ? 15.258 8.516 5.676 1 90.81 165 ALA B N 1
ATOM 5030 C CA . ALA B 1 165 ? 15.516 7.781 6.914 1 90.81 165 ALA B CA 1
ATOM 5031 C C . ALA B 1 165 ? 14.219 7.289 7.543 1 90.81 165 ALA B C 1
ATOM 5033 O O . ALA B 1 165 ? 14.141 6.156 8.023 1 90.81 165 ALA B O 1
ATOM 5034 N N . TRP B 1 166 ? 13.227 8.078 7.484 1 93.69 166 TRP B N 1
ATOM 5035 C CA . TRP B 1 166 ? 11.93 7.711 8.039 1 93.69 166 TRP B CA 1
ATOM 5036 C C . TRP B 1 166 ? 11.273 6.621 7.203 1 93.69 166 TRP B C 1
ATOM 5038 O O . TRP B 1 166 ? 10.555 5.77 7.734 1 93.69 166 TRP B O 1
ATOM 5048 N N . SER B 1 167 ? 11.477 6.641 5.891 1 93.38 167 SER B N 1
ATOM 5049 C CA . SER B 1 167 ? 10.914 5.59 5.047 1 93.38 167 SER B CA 1
ATOM 5050 C C . SER B 1 167 ? 11.477 4.223 5.422 1 93.38 167 SER B C 1
ATOM 5052 O O . SER B 1 167 ? 10.766 3.219 5.379 1 93.38 167 SER B O 1
ATOM 5054 N N . ARG B 1 168 ? 12.703 4.18 5.828 1 90.12 168 ARG B N 1
ATOM 5055 C CA . ARG B 1 168 ? 13.32 2.924 6.246 1 90.12 168 ARG B CA 1
ATOM 5056 C C . ARG B 1 168 ? 12.734 2.439 7.57 1 90.12 168 ARG B C 1
ATOM 5058 O O . ARG B 1 168 ? 12.594 1.234 7.789 1 90.12 168 ARG B O 1
ATOM 5065 N N . VAL B 1 169 ? 12.469 3.381 8.422 1 89.62 169 VAL B N 1
ATOM 5066 C CA . VAL B 1 169 ? 11.852 3.039 9.703 1 89.62 169 VAL B CA 1
ATOM 5067 C C . VAL B 1 169 ? 10.469 2.441 9.461 1 89.62 169 VAL B C 1
ATOM 5069 O O . VAL B 1 169 ? 10.133 1.389 10.008 1 89.62 169 VAL B O 1
ATOM 5072 N N . PHE B 1 170 ? 9.719 3.051 8.633 1 92.88 170 PHE B N 1
ATOM 5073 C CA . PHE B 1 170 ? 8.375 2.555 8.352 1 92.88 170 PHE B CA 1
ATOM 5074 C C . PHE B 1 170 ? 8.438 1.236 7.59 1 92.88 170 PHE B C 1
ATOM 5076 O O . PHE B 1 170 ? 7.586 0.362 7.785 1 92.88 170 PHE B O 1
ATOM 5083 N N . PHE B 1 171 ? 9.414 1.121 6.699 1 90.62 171 PHE B N 1
ATOM 5084 C CA . PHE B 1 171 ? 9.594 -0.154 6.012 1 90.62 171 PHE B CA 1
ATOM 5085 C C . PHE B 1 171 ? 9.844 -1.275 7.016 1 90.62 171 PHE B C 1
ATOM 5087 O O . PHE B 1 171 ? 9.242 -2.35 6.91 1 90.62 171 PHE B O 1
ATOM 5094 N N . ALA B 1 172 ? 10.711 -1.021 7.941 1 86.06 172 ALA B N 1
ATOM 5095 C CA . ALA B 1 172 ? 11.039 -2.018 8.961 1 86.06 172 ALA B CA 1
ATOM 5096 C C . ALA B 1 172 ? 9.797 -2.383 9.781 1 86.06 172 ALA B C 1
ATOM 5098 O O . ALA B 1 172 ? 9.586 -3.553 10.102 1 86.06 172 ALA B O 1
ATOM 5099 N N . LEU B 1 173 ? 9.031 -1.385 10.086 1 88.06 173 LEU B N 1
ATOM 5100 C CA . LEU B 1 173 ? 7.809 -1.626 10.844 1 88.06 173 LEU B CA 1
ATOM 5101 C C . LEU B 1 173 ? 6.816 -2.447 10.031 1 88.06 173 LEU B C 1
ATOM 5103 O O . LEU B 1 173 ? 6.242 -3.418 10.539 1 88.06 173 LEU B O 1
ATOM 5107 N N . TYR B 1 174 ? 6.582 -2.076 8.766 1 89 174 TYR B N 1
ATOM 5108 C CA . TYR B 1 174 ? 5.648 -2.795 7.906 1 89 174 TYR B CA 1
ATOM 5109 C C . TYR B 1 174 ? 6.121 -4.219 7.656 1 89 174 TYR B C 1
ATOM 5111 O O . TYR B 1 174 ? 5.309 -5.137 7.527 1 89 174 TYR B O 1
ATOM 5119 N N . TYR B 1 175 ? 7.445 -4.328 7.586 1 82.69 175 TYR B N 1
ATOM 5120 C CA . TYR B 1 175 ? 8.023 -5.656 7.43 1 82.69 175 TYR B CA 1
ATOM 5121 C C . TYR B 1 175 ? 7.781 -6.508 8.672 1 82.69 175 TYR B C 1
ATOM 5123 O O . TYR B 1 175 ? 7.324 -7.648 8.57 1 82.69 175 TYR B O 1
ATOM 5131 N N . ARG B 1 176 ? 8.062 -5.918 9.805 1 80 176 ARG B N 1
ATOM 5132 C CA . ARG B 1 176 ? 7.945 -6.625 11.078 1 80 176 ARG B CA 1
ATOM 5133 C C . ARG B 1 176 ? 6.5 -7.047 11.336 1 80 176 ARG B C 1
ATOM 5135 O O . ARG B 1 176 ? 6.25 -8.148 11.828 1 80 176 ARG B O 1
ATOM 5142 N N . PHE B 1 177 ? 5.562 -6.277 10.891 1 84.94 177 PHE B N 1
ATOM 5143 C CA . PHE B 1 177 ? 4.16 -6.547 11.188 1 84.94 177 PHE B CA 1
ATOM 5144 C C . PHE B 1 177 ? 3.441 -7.094 9.961 1 84.94 177 PHE B C 1
ATOM 5146 O O . PHE B 1 177 ? 2.221 -7.254 9.969 1 84.94 177 PHE B O 1
ATOM 5153 N N . LYS B 1 178 ? 4.18 -7.305 8.883 1 81.31 178 LYS B N 1
ATOM 5154 C CA . LYS B 1 178 ? 3.666 -7.922 7.664 1 81.31 178 LYS B CA 1
ATOM 5155 C C . LYS B 1 178 ? 2.533 -7.094 7.062 1 81.31 178 LYS B C 1
ATOM 5157 O O . LYS B 1 178 ? 1.482 -7.633 6.711 1 81.31 178 LYS B O 1
ATOM 5162 N N . LEU B 1 179 ? 2.764 -5.824 7.129 1 87.12 179 LEU B N 1
ATOM 5163 C CA . LEU B 1 179 ? 1.807 -4.91 6.516 1 87.12 179 LEU B CA 1
ATOM 5164 C C . LEU B 1 179 ? 2.234 -4.547 5.098 1 87.12 179 LEU B C 1
ATOM 5166 O O . LEU B 1 179 ? 3.43 -4.426 4.816 1 87.12 179 LEU B O 1
ATOM 5170 N N . PHE B 1 180 ? 1.283 -4.457 4.156 1 87.38 180 PHE B N 1
ATOM 5171 C CA . PHE B 1 180 ? 1.483 -4.008 2.783 1 87.38 180 PHE B CA 1
ATOM 5172 C C . PHE B 1 180 ? 2.461 -4.918 2.051 1 87.38 180 PHE B C 1
ATOM 5174 O O . PHE B 1 180 ? 3.393 -4.441 1.399 1 87.38 180 PHE B O 1
ATOM 5181 N N . GLU B 1 181 ? 2.256 -6.133 2.25 1 80.06 181 GLU B N 1
ATOM 5182 C CA . GLU B 1 181 ? 3.111 -7.09 1.557 1 80.06 181 GLU B CA 1
ATOM 5183 C C . GLU B 1 181 ? 3.059 -6.887 0.045 1 80.06 181 GLU B C 1
ATOM 5185 O O . GLU B 1 181 ? 1.979 -6.738 -0.529 1 80.06 181 GLU B O 1
ATOM 5190 N N . GLY B 1 182 ? 4.238 -6.766 -0.579 1 75.25 182 GLY B N 1
ATOM 5191 C CA . GLY B 1 182 ? 4.336 -6.535 -2.01 1 75.25 182 GLY B CA 1
ATOM 5192 C C . GLY B 1 182 ? 4.453 -5.066 -2.371 1 75.25 182 GLY B C 1
ATOM 5193 O O . GLY B 1 182 ? 4.848 -4.723 -3.486 1 75.25 182 GLY B O 1
ATOM 5194 N N . HIS B 1 183 ? 4.051 -4.148 -1.391 1 86.69 183 HIS B N 1
ATOM 5195 C CA . HIS B 1 183 ? 4.121 -2.709 -1.614 1 86.69 183 HIS B CA 1
ATOM 5196 C C . HIS B 1 183 ? 4.707 -1.992 -0.403 1 86.69 183 HIS B C 1
ATOM 5198 O O . HIS B 1 183 ? 4.344 -0.85 -0.117 1 86.69 183 HIS B O 1
ATOM 5204 N N . ARG B 1 184 ? 5.535 -2.676 0.332 1 86.5 184 ARG B N 1
ATOM 5205 C CA . ARG B 1 184 ? 6 -2.141 1.607 1 86.5 184 ARG B CA 1
ATOM 5206 C C . ARG B 1 184 ? 6.844 -0.887 1.401 1 86.5 184 ARG B C 1
ATOM 5208 O O . ARG B 1 184 ? 6.727 0.077 2.16 1 86.5 184 ARG B O 1
ATOM 5215 N N . PHE B 1 185 ? 7.707 -0.985 0.408 1 89 185 PHE B N 1
ATOM 5216 C CA . PHE B 1 185 ? 8.594 0.151 0.192 1 89 185 PHE B CA 1
ATOM 5217 C C . PHE B 1 185 ? 7.805 1.385 -0.225 1 89 185 PHE B C 1
ATOM 5219 O O . PHE B 1 185 ? 8.031 2.479 0.297 1 89 185 PHE B O 1
ATOM 5226 N N . SER B 1 186 ? 6.883 1.268 -1.139 1 92 186 SER B N 1
ATOM 5227 C CA . SER B 1 186 ? 6.062 2.383 -1.6 1 92 186 SER B CA 1
ATOM 5228 C C . SER B 1 186 ? 5.168 2.912 -0.483 1 92 186 SER B C 1
ATOM 5230 O O . SER B 1 186 ? 5.012 4.125 -0.329 1 92 186 SER B O 1
ATOM 5232 N N . ALA B 1 187 ? 4.602 1.981 0.277 1 93.62 187 ALA B N 1
ATOM 5233 C CA . ALA B 1 187 ? 3.771 2.398 1.404 1 93.62 187 ALA B CA 1
ATOM 5234 C C . ALA B 1 187 ? 4.594 3.146 2.447 1 93.62 187 ALA B C 1
ATOM 5236 O O . ALA B 1 187 ? 4.125 4.121 3.035 1 93.62 187 ALA B O 1
ATOM 5237 N N . ALA B 1 188 ? 5.789 2.664 2.688 1 93.25 188 ALA B N 1
ATOM 5238 C CA . ALA B 1 188 ? 6.684 3.32 3.639 1 93.25 188 ALA B CA 1
ATOM 5239 C C . ALA B 1 188 ? 7.047 4.727 3.17 1 93.25 188 ALA B C 1
ATOM 5241 O O . ALA B 1 188 ? 7.051 5.668 3.963 1 93.25 188 ALA B O 1
ATOM 5242 N N . MET B 1 189 ? 7.301 4.844 1.92 1 94.5 189 MET B N 1
ATOM 5243 C CA . MET B 1 189 ? 7.641 6.145 1.348 1 94.5 189 MET B CA 1
ATOM 5244 C C . MET B 1 189 ? 6.441 7.082 1.389 1 94.5 189 MET B C 1
ATOM 5246 O O . MET B 1 189 ? 6.594 8.281 1.639 1 94.5 189 MET B O 1
ATOM 5250 N N . LEU B 1 190 ? 5.305 6.527 1.122 1 94.56 190 LEU B N 1
ATOM 5251 C CA . LEU B 1 190 ? 4.078 7.305 1.243 1 94.56 190 LEU B CA 1
ATOM 5252 C C . LEU B 1 190 ? 3.9 7.824 2.666 1 94.56 190 LEU B C 1
ATOM 5254 O O . LEU B 1 190 ? 3.615 9.008 2.869 1 94.56 190 LEU B O 1
ATOM 5258 N N . THR B 1 191 ? 4.109 7 3.605 1 95.19 191 THR B N 1
ATOM 5259 C CA . THR B 1 191 ? 3.947 7.355 5.012 1 95.19 191 THR B CA 1
ATOM 5260 C C . THR B 1 191 ? 4.961 8.422 5.422 1 95.19 191 THR B C 1
ATOM 5262 O O . THR B 1 191 ? 4.602 9.414 6.055 1 95.19 191 THR B O 1
ATOM 5265 N N . SER B 1 192 ? 6.199 8.18 5.094 1 95.31 192 SER B N 1
ATOM 5266 C CA . SER B 1 192 ? 7.254 9.117 5.473 1 95.31 192 SER B CA 1
ATOM 5267 C C . SER B 1 192 ? 7.051 10.469 4.809 1 95.31 192 SER B C 1
ATOM 5269 O O . SER B 1 192 ? 7.23 11.516 5.441 1 95.31 192 SER B O 1
ATOM 5271 N N . GLY B 1 193 ? 6.676 10.461 3.494 1 94.75 193 GLY B N 1
ATOM 5272 C CA . GLY B 1 193 ? 6.41 11.711 2.797 1 94.75 193 GLY B CA 1
ATOM 5273 C C . GLY B 1 193 ? 5.258 12.5 3.398 1 94.75 193 GLY B C 1
ATOM 5274 O O . GLY B 1 193 ? 5.387 13.695 3.656 1 94.75 193 GLY B O 1
ATOM 5275 N N . MET B 1 194 ? 4.215 11.805 3.678 1 94.94 194 MET B N 1
ATOM 5276 C CA . MET B 1 194 ? 3.021 12.469 4.199 1 94.94 194 MET B CA 1
ATOM 5277 C C . MET B 1 194 ? 3.246 12.945 5.629 1 94.94 194 MET B C 1
ATOM 5279 O O . MET B 1 194 ? 2.566 13.859 6.102 1 94.94 194 MET B O 1
ATOM 5283 N N . LEU B 1 195 ? 4.172 12.336 6.285 1 94.38 195 LEU B N 1
ATOM 5284 C CA . LEU B 1 195 ? 4.508 12.758 7.641 1 94.38 195 LEU B CA 1
ATOM 5285 C C . LEU B 1 195 ? 5.391 14 7.621 1 94.38 195 LEU B C 1
ATOM 5287 O O . LEU B 1 195 ? 5.172 14.93 8.406 1 94.38 195 LEU B O 1
ATOM 5291 N N . LEU B 1 196 ? 6.367 14.07 6.695 1 93.88 196 LEU B N 1
ATOM 5292 C CA . LEU B 1 196 ? 7.418 15.07 6.852 1 93.88 196 LEU B CA 1
ATOM 5293 C C . LEU B 1 196 ? 7.188 16.25 5.91 1 93.88 196 LEU B C 1
ATOM 5295 O O . LEU B 1 196 ? 7.617 17.375 6.199 1 93.88 196 LEU B O 1
ATOM 5299 N N . VAL B 1 197 ? 6.484 16.062 4.82 1 94.5 197 VAL B N 1
ATOM 5300 C CA . VAL B 1 197 ? 6.281 17.156 3.869 1 94.5 197 VAL B CA 1
ATOM 5301 C C . VAL B 1 197 ? 5.504 18.281 4.535 1 94.5 197 VAL B C 1
ATOM 5303 O O . VAL B 1 197 ? 5.871 19.453 4.41 1 94.5 197 VAL B O 1
ATOM 5306 N N . PRO B 1 198 ? 4.527 17.984 5.383 1 92.81 198 PRO B N 1
ATOM 5307 C CA . PRO B 1 198 ? 3.809 19.078 6.047 1 92.81 198 PRO B CA 1
ATOM 5308 C C . PRO B 1 198 ? 4.676 19.828 7.055 1 92.81 198 PRO B C 1
ATOM 5310 O O . PRO B 1 198 ? 4.367 20.969 7.406 1 92.81 198 PRO B O 1
ATOM 5313 N N . THR B 1 199 ? 5.766 19.234 7.504 1 91.56 199 THR B N 1
ATOM 5314 C CA . THR B 1 199 ? 6.633 19.906 8.461 1 91.56 199 THR B CA 1
ATOM 5315 C C . THR B 1 199 ? 7.371 21.078 7.805 1 91.56 199 THR B C 1
ATOM 5317 O O . THR B 1 199 ? 7.82 22 8.484 1 91.56 199 THR B O 1
ATOM 5320 N N . VAL B 1 200 ? 7.473 21.031 6.453 1 92.31 200 VAL B N 1
ATOM 5321 C CA . VAL B 1 200 ? 8.219 22.094 5.789 1 92.31 200 VAL B CA 1
ATOM 5322 C C . VAL B 1 200 ? 7.273 22.938 4.938 1 92.31 200 VAL B C 1
ATOM 5324 O O . VAL B 1 200 ? 7.531 24.125 4.695 1 92.31 200 VAL B O 1
ATOM 5327 N N . LEU B 1 201 ? 6.125 22.375 4.559 1 92.75 201 LEU B N 1
ATOM 5328 C CA . LEU B 1 201 ? 5.219 23.109 3.678 1 92.75 201 LEU B CA 1
ATOM 5329 C C . LEU B 1 201 ? 3.906 23.422 4.387 1 92.75 201 LEU B C 1
ATOM 5331 O O . LEU B 1 201 ? 3.01 24.031 3.803 1 92.75 201 LEU B O 1
ATOM 5335 N N . GLY B 1 202 ? 3.83 22.969 5.625 1 89 202 GLY B N 1
ATOM 5336 C CA . GLY B 1 202 ? 2.549 23.109 6.297 1 89 202 GLY B CA 1
ATOM 5337 C C . GLY B 1 202 ? 1.547 22.047 5.91 1 89 202 GLY B C 1
ATOM 5338 O O . GLY B 1 202 ? 1.883 21.094 5.188 1 89 202 GLY B O 1
ATOM 5339 N N . LEU B 1 203 ? 0.359 22.203 6.312 1 87.88 203 LEU B N 1
ATOM 5340 C CA . LEU B 1 203 ? -0.687 21.203 6.125 1 87.88 203 LEU B CA 1
ATOM 5341 C C . LEU B 1 203 ? -1.014 21.031 4.645 1 87.88 203 LEU B C 1
ATOM 5343 O O . LEU B 1 203 ? -1.475 19.969 4.227 1 87.88 203 LEU B O 1
ATOM 5347 N N . ARG B 1 204 ? -0.766 22.062 3.871 1 91.12 204 ARG B N 1
ATOM 5348 C CA . ARG B 1 204 ? -1.074 22 2.445 1 91.12 204 ARG B CA 1
ATOM 5349 C C . ARG B 1 204 ? -0.07 21.109 1.715 1 91.12 204 ARG B C 1
ATOM 5351 O O . ARG B 1 204 ? -0.304 20.703 0.572 1 91.12 204 ARG B O 1
ATOM 5358 N N . GLY B 1 205 ? 1.045 20.812 2.385 1 93 205 GLY B N 1
ATOM 5359 C CA . GLY B 1 205 ? 2.123 20.062 1.76 1 93 205 GLY B CA 1
ATOM 5360 C C . GLY B 1 205 ? 1.666 18.734 1.163 1 93 205 GLY B C 1
ATOM 5361 O O . GLY B 1 205 ? 2.072 18.375 0.056 1 93 205 GLY B O 1
ATOM 5362 N N . ASN B 1 206 ? 0.812 18.062 1.886 1 93.81 206 ASN B N 1
ATOM 5363 C CA . ASN B 1 206 ? 0.387 16.75 1.422 1 93.81 206 ASN B CA 1
ATOM 5364 C C . ASN B 1 206 ? -0.509 16.844 0.191 1 93.81 206 ASN B C 1
ATOM 5366 O O . ASN B 1 206 ? -0.449 16 -0.698 1 93.81 206 ASN B O 1
ATOM 5370 N N . VAL B 1 207 ? -1.348 17.859 0.119 1 93 207 VAL B N 1
ATOM 5371 C CA . VAL B 1 207 ? -2.186 18.062 -1.059 1 93 207 VAL B CA 1
ATOM 5372 C C . VAL B 1 207 ? -1.312 18.391 -2.266 1 93 207 VAL B C 1
ATOM 5374 O O . VAL B 1 207 ? -1.574 17.922 -3.377 1 93 207 VAL B O 1
ATOM 5377 N N . ILE B 1 208 ? -0.299 19.203 -2.029 1 93.62 208 ILE B N 1
ATOM 5378 C CA . ILE B 1 208 ? 0.625 19.562 -3.102 1 93.62 208 ILE B CA 1
ATOM 5379 C C . ILE B 1 208 ? 1.338 18.297 -3.604 1 93.62 208 ILE B C 1
ATOM 5381 O O . ILE B 1 208 ? 1.422 18.062 -4.812 1 93.62 208 ILE B O 1
ATOM 5385 N N . LEU B 1 209 ? 1.816 17.5 -2.678 1 94.44 209 LEU B N 1
ATOM 5386 C CA . LEU B 1 209 ? 2.512 16.266 -3.016 1 94.44 209 LEU B CA 1
ATOM 5387 C C . LEU B 1 209 ? 1.627 15.359 -3.859 1 94.44 209 LEU B C 1
ATOM 5389 O O . LEU B 1 209 ? 2.045 14.891 -4.918 1 94.44 209 LEU B O 1
ATOM 5393 N N . LEU B 1 210 ? 0.401 15.172 -3.428 1 93.75 210 LEU B N 1
ATOM 5394 C CA . LEU B 1 210 ? -0.517 14.258 -4.102 1 93.75 210 LEU B CA 1
ATOM 5395 C C . LEU B 1 210 ? -0.939 14.82 -5.457 1 93.75 210 LEU B C 1
ATOM 5397 O O . LEU B 1 210 ? -1.103 14.062 -6.422 1 93.75 210 LEU B O 1
ATOM 5401 N N . THR B 1 211 ? -1.105 16.141 -5.527 1 93.5 211 THR B N 1
ATOM 5402 C CA . THR B 1 211 ? -1.463 16.781 -6.785 1 93.5 211 THR B CA 1
ATOM 5403 C C . THR B 1 211 ? -0.348 16.609 -7.812 1 93.5 211 THR B C 1
ATOM 5405 O O . THR B 1 211 ? -0.614 16.359 -8.992 1 93.5 211 THR B O 1
ATOM 5408 N N . VAL B 1 212 ? 0.898 16.734 -7.375 1 95.12 212 VAL B N 1
ATOM 5409 C CA . VAL B 1 212 ? 2.045 16.562 -8.258 1 95.12 212 VAL B CA 1
ATOM 5410 C C . VAL B 1 212 ? 2.061 15.148 -8.812 1 95.12 212 VAL B C 1
ATOM 5412 O O . VAL B 1 212 ? 2.314 14.938 -10 1 95.12 212 VAL B O 1
ATOM 5415 N N . VAL B 1 213 ? 1.791 14.18 -7.977 1 94.56 213 VAL B N 1
ATOM 5416 C CA . VAL B 1 213 ? 1.767 12.781 -8.398 1 94.56 213 VAL B CA 1
ATOM 5417 C C . VAL B 1 213 ? 0.666 12.578 -9.438 1 94.56 213 VAL B C 1
ATOM 5419 O O . VAL B 1 213 ? 0.907 12 -10.5 1 94.56 213 VAL B O 1
ATOM 5422 N N . VAL B 1 214 ? -0.54 13.117 -9.188 1 92.94 214 VAL B N 1
ATOM 5423 C CA . VAL B 1 214 ? -1.69 12.93 -10.062 1 92.94 214 VAL B CA 1
ATOM 5424 C C . VAL B 1 214 ? -1.423 13.586 -11.414 1 92.94 214 VAL B C 1
ATOM 5426 O O . VAL B 1 214 ? -1.648 12.977 -12.461 1 92.94 214 VAL B O 1
ATOM 5429 N N . ILE B 1 215 ? -0.934 14.805 -11.398 1 93.75 215 ILE B N 1
ATOM 5430 C CA . ILE B 1 215 ? -0.659 15.539 -12.633 1 93.75 215 ILE B CA 1
ATOM 5431 C C . ILE B 1 215 ? 0.41 14.805 -13.438 1 93.75 215 ILE B C 1
ATOM 5433 O O . ILE B 1 215 ? 0.274 14.633 -14.656 1 93.75 215 ILE B O 1
ATOM 5437 N N . SER B 1 216 ? 1.472 14.367 -12.781 1 94.75 216 SER B N 1
ATOM 5438 C CA . SER B 1 216 ? 2.535 13.625 -13.453 1 94.75 216 SER B CA 1
ATOM 5439 C C . SER B 1 216 ? 2.002 12.352 -14.094 1 94.75 216 SER B C 1
ATOM 5441 O O . SER B 1 216 ? 2.367 12.016 -15.219 1 94.75 216 SER B O 1
ATOM 5443 N N . ASP B 1 217 ? 1.162 11.664 -13.383 1 92.88 217 ASP B N 1
ATOM 5444 C CA . ASP B 1 217 ? 0.642 10.398 -13.875 1 92.88 217 ASP B CA 1
ATOM 5445 C C . ASP B 1 217 ? -0.278 10.609 -15.078 1 92.88 217 ASP B C 1
ATOM 5447 O O . ASP B 1 217 ? -0.322 9.773 -15.984 1 92.88 217 ASP B O 1
ATOM 5451 N N . ILE B 1 218 ? -1.062 11.68 -15.039 1 91 218 ILE B N 1
ATOM 5452 C CA . ILE B 1 218 ? -1.9 12.023 -16.188 1 91 218 ILE B CA 1
ATOM 5453 C C . ILE B 1 218 ? -1.028 12.219 -17.422 1 91 218 ILE B C 1
ATOM 5455 O O . ILE B 1 218 ? -1.309 11.648 -18.484 1 91 218 ILE B O 1
ATOM 5459 N N . PHE B 1 219 ? 0.074 12.906 -17.297 1 92.19 219 PHE B N 1
ATOM 5460 C CA . PHE B 1 219 ? 0.977 13.164 -18.406 1 92.19 219 PHE B CA 1
ATOM 5461 C C . PHE B 1 219 ? 1.672 11.883 -18.859 1 92.19 219 PHE B C 1
ATOM 5463 O O . PHE B 1 219 ? 1.8 11.617 -20.047 1 92.19 219 PHE B O 1
ATOM 5470 N N . LEU B 1 220 ? 2.131 11.094 -17.891 1 90.88 220 LEU B N 1
ATOM 5471 C CA . LEU B 1 220 ? 2.848 9.867 -18.203 1 90.88 220 LEU B CA 1
ATOM 5472 C C . LEU B 1 220 ? 1.935 8.867 -18.906 1 90.88 220 LEU B C 1
ATOM 5474 O O . LEU B 1 220 ? 2.369 8.148 -19.812 1 90.88 220 LEU B O 1
ATOM 5478 N N . ARG B 1 221 ? 0.723 8.805 -18.469 1 86.94 221 ARG B N 1
ATOM 5479 C CA . ARG B 1 221 ? -0.225 7.879 -19.078 1 86.94 221 ARG B CA 1
ATOM 5480 C C . ARG B 1 221 ? -0.552 8.297 -20.5 1 86.94 221 ARG B C 1
ATOM 5482 O O . ARG B 1 221 ? -0.772 7.445 -21.375 1 86.94 221 ARG B O 1
ATOM 5489 N N . TYR B 1 222 ? -0.563 9.555 -20.719 1 85.56 222 TYR B N 1
ATOM 5490 C CA . TYR B 1 222 ? -0.872 10.07 -22.047 1 85.56 222 TYR B CA 1
ATOM 5491 C C . TYR B 1 222 ? 0.317 9.914 -22.984 1 85.56 222 TYR B C 1
ATOM 5493 O O . TYR B 1 222 ? 0.141 9.688 -24.188 1 85.56 222 TYR B O 1
ATOM 5501 N N . SER B 1 223 ? 1.479 9.938 -22.516 1 86.88 223 SER B N 1
ATOM 5502 C CA . SER B 1 223 ? 2.674 10.023 -23.344 1 86.88 223 SER B CA 1
ATOM 5503 C C . SER B 1 223 ? 3.318 8.648 -23.531 1 86.88 223 SER B C 1
ATOM 5505 O O . SER B 1 223 ? 4.23 8.492 -24.344 1 86.88 223 SER B O 1
ATOM 5507 N N . ASN B 1 224 ? 2.865 7.652 -22.766 1 83.81 224 ASN B N 1
ATOM 5508 C CA . ASN B 1 224 ? 3.541 6.359 -22.812 1 83.81 224 ASN B CA 1
ATOM 5509 C C . ASN B 1 224 ? 2.562 5.227 -23.109 1 83.81 224 ASN B C 1
ATOM 5511 O O . ASN B 1 224 ? 1.346 5.426 -23.062 1 83.81 224 ASN B O 1
ATOM 5515 N N . ASN B 1 225 ? 3.086 4.109 -23.359 1 75.19 225 ASN B N 1
ATOM 5516 C CA . ASN B 1 225 ? 2.256 2.963 -23.719 1 75.19 225 ASN B CA 1
ATOM 5517 C C . ASN B 1 225 ? 1.912 2.115 -22.5 1 75.19 225 ASN B C 1
ATOM 5519 O O . ASN B 1 225 ? 2.344 2.418 -21.391 1 75.19 225 ASN B O 1
ATOM 5523 N N . ALA B 1 226 ? 1.16 1.09 -22.734 1 69.5 226 ALA B N 1
ATOM 5524 C CA . ALA B 1 226 ? 0.628 0.251 -21.656 1 69.5 226 ALA B CA 1
ATOM 5525 C C . ALA B 1 226 ? 1.743 -0.528 -20.969 1 69.5 226 ALA B C 1
ATOM 5527 O O . ALA B 1 226 ? 1.708 -0.727 -19.75 1 69.5 226 ALA B O 1
ATOM 5528 N N . GLU B 1 227 ? 2.699 -0.908 -21.688 1 64.12 227 GLU B N 1
ATOM 5529 C CA . GLU B 1 227 ? 3.814 -1.657 -21.125 1 64.12 227 GLU B CA 1
ATOM 5530 C C . GLU B 1 227 ? 4.617 -0.798 -20.156 1 64.12 227 GLU B C 1
ATOM 5532 O O . GLU B 1 227 ? 5.004 -1.262 -19.078 1 64.12 227 GLU B O 1
ATOM 5537 N N . PHE B 1 228 ? 4.805 0.345 -20.594 1 73.38 228 PHE B N 1
ATOM 5538 C CA . PHE B 1 228 ? 5.469 1.315 -19.719 1 73.38 228 PHE B CA 1
ATOM 5539 C C . PHE B 1 228 ? 4.715 1.479 -18.406 1 73.38 228 PHE B C 1
ATOM 5541 O O . PHE B 1 228 ? 5.316 1.441 -17.328 1 73.38 228 PHE B O 1
ATOM 5548 N N . TRP B 1 229 ? 3.449 1.575 -18.547 1 79.81 229 TRP B N 1
ATOM 5549 C CA . TRP B 1 229 ? 2.643 1.874 -17.359 1 79.81 229 TRP B CA 1
ATOM 5550 C C . TRP B 1 229 ? 2.629 0.692 -16.406 1 79.81 229 TRP B C 1
ATOM 5552 O O . TRP B 1 229 ? 2.701 0.875 -15.188 1 79.81 229 TRP B O 1
ATOM 5562 N N . VAL B 1 230 ? 2.648 -0.462 -16.906 1 71 230 VAL B N 1
ATOM 5563 C CA . VAL B 1 230 ? 2.707 -1.651 -16.062 1 71 230 VAL B CA 1
ATOM 5564 C C . VAL B 1 230 ? 4.035 -1.69 -15.32 1 71 230 VAL B C 1
ATOM 5566 O O . VAL B 1 230 ? 4.074 -1.976 -14.117 1 71 230 VAL B O 1
ATOM 5569 N N . SER B 1 231 ? 5.062 -1.354 -15.992 1 73.31 231 SER B N 1
ATOM 5570 C CA . SER B 1 231 ? 6.387 -1.352 -15.375 1 73.31 231 SER B CA 1
ATOM 5571 C C . SER B 1 231 ? 6.484 -0.295 -14.281 1 73.31 231 SER B C 1
ATOM 5573 O O . SER B 1 231 ? 7.145 -0.509 -13.258 1 73.31 231 SER B O 1
ATOM 5575 N N . TRP B 1 232 ? 5.766 0.735 -14.461 1 85.75 232 TRP B N 1
ATOM 5576 C CA . TRP B 1 232 ? 5.891 1.864 -13.547 1 85.75 232 TRP B CA 1
ATOM 5577 C C . TRP B 1 232 ? 4.918 1.73 -12.383 1 85.75 232 TRP B C 1
ATOM 5579 O O . TRP B 1 232 ? 5.035 2.445 -11.383 1 85.75 232 TRP B O 1
ATOM 5589 N N . THR B 1 233 ? 4.035 0.808 -12.453 1 83.12 233 THR B N 1
ATOM 5590 C CA . THR B 1 233 ? 3.066 0.649 -11.375 1 83.12 233 THR B CA 1
ATOM 5591 C C . THR B 1 233 ? 3.32 -0.644 -10.602 1 83.12 233 THR B C 1
ATOM 5593 O O . THR B 1 233 ? 2.576 -0.978 -9.68 1 83.12 233 THR B O 1
ATOM 5596 N N . THR B 1 234 ? 4.336 -1.336 -10.984 1 72.12 234 THR B N 1
ATOM 5597 C CA . THR B 1 234 ? 4.695 -2.584 -10.32 1 72.12 234 THR B CA 1
ATOM 5598 C C . THR B 1 234 ? 5.883 -2.375 -9.383 1 72.12 234 THR B C 1
ATOM 5600 O O . THR B 1 234 ? 6.867 -1.734 -9.75 1 72.12 234 THR B O 1
ATOM 5603 N N . GLU B 1 235 ? 5.695 -2.729 -8.07 1 73.56 235 GLU B N 1
ATOM 5604 C CA . GLU B 1 235 ? 6.816 -2.713 -7.133 1 73.56 235 GLU B CA 1
ATOM 5605 C C . GLU B 1 235 ? 7.625 -4.004 -7.219 1 73.56 235 GLU B C 1
ATOM 5607 O O . GLU B 1 235 ? 7.059 -5.09 -7.359 1 73.56 235 GLU B O 1
ATOM 5612 N N . HIS B 1 236 ? 8.875 -3.893 -7.238 1 57.12 236 HIS B N 1
ATOM 5613 C CA . HIS B 1 236 ? 9.781 -5.031 -7.273 1 57.12 236 HIS B CA 1
ATOM 5614 C C . HIS B 1 236 ? 10.453 -5.242 -5.918 1 57.12 236 HIS B C 1
ATOM 5616 O O . HIS B 1 236 ? 11.5 -4.66 -5.641 1 57.12 236 HIS B O 1
ATOM 5622 N N . PRO B 1 237 ? 9.625 -5.836 -4.945 1 50.03 237 PRO B N 1
ATOM 5623 C CA . PRO B 1 237 ? 10.195 -5.965 -3.602 1 50.03 237 PRO B CA 1
ATOM 5624 C C . PRO B 1 237 ? 11.508 -6.75 -3.59 1 50.03 237 PRO B C 1
ATOM 5626 O O . PRO B 1 237 ? 11.75 -7.566 -4.484 1 50.03 237 PRO B O 1
ATOM 5629 N N . ARG B 1 238 ? 12.484 -6.199 -2.836 1 46.34 238 ARG B N 1
ATOM 5630 C CA . ARG B 1 238 ? 13.68 -6.992 -2.58 1 46.34 238 ARG B CA 1
ATOM 5631 C C . ARG B 1 238 ? 13.312 -8.391 -2.094 1 46.34 238 ARG B C 1
ATOM 5633 O O . ARG B 1 238 ? 14.086 -9.336 -2.27 1 46.34 238 ARG B O 1
ATOM 5640 N N . GLU B 1 239 ? 12.258 -8.336 -1.209 1 38.69 239 GLU B N 1
ATOM 5641 C CA . GLU B 1 239 ? 11.82 -9.633 -0.693 1 38.69 239 GLU B CA 1
ATOM 5642 C C . GLU B 1 239 ? 11.266 -10.508 -1.809 1 38.69 239 GLU B C 1
ATOM 5644 O O . GLU B 1 239 ? 10.391 -10.078 -2.566 1 38.69 239 GLU B O 1
ATOM 5649 N N . LEU B 1 240 ? 12.062 -10.984 -2.576 1 33.88 240 LEU B N 1
ATOM 5650 C CA . LEU B 1 240 ? 11.523 -11.891 -3.588 1 33.88 240 LEU B CA 1
ATOM 5651 C C . LEU B 1 240 ? 10.305 -12.641 -3.059 1 33.88 240 LEU B C 1
ATOM 5653 O O . LEU B 1 240 ? 10.445 -13.57 -2.258 1 33.88 240 LEU B O 1
ATOM 5657 N N . SER B 1 241 ? 9.523 -12.047 -2.465 1 32.91 241 SER B N 1
ATOM 5658 C CA . SER B 1 241 ? 8.344 -12.852 -2.16 1 32.91 241 SER B CA 1
ATOM 5659 C C . SER B 1 241 ? 7.902 -13.664 -3.371 1 32.91 241 SER B C 1
ATOM 5661 O O . SER B 1 241 ? 7.641 -13.109 -4.438 1 32.91 241 SER B O 1
ATOM 5663 N N . SER B 1 242 ? 8.672 -14.695 -3.57 1 32.38 242 SER B N 1
ATOM 5664 C CA . SER B 1 242 ? 8.164 -15.688 -4.52 1 32.38 242 SER B CA 1
ATOM 5665 C C . SER B 1 242 ? 6.641 -15.617 -4.617 1 32.38 242 SER B C 1
ATOM 5667 O O . SER B 1 242 ? 5.938 -15.844 -3.629 1 32.38 242 SER B O 1
ATOM 5669 N N . SER B 1 243 ? 6.336 -14.672 -5.07 1 33.16 243 SER B N 1
ATOM 5670 C CA . SER B 1 243 ? 4.898 -14.828 -5.258 1 33.16 243 SER B CA 1
ATOM 5671 C C . SER B 1 243 ? 4.527 -16.297 -5.484 1 33.16 243 SER B C 1
ATOM 5673 O O . SER B 1 243 ? 5.008 -16.922 -6.43 1 33.16 243 SER B O 1
ATOM 5675 N N . PRO B 1 244 ? 4.406 -16.922 -4.473 1 33.25 244 PRO B N 1
ATOM 5676 C CA . PRO B 1 244 ? 4.016 -18.328 -4.617 1 33.25 244 PRO B CA 1
ATOM 5677 C C . PRO B 1 244 ? 3.256 -18.594 -5.918 1 33.25 244 PRO B C 1
ATOM 5679 O O . PRO B 1 244 ? 3.383 -19.672 -6.5 1 33.25 244 PRO B O 1
ATOM 5682 N N . GLU B 1 245 ? 2.75 -17.547 -6.34 1 33.44 245 GLU B N 1
ATOM 5683 C CA . GLU B 1 245 ? 1.871 -17.797 -7.48 1 33.44 245 GLU B CA 1
ATOM 5684 C C . GLU B 1 245 ? 2.674 -18.094 -8.742 1 33.44 245 GLU B C 1
ATOM 5686 O O . GLU B 1 245 ? 2.342 -19.016 -9.492 1 33.44 245 GLU B O 1
ATOM 5691 N N . LYS B 1 246 ? 3.689 -17.375 -8.852 1 34.34 246 LYS B N 1
ATOM 5692 C CA . LYS B 1 246 ? 4.449 -17.625 -10.07 1 34.34 246 LYS B CA 1
ATOM 5693 C C . LYS B 1 246 ? 5.199 -18.953 -9.984 1 34.34 246 LYS B C 1
ATOM 5695 O O . LYS B 1 246 ? 5.281 -19.688 -10.969 1 34.34 246 LYS B O 1
ATOM 5700 N N . LYS B 1 247 ? 5.699 -19.234 -8.789 1 34.72 247 LYS B N 1
ATOM 5701 C CA . LYS B 1 247 ? 6.359 -20.516 -8.609 1 34.72 247 LYS B CA 1
ATOM 5702 C C . LYS B 1 247 ? 5.387 -21.672 -8.844 1 34.72 247 LYS B C 1
ATOM 5704 O O . LYS B 1 247 ? 5.73 -22.656 -9.508 1 34.72 247 LYS B O 1
ATOM 5709 N N . VAL B 1 248 ? 4.25 -21.375 -8.273 1 33.16 248 VAL B N 1
ATOM 5710 C CA . VAL B 1 248 ? 3.248 -22.422 -8.492 1 33.16 248 VAL B CA 1
ATOM 5711 C C . VAL B 1 248 ? 2.885 -22.484 -9.977 1 33.16 248 VAL B C 1
ATOM 5713 O O . VAL B 1 248 ? 2.746 -23.562 -10.547 1 33.16 248 VAL B O 1
ATOM 5716 N N . ILE B 1 249 ? 2.926 -21.312 -10.547 1 32.59 249 ILE B N 1
ATOM 5717 C CA . ILE B 1 249 ? 2.609 -21.297 -11.969 1 32.59 249 ILE B CA 1
ATOM 5718 C C . ILE B 1 249 ? 3.781 -21.875 -12.766 1 32.59 249 ILE B C 1
ATOM 5720 O O . ILE B 1 249 ? 3.59 -22.703 -13.656 1 32.59 249 ILE B O 1
ATOM 5724 N N . LEU B 1 250 ? 4.891 -21.438 -12.445 1 32.94 250 LEU B N 1
ATOM 5725 C CA . LEU B 1 250 ? 6.062 -21.938 -13.164 1 32.94 250 LEU B CA 1
ATOM 5726 C C . LEU B 1 250 ? 6.27 -23.422 -12.898 1 32.94 250 LEU B C 1
ATOM 5728 O O . LEU B 1 250 ? 6.516 -24.203 -13.82 1 32.94 250 LEU B O 1
ATOM 5732 N N . GLU B 1 251 ? 6.234 -23.719 -11.688 1 36.28 251 GLU B N 1
ATOM 5733 C CA . GLU B 1 251 ? 6.301 -25.141 -11.383 1 36.28 251 GLU B CA 1
ATOM 5734 C C . GLU B 1 251 ? 5.203 -25.906 -12.102 1 36.28 251 GLU B C 1
ATOM 5736 O O . GLU B 1 251 ? 5.441 -27 -12.617 1 36.28 251 GLU B O 1
ATOM 5741 N N . ALA B 1 252 ? 4.152 -25.125 -12.148 1 35.09 252 ALA B N 1
ATOM 5742 C CA . ALA B 1 252 ? 3.057 -25.703 -12.922 1 35.09 252 ALA B CA 1
ATOM 5743 C C . ALA B 1 252 ? 3.393 -25.734 -14.406 1 35.09 252 ALA B C 1
ATOM 5745 O O . ALA B 1 252 ? 3.113 -26.719 -15.086 1 35.09 252 ALA B O 1
ATOM 5746 N N . LEU B 1 253 ? 4.062 -24.734 -14.766 1 34.28 253 LEU B N 1
ATOM 5747 C CA . LEU B 1 253 ? 4.445 -24.688 -16.172 1 34.28 253 LEU B CA 1
ATOM 5748 C C . LEU B 1 253 ? 5.602 -25.625 -16.469 1 34.28 253 LEU B C 1
ATOM 5750 O O . LEU B 1 253 ? 5.598 -26.328 -17.469 1 34.28 253 LEU B O 1
ATOM 5754 N N . ILE B 1 254 ? 6.59 -25.547 -15.695 1 35.09 254 ILE B N 1
ATOM 5755 C CA . ILE B 1 254 ? 7.699 -26.484 -15.844 1 35.09 254 ILE B CA 1
ATOM 5756 C C . ILE B 1 254 ? 7.172 -27.922 -15.773 1 35.09 254 ILE B C 1
ATOM 5758 O O . ILE B 1 254 ? 7.539 -28.75 -16.594 1 35.09 254 ILE B O 1
ATOM 5762 N N . THR B 1 255 ? 6.367 -28.062 -14.789 1 37.47 255 THR B N 1
ATOM 5763 C CA . THR B 1 255 ? 5.715 -29.375 -14.695 1 37.47 255 THR B CA 1
ATOM 5764 C C . THR B 1 255 ? 4.957 -29.688 -15.984 1 37.47 255 THR B C 1
ATOM 5766 O O . THR B 1 255 ? 5.027 -30.812 -16.484 1 37.47 255 THR B O 1
ATOM 5769 N N . ALA B 1 256 ? 4.523 -28.625 -16.516 1 33.97 256 ALA B N 1
ATOM 5770 C CA . ALA B 1 256 ? 3.797 -28.781 -17.766 1 33.97 256 ALA B CA 1
ATOM 5771 C C . ALA B 1 256 ? 4.75 -29.047 -18.922 1 33.97 256 ALA B C 1
ATOM 5773 O O . ALA B 1 256 ? 4.484 -29.922 -19.766 1 33.97 256 ALA B O 1
ATOM 5774 N N . ALA B 1 257 ? 5.746 -28.375 -18.906 1 32.69 257 ALA B N 1
ATOM 5775 C CA . ALA B 1 257 ? 6.715 -28.516 -19.984 1 32.69 257 ALA B CA 1
ATOM 5776 C C . ALA B 1 257 ? 7.43 -29.859 -19.906 1 32.69 257 ALA B C 1
ATOM 5778 O O . ALA B 1 257 ? 7.609 -30.531 -20.922 1 32.69 257 ALA B O 1
ATOM 5779 N N . GLU B 1 258 ? 7.996 -30.125 -18.844 1 35.91 258 GLU B N 1
ATOM 5780 C CA . GLU B 1 258 ? 8.703 -31.391 -18.656 1 35.91 258 GLU B CA 1
ATOM 5781 C C . GLU B 1 258 ? 7.828 -32.562 -19.047 1 35.91 258 GLU B C 1
ATOM 5783 O O . GLU B 1 258 ? 8.297 -33.531 -19.688 1 35.91 258 GLU B O 1
ATOM 5788 N N . VAL B 1 259 ? 6.648 -32.344 -18.719 1 35.47 259 VAL B N 1
ATOM 5789 C CA . VAL B 1 259 ? 5.68 -33.344 -19.141 1 35.47 259 VAL B CA 1
ATOM 5790 C C . VAL B 1 259 ? 5.602 -33.344 -20.672 1 35.47 259 VAL B C 1
ATOM 5792 O O . VAL B 1 259 ? 5.539 -34.438 -21.281 1 35.47 259 VAL B O 1
ATOM 5795 N N . SER B 1 260 ? 5.895 -32.312 -21.281 1 31.91 260 SER B N 1
ATOM 5796 C CA . SER B 1 260 ? 5.848 -32.219 -22.734 1 31.91 260 SER B CA 1
ATOM 5797 C C . SER B 1 260 ? 7.039 -32.938 -23.359 1 31.91 260 SER B C 1
ATOM 5799 O O . SER B 1 260 ? 6.895 -33.625 -24.375 1 31.91 260 SER B O 1
ATOM 5801 N N . ASN B 1 261 ? 8.188 -32.625 -22.906 1 33 261 ASN B N 1
ATOM 5802 C CA . ASN B 1 261 ? 9.383 -33.156 -23.547 1 33 261 ASN B CA 1
ATOM 5803 C C . ASN B 1 261 ? 9.414 -34.688 -23.469 1 33 261 ASN B C 1
ATOM 5805 O O . ASN B 1 261 ? 9.945 -35.344 -24.359 1 33 261 ASN B O 1
ATOM 5809 N N . ALA B 1 262 ? 9.094 -35.156 -22.406 1 32.53 262 ALA B N 1
ATOM 5810 C CA . ALA B 1 262 ? 9.062 -36.594 -22.359 1 32.53 262 ALA B CA 1
ATOM 5811 C C . ALA B 1 262 ? 8.031 -37.156 -23.328 1 32.53 262 ALA B C 1
ATOM 5813 O O . ALA B 1 262 ? 7.945 -38.375 -23.531 1 32.53 262 ALA B O 1
ATOM 5814 N N . VAL B 1 263 ? 7.496 -36.188 -24.031 1 32.66 263 VAL B N 1
ATOM 5815 C CA . VAL B 1 263 ? 6.473 -36.5 -25.031 1 32.66 263 VAL B CA 1
ATOM 5816 C C . VAL B 1 263 ? 7.129 -37.094 -26.281 1 32.66 263 VAL B C 1
ATOM 5818 O O . VAL B 1 263 ? 6.531 -37.906 -26.984 1 32.66 263 VAL B O 1
ATOM 5821 N N . PRO B 1 264 ? 8.375 -36.75 -26.719 1 31.02 264 PRO B N 1
ATOM 5822 C CA . PRO B 1 264 ? 8.68 -37.375 -28.016 1 31.02 264 PRO B CA 1
ATOM 5823 C C . PRO B 1 264 ? 8.367 -38.875 -28.062 1 31.02 264 PRO B C 1
ATOM 5825 O O . PRO B 1 264 ? 7.965 -39.375 -29.094 1 31.02 264 PRO B O 1
ATOM 5828 N N . LEU B 1 265 ? 8.727 -39.688 -27.141 1 31.92 265 LEU B N 1
ATOM 5829 C CA . LEU B 1 265 ? 8.344 -41.094 -27.344 1 31.92 265 LEU B CA 1
ATOM 5830 C C . LEU B 1 265 ? 6.828 -41.219 -27.438 1 31.92 265 LEU B C 1
ATOM 5832 O O . LEU B 1 265 ? 6.316 -42.312 -27.734 1 31.92 265 LEU B O 1
ATOM 5836 N N . LEU B 1 266 ? 6.113 -40.219 -27.062 1 33.84 266 LEU B N 1
ATOM 5837 C CA . LEU B 1 266 ? 4.707 -39.875 -27.234 1 33.84 266 LEU B CA 1
ATOM 5838 C C . LEU B 1 266 ? 4.48 -39.219 -28.609 1 33.84 266 LEU B C 1
ATOM 5840 O O . LEU B 1 266 ? 3.355 -38.844 -28.938 1 33.84 266 LEU B O 1
ATOM 5844 N N . ALA B 1 267 ? 5.414 -38.969 -29.469 1 31.31 267 ALA B N 1
ATOM 5845 C CA . ALA B 1 267 ? 5.578 -38.406 -30.812 1 31.31 267 ALA B CA 1
ATOM 5846 C C . ALA B 1 267 ? 4.523 -38.969 -31.766 1 31.31 267 ALA B C 1
ATOM 5848 O O . ALA B 1 267 ? 4.082 -38.25 -32.688 1 31.31 267 ALA B O 1
ATOM 5849 N N . THR B 1 268 ? 4.426 -40.25 -31.984 1 35.84 268 THR B N 1
ATOM 5850 C CA . THR B 1 268 ? 3.574 -40.844 -33 1 35.84 268 THR B CA 1
ATOM 5851 C C . THR B 1 268 ? 2.102 -40.688 -32.656 1 35.84 268 THR B C 1
ATOM 5853 O O . THR B 1 268 ? 1.222 -41.094 -33.406 1 35.84 268 THR B O 1
ATOM 5856 N N . GLN B 1 269 ? 1.76 -40.312 -31.516 1 34.47 269 GLN B N 1
ATOM 5857 C CA . GLN B 1 269 ? 0.383 -40.25 -31.047 1 34.47 269 GLN B CA 1
ATOM 5858 C C . GLN B 1 269 ? -0.195 -38.844 -31.266 1 34.47 269 GLN B C 1
ATOM 5860 O O . GLN B 1 269 ? 0.55 -37.875 -31.453 1 34.47 269 GLN B O 1
ATOM 5865 N N . SER B 1 270 ? -1.543 -38.656 -31.578 1 35.62 270 SER B N 1
ATOM 5866 C CA . SER B 1 270 ? -2.117 -37.344 -31.875 1 35.62 270 SER B CA 1
ATOM 5867 C C . SER B 1 270 ? -1.72 -36.344 -30.812 1 35.62 270 SER B C 1
ATOM 5869 O O . SER B 1 270 ? -1.356 -36.688 -29.688 1 35.62 270 SER B O 1
ATOM 5871 N N . PRO B 1 271 ? -1.622 -35.031 -31.031 1 33.69 271 PRO B N 1
ATOM 5872 C CA . PRO B 1 271 ? -1.122 -33.969 -30.156 1 33.69 271 PRO B CA 1
ATOM 5873 C C . PRO B 1 271 ? -1.658 -34.094 -28.734 1 33.69 271 PRO B C 1
ATOM 5875 O O . PRO B 1 271 ? -0.926 -33.844 -27.766 1 33.69 271 PRO B O 1
ATOM 5878 N N . LYS B 1 272 ? -2.744 -34.625 -28.562 1 36.38 272 LYS B N 1
ATOM 5879 C CA . LYS B 1 272 ? -3.432 -34.812 -27.281 1 36.38 272 LYS B CA 1
ATOM 5880 C C . LYS B 1 272 ? -2.734 -35.844 -26.422 1 36.38 272 LYS B C 1
ATOM 5882 O O . LYS B 1 272 ? -2.521 -35.656 -25.234 1 36.38 272 LYS B O 1
ATOM 5887 N N . GLU B 1 273 ? -2.396 -36.938 -27.094 1 40.47 273 GLU B N 1
ATOM 5888 C CA . GLU B 1 273 ? -1.772 -38.094 -26.438 1 40.47 273 GLU B CA 1
ATOM 5889 C C . GLU B 1 273 ? -0.361 -37.75 -25.953 1 40.47 273 GLU B C 1
ATOM 5891 O O . GLU B 1 273 ? 0.049 -38.188 -24.875 1 40.47 273 GLU B O 1
ATOM 5896 N N . ARG B 1 274 ? 0.289 -37.094 -26.672 1 41.62 274 ARG B N 1
ATOM 5897 C CA . ARG B 1 274 ? 1.67 -36.719 -26.406 1 41.62 274 ARG B CA 1
ATOM 5898 C C . ARG B 1 274 ? 1.763 -35.844 -25.141 1 41.62 274 ARG B C 1
ATOM 5900 O O . ARG B 1 274 ? 2.613 -36.094 -24.281 1 41.62 274 ARG B O 1
ATOM 5907 N N . TYR B 1 275 ? 0.894 -34.969 -24.969 1 37.34 275 TYR B N 1
ATOM 5908 C CA . TYR B 1 275 ? 0.926 -34.094 -23.812 1 37.34 275 TYR B CA 1
ATOM 5909 C C . TYR B 1 275 ? 0.588 -34.844 -22.531 1 37.34 275 TYR B C 1
ATOM 5911 O O . TYR B 1 275 ? 1.216 -34.625 -21.484 1 37.34 275 TYR B O 1
ATOM 5919 N N . ALA B 1 276 ? -0.192 -35.906 -22.656 1 36.84 276 ALA B N 1
ATOM 5920 C CA . ALA B 1 276 ? -0.532 -36.75 -21.531 1 36.84 276 ALA B CA 1
ATOM 5921 C C . ALA B 1 276 ? 0.701 -37.5 -21.016 1 36.84 276 ALA B C 1
ATOM 5923 O O . ALA B 1 276 ? 0.913 -37.562 -19.797 1 36.84 276 ALA B O 1
ATOM 5924 N N . HIS B 1 277 ? 1.474 -38.062 -21.812 1 38.47 277 HIS B N 1
ATOM 5925 C CA . HIS B 1 277 ? 2.664 -38.844 -21.453 1 38.47 277 HIS B CA 1
ATOM 5926 C C . HIS B 1 277 ? 3.713 -37.938 -20.797 1 38.47 277 HIS B C 1
ATOM 5928 O O . HIS B 1 277 ? 4.363 -38.344 -19.828 1 38.47 277 HIS B O 1
ATOM 5934 N N . ILE B 1 278 ? 3.656 -36.844 -21.094 1 39 278 ILE B N 1
ATOM 5935 C CA . ILE B 1 278 ? 4.629 -35.875 -20.562 1 39 278 ILE B CA 1
ATOM 5936 C C . ILE B 1 278 ? 4.258 -35.531 -19.125 1 39 278 ILE B C 1
ATOM 5938 O O . ILE B 1 278 ? 5.117 -35.531 -18.234 1 39 278 ILE B O 1
ATOM 5942 N N . CYS B 1 279 ? 2.996 -35.375 -18.938 1 34.06 279 CYS B N 1
ATOM 5943 C CA . CYS B 1 279 ? 2.557 -35.062 -17.578 1 34.06 279 CYS B CA 1
ATOM 5944 C C . CYS B 1 279 ? 2.898 -36.188 -16.609 1 34.06 279 CYS B C 1
ATOM 5946 O O . CYS B 1 279 ? 3.416 -35.938 -15.516 1 34.06 279 CYS B O 1
ATOM 5948 N N . ALA B 1 280 ? 2.727 -37.375 -16.953 1 34.75 280 ALA B N 1
ATOM 5949 C CA . ALA B 1 280 ? 2.992 -38.562 -16.141 1 34.75 280 ALA B CA 1
ATOM 5950 C C . ALA B 1 280 ? 4.477 -38.656 -15.789 1 34.75 280 ALA B C 1
ATOM 5952 O O . ALA B 1 280 ? 4.832 -38.938 -14.648 1 34.75 280 ALA B O 1
ATOM 5953 N N . THR B 1 281 ? 5.254 -38.594 -16.734 1 34.47 281 THR B N 1
ATOM 5954 C CA . THR B 1 281 ? 6.688 -38.781 -16.516 1 34.47 281 THR B CA 1
ATOM 5955 C C . THR B 1 281 ? 7.227 -37.656 -15.602 1 34.47 281 THR B C 1
ATOM 5957 O O . THR B 1 281 ? 8.023 -37.938 -14.703 1 34.47 281 THR B O 1
ATOM 5960 N N . VAL B 1 282 ? 6.641 -36.531 -15.656 1 34.06 282 VAL B N 1
ATOM 5961 C CA . VAL B 1 282 ? 7.16 -35.375 -14.906 1 34.06 282 VAL B CA 1
ATOM 5962 C C . VAL B 1 282 ? 6.746 -35.5 -13.445 1 34.06 282 VAL B C 1
ATOM 5964 O O . VAL B 1 282 ? 7.531 -35.188 -12.547 1 34.06 282 VAL B O 1
ATOM 5967 N N . MET B 1 283 ? 5.52 -35.969 -13.156 1 32.03 283 MET B N 1
ATOM 5968 C CA . MET B 1 283 ? 5.059 -36.125 -11.781 1 32.03 283 MET B CA 1
ATOM 5969 C C . MET B 1 283 ? 5.82 -37.25 -11.07 1 32.03 283 MET B C 1
ATOM 5971 O O . MET B 1 283 ? 6.008 -37.188 -9.852 1 32.03 283 MET B O 1
ATOM 5975 N N . THR B 1 284 ? 5.883 -38.375 -11.578 1 30.05 284 THR B N 1
ATOM 5976 C CA . THR B 1 284 ? 6.609 -39.469 -10.977 1 30.05 284 THR B CA 1
ATOM 5977 C C . THR B 1 284 ? 8.102 -39.188 -10.906 1 30.05 284 THR B C 1
ATOM 5979 O O . THR B 1 284 ? 8.82 -39.75 -10.078 1 30.05 284 THR B O 1
ATOM 5982 N N . ALA B 1 285 ? 8.508 -38.656 -12.023 1 30.66 285 ALA B N 1
ATOM 5983 C CA . ALA B 1 285 ? 9.961 -38.594 -12.008 1 30.66 285 ALA B CA 1
ATOM 5984 C C . ALA B 1 285 ? 10.461 -37.625 -10.945 1 30.66 285 ALA B C 1
ATOM 5986 O O . ALA B 1 285 ? 9.836 -36.562 -10.719 1 30.66 285 ALA B O 1
ATOM 5987 N N . ASN B 1 286 ? 10.664 -38.031 -9.797 1 30.95 286 ASN B N 1
ATOM 5988 C CA . ASN B 1 286 ? 11.688 -37.5 -8.914 1 30.95 286 ASN B CA 1
ATOM 5989 C C . ASN B 1 286 ? 12.562 -36.469 -9.633 1 30.95 286 ASN B C 1
ATOM 5991 O O . ASN B 1 286 ? 13.727 -36.75 -9.922 1 30.95 286 ASN B O 1
ATOM 5995 N N . ILE B 1 287 ? 12.055 -35.844 -10.539 1 36.19 287 ILE B N 1
ATOM 5996 C CA . ILE B 1 287 ? 12.891 -35 -11.367 1 36.19 287 ILE B CA 1
ATOM 5997 C C . ILE B 1 287 ? 13.492 -33.875 -10.508 1 36.19 287 ILE B C 1
ATOM 5999 O O . ILE B 1 287 ? 13.922 -32.844 -11.031 1 36.19 287 ILE B O 1
ATOM 6003 N N . ARG B 1 288 ? 12.883 -33.812 -9.492 1 37.41 288 ARG B N 1
ATOM 6004 C CA . ARG B 1 288 ? 13.523 -33.156 -8.367 1 37.41 288 ARG B CA 1
ATOM 6005 C C . ARG B 1 288 ? 15.039 -33.219 -8.484 1 37.41 288 ARG B C 1
ATOM 6007 O O . ARG B 1 288 ? 15.742 -32.281 -8.07 1 37.41 288 ARG B O 1
ATOM 6014 N N . ASN B 1 289 ? 15.258 -34.438 -9.055 1 38.44 289 ASN B N 1
ATOM 6015 C CA . ASN B 1 289 ? 16.688 -34.656 -9.188 1 38.44 289 ASN B CA 1
ATOM 6016 C C . ASN B 1 289 ? 17.188 -34.281 -10.578 1 38.44 289 ASN B C 1
ATOM 6018 O O . ASN B 1 289 ? 18.328 -34.625 -10.945 1 38.44 289 ASN B O 1
ATOM 6022 N N . LEU B 1 290 ? 16.172 -33.906 -11.406 1 40.81 290 LEU B N 1
ATOM 6023 C CA . LEU B 1 290 ? 16.703 -33.5 -12.703 1 40.81 290 LEU B CA 1
ATOM 6024 C C . LEU B 1 290 ? 17.188 -32.062 -12.656 1 40.81 290 LEU B C 1
ATOM 6026 O O . LEU B 1 290 ? 16.672 -31.25 -11.883 1 40.81 290 LEU B O 1
ATOM 6030 N N . SER B 1 291 ? 18.078 -31.859 -13.43 1 45.88 291 SER B N 1
ATOM 6031 C CA . SER B 1 291 ? 18.672 -30.531 -13.555 1 45.88 291 SER B CA 1
ATOM 6032 C C . SER B 1 291 ? 17.719 -29.578 -14.266 1 45.88 291 SER B C 1
ATOM 6034 O O . SER B 1 291 ? 16.812 -30 -14.984 1 45.88 291 SER B O 1
ATOM 6036 N N . PRO B 1 292 ? 17.609 -28.484 -13.992 1 53.53 292 PRO B N 1
ATOM 6037 C CA . PRO B 1 292 ? 16.812 -27.469 -14.695 1 53.53 292 PRO B CA 1
ATOM 6038 C C . PRO B 1 292 ? 16.828 -27.656 -16.219 1 53.53 292 PRO B C 1
ATOM 6040 O O . PRO B 1 292 ? 15.797 -27.469 -16.875 1 53.53 292 PRO B O 1
ATOM 6043 N N . ARG B 1 293 ? 17.891 -28.031 -16.625 1 59.47 293 ARG B N 1
ATOM 6044 C CA . ARG B 1 293 ? 18.031 -28.25 -18.047 1 59.47 293 ARG B CA 1
ATOM 6045 C C . ARG B 1 293 ? 17.188 -29.438 -18.516 1 59.47 293 ARG B C 1
ATOM 6047 O O . ARG B 1 293 ? 16.562 -29.391 -19.578 1 59.47 293 ARG B O 1
ATOM 6054 N N . GLU B 1 294 ? 17.219 -30.359 -17.734 1 58.75 294 GLU B N 1
ATOM 6055 C CA . GLU B 1 294 ? 16.438 -31.547 -18.078 1 58.75 294 GLU B CA 1
ATOM 6056 C C . GLU B 1 294 ? 14.938 -31.234 -18.031 1 58.75 294 GLU B C 1
ATOM 6058 O O . GLU B 1 294 ? 14.18 -31.703 -18.891 1 58.75 294 GLU B O 1
ATOM 6063 N N . LYS B 1 295 ? 14.727 -30.359 -17.156 1 55.94 295 LYS B N 1
ATOM 6064 C CA . LYS B 1 295 ? 13.336 -29.922 -17.062 1 55.94 295 LYS B CA 1
ATOM 6065 C C . LYS B 1 295 ? 12.93 -29.109 -18.281 1 55.94 295 LYS B C 1
ATOM 6067 O O . LYS B 1 295 ? 11.867 -29.344 -18.875 1 55.94 295 LYS B O 1
ATOM 6072 N N . ALA B 1 296 ? 13.719 -28.219 -18.562 1 61.84 296 ALA B N 1
ATOM 6073 C CA . ALA B 1 296 ? 13.484 -27.391 -19.75 1 61.84 296 ALA B CA 1
ATOM 6074 C C . ALA B 1 296 ? 13.352 -28.25 -21 1 61.84 296 ALA B C 1
ATOM 6076 O O . ALA B 1 296 ? 12.516 -27.969 -21.859 1 61.84 296 ALA B O 1
ATOM 6077 N N . ARG B 1 297 ? 14.133 -29.219 -21.047 1 64 297 ARG B N 1
ATOM 6078 C CA . ARG B 1 297 ? 14.133 -30.109 -22.203 1 64 297 ARG B CA 1
ATOM 6079 C C . ARG B 1 297 ? 12.789 -30.812 -22.359 1 64 297 ARG B C 1
ATOM 6081 O O . ARG B 1 297 ? 12.266 -30.938 -23.469 1 64 297 ARG B O 1
ATOM 6088 N N . VAL B 1 298 ? 12.328 -31.109 -21.375 1 57.5 298 VAL B N 1
ATOM 6089 C CA . VAL B 1 298 ? 11.055 -31.812 -21.375 1 57.5 298 VAL B CA 1
ATOM 6090 C C . VAL B 1 298 ? 9.945 -30.891 -21.875 1 57.5 298 VAL B C 1
ATOM 6092 O O . VAL B 1 298 ? 9.148 -31.266 -22.734 1 57.5 298 VAL B O 1
ATOM 6095 N N . VAL B 1 299 ? 10.047 -29.609 -21.375 1 59.75 299 VAL B N 1
ATOM 6096 C CA . VAL B 1 299 ? 9.031 -28.641 -21.75 1 59.75 299 VAL B CA 1
ATOM 6097 C C . VAL B 1 299 ? 9.188 -28.25 -23.219 1 59.75 299 VAL B C 1
ATOM 6099 O O . VAL B 1 299 ? 8.203 -28.188 -23.953 1 59.75 299 VAL B O 1
ATOM 6102 N N . PHE B 1 300 ? 10.305 -28.062 -23.547 1 68.62 300 PHE B N 1
ATOM 6103 C CA . PHE B 1 300 ? 10.625 -27.703 -24.922 1 68.62 300 PHE B CA 1
ATOM 6104 C C . PHE B 1 300 ? 10.102 -28.75 -25.891 1 68.62 300 PHE B C 1
ATOM 6106 O O . PHE B 1 300 ? 9.453 -28.406 -26.891 1 68.62 300 PHE B O 1
ATOM 6113 N N . ARG B 1 301 ? 10.367 -29.938 -25.641 1 63.72 301 ARG B N 1
ATOM 6114 C CA . ARG B 1 301 ? 9.961 -31.047 -26.5 1 63.72 301 ARG B CA 1
ATOM 6115 C C . ARG B 1 301 ? 8.438 -31.141 -26.594 1 63.72 301 ARG B C 1
ATOM 6117 O O . ARG B 1 301 ? 7.902 -31.5 -27.641 1 63.72 301 ARG B O 1
ATOM 6124 N N . ALA B 1 302 ? 7.867 -30.688 -25.578 1 58.41 302 ALA B N 1
ATOM 6125 C CA . ALA B 1 302 ? 6.406 -30.719 -25.547 1 58.41 302 ALA B CA 1
ATOM 6126 C C . ALA B 1 302 ? 5.809 -29.641 -26.438 1 58.41 302 ALA B C 1
ATOM 6128 O O . ALA B 1 302 ? 4.758 -29.844 -27.047 1 58.41 302 ALA B O 1
ATOM 6129 N N . ILE B 1 303 ? 6.375 -28.547 -26.375 1 64.75 303 ILE B N 1
ATOM 6130 C CA . ILE B 1 303 ? 5.875 -27.406 -27.141 1 64.75 303 ILE B CA 1
ATOM 6131 C C . ILE B 1 303 ? 6.219 -27.578 -28.609 1 64.75 303 ILE B C 1
ATOM 6133 O O . ILE B 1 303 ? 5.469 -27.141 -29.484 1 64.75 303 ILE B O 1
ATOM 6137 N N . ASP B 1 304 ? 7.328 -28.312 -28.875 1 70.88 304 ASP B N 1
ATOM 6138 C CA . ASP B 1 304 ? 7.812 -28.531 -30.234 1 70.88 304 ASP B CA 1
ATOM 6139 C C . ASP B 1 304 ? 6.961 -29.578 -30.953 1 70.88 304 ASP B C 1
ATOM 6141 O O . ASP B 1 304 ? 7.363 -30.734 -31.062 1 70.88 304 ASP B O 1
ATOM 6145 N N . ALA B 1 305 ? 5.855 -29.203 -31.531 1 64.25 305 ALA B N 1
ATOM 6146 C CA . ALA B 1 305 ? 4.828 -30.078 -32.094 1 64.25 305 ALA B CA 1
ATOM 6147 C C . ALA B 1 305 ? 5.312 -30.766 -33.344 1 64.25 305 ALA B C 1
ATOM 6149 O O . ALA B 1 305 ? 4.965 -31.906 -33.625 1 64.25 305 ALA B O 1
ATOM 6150 N N . ASN B 1 306 ? 6.02 -30.062 -34.125 1 70.44 306 ASN B N 1
ATOM 6151 C CA . ASN B 1 306 ? 6.465 -30.641 -35.375 1 70.44 306 ASN B CA 1
ATOM 6152 C C . ASN B 1 306 ? 7.785 -31.391 -35.219 1 70.44 306 ASN B C 1
ATOM 6154 O O . ASN B 1 306 ? 8.344 -31.906 -36.188 1 70.44 306 ASN B O 1
ATOM 6158 N N . GLN B 1 307 ? 8.352 -31.391 -34 1 71.38 307 GLN B N 1
ATOM 6159 C CA . GLN B 1 307 ? 9.531 -32.156 -33.562 1 71.38 307 GLN B CA 1
ATOM 6160 C C . GLN B 1 307 ? 10.734 -31.812 -34.438 1 71.38 307 GLN B C 1
ATOM 6162 O O . GLN B 1 307 ? 11.508 -32.688 -34.812 1 71.38 307 GLN B O 1
ATOM 6167 N N . ASP B 1 308 ? 10.867 -30.594 -34.844 1 81.38 308 ASP B N 1
ATOM 6168 C CA . ASP B 1 308 ? 12.023 -30.172 -35.625 1 81.38 308 ASP B CA 1
ATOM 6169 C C . ASP B 1 308 ? 13.117 -29.609 -34.719 1 81.38 308 ASP B C 1
ATOM 6171 O O . ASP B 1 308 ? 14.094 -29.031 -35.188 1 81.38 308 ASP B O 1
ATOM 6175 N N . ASN B 1 309 ? 12.961 -29.781 -33.344 1 80.81 309 ASN B N 1
ATOM 6176 C CA . ASN B 1 309 ? 13.898 -29.344 -32.312 1 80.81 309 ASN B CA 1
ATOM 6177 C C . ASN B 1 309 ? 14.062 -27.828 -32.312 1 80.81 309 ASN B C 1
ATOM 6179 O O . ASN B 1 309 ? 15.102 -27.312 -31.891 1 80.81 309 ASN B O 1
ATOM 6183 N N . GLU B 1 310 ? 13.102 -27.125 -32.812 1 85.75 310 GLU B N 1
ATOM 6184 C CA . GLU B 1 310 ? 12.945 -25.672 -32.688 1 85.75 310 GLU B CA 1
ATOM 6185 C C . GLU B 1 310 ? 11.531 -25.312 -32.25 1 85.75 310 GLU B C 1
ATOM 6187 O O . GLU B 1 310 ? 10.57 -26.031 -32.562 1 85.75 310 GLU B O 1
ATOM 6192 N N . LEU B 1 311 ? 11.469 -24.188 -31.438 1 79.94 311 LEU B N 1
ATOM 6193 C CA . LEU B 1 311 ? 10.164 -23.719 -31 1 79.94 311 LEU B CA 1
ATOM 6194 C C . LEU B 1 311 ? 9.727 -22.5 -31.828 1 79.94 311 LEU B C 1
ATOM 6196 O O . LEU B 1 311 ? 10.43 -21.484 -31.859 1 79.94 311 LEU B O 1
ATOM 6200 N N . SER B 1 312 ? 8.68 -22.688 -32.562 1 81.12 312 SER B N 1
ATOM 6201 C CA . SER B 1 312 ? 8.141 -21.562 -33.312 1 81.12 312 SER B CA 1
ATOM 6202 C C . SER B 1 312 ? 7.242 -20.703 -32.438 1 81.12 312 SER B C 1
ATOM 6204 O O . SER B 1 312 ? 6.73 -21.156 -31.422 1 81.12 312 SER B O 1
ATOM 6206 N N . THR B 1 313 ? 7.059 -19.406 -32.906 1 77.81 313 THR B N 1
ATOM 6207 C CA . THR B 1 313 ? 6.168 -18.484 -32.219 1 77.81 313 THR B CA 1
ATOM 6208 C C . THR B 1 313 ? 4.75 -19.031 -32.156 1 77.81 313 THR B C 1
ATOM 6210 O O . THR B 1 313 ? 4.055 -18.859 -31.156 1 77.81 313 THR B O 1
ATOM 6213 N N . THR B 1 314 ? 4.445 -19.703 -33.25 1 73.88 314 THR B N 1
ATOM 6214 C CA . THR B 1 314 ? 3.102 -20.266 -33.312 1 73.88 314 THR B CA 1
ATOM 6215 C C . THR B 1 314 ? 2.932 -21.391 -32.312 1 73.88 314 THR B C 1
ATOM 6217 O O . THR B 1 314 ? 1.92 -21.469 -31.609 1 73.88 314 THR B O 1
ATOM 6220 N N . GLU B 1 315 ? 3.938 -22.312 -32.281 1 70.75 315 GLU B N 1
ATOM 6221 C CA . GLU B 1 315 ? 3.887 -23.406 -31.312 1 70.75 315 GLU B CA 1
ATOM 6222 C C . GLU B 1 315 ? 3.812 -22.875 -29.891 1 70.75 315 GLU B C 1
ATOM 6224 O O . GLU B 1 315 ? 3.041 -23.391 -29.078 1 70.75 315 GLU B O 1
ATOM 6229 N N . PHE B 1 316 ? 4.578 -21.797 -29.594 1 70.44 316 PHE B N 1
ATOM 6230 C CA . PHE B 1 316 ? 4.641 -21.234 -28.25 1 70.44 316 PHE B CA 1
ATOM 6231 C C . PHE B 1 316 ? 3.352 -20.5 -27.906 1 70.44 316 PHE B C 1
ATOM 6233 O O . PHE B 1 316 ? 2.832 -20.625 -26.797 1 70.44 316 PHE B O 1
ATOM 6240 N N . ARG B 1 317 ? 2.93 -19.766 -28.906 1 64.62 317 ARG B N 1
ATOM 6241 C CA . ARG B 1 317 ? 1.657 -19.078 -28.719 1 64.62 317 ARG B CA 1
ATOM 6242 C C . ARG B 1 317 ? 0.539 -20.062 -28.391 1 64.62 317 ARG B C 1
ATOM 6244 O O . ARG B 1 317 ? -0.252 -19.844 -27.484 1 64.62 317 ARG B O 1
ATOM 6251 N N . ASP B 1 318 ? 0.507 -21.031 -29.188 1 59.81 318 ASP B N 1
ATOM 6252 C CA . ASP B 1 318 ? -0.516 -22.062 -29.016 1 59.81 318 ASP B CA 1
ATOM 6253 C C . ASP B 1 318 ? -0.417 -22.703 -27.625 1 59.81 318 ASP B C 1
ATOM 6255 O O . ASP B 1 318 ? -1.436 -22.969 -26.984 1 59.81 318 ASP B O 1
ATOM 6259 N N . PHE B 1 319 ? 0.837 -22.875 -27.203 1 57.62 319 PHE B N 1
ATOM 6260 C CA . PHE B 1 319 ? 1.109 -23.406 -25.875 1 57.62 319 PHE B CA 1
ATOM 6261 C C . PHE B 1 319 ? 0.59 -22.484 -24.797 1 57.62 319 PHE B C 1
ATOM 6263 O O . PHE B 1 319 ? -0.12 -22.906 -23.875 1 57.62 319 PHE B O 1
ATOM 6270 N N . LEU B 1 320 ? 0.969 -21.172 -24.969 1 57.44 320 LEU B N 1
ATOM 6271 C CA . LEU B 1 320 ? 0.56 -20.188 -23.984 1 57.44 320 LEU B CA 1
ATOM 6272 C C . LEU B 1 320 ? -0.96 -20.078 -23.906 1 57.44 320 LEU B C 1
ATOM 6274 O O . LEU B 1 320 ? -1.531 -20 -22.828 1 57.44 320 LEU B O 1
ATOM 6278 N N . LEU B 1 321 ? -1.472 -20.062 -25.062 1 51.94 321 LEU B N 1
ATOM 6279 C CA . LEU B 1 321 ? -2.926 -20 -25.141 1 51.94 321 LEU B CA 1
ATOM 6280 C C . LEU B 1 321 ? -3.566 -21.203 -24.469 1 51.94 321 LEU B C 1
ATOM 6282 O O . LEU B 1 321 ? -4.559 -21.078 -23.75 1 51.94 321 LEU B O 1
ATOM 6286 N N . THR B 1 322 ? -2.832 -22.219 -24.797 1 49.03 322 THR B N 1
ATOM 6287 C CA . THR B 1 322 ? -3.328 -23.469 -24.219 1 49.03 322 THR B CA 1
ATOM 6288 C C . THR B 1 322 ? -3.188 -23.438 -22.703 1 49.03 322 THR B C 1
ATOM 6290 O O . THR B 1 322 ? -4.004 -24.031 -21.984 1 49.03 322 THR B O 1
ATOM 6293 N N . CYS B 1 323 ? -2.141 -22.719 -22.359 1 45.41 323 CYS B N 1
ATOM 6294 C CA . CYS B 1 323 ? -1.874 -22.562 -20.938 1 45.41 323 CYS B CA 1
ATOM 6295 C C . CYS B 1 323 ? -2.809 -21.516 -20.328 1 45.41 323 CYS B C 1
ATOM 6297 O O . CYS B 1 323 ? -2.74 -21.25 -19.125 1 45.41 323 CYS B O 1
ATOM 6299 N N . GLY B 1 324 ? -3.711 -21.047 -21.172 1 41.75 324 GLY B N 1
ATOM 6300 C CA . GLY B 1 324 ? -4.719 -20.125 -20.688 1 41.75 324 GLY B CA 1
ATOM 6301 C C . GLY B 1 324 ? -4.258 -18.672 -20.719 1 41.75 324 GLY B C 1
ATOM 6302 O O . GLY B 1 324 ? -4.918 -17.797 -20.156 1 41.75 324 GLY B O 1
ATOM 6303 N N . ILE B 1 325 ? -3.043 -18.562 -20.953 1 44.12 325 ILE B N 1
ATOM 6304 C CA . ILE B 1 325 ? -2.598 -17.172 -21.109 1 44.12 325 ILE B CA 1
ATOM 6305 C C . ILE B 1 325 ? -3.34 -16.516 -22.266 1 44.12 325 ILE B C 1
ATOM 6307 O O . ILE B 1 325 ? -3.361 -17.047 -23.375 1 44.12 325 ILE B O 1
ATOM 6311 N N . SER B 1 326 ? -4.105 -15.539 -21.906 1 41.53 326 SER B N 1
ATOM 6312 C CA . SER B 1 326 ? -4.91 -14.875 -22.922 1 41.53 326 SER B CA 1
ATOM 6313 C C . SER B 1 326 ? -4.039 -14.305 -24.031 1 41.53 326 SER B C 1
ATOM 6315 O O . SER B 1 326 ? -2.842 -14.078 -23.828 1 41.53 326 SER B O 1
ATOM 6317 N N . GLN B 1 327 ? -4.75 -14.297 -25.266 1 45.25 327 GLN B N 1
ATOM 6318 C CA . GLN B 1 327 ? -4.098 -13.633 -26.391 1 45.25 327 GLN B CA 1
ATOM 6319 C C . GLN B 1 327 ? -3.592 -12.25 -25.984 1 45.25 327 GLN B C 1
ATOM 6321 O O . GLN B 1 327 ? -2.51 -11.836 -26.406 1 45.25 327 GLN B O 1
ATOM 6326 N N . TYR B 1 328 ? -4.305 -11.633 -25.156 1 41.75 328 TYR B N 1
ATOM 6327 C CA . TYR B 1 328 ? -3.949 -10.297 -24.703 1 41.75 328 TYR B CA 1
ATOM 6328 C C . TYR B 1 328 ? -2.715 -10.328 -23.812 1 41.75 328 TYR B C 1
ATOM 6330 O O . TYR B 1 328 ? -1.825 -9.484 -23.938 1 41.75 328 TYR B O 1
ATOM 6338 N N . GLU B 1 329 ? -2.748 -11.273 -23.016 1 44.41 329 GLU B N 1
ATOM 6339 C CA . GLU B 1 329 ? -1.582 -11.438 -22.156 1 44.41 329 GLU B CA 1
ATOM 6340 C C . GLU B 1 329 ? -0.353 -11.844 -22.969 1 44.41 329 GLU B C 1
ATOM 6342 O O . GLU B 1 329 ? 0.771 -11.461 -22.625 1 44.41 329 GLU B O 1
ATOM 6347 N N . MET B 1 330 ? -0.696 -12.609 -23.906 1 46 330 MET B N 1
ATOM 6348 C CA . MET B 1 330 ? 0.343 -13.07 -24.828 1 46 330 MET B CA 1
ATOM 6349 C C . MET B 1 330 ? 0.841 -11.922 -25.703 1 46 330 MET B C 1
ATOM 6351 O O . MET B 1 330 ? 2.018 -11.883 -26.062 1 46 330 MET B O 1
ATOM 6355 N N . GLU B 1 331 ? -0.251 -11.305 -26.031 1 44.47 331 GLU B N 1
ATOM 6356 C CA . GLU B 1 331 ? 0.119 -10.156 -26.859 1 44.47 331 GLU B CA 1
ATOM 6357 C C . GLU B 1 331 ? 0.989 -9.18 -26.078 1 44.47 331 GLU B C 1
ATOM 6359 O O . GLU B 1 331 ? 1.708 -8.367 -26.672 1 44.47 331 GLU B O 1
ATOM 6364 N N . ASP B 1 332 ? 0.757 -9.281 -24.859 1 36.78 332 ASP B N 1
ATOM 6365 C CA . ASP B 1 332 ? 1.809 -8.484 -24.234 1 36.78 332 ASP B CA 1
ATOM 6366 C C . ASP B 1 332 ? 3.189 -9.055 -24.562 1 36.78 332 ASP B C 1
ATOM 6368 O O . ASP B 1 332 ? 3.477 -10.211 -24.281 1 36.78 332 ASP B O 1
ATOM 6372 N N . LYS B 1 333 ? 3.619 -8.828 -25.688 1 43.19 333 LYS B N 1
ATOM 6373 C CA . LYS B 1 333 ? 4.785 -9.055 -26.531 1 43.19 333 LYS B CA 1
ATOM 6374 C C . LYS B 1 333 ? 5.98 -9.516 -25.703 1 43.19 333 LYS B C 1
ATOM 6376 O O . LYS B 1 333 ? 6.941 -10.07 -26.25 1 43.19 333 LYS B O 1
ATOM 6381 N N . MET B 1 334 ? 5.836 -9.445 -24.453 1 46 334 MET B N 1
ATOM 6382 C CA . MET B 1 334 ? 7.074 -9.617 -23.688 1 46 334 MET B CA 1
ATOM 6383 C C . MET B 1 334 ? 7.426 -11.094 -23.547 1 46 334 MET B C 1
ATOM 6385 O O . MET B 1 334 ? 8.602 -11.469 -23.641 1 46 334 MET B O 1
ATOM 6389 N N . MET B 1 335 ? 6.414 -11.867 -23.516 1 50.97 335 MET B N 1
ATOM 6390 C CA . MET B 1 335 ? 6.781 -13.273 -23.359 1 50.97 335 MET B CA 1
ATOM 6391 C C . MET B 1 335 ? 7.324 -13.844 -24.656 1 50.97 335 MET B C 1
ATOM 6393 O O . MET B 1 335 ? 8.336 -14.555 -24.656 1 50.97 335 MET B O 1
ATOM 6397 N N . LEU B 1 336 ? 6.629 -13.391 -25.688 1 60.78 336 LEU B N 1
ATOM 6398 C CA . LEU B 1 336 ? 7.09 -13.852 -27 1 60.78 336 LEU B CA 1
ATOM 6399 C C . LEU B 1 336 ? 8.406 -13.18 -27.375 1 60.78 336 LEU B C 1
ATOM 6401 O O . LEU B 1 336 ? 9.312 -13.828 -27.906 1 60.78 336 LEU B O 1
ATOM 6405 N N . GLN B 1 337 ? 8.43 -11.977 -27.031 1 62.88 337 GLN B N 1
ATOM 6406 C CA . GLN B 1 337 ? 9.641 -11.227 -27.359 1 62.88 337 GLN B CA 1
ATOM 6407 C C . GLN B 1 337 ? 10.82 -11.703 -26.516 1 62.88 337 GLN B C 1
ATOM 6409 O O . GLN B 1 337 ? 11.945 -11.797 -27.016 1 62.88 337 GLN B O 1
ATOM 6414 N N . SER B 1 338 ? 10.602 -12.039 -25.375 1 63.03 338 SER B N 1
ATOM 6415 C CA . SER B 1 338 ? 11.688 -12.445 -24.484 1 63.03 338 SER B CA 1
ATOM 6416 C C . SER B 1 338 ? 12.258 -13.805 -24.891 1 63.03 338 SER B C 1
ATOM 6418 O O 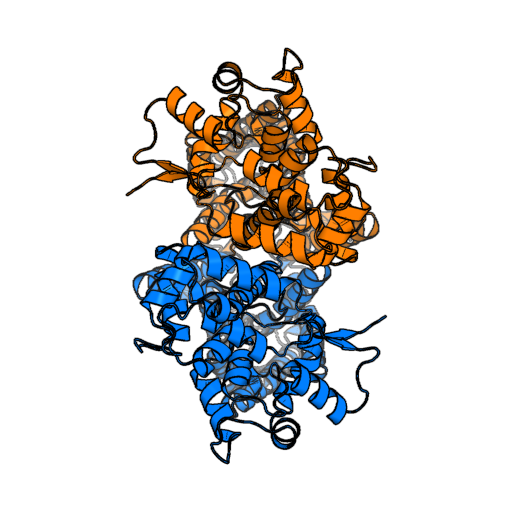. SER B 1 338 ? 13.461 -14.031 -24.812 1 63.03 338 SER B O 1
ATOM 6420 N N . LEU B 1 339 ? 11.422 -14.625 -25.375 1 70.5 339 LEU B N 1
ATOM 6421 C CA . LEU B 1 339 ? 11.898 -15.945 -25.781 1 70.5 339 LEU B CA 1
ATOM 6422 C C . LEU B 1 339 ? 12.391 -15.93 -27.219 1 70.5 339 LEU B C 1
ATOM 6424 O O . LEU B 1 339 ? 13.445 -16.5 -27.531 1 70.5 339 LEU B O 1
ATOM 6428 N N . PHE B 1 340 ? 11.727 -15.219 -28.094 1 77.06 340 PHE B N 1
ATOM 6429 C CA . PHE B 1 340 ? 11.992 -15.352 -29.516 1 77.06 340 PHE B CA 1
ATOM 6430 C C . PHE B 1 340 ? 12.875 -14.203 -30.016 1 77.06 340 PHE B C 1
ATOM 6432 O O . PHE B 1 340 ? 13.508 -14.305 -31.062 1 77.06 340 PHE B O 1
ATOM 6439 N N . ASN B 1 341 ? 13.023 -13.188 -29.156 1 68.81 341 ASN B N 1
ATOM 6440 C CA . ASN B 1 341 ? 13.859 -12.039 -29.484 1 68.81 341 ASN B CA 1
ATOM 6441 C C . ASN B 1 341 ? 13.734 -11.664 -30.953 1 68.81 341 ASN B C 1
ATOM 6443 O O . ASN B 1 341 ? 14.742 -11.508 -31.641 1 68.81 341 ASN B O 1
ATOM 6447 N N . GLY B 1 342 ? 12.547 -11.578 -31.438 1 69.12 342 GLY B N 1
ATOM 6448 C CA . GLY B 1 342 ? 12.297 -11.164 -32.812 1 69.12 342 GLY B CA 1
ATOM 6449 C C . GLY B 1 342 ? 12.438 -12.297 -33.812 1 69.12 342 GLY B C 1
ATOM 6450 O O . GLY B 1 342 ? 12.203 -12.109 -35 1 69.12 342 GLY B O 1
ATOM 6451 N N . GLN B 1 343 ? 12.984 -13.461 -33.469 1 78.75 343 GLN B N 1
ATOM 6452 C CA . GLN B 1 343 ? 13.117 -14.617 -34.344 1 78.75 343 GLN B CA 1
ATOM 6453 C C . GLN B 1 343 ? 11.82 -15.406 -34.406 1 78.75 343 GLN B C 1
ATOM 6455 O O . GLN B 1 343 ? 10.93 -15.219 -33.594 1 78.75 343 GLN B O 1
ATOM 6460 N N . LYS B 1 344 ? 11.641 -16.156 -35.5 1 81.44 344 LYS B N 1
ATOM 6461 C CA . LYS B 1 344 ? 10.43 -16.953 -35.688 1 81.44 344 LYS B CA 1
ATOM 6462 C C . LYS B 1 344 ? 10.492 -18.266 -34.938 1 81.44 344 LYS B C 1
ATOM 6464 O O . LYS B 1 344 ? 9.461 -18.891 -34.688 1 81.44 344 LYS B O 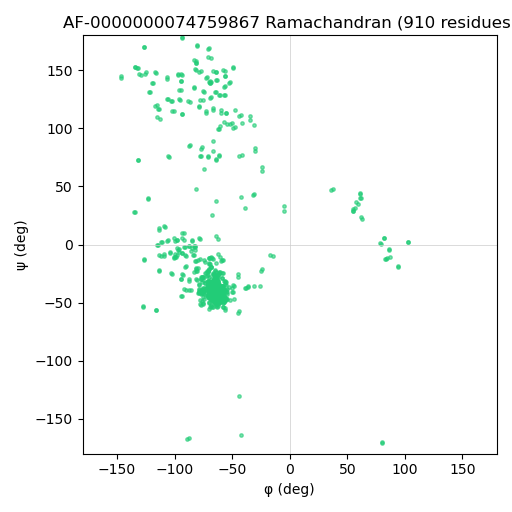1
ATOM 6469 N N . THR B 1 345 ? 11.773 -18.672 -34.625 1 85.69 345 THR B N 1
ATOM 6470 C CA . THR B 1 345 ? 11.953 -19.922 -33.875 1 85.69 345 THR B CA 1
ATOM 6471 C C . THR B 1 345 ? 12.945 -19.734 -32.75 1 85.69 345 THR B C 1
ATOM 6473 O O . THR B 1 345 ? 13.766 -18.797 -32.781 1 85.69 345 THR B O 1
ATOM 6476 N N . ALA B 1 346 ? 12.828 -20.516 -31.688 1 82.38 346 ALA B N 1
ATOM 6477 C CA . ALA B 1 346 ? 13.758 -20.547 -30.562 1 82.38 346 ALA B CA 1
ATOM 6478 C C . ALA B 1 346 ? 14.344 -21.938 -30.375 1 82.38 346 ALA B C 1
ATOM 6480 O O . ALA B 1 346 ? 13.633 -22.938 -30.516 1 82.38 346 ALA B O 1
ATOM 6481 N N . SER B 1 347 ? 15.68 -22 -30.234 1 83.88 347 SER B N 1
ATOM 6482 C CA . SER B 1 347 ? 16.359 -23.25 -29.953 1 83.88 347 SER B CA 1
ATOM 6483 C C . SER B 1 347 ? 16.062 -23.734 -28.531 1 83.88 347 SER B C 1
ATOM 6485 O O . SER B 1 347 ? 15.523 -22.984 -27.719 1 83.88 347 SER B O 1
ATOM 6487 N N . PHE B 1 348 ? 16.438 -24.953 -28.266 1 78.25 348 PHE B N 1
ATOM 6488 C CA . PHE B 1 348 ? 16.281 -25.469 -26.906 1 78.25 348 PHE B CA 1
ATOM 6489 C C . PHE B 1 348 ? 17.078 -24.625 -25.922 1 78.25 348 PHE B C 1
ATOM 6491 O O . PHE B 1 348 ? 16.594 -24.344 -24.828 1 78.25 348 PHE B O 1
ATOM 6498 N N . ASN B 1 349 ? 18.234 -24.281 -26.312 1 75.19 349 ASN B N 1
ATOM 6499 C CA . ASN B 1 349 ? 19.047 -23.484 -25.406 1 75.19 349 ASN B CA 1
ATOM 6500 C C . ASN B 1 349 ? 18.391 -22.141 -25.094 1 75.19 349 ASN B C 1
ATOM 6502 O O . ASN B 1 349 ? 18.422 -21.688 -23.953 1 75.19 349 ASN B O 1
ATOM 6506 N N . ASP B 1 350 ? 17.781 -21.578 -26.062 1 75.56 350 ASP B N 1
ATOM 6507 C CA . ASP B 1 350 ? 17.031 -20.344 -25.859 1 75.56 350 ASP B CA 1
ATOM 6508 C C . ASP B 1 350 ? 15.867 -20.562 -24.891 1 75.56 350 ASP B C 1
ATOM 6510 O O . ASP B 1 350 ? 15.664 -19.766 -23.969 1 75.56 350 ASP B O 1
ATOM 6514 N N . PHE B 1 351 ? 15.203 -21.516 -25.172 1 73.5 351 PHE B N 1
ATOM 6515 C CA . PHE B 1 351 ? 14.039 -21.844 -24.344 1 73.5 351 PHE B CA 1
ATOM 6516 C C . PHE B 1 351 ? 14.461 -22.172 -22.922 1 73.5 351 PHE B C 1
ATOM 6518 O O . PHE B 1 351 ? 13.844 -21.719 -21.953 1 73.5 351 PHE B O 1
ATOM 6525 N N . CYS B 1 352 ? 15.438 -23 -22.891 1 67.19 352 CYS B N 1
ATOM 6526 C CA . CYS B 1 352 ? 15.922 -23.391 -21.562 1 67.19 352 CYS B CA 1
ATOM 6527 C C . CYS B 1 352 ? 16.297 -22.172 -20.734 1 67.19 352 CYS B C 1
ATOM 6529 O O . CYS B 1 352 ? 15.914 -22.078 -19.578 1 67.19 352 CYS B O 1
ATOM 6531 N N . ALA B 1 353 ? 16.969 -21.344 -21.328 1 62.12 353 ALA B N 1
ATOM 6532 C CA . ALA B 1 353 ? 17.359 -20.109 -20.656 1 62.12 353 ALA B CA 1
ATOM 6533 C C . ALA B 1 353 ? 16.125 -19.328 -20.219 1 62.12 353 ALA B C 1
ATOM 6535 O O . ALA B 1 353 ? 16.062 -18.844 -19.094 1 62.12 353 ALA B O 1
ATOM 6536 N N . TRP B 1 354 ? 15.258 -19.203 -21.172 1 61.03 354 TRP B N 1
ATOM 6537 C CA . TRP B 1 354 ? 14.023 -18.469 -20.906 1 61.03 354 TRP B CA 1
ATOM 6538 C C . TRP B 1 354 ? 13.195 -19.156 -19.828 1 61.03 354 TRP B C 1
ATOM 6540 O O . TRP B 1 354 ? 12.695 -18.484 -18.906 1 61.03 354 TRP B O 1
ATOM 6550 N N . PHE B 1 355 ? 13.086 -20.359 -20.031 1 59.41 355 PHE B N 1
ATOM 6551 C CA . PHE B 1 355 ? 12.297 -21.172 -19.125 1 59.41 355 PHE B CA 1
ATOM 6552 C C . PHE B 1 355 ? 12.891 -21.156 -17.719 1 59.41 355 PHE B C 1
ATOM 6554 O O . PHE B 1 355 ? 12.164 -21.016 -16.734 1 59.41 355 PHE B O 1
ATOM 6561 N N . THR B 1 356 ? 14.086 -21.438 -17.766 1 53.62 356 THR B N 1
ATOM 6562 C CA . THR B 1 356 ? 14.758 -21.438 -16.469 1 53.62 356 THR B CA 1
ATOM 6563 C C . THR B 1 356 ? 14.633 -20.078 -15.797 1 53.62 356 THR B C 1
ATOM 6565 O O . THR B 1 356 ? 14.422 -20 -14.578 1 53.62 356 THR B O 1
ATOM 6568 N N . LYS B 1 357 ? 14.852 -19.156 -16.609 1 50.56 357 LYS B N 1
ATOM 6569 C CA . LYS B 1 357 ? 14.773 -17.781 -16.125 1 50.56 357 LYS B CA 1
ATOM 6570 C C . LYS B 1 357 ? 13.391 -17.469 -15.547 1 50.56 357 LYS B C 1
ATOM 6572 O O . LYS B 1 357 ? 13.273 -16.812 -14.516 1 50.56 357 LYS B O 1
ATOM 6577 N N . ASN B 1 358 ? 12.539 -17.828 -16.281 1 46.59 358 ASN B N 1
ATOM 6578 C CA . ASN B 1 358 ? 11.18 -17.375 -15.992 1 46.59 358 ASN B CA 1
ATOM 6579 C C . ASN B 1 358 ? 10.43 -18.375 -15.133 1 46.59 358 ASN B C 1
ATOM 6581 O O . ASN B 1 358 ? 9.484 -18.016 -14.422 1 46.59 358 ASN B O 1
ATOM 6585 N N . TRP B 1 359 ? 10.859 -19.578 -15.273 1 44.09 359 TRP B N 1
ATOM 6586 C CA . TRP B 1 359 ? 10.07 -20.625 -14.664 1 44.09 359 TRP B CA 1
ATOM 6587 C C . TRP B 1 359 ? 10.852 -21.344 -13.57 1 44.09 359 TRP B C 1
ATOM 6589 O O . TRP B 1 359 ? 10.273 -21.797 -12.578 1 44.09 359 TRP B O 1
ATOM 6599 N N . ILE B 1 360 ? 11.984 -21.891 -13.82 1 40.5 360 ILE B N 1
ATOM 6600 C CA . ILE B 1 360 ? 12.758 -22.641 -12.844 1 40.5 360 ILE B CA 1
ATOM 6601 C C . ILE B 1 360 ? 13.195 -21.719 -11.711 1 40.5 360 ILE B C 1
ATOM 6603 O O . ILE B 1 360 ? 14.148 -20.953 -11.852 1 40.5 360 ILE B O 1
ATOM 6607 N N . HIS B 1 361 ? 12.438 -20.984 -11.445 1 38.5 361 HIS B N 1
ATOM 6608 C CA . HIS B 1 361 ? 12.891 -20.375 -10.195 1 38.5 361 HIS B CA 1
ATOM 6609 C C . HIS B 1 361 ? 13.445 -21.438 -9.25 1 38.5 361 HIS B C 1
ATOM 6611 O O . HIS B 1 361 ? 13.242 -22.625 -9.461 1 38.5 361 HIS B O 1
ATOM 6617 N N . SER B 1 362 ? 13.547 -20.906 -7.812 1 40.31 362 SER B N 1
ATOM 6618 C CA . SER B 1 362 ? 14.5 -21.188 -6.742 1 40.31 362 SER B CA 1
ATOM 6619 C C . SER B 1 362 ? 14.258 -22.562 -6.125 1 40.31 362 SER B C 1
ATOM 6621 O O . SER B 1 362 ? 13.18 -22.828 -5.602 1 40.31 362 SER B O 1
ATOM 6623 N N . ASN B 1 363 ? 14.422 -23.578 -6.824 1 40.47 363 ASN B N 1
ATOM 6624 C CA . ASN B 1 363 ? 14.602 -24.688 -5.902 1 40.47 363 ASN B CA 1
ATOM 6625 C C . ASN B 1 363 ? 15.266 -24.25 -4.602 1 40.47 363 ASN B C 1
ATOM 6627 O O . ASN B 1 363 ? 16.281 -23.562 -4.625 1 40.47 363 ASN B O 1
ATOM 6631 N N . THR B 1 364 ? 14.438 -24.156 -3.693 1 48.94 364 THR B N 1
ATOM 6632 C CA . THR B 1 364 ? 15.047 -23.922 -2.389 1 48.94 364 THR B CA 1
ATOM 6633 C C . THR B 1 364 ? 16.125 -24.953 -2.096 1 48.94 364 THR B C 1
ATOM 6635 O O . THR B 1 364 ? 15.898 -26.156 -2.23 1 48.94 364 THR B O 1
ATOM 6638 N N . ILE B 1 365 ? 17.344 -24.641 -2.195 1 60 365 ILE B N 1
ATOM 6639 C CA . ILE B 1 365 ? 18.438 -25.469 -1.739 1 60 365 ILE B CA 1
ATOM 6640 C C . ILE B 1 365 ? 18.5 -25.469 -0.213 1 60 365 ILE B C 1
ATOM 6642 O O . ILE B 1 365 ? 18.516 -24.406 0.407 1 60 365 ILE B O 1
ATOM 6646 N N . THR B 1 366 ? 18.219 -26.641 0.329 1 65 366 THR B N 1
ATOM 6647 C CA . THR B 1 366 ? 18.328 -26.734 1.779 1 65 366 THR B CA 1
ATOM 6648 C C . THR B 1 366 ? 19.766 -27.078 2.186 1 65 366 THR B C 1
ATOM 6650 O O . THR B 1 366 ? 20.359 -28.016 1.657 1 65 366 THR B O 1
ATOM 6653 N N . ILE B 1 367 ? 20.328 -26.281 2.953 1 77.25 367 ILE B N 1
ATOM 6654 C CA . ILE B 1 367 ? 21.672 -26.531 3.441 1 77.25 367 ILE B CA 1
ATOM 6655 C C . ILE B 1 367 ? 21.672 -26.641 4.961 1 77.25 367 ILE B C 1
ATOM 6657 O O . ILE B 1 367 ? 20.828 -26.031 5.633 1 77.25 367 ILE B O 1
ATOM 6661 N N . PRO B 1 368 ? 22.438 -27.609 5.473 1 74.5 368 PRO B N 1
ATOM 6662 C CA . PRO B 1 368 ? 22.469 -27.75 6.93 1 74.5 368 PRO B CA 1
ATOM 6663 C C . PRO B 1 368 ? 22.938 -26.484 7.633 1 74.5 368 PRO B C 1
ATOM 6665 O O . PRO B 1 368 ? 22.391 -26.094 8.664 1 74.5 368 PRO B O 1
ATOM 6668 N N . ARG B 1 369 ? 24 -25.906 7.117 1 82.38 369 ARG B N 1
ATOM 6669 C CA . ARG B 1 369 ? 24.547 -24.672 7.668 1 82.38 369 ARG B CA 1
ATOM 6670 C C . ARG B 1 369 ? 25.141 -23.797 6.566 1 82.38 369 ARG B C 1
ATOM 6672 O O . ARG B 1 369 ? 25.641 -24.312 5.566 1 82.38 369 ARG B O 1
ATOM 6679 N N . MET B 1 370 ? 24.969 -22.5 6.801 1 86.62 370 MET B N 1
ATOM 6680 C CA . MET B 1 370 ? 25.609 -21.578 5.875 1 86.62 370 MET B CA 1
ATOM 6681 C C . MET B 1 370 ? 27.125 -21.75 5.891 1 86.62 370 MET B C 1
ATOM 6683 O O . MET B 1 370 ? 27.734 -21.812 6.957 1 86.62 370 MET B O 1
ATOM 6687 N N . PRO B 1 371 ? 27.688 -21.906 4.719 1 87.5 371 PRO B N 1
ATOM 6688 C CA . PRO B 1 371 ? 29.156 -22 4.699 1 87.5 371 PRO B CA 1
ATOM 6689 C C . PRO B 1 371 ? 29.828 -20.828 5.422 1 87.5 371 PRO B C 1
ATOM 6691 O O . PRO B 1 371 ? 29.359 -19.688 5.332 1 87.5 371 PRO B O 1
ATOM 6694 N N . SER B 1 372 ? 30.859 -21.094 6.172 1 85.12 372 SER B N 1
ATOM 6695 C CA . SER B 1 372 ? 31.516 -20.078 6.988 1 85.12 372 SER B CA 1
ATOM 6696 C C . SER B 1 372 ? 32.5 -19.234 6.16 1 85.12 372 SER B C 1
ATOM 6698 O O . SER B 1 372 ? 32.812 -18.109 6.52 1 85.12 372 SER B O 1
ATOM 6700 N N . THR B 1 373 ? 33 -19.734 5.016 1 88.88 373 THR B N 1
ATOM 6701 C CA . THR B 1 373 ? 33.969 -19.016 4.203 1 88.88 373 THR B CA 1
ATOM 6702 C C . THR B 1 373 ? 33.312 -18.281 3.055 1 88.88 373 THR B C 1
ATOM 6704 O O . THR B 1 373 ? 32.281 -18.75 2.533 1 88.88 373 THR B O 1
ATOM 6707 N N . PRO B 1 374 ? 33.875 -17.156 2.729 1 90.31 374 PRO B N 1
ATOM 6708 C CA . PRO B 1 374 ? 33.344 -16.422 1.572 1 90.31 374 PRO B CA 1
ATOM 6709 C C . PRO B 1 374 ? 33.312 -17.281 0.303 1 90.31 374 PRO B C 1
ATOM 6711 O O . PRO B 1 374 ? 32.375 -17.188 -0.483 1 90.31 374 PRO B O 1
ATOM 6714 N N . ARG B 1 375 ? 34.344 -18.016 0.141 1 92.31 375 ARG B N 1
ATOM 6715 C CA . ARG B 1 375 ? 34.406 -18.859 -1.049 1 92.31 375 ARG B CA 1
ATOM 6716 C C . ARG B 1 375 ? 33.25 -19.875 -1.057 1 92.31 375 ARG B C 1
ATOM 6718 O O . ARG B 1 375 ? 32.656 -20.125 -2.102 1 92.31 375 ARG B O 1
ATOM 6725 N N . GLY B 1 376 ? 33.031 -20.422 0.101 1 92.19 376 GLY B N 1
ATOM 6726 C CA . GLY B 1 376 ? 31.906 -21.359 0.222 1 92.19 376 GLY B CA 1
ATOM 6727 C C . GLY B 1 376 ? 30.562 -20.703 -0.04 1 92.19 376 GLY B C 1
ATOM 6728 O O . GLY B 1 376 ? 29.688 -21.297 -0.68 1 92.19 376 GLY B O 1
ATOM 6729 N N . GLN B 1 377 ? 30.438 -19.562 0.459 1 92.12 377 GLN B N 1
ATOM 6730 C CA . GLN B 1 377 ? 29.188 -18.828 0.248 1 92.12 377 GLN B CA 1
ATOM 6731 C C . GLN B 1 377 ? 29 -18.469 -1.226 1 92.12 377 GLN B C 1
ATOM 6733 O O . GLN B 1 377 ? 27.906 -18.625 -1.769 1 92.12 377 GLN B O 1
ATOM 6738 N N . ALA B 1 378 ? 30.062 -18.062 -1.819 1 92.69 378 ALA B N 1
ATOM 6739 C CA . ALA B 1 378 ? 30.016 -17.75 -3.244 1 92.69 378 ALA B CA 1
ATOM 6740 C C . ALA B 1 378 ? 29.672 -18.984 -4.07 1 92.69 378 ALA B C 1
ATOM 6742 O O . ALA B 1 378 ? 28.906 -18.906 -5.035 1 92.69 378 ALA B O 1
ATOM 6743 N N . LYS B 1 379 ? 30.234 -20.047 -3.686 1 92.06 379 LYS B N 1
ATOM 6744 C CA . LYS B 1 379 ? 29.984 -21.297 -4.402 1 92.06 379 LYS B CA 1
ATOM 6745 C C . LYS B 1 379 ? 28.531 -21.734 -4.266 1 92.06 379 LYS B C 1
ATOM 6747 O O . LYS B 1 379 ? 27.922 -22.203 -5.23 1 92.06 379 LYS B O 1
ATOM 6752 N N . LEU B 1 380 ? 28.062 -21.578 -3.059 1 88.31 380 LEU B N 1
ATOM 6753 C CA . LEU B 1 380 ? 26.656 -21.891 -2.822 1 88.31 380 LEU B CA 1
ATOM 6754 C C . LEU B 1 380 ? 25.75 -21.078 -3.744 1 88.31 380 LEU B C 1
ATOM 6756 O O . LEU B 1 380 ? 24.828 -21.625 -4.355 1 88.31 380 LEU B O 1
ATOM 6760 N N . VAL B 1 381 ? 26.047 -19.781 -3.811 1 88.25 381 VAL B N 1
ATOM 6761 C CA . VAL B 1 381 ? 25.266 -18.906 -4.668 1 88.25 381 VAL B CA 1
ATOM 6762 C C . VAL B 1 381 ? 25.438 -19.312 -6.129 1 88.25 381 VAL B C 1
ATOM 6764 O O . VAL B 1 381 ? 24.469 -19.375 -6.883 1 88.25 381 VAL B O 1
ATOM 6767 N N . PHE B 1 382 ? 26.656 -19.578 -6.488 1 87.75 382 PHE B N 1
ATOM 6768 C CA . PHE B 1 382 ? 26.984 -20 -7.844 1 87.75 382 PHE B CA 1
ATOM 6769 C C . PHE B 1 382 ? 26.203 -21.25 -8.227 1 87.75 382 PHE B C 1
ATOM 6771 O O . PHE B 1 382 ? 25.594 -21.297 -9.297 1 87.75 382 PHE B O 1
ATOM 6778 N N . ASP B 1 383 ? 26.188 -22.125 -7.363 1 81.38 383 ASP B N 1
ATOM 6779 C CA . ASP B 1 383 ? 25.516 -23.406 -7.617 1 81.38 383 ASP B CA 1
ATOM 6780 C C . ASP B 1 383 ? 24 -23.219 -7.688 1 81.38 383 ASP B C 1
ATOM 6782 O O . ASP B 1 383 ? 23.328 -23.906 -8.445 1 81.38 383 ASP B O 1
ATOM 6786 N N . THR B 1 384 ? 23.578 -22.312 -6.863 1 76.44 384 THR B N 1
ATOM 6787 C CA . THR B 1 384 ? 22.156 -22.031 -6.867 1 76.44 384 THR B CA 1
ATOM 6788 C C . THR B 1 384 ? 21.734 -21.391 -8.188 1 76.44 384 THR B C 1
ATOM 6790 O O . THR B 1 384 ? 20.625 -21.656 -8.688 1 76.44 384 THR B O 1
ATOM 6793 N N . LEU B 1 385 ? 22.609 -20.578 -8.695 1 77.69 385 LEU B N 1
ATOM 6794 C CA . LEU B 1 385 ? 22.328 -19.875 -9.938 1 77.69 385 LEU B CA 1
ATOM 6795 C C . LEU B 1 385 ? 22.531 -20.781 -11.148 1 77.69 385 LEU B C 1
ATOM 6797 O O . LEU B 1 385 ? 21.875 -20.594 -12.18 1 77.69 385 LEU B O 1
ATOM 6801 N N . ASP B 1 386 ? 23.578 -21.688 -10.977 1 74 386 ASP B N 1
ATOM 6802 C CA . ASP B 1 386 ? 23.875 -22.625 -12.047 1 74 386 ASP B CA 1
ATOM 6803 C C . ASP B 1 386 ? 22.781 -23.688 -12.156 1 74 386 ASP B C 1
ATOM 6805 O O . ASP B 1 386 ? 23 -24.844 -11.805 1 74 386 ASP B O 1
ATOM 6809 N N . SER B 1 387 ? 21.75 -23.312 -12.68 1 60.06 387 SER B N 1
ATOM 6810 C CA . SER B 1 387 ? 20.516 -24.109 -12.688 1 60.06 387 SER B CA 1
ATOM 6811 C C . SER B 1 387 ? 20.703 -25.391 -13.484 1 60.06 387 SER B C 1
ATOM 6813 O O . SER B 1 387 ? 20.062 -26.406 -13.203 1 60.06 387 SER B O 1
ATOM 6815 N N . ASP B 1 388 ? 21.656 -25.328 -14.555 1 54.81 388 ASP B N 1
ATOM 6816 C CA . ASP B 1 388 ? 21.844 -26.516 -15.391 1 54.81 388 ASP B CA 1
ATOM 6817 C C . ASP B 1 388 ? 23.062 -27.328 -14.938 1 54.81 388 ASP B C 1
ATOM 6819 O O . ASP B 1 388 ? 23.453 -28.266 -15.609 1 54.81 388 ASP B O 1
ATOM 6823 N N . SER B 1 389 ? 23.672 -26.875 -13.844 1 63.34 389 SER B N 1
ATOM 6824 C CA . SER B 1 389 ? 24.828 -27.531 -13.234 1 63.34 389 SER B CA 1
ATOM 6825 C C . SER B 1 389 ? 25.953 -27.719 -14.242 1 63.34 389 SER B C 1
ATOM 6827 O O . SER B 1 389 ? 26.594 -28.766 -14.273 1 63.34 389 SER B O 1
ATOM 6829 N N . SER B 1 390 ? 26.078 -26.891 -15.234 1 67.94 390 SER B N 1
ATOM 6830 C CA . SER B 1 390 ? 27.125 -26.953 -16.266 1 67.94 390 SER B CA 1
ATOM 6831 C C . SER B 1 390 ? 28.484 -26.594 -15.695 1 67.94 390 SER B C 1
ATOM 6833 O O . SER B 1 390 ? 29.516 -26.859 -16.328 1 67.94 390 SER B O 1
ATOM 6835 N N . GLY B 1 391 ? 28.422 -26.078 -14.5 1 78.06 391 GLY B N 1
ATOM 6836 C CA . GLY B 1 391 ? 29.672 -25.609 -13.906 1 78.06 391 GLY B CA 1
ATOM 6837 C C . GLY B 1 391 ? 30.016 -24.188 -14.305 1 78.06 391 GLY B C 1
ATOM 6838 O O . GLY B 1 391 ? 31.047 -23.672 -13.883 1 78.06 391 GLY B O 1
ATOM 6839 N N . HIS B 1 392 ? 29.203 -23.609 -15.172 1 84.44 392 HIS B N 1
ATOM 6840 C CA . HIS B 1 392 ? 29.344 -22.203 -15.531 1 84.44 392 HIS B CA 1
ATOM 6841 C C . HIS B 1 392 ? 28 -21.484 -15.492 1 84.44 392 HIS B C 1
ATOM 6843 O O . HIS B 1 392 ? 26.953 -22.109 -15.602 1 84.44 392 HIS B O 1
ATOM 6849 N N . LEU B 1 393 ? 28.078 -20.141 -15.211 1 85.62 393 LEU B N 1
ATOM 6850 C CA . LEU B 1 393 ? 26.875 -19.312 -15.25 1 85.62 393 LEU B CA 1
ATOM 6851 C C . LEU B 1 393 ? 26.734 -18.625 -16.609 1 85.62 393 LEU B C 1
ATOM 6853 O O . LEU B 1 393 ? 27.688 -18.047 -17.109 1 85.62 393 LEU B O 1
ATOM 6857 N N . ASP B 1 394 ? 25.594 -18.875 -17.203 1 77.31 394 ASP B N 1
ATOM 6858 C CA . ASP B 1 394 ? 25.328 -18.141 -18.438 1 77.31 394 ASP B CA 1
ATOM 6859 C C . ASP B 1 394 ? 25.094 -16.656 -18.156 1 77.31 394 ASP B C 1
ATOM 6861 O O . ASP B 1 394 ? 24.469 -16.297 -17.156 1 77.31 394 ASP B O 1
ATOM 6865 N N . VAL B 1 395 ? 25.609 -15.828 -19.016 1 81.56 395 VAL B N 1
ATOM 6866 C CA . VAL B 1 395 ? 25.469 -14.383 -18.891 1 81.56 395 VAL B CA 1
ATOM 6867 C C . VAL B 1 395 ? 23.984 -14.008 -18.828 1 81.56 395 VAL B C 1
ATOM 6869 O O . VAL B 1 395 ? 23.594 -13.086 -18.109 1 81.56 395 VAL B O 1
ATOM 6872 N N . GLN B 1 396 ? 23.25 -14.75 -19.469 1 70.31 396 GLN B N 1
ATOM 6873 C CA . GLN B 1 396 ? 21.828 -14.484 -19.5 1 70.31 396 GLN B CA 1
ATOM 6874 C C . GLN B 1 396 ? 21.172 -14.734 -18.141 1 70.31 396 GLN B C 1
ATOM 6876 O O . GLN B 1 396 ? 20.297 -13.984 -17.719 1 70.31 396 GLN B O 1
ATOM 6881 N N . GLU B 1 397 ? 21.656 -15.734 -17.422 1 68.88 397 GLU B N 1
ATOM 6882 C CA . GLU B 1 397 ? 21.172 -16.031 -16.078 1 68.88 397 GLU B CA 1
ATOM 6883 C C . GLU B 1 397 ? 21.5 -14.914 -15.109 1 68.88 397 GLU B C 1
ATOM 6885 O O . GLU B 1 397 ? 20.656 -14.492 -14.32 1 68.88 397 GLU B O 1
ATOM 6890 N N . LEU B 1 398 ? 22.625 -14.492 -15.258 1 80.19 398 LEU B N 1
ATOM 6891 C CA . LEU B 1 398 ? 23.094 -13.422 -14.383 1 80.19 398 LEU B CA 1
ATOM 6892 C C . LEU B 1 398 ? 22.406 -12.109 -14.719 1 80.19 398 LEU B C 1
ATOM 6894 O O . LEU B 1 398 ? 22.094 -11.32 -13.82 1 80.19 398 LEU B O 1
ATOM 6898 N N . GLN B 1 399 ? 22.172 -11.93 -16 1 76.88 399 GLN B N 1
ATOM 6899 C CA . GLN B 1 399 ? 21.469 -10.727 -16.422 1 76.88 399 GLN B CA 1
ATOM 6900 C C . GLN B 1 399 ? 20.062 -10.695 -15.852 1 76.88 399 GLN B C 1
ATOM 6902 O O . GLN B 1 399 ? 19.609 -9.656 -15.352 1 76.88 399 GLN B O 1
ATOM 6907 N N . HIS B 1 400 ? 19.406 -11.781 -15.906 1 66.06 400 HIS B N 1
ATOM 6908 C CA . HIS B 1 400 ? 18.062 -11.891 -15.375 1 66.06 400 HIS B CA 1
ATOM 6909 C C . HIS B 1 400 ? 18.031 -11.609 -13.875 1 66.06 400 HIS B C 1
ATOM 6911 O O . HIS B 1 400 ? 17.125 -10.953 -13.375 1 66.06 400 HIS B O 1
ATOM 6917 N N . LEU B 1 401 ? 19 -12.18 -13.219 1 71.62 401 LEU B N 1
ATOM 6918 C CA . LEU B 1 401 ? 19.109 -11.969 -11.773 1 71.62 401 LEU B CA 1
ATOM 6919 C C . LEU B 1 401 ? 19.266 -10.484 -11.461 1 71.62 401 LEU B C 1
ATOM 6921 O O . LEU B 1 401 ? 18.547 -9.953 -10.609 1 71.62 401 LEU B O 1
ATOM 6925 N N . LEU B 1 402 ? 20.109 -9.875 -12.195 1 75.5 402 LEU B N 1
ATOM 6926 C CA . LEU B 1 402 ? 20.406 -8.469 -11.945 1 75.5 402 LEU B CA 1
ATOM 6927 C C . LEU B 1 402 ? 19.203 -7.59 -12.266 1 75.5 402 LEU B C 1
ATOM 6929 O O . LEU B 1 402 ? 18.891 -6.652 -11.523 1 75.5 402 LEU B O 1
ATOM 6933 N N . VAL B 1 403 ? 18.484 -7.934 -13.328 1 67.44 403 VAL B N 1
ATOM 6934 C CA . VAL B 1 403 ? 17.312 -7.172 -13.727 1 67.44 403 VAL B CA 1
ATOM 6935 C C . VAL B 1 403 ? 16.188 -7.375 -12.711 1 67.44 403 VAL B C 1
ATOM 6937 O O . VAL B 1 403 ? 15.484 -6.426 -12.367 1 67.44 403 VAL B O 1
ATOM 6940 N N . SER B 1 404 ? 16.141 -8.562 -12.25 1 64.75 404 SER B N 1
ATOM 6941 C CA . SER B 1 404 ? 15.117 -8.852 -11.25 1 64.75 404 SER B CA 1
ATOM 6942 C C . SER B 1 404 ? 15.367 -8.062 -9.961 1 64.75 404 SER B C 1
ATOM 6944 O O . SER B 1 404 ? 14.43 -7.789 -9.211 1 64.75 404 SER B O 1
ATOM 6946 N N . TRP B 1 405 ? 16.688 -7.75 -9.766 1 67.81 405 TRP B N 1
ATOM 6947 C CA . TRP B 1 405 ? 17.047 -6.949 -8.602 1 67.81 405 TRP B CA 1
ATOM 6948 C C . TRP B 1 405 ? 16.891 -5.461 -8.891 1 67.81 405 TRP B C 1
ATOM 6950 O O . TRP B 1 405 ? 17.25 -4.617 -8.062 1 67.81 405 TRP B O 1
ATOM 6960 N N . GLY B 1 406 ? 16.359 -5.207 -10.188 1 63.28 406 GLY B N 1
ATOM 6961 C CA . GLY B 1 406 ? 15.992 -3.826 -10.461 1 63.28 406 GLY B CA 1
ATOM 6962 C C . GLY B 1 406 ? 17 -3.096 -11.328 1 63.28 406 GLY B C 1
ATOM 6963 O O . GLY B 1 406 ? 16.859 -1.898 -11.586 1 63.28 406 GLY B O 1
ATOM 6964 N N . LEU B 1 407 ? 18.031 -3.787 -11.758 1 70.56 407 LEU B N 1
ATOM 6965 C CA . LEU B 1 407 ? 18.984 -3.168 -12.664 1 70.56 407 LEU B CA 1
ATOM 6966 C C . LEU B 1 407 ? 18.406 -3.061 -14.07 1 70.56 407 LEU B C 1
ATOM 6968 O O . LEU B 1 407 ? 17.797 -4.008 -14.57 1 70.56 407 LEU B O 1
ATOM 6972 N N . PRO B 1 408 ? 18.562 -1.813 -14.648 1 66.12 408 PRO B N 1
ATOM 6973 C CA . PRO B 1 408 ? 18.156 -1.746 -16.047 1 66.12 408 PRO B CA 1
ATOM 6974 C C . PRO B 1 408 ? 18.875 -2.764 -16.922 1 66.12 408 PRO B C 1
ATOM 6976 O O . PRO B 1 408 ? 20.078 -3.016 -16.719 1 66.12 408 PRO B O 1
ATOM 6979 N N . ALA B 1 409 ? 18.203 -3.268 -17.875 1 69.19 409 ALA B N 1
ATOM 6980 C CA . ALA B 1 409 ? 18.703 -4.344 -18.719 1 69.19 409 ALA B CA 1
ATOM 6981 C C . ALA B 1 409 ? 20.016 -3.939 -19.406 1 69.19 409 ALA B C 1
ATOM 6983 O O . ALA B 1 409 ? 20.953 -4.727 -19.453 1 69.19 409 ALA B O 1
ATOM 6984 N N . ASN B 1 410 ? 20.016 -2.68 -19.812 1 73.88 410 ASN B N 1
ATOM 6985 C CA . ASN B 1 410 ? 21.188 -2.219 -20.516 1 73.88 410 ASN B CA 1
ATOM 6986 C C . ASN B 1 410 ? 22.406 -2.125 -19.594 1 73.88 410 ASN B C 1
ATOM 6988 O O . ASN B 1 410 ? 23.531 -2.445 -20 1 73.88 410 ASN B O 1
ATOM 6992 N N . GLU B 1 411 ? 22.203 -1.803 -18.422 1 77.88 411 GLU B N 1
ATOM 6993 C CA . GLU B 1 411 ? 23.297 -1.712 -17.469 1 77.88 411 GLU B CA 1
ATOM 6994 C C . GLU B 1 411 ? 23.766 -3.098 -17.031 1 77.88 411 GLU B C 1
ATOM 6996 O O . GLU B 1 411 ? 24.953 -3.326 -16.844 1 77.88 411 GLU B O 1
ATOM 7001 N N . ALA B 1 412 ? 22.766 -3.932 -16.859 1 79.06 412 ALA B N 1
ATOM 7002 C CA . ALA B 1 412 ? 23.109 -5.312 -16.531 1 79.06 412 ALA B CA 1
ATOM 7003 C C . ALA B 1 412 ? 23.953 -5.941 -17.625 1 79.06 412 ALA B C 1
ATOM 7005 O O . ALA B 1 412 ? 24.984 -6.574 -17.344 1 79.06 412 ALA B O 1
ATOM 7006 N N . GLU B 1 413 ? 23.578 -5.684 -18.859 1 80.12 413 GLU B N 1
ATOM 7007 C CA . GLU B 1 413 ? 24.312 -6.211 -20 1 80.12 413 GLU B CA 1
ATOM 7008 C C . GLU B 1 413 ? 25.734 -5.641 -20.047 1 80.12 413 GLU B C 1
ATOM 7010 O O . GLU B 1 413 ? 26.688 -6.375 -20.281 1 80.12 413 GLU B O 1
ATOM 7015 N N . GLY B 1 414 ? 25.844 -4.355 -19.906 1 82.31 414 GLY B N 1
ATOM 7016 C CA . GLY B 1 414 ? 27.156 -3.713 -19.906 1 82.31 414 GLY B CA 1
ATOM 7017 C C . GLY B 1 414 ? 28.078 -4.242 -18.828 1 82.31 414 GLY B C 1
ATOM 7018 O O . GLY B 1 414 ? 29.25 -4.5 -19.078 1 82.31 414 GLY B O 1
ATOM 7019 N N . TYR B 1 415 ? 27.578 -4.445 -17.656 1 84.94 415 TYR B N 1
ATOM 7020 C CA . TYR B 1 415 ? 28.328 -4.98 -16.531 1 84.94 415 TYR B CA 1
ATOM 7021 C C . TYR B 1 415 ? 28.844 -6.383 -16.828 1 84.94 415 TYR B C 1
ATOM 7023 O O . TYR B 1 415 ? 30.031 -6.672 -16.625 1 84.94 415 TYR B O 1
ATOM 7031 N N . LEU B 1 416 ? 28 -7.195 -17.359 1 86.44 416 LEU B N 1
ATOM 7032 C CA . LEU B 1 416 ? 28.359 -8.586 -17.609 1 86.44 416 LEU B CA 1
ATOM 7033 C C . LEU B 1 416 ? 29.359 -8.688 -18.766 1 86.44 416 LEU B C 1
ATOM 7035 O O . LEU B 1 416 ? 30.188 -9.594 -18.781 1 86.44 416 LEU B O 1
ATOM 7039 N N . LYS B 1 417 ? 29.203 -7.762 -19.672 1 85.12 417 LYS B N 1
ATOM 7040 C CA . LYS B 1 417 ? 30.172 -7.73 -20.766 1 85.12 417 LYS B CA 1
ATOM 7041 C C . LYS B 1 417 ? 31.578 -7.449 -20.266 1 85.12 417 LYS B C 1
ATOM 7043 O O . LYS B 1 417 ? 32.562 -7.961 -20.828 1 85.12 417 LYS B O 1
ATOM 7048 N N . THR B 1 418 ? 31.703 -6.656 -19.25 1 84.81 418 THR B N 1
ATOM 7049 C CA . THR B 1 418 ? 33 -6.336 -18.688 1 84.81 418 THR B CA 1
ATOM 7050 C C . THR B 1 418 ? 33.594 -7.535 -17.953 1 84.81 418 THR B C 1
ATOM 7052 O O . THR B 1 418 ? 34.812 -7.621 -17.75 1 84.81 418 THR B O 1
ATOM 7055 N N . LEU B 1 419 ? 32.719 -8.406 -17.547 1 83.75 419 LEU B N 1
ATOM 7056 C CA . LEU B 1 419 ? 33.156 -9.555 -16.766 1 83.75 419 LEU B CA 1
ATOM 7057 C C . LEU B 1 419 ? 33.5 -10.734 -17.656 1 83.75 419 LEU B C 1
ATOM 7059 O O . LEU B 1 419 ? 34.438 -11.492 -17.375 1 83.75 419 LEU B O 1
ATOM 7063 N N . ASP B 1 420 ? 32.656 -10.844 -18.672 1 80.31 420 ASP B N 1
ATOM 7064 C CA . ASP B 1 420 ? 32.906 -11.914 -19.625 1 80.31 420 ASP B CA 1
ATOM 7065 C C . ASP B 1 420 ? 34.031 -11.555 -20.578 1 80.31 420 ASP B C 1
ATOM 7067 O O . ASP B 1 420 ? 33.812 -11.281 -21.75 1 80.31 420 ASP B O 1
ATOM 7071 N N . LYS B 1 421 ? 35.281 -11.625 -20.141 1 77.06 421 LYS B N 1
ATOM 7072 C CA . LYS B 1 421 ? 36.438 -11.141 -20.844 1 77.06 421 LYS B CA 1
ATOM 7073 C C . LYS B 1 421 ? 36.75 -11.984 -22.078 1 77.06 421 LYS B C 1
ATOM 7075 O O . LYS B 1 421 ? 37.25 -11.477 -23.078 1 77.06 421 LYS B O 1
ATOM 7080 N N . ASP B 1 422 ? 36.438 -13.289 -21.953 1 75.25 422 ASP B N 1
ATOM 7081 C CA . ASP B 1 422 ? 36.781 -14.148 -23.094 1 75.25 422 ASP B CA 1
ATOM 7082 C C . ASP B 1 422 ? 35.625 -14.258 -24.062 1 75.25 422 ASP B C 1
ATOM 7084 O O . ASP B 1 422 ? 35.656 -15.031 -25.016 1 75.25 422 ASP B O 1
ATOM 7088 N N . GLU B 1 423 ? 34.5 -13.5 -23.781 1 79.06 423 GLU B N 1
ATOM 7089 C CA . GLU B 1 423 ? 33.312 -13.406 -24.625 1 79.06 423 GLU B CA 1
ATOM 7090 C C . GLU B 1 423 ? 32.719 -14.781 -24.891 1 79.06 423 GLU B C 1
ATOM 7092 O O . GLU B 1 423 ? 32.25 -15.062 -25.984 1 79.06 423 GLU B O 1
ATOM 7097 N N . SER B 1 424 ? 32.844 -15.711 -23.969 1 78.5 424 SER B N 1
ATOM 7098 C CA . SER B 1 424 ? 32.312 -17.062 -24.094 1 78.5 424 SER B CA 1
ATOM 7099 C C . SER B 1 424 ? 30.828 -17.094 -23.797 1 78.5 424 SER B C 1
ATOM 7101 O O . SER B 1 424 ? 30.156 -18.078 -24.109 1 78.5 424 SER B O 1
ATOM 7103 N N . GLY B 1 425 ? 30.328 -16.031 -23.234 1 81.69 425 GLY B N 1
ATOM 7104 C CA . GLY B 1 425 ? 28.938 -16.016 -22.812 1 81.69 425 GLY B CA 1
ATOM 7105 C C . GLY B 1 425 ? 28.703 -16.734 -21.5 1 81.69 425 GLY B C 1
ATOM 7106 O O . GLY B 1 425 ? 27.547 -16.891 -21.062 1 81.69 425 GLY B O 1
ATOM 7107 N N . HIS B 1 426 ? 29.844 -17.234 -20.984 1 85.94 426 HIS B N 1
ATOM 7108 C CA . HIS B 1 426 ? 29.781 -17.953 -19.703 1 85.94 426 HIS B CA 1
ATOM 7109 C C . HIS B 1 426 ? 30.734 -17.359 -18.688 1 85.94 426 HIS B C 1
ATOM 7111 O O . HIS B 1 426 ? 31.766 -16.781 -19.062 1 85.94 426 HIS B O 1
ATOM 7117 N N . ILE B 1 427 ? 30.328 -17.438 -17.422 1 89.44 427 ILE B N 1
ATOM 7118 C CA . ILE B 1 427 ? 31.156 -16.984 -16.312 1 89.44 427 ILE B CA 1
ATOM 7119 C C . ILE B 1 427 ? 31.484 -18.172 -15.414 1 89.44 427 ILE B C 1
ATOM 7121 O O . ILE B 1 427 ? 30.578 -18.875 -14.938 1 89.44 427 ILE B O 1
ATOM 7125 N N . ASP B 1 428 ? 32.781 -18.406 -15.336 1 88.69 428 ASP B N 1
ATOM 7126 C CA . ASP B 1 428 ? 33.188 -19.5 -14.477 1 88.69 428 ASP B CA 1
ATOM 7127 C C . ASP B 1 428 ? 33.219 -19.078 -13.008 1 88.69 428 ASP B C 1
ATOM 7129 O O . ASP B 1 428 ? 33 -17.906 -12.695 1 88.69 428 ASP B O 1
ATOM 7133 N N . PHE B 1 429 ? 33.406 -20.094 -12.117 1 91.19 429 PHE B N 1
ATOM 7134 C CA . PHE B 1 429 ? 33.312 -19.812 -10.688 1 91.19 429 PHE B CA 1
ATOM 7135 C C . PHE B 1 429 ? 34.406 -18.844 -10.25 1 91.19 429 PHE B C 1
ATOM 7137 O O . PHE B 1 429 ? 34.188 -17.969 -9.414 1 91.19 429 PHE B O 1
ATOM 7144 N N . GLN B 1 430 ? 35.562 -19.047 -10.75 1 88.38 430 GLN B N 1
ATOM 7145 C CA . GLN B 1 430 ? 36.656 -18.172 -10.352 1 88.38 430 GLN B CA 1
ATOM 7146 C C . GLN B 1 430 ? 36.375 -16.719 -10.711 1 88.38 430 GLN B C 1
ATOM 7148 O O . GLN B 1 430 ? 36.656 -15.82 -9.914 1 88.38 430 GLN B O 1
ATOM 7153 N N . GLU B 1 431 ? 35.875 -16.5 -11.867 1 89.12 431 GLU B N 1
ATOM 7154 C CA . GLU B 1 431 ? 35.5 -15.156 -12.281 1 89.12 431 GLU B CA 1
ATOM 7155 C C . GLU B 1 431 ? 34.375 -14.609 -11.414 1 89.12 431 GLU B C 1
ATOM 7157 O O . GLU B 1 431 ? 34.406 -13.445 -11.016 1 89.12 431 GLU B O 1
ATOM 7162 N N . PHE B 1 432 ? 33.469 -15.508 -11.172 1 91.5 432 PHE B N 1
ATOM 7163 C CA . PHE B 1 432 ? 32.312 -15.148 -10.344 1 91.5 432 PHE B CA 1
ATOM 7164 C C . PHE B 1 432 ? 32.781 -14.75 -8.945 1 91.5 432 PHE B C 1
ATOM 7166 O O . PHE B 1 432 ? 32.344 -13.719 -8.43 1 91.5 432 PHE B O 1
ATOM 7173 N N . TYR B 1 433 ? 33.625 -15.516 -8.352 1 91.5 433 TYR B N 1
ATOM 7174 C CA . TYR B 1 433 ? 34.094 -15.289 -6.988 1 91.5 433 TYR B CA 1
ATOM 7175 C C . TYR B 1 433 ? 34.906 -14.008 -6.895 1 91.5 433 TYR B C 1
ATOM 7177 O O . TYR B 1 433 ? 34.719 -13.203 -5.984 1 91.5 433 TYR B O 1
ATOM 7185 N N . HIS B 1 434 ? 35.75 -13.734 -7.855 1 88.81 434 HIS B N 1
ATOM 7186 C CA . HIS B 1 434 ? 36.688 -12.641 -7.75 1 88.81 434 HIS B CA 1
ATOM 7187 C C . HIS B 1 434 ? 36.094 -11.328 -8.242 1 88.81 434 HIS B C 1
ATOM 7189 O O . HIS B 1 434 ? 36.438 -10.258 -7.727 1 88.81 434 HIS B O 1
ATOM 7195 N N . HIS B 1 435 ? 35.156 -11.422 -9.211 1 87.06 435 HIS B N 1
ATOM 7196 C CA . HIS B 1 435 ? 34.781 -10.18 -9.875 1 87.06 435 HIS B CA 1
ATOM 7197 C C . HIS B 1 435 ? 33.344 -9.797 -9.562 1 87.06 435 HIS B C 1
ATOM 7199 O O . HIS B 1 435 ? 32.906 -8.695 -9.891 1 87.06 435 HIS B O 1
ATOM 7205 N N . MET B 1 436 ? 32.625 -10.703 -8.93 1 89 436 MET B N 1
ATOM 7206 C CA . MET B 1 436 ? 31.219 -10.414 -8.68 1 89 436 MET B CA 1
ATOM 7207 C C . MET B 1 436 ? 30.906 -10.508 -7.191 1 89 436 MET B C 1
ATOM 7209 O O . MET B 1 436 ? 29.859 -11.031 -6.809 1 89 436 MET B O 1
ATOM 7213 N N . SER B 1 437 ? 31.828 -10.023 -6.422 1 86.69 437 SER B N 1
ATOM 7214 C CA . SER B 1 437 ? 31.672 -10.125 -4.973 1 86.69 437 SER B CA 1
ATOM 7215 C C . SER B 1 437 ? 30.422 -9.391 -4.504 1 86.69 437 SER B C 1
ATOM 7217 O O . SER B 1 437 ? 29.703 -9.867 -3.617 1 86.69 437 SER B O 1
ATOM 7219 N N . THR B 1 438 ? 30.141 -8.312 -5.145 1 82.56 438 THR B N 1
ATOM 7220 C CA . THR B 1 438 ? 28.969 -7.523 -4.766 1 82.56 438 THR B CA 1
ATOM 7221 C C . THR B 1 438 ? 27.688 -8.289 -5.051 1 82.56 438 THR B C 1
ATOM 7223 O O . THR B 1 438 ? 26.703 -8.172 -4.305 1 82.56 438 THR B O 1
ATOM 7226 N N . VAL B 1 439 ? 27.75 -9.055 -6.051 1 85.81 439 VAL B N 1
ATOM 7227 C CA . VAL B 1 439 ? 26.562 -9.789 -6.473 1 85.81 439 VAL B CA 1
ATOM 7228 C C . VAL B 1 439 ? 26.359 -10.992 -5.562 1 85.81 439 VAL B C 1
ATOM 7230 O O . VAL B 1 439 ? 25.281 -11.156 -4.98 1 85.81 439 VAL B O 1
ATOM 7233 N N . TRP B 1 440 ? 27.391 -11.766 -5.406 1 88.19 440 TRP B N 1
ATOM 7234 C CA . TRP B 1 440 ? 27.125 -13 -4.668 1 88.19 440 TRP B CA 1
ATOM 7235 C C . TRP B 1 440 ? 27.016 -12.727 -3.172 1 88.19 440 TRP B C 1
ATOM 7237 O O . TRP B 1 440 ? 26.312 -13.438 -2.457 1 88.19 440 TRP B O 1
ATOM 7247 N N . LYS B 1 441 ? 27.656 -11.703 -2.568 1 85.75 441 LYS B N 1
ATOM 7248 C CA . LYS B 1 441 ? 27.469 -11.352 -1.165 1 85.75 441 LYS B CA 1
ATOM 7249 C C . LYS B 1 441 ? 26.016 -10.953 -0.893 1 85.75 441 LYS B C 1
ATOM 7251 O O . LYS B 1 441 ? 25.453 -11.336 0.124 1 85.75 441 LYS B O 1
ATOM 7256 N N . PHE B 1 442 ? 25.484 -10.211 -1.804 1 82.31 442 PHE B N 1
ATOM 7257 C CA . PHE B 1 442 ? 24.094 -9.805 -1.675 1 82.31 442 PHE B CA 1
ATOM 7258 C C . PHE B 1 442 ? 23.172 -11 -1.863 1 82.31 442 PHE B C 1
ATOM 7260 O O . PHE B 1 442 ? 22.156 -11.117 -1.172 1 82.31 442 PHE B O 1
ATOM 7267 N N . ALA B 1 443 ? 23.5 -11.836 -2.758 1 82.5 443 ALA B N 1
ATOM 7268 C CA . ALA B 1 443 ? 22.672 -12.984 -3.111 1 82.5 443 ALA B CA 1
ATOM 7269 C C . ALA B 1 443 ? 22.531 -13.945 -1.939 1 82.5 443 ALA B C 1
ATOM 7271 O O . ALA B 1 443 ? 21.5 -14.602 -1.775 1 82.5 443 ALA B O 1
ATOM 7272 N N . VAL B 1 444 ? 23.594 -14.016 -1.131 1 82.94 444 VAL B N 1
ATOM 7273 C CA . VAL B 1 444 ? 23.547 -14.938 0.002 1 82.94 444 VAL B CA 1
ATOM 7274 C C . VAL B 1 444 ? 22.328 -14.625 0.874 1 82.94 444 VAL B C 1
ATOM 7276 O O . VAL B 1 444 ? 21.516 -15.508 1.14 1 82.94 444 VAL B O 1
ATOM 7279 N N . GLN B 1 445 ? 22.25 -13.422 1.273 1 73.88 445 GLN B N 1
ATOM 7280 C CA . GLN B 1 445 ? 21.141 -13.031 2.133 1 73.88 445 GLN B CA 1
ATOM 7281 C C . GLN B 1 445 ? 19.828 -13 1.357 1 73.88 445 GLN B C 1
ATOM 7283 O O . GLN B 1 445 ? 18.797 -13.445 1.861 1 73.88 445 GLN B O 1
ATOM 7288 N N . SER B 1 446 ? 19.922 -12.516 0.193 1 73.94 446 SER B N 1
ATOM 7289 C CA . SER B 1 446 ? 18.734 -12.398 -0.634 1 73.94 446 SER B CA 1
ATOM 7290 C C . SER B 1 446 ? 18.109 -13.758 -0.897 1 73.94 446 SER B C 1
ATOM 7292 O O . SER B 1 446 ? 16.875 -13.914 -0.839 1 73.94 446 SER B O 1
ATOM 7294 N N . PHE B 1 447 ? 18.953 -14.742 -1.141 1 75.31 447 PHE B N 1
ATOM 7295 C CA . PHE B 1 447 ? 18.469 -16.078 -1.474 1 75.31 447 PHE B CA 1
ATOM 7296 C C . PHE B 1 447 ? 17.859 -16.75 -0.25 1 75.31 447 PHE B C 1
ATOM 7298 O O . PHE B 1 447 ? 16.906 -17.516 -0.37 1 75.31 447 PHE B O 1
ATOM 7305 N N . VAL B 1 448 ? 18.391 -16.422 0.884 1 70.25 448 VAL B N 1
ATOM 7306 C CA . VAL B 1 448 ? 17.812 -16.953 2.121 1 70.25 448 VAL B CA 1
ATOM 7307 C C . VAL B 1 448 ? 16.453 -16.297 2.367 1 70.25 448 VAL B C 1
ATOM 7309 O O . VAL B 1 448 ? 15.477 -17 2.65 1 70.25 448 VAL B O 1
ATOM 7312 N N . ASP B 1 449 ? 16.469 -15.055 2.184 1 63.94 449 ASP B N 1
ATOM 7313 C CA . ASP B 1 449 ? 15.234 -14.312 2.436 1 63.94 449 ASP B CA 1
ATOM 7314 C C . ASP B 1 449 ? 14.133 -14.719 1.462 1 63.94 449 ASP B C 1
ATOM 7316 O O . ASP B 1 449 ? 12.953 -14.75 1.827 1 63.94 449 ASP B O 1
ATOM 7320 N N . GLU B 1 450 ? 14.633 -15.062 0.263 1 61.97 450 GLU B N 1
ATOM 7321 C CA . GLU B 1 450 ? 13.695 -15.438 -0.792 1 61.97 450 GLU B CA 1
ATOM 7322 C C . GLU B 1 450 ? 13.297 -16.906 -0.672 1 61.97 450 GLU B C 1
ATOM 7324 O O . GLU B 1 450 ? 12.391 -17.359 -1.372 1 61.97 450 GLU B O 1
ATOM 7329 N N . GLY B 1 451 ? 14.008 -17.578 0.217 1 61.84 451 GLY B N 1
ATOM 7330 C CA . GLY B 1 451 ? 13.719 -18.984 0.406 1 61.84 451 GLY B CA 1
ATOM 7331 C C . GLY B 1 451 ? 14.383 -19.875 -0.628 1 61.84 451 GLY B C 1
ATOM 7332 O O . GLY B 1 451 ? 14.102 -21.078 -0.699 1 61.84 451 GLY B O 1
ATOM 7333 N N . LYS B 1 452 ? 15.211 -19.312 -1.475 1 66.38 452 LYS B N 1
ATOM 7334 C CA . LYS B 1 452 ? 15.977 -20.109 -2.43 1 66.38 452 LYS B CA 1
ATOM 7335 C C . LYS B 1 452 ? 16.969 -21.016 -1.716 1 66.38 452 LYS B C 1
ATOM 7337 O O . LYS B 1 452 ? 17.266 -22.125 -2.178 1 66.38 452 LYS B O 1
ATOM 7342 N N . ILE B 1 453 ? 17.5 -20.375 -0.655 1 70.94 453 ILE B N 1
ATOM 7343 C CA . ILE B 1 453 ? 18.359 -21.125 0.248 1 70.94 453 ILE B CA 1
ATOM 7344 C C . ILE B 1 453 ? 17.688 -21.25 1.611 1 70.94 453 ILE B C 1
ATOM 7346 O O . ILE B 1 453 ? 17.297 -20.266 2.221 1 70.94 453 ILE B O 1
ATOM 7350 N N . ARG B 1 454 ? 17.391 -22.391 2.018 1 75.75 454 ARG B N 1
ATOM 7351 C CA . ARG B 1 454 ? 16.844 -22.672 3.336 1 75.75 454 ARG B CA 1
ATOM 7352 C C . ARG B 1 454 ? 17.875 -23.297 4.25 1 75.75 454 ARG B C 1
ATOM 7354 O O . ARG B 1 454 ? 18.531 -24.281 3.877 1 75.75 454 ARG B O 1
ATOM 7361 N N . ILE B 1 455 ? 18.047 -22.688 5.367 1 73.31 455 ILE B N 1
ATOM 7362 C CA . ILE B 1 455 ? 18.984 -23.219 6.352 1 73.31 455 ILE B CA 1
ATOM 7363 C C . ILE B 1 455 ? 18.25 -24.109 7.352 1 73.31 455 ILE B C 1
ATOM 7365 O O . ILE B 1 455 ? 17.25 -23.688 7.945 1 73.31 455 ILE B O 1
ATOM 7369 N N . GLU B 1 456 ? 18.469 -25.328 7.371 1 64.06 456 GLU B N 1
ATOM 7370 C CA . GLU B 1 456 ? 17.844 -26.281 8.297 1 64.06 456 GLU B CA 1
ATOM 7371 C C . GLU B 1 456 ? 18.078 -25.844 9.75 1 64.06 456 GLU B C 1
ATOM 7373 O O . GLU B 1 456 ? 19.156 -25.359 10.094 1 64.06 456 GLU B O 1
ATOM 7378 N N . GLU B 1 457 ? 16.969 -25.422 10.531 1 54.53 457 GLU B N 1
ATOM 7379 C CA . GLU B 1 457 ? 17.078 -25.188 11.969 1 54.53 457 GLU B CA 1
ATOM 7380 C C . GLU B 1 457 ? 17.656 -26.406 12.688 1 54.53 457 GLU B C 1
ATOM 7382 O O . GLU B 1 457 ? 17.391 -27.547 12.297 1 54.53 457 GLU B O 1
#

Nearest PDB structures (foldseek):
  3aka-assembly1_A  TM=3.696E-01  e=5.653E-03  Streptomyces coelicolor A3(2)
  3akb-assembly1_A  TM=3.701E-01  e=1.173E-02  Streptomyces coelicolor A3(2)
  5vp3-assembly1_A  TM=3.962E-01  e=4.474E-02  Mnemiopsis leidyi
  4mn0-assembly1_A  TM=4.210E-01  e=9.670E-02  Beroe abyssicola
  6psd-assembly2_C  TM=7.722E-01  e=1.988E-01  Homo sapiens

Sequence (914 aa):
MNFLNIMNTTHPEVAKLPHYKHVEWDHPEVAFRMYISYISLFFDVAVLVYHFSTPFHPKFYVKTTRRRMLRLHIASGCLEILACVAAFYAEDPTYYAYAAATFAAIAHVPSTFYQIPTVLGIKAFLVPSLNMVTALHGYFALNLVLNPTSAYYLQSTYMTVHIYAWSRVFFALYYRFKLFEGHRFSAAMLTSGMLLVPTVLGLRGNVILLTVVVISDIFLRYSNNAEFWVSWTTEHPRELSSSPEKKVILEALITAAEVSNAVPLLATQSPKERYAHICATVMTANIRNLSPREKARVVFRAIDANQDNELSTTEFRDFLLTCGISQYEMEDKMMLQSLFNGQKTASFNDFCAWFTKNWIHSNTITIPRMPSTPRGQAKLVFDTLDSDSSGHLDVQELQHLLVSWGLPANEAEGYLKTLDKDESGHIDFQEFYHHMSTVWKFAVQSFVDEGKIRIEEMNFLNIMNTTHPEVAKLPHYKHVEWDHPEVAFRMYISYISLFFDVAVLVYHFSTPFHPKFYVKTTRRRMLRLHIASGCLEILACVAAFYAEDPTYYAYAAATFAAIAHVPSTFYQIPTVLGIKAFLVPSLNMVTALHGYFALNLVLNPTSAYYLQSTYMTVHIYAWSRVFFALYYRFKLFEGHRFSAAMLTSGMLLVPTVLGLRGNVILLTVVVISDIFLRYSNNAEFWVSWTTEHPRELSSSPEKKVILEALITAAEVSNAVPLLATQSPKERYAHICATVMTANIRNLSPREKARVVFRAIDANQDNELSTTEFRDFLLTCGISQYEMEDKMMLQSLFNGQKTASFNDFCAWFTKNWIHSNTITIPRMPSTPRGQAKLVFDTLDSDSSGHLDVQELQHLLVSWGLPANEAEGYLKTLDKDESGHIDFQEFYHHMSTVWKFAVQSFVDEGKIRIEE

pLDDT: mean 74.93, std 21.32, range [25.08, 98.44]

InterPro domains:
  IPR002048 EF-hand domain [PF13202] (299-320)
  IPR002048 EF-hand domain [PF13499] (379-437)
  IPR002048 EF-hand domain [PS50222] (291-326)
  IPR002048 EF-hand domain [PS50222] (373-408)
  IPR002048 EF-hand domain [PS50222] (417-442)
  IPR002048 EF-hand domain [SM00054] (295-323)
  IPR002048 EF-hand domain [SM00054] (377-405)
  IPR002048 EF-hand domain [SM00054] (411-439)
  IPR002048 EF-hand domain [cd00051] (377-437)
  IPR011992 EF-hand domain pair [SSF47473] (293-439)
  IPR018247 EF-Hand 1, calcium-binding site [PS00018] (304-316)
  IPR018247 EF-Hand 1, calcium-binding site [PS00018] (386-398)
  IPR018247 EF-Hand 1, calcium-binding site [PS00018] (420-432)

Organism: Mortierella alpina (NCBI:txid64518)

Foldseek 3Di:
DPPVCLQPPPDPPPFDPLQLVVQPCVPVLSVVLVVVLVVLVVLLVVVVVPCVVAFDQCQQPLDPVSVVLVVLQNVLLVLLLVLLVCLNHDRHSQVSLLSNLCSLQVRNLVSQLVCLVQDQAQQLQRSLLSVVLSVQLNVLSVVCNVVVSDPLSSSSNSLSSSLVSQLVVQLVVCVVVVHPPQHSSVVSSLVSQQVRQCSNSNPCRNVVSVVSSVVSSVVPPVVDDPVVNVVNRGGLDLLLQVPVVQQVVLVVLLLQQQLQLLQVVVLVPDLVSSSNSSNVCSVPPVCCVAFLLNSLNSRQNRLPNVNPQKHFLVSVLVVCVVVVCDPVNVVVCCLVCQQQVPPRIHHSVSSSLSSCLRRVPFPAAEDQDQDPDLLSLLVVLQCLLRRNPPQWHALSSQLSVSVSSRHPSVSSNVSSVVLPVVPPRIHHSVSCSPPVSSPSSNCSVSSCSNSSYHHDD/DPPVCLQPPDDPPDFQPLQLVVQDCVPPLSVVLVVVLVVLVVLLVVVVVCCVVAFDQCQQPLDPVSVVLVVLQNVLLVLLLVLLVCLNHDRHSQVSLLSNLCSLQVRNLVSQLVCLVQDQAQQLQRSLLSVVLSVQLNVLSVVCNVVVSDPLSSSSNSLSSSLVSQLVVQLVVCVVVVHPPQHSSVVSSLVSQQVRQCSNSNNCRNVVSVVSSVVSSVVPPVVDDPVVNVVNRGGLDLLCQVPVVQQVVLVVLLLQQQLQLCLVVVLVPPLVSSSNNRNVCSVPPVCCVPFLLSSLNSHQNHLPNVNPQKHFLVSVVVVCVVVVCDPVNVVVCCLVCQQQVPPRIHHSVSSSLSSCLRRVPQQAAEDQDQDPDLLSLLVVLQCRLPRRNPQWHALSSQLSVSVSSRHDSVSSNVSSPVLPVVPPRIHHSVSSSPPVSSPSSNCSVSCCSNSSYHHDD

Solvent-accessible surface area (backbone atoms only — not comparable to full-atom values): 45950 Å² total; per-residue (Å²): 129,63,68,69,58,69,73,54,65,66,76,85,64,80,59,62,68,28,43,69,81,60,62,57,65,84,42,65,68,56,33,45,54,50,52,53,53,57,54,40,54,56,37,42,53,51,49,51,51,47,59,74,72,43,68,54,62,44,66,43,58,67,42,65,68,45,34,52,37,49,51,44,26,54,53,24,45,51,50,19,49,53,22,41,54,48,19,38,66,23,68,71,20,44,68,31,25,40,49,17,20,46,27,32,55,70,35,24,37,53,36,47,62,69,49,46,86,63,57,51,34,29,38,54,54,46,38,49,42,50,50,51,52,43,49,48,34,37,50,26,15,55,47,14,58,78,35,32,62,37,63,66,34,46,50,38,35,51,53,55,66,40,36,61,39,44,17,54,52,41,28,51,49,27,59,74,64,46,37,51,77,70,41,32,64,41,50,12,41,51,50,23,44,49,59,47,41,27,76,66,56,36,82,58,25,45,58,52,49,53,48,49,24,51,54,49,42,56,51,49,58,70,74,46,56,70,67,56,50,52,60,25,34,42,43,56,54,82,62,41,62,58,48,59,30,54,51,44,31,16,48,43,42,47,46,48,20,20,3,15,18,46,8,50,93,22,56,91,44,62,79,50,51,11,44,18,42,0,30,25,49,36,69,54,40,64,46,84,74,42,35,47,48,56,40,31,48,14,18,47,42,33,42,18,78,82,66,75,73,43,36,33,55,64,40,47,46,52,43,38,43,69,68,62,43,43,68,66,61,47,57,44,46,55,64,54,38,69,48,26,66,84,44,65,52,24,45,58,70,44,44,29,51,43,39,38,66,72,32,51,57,69,64,51,46,75,35,75,62,79,57,89,45,70,66,48,38,34,48,53,45,48,54,65,66,19,48,54,66,73,69,41,36,43,50,64,58,53,33,49,51,39,34,70,69,58,27,55,64,70,57,33,50,54,48,48,53,70,66,30,75,82,67,72,56,48,39,42,61,70,55,43,55,73,72,32,48,52,49,37,58,30,42,52,59,47,29,39,71,36,43,27,35,35,66,54,129,130,64,70,65,58,69,73,54,64,66,78,85,64,81,61,63,69,28,42,70,82,61,60,56,66,84,41,64,67,55,33,44,55,51,51,52,52,56,53,42,55,56,38,43,51,50,48,52,50,48,60,75,72,41,68,54,60,44,67,43,56,67,42,66,69,44,35,52,38,48,51,45,25,54,52,24,46,51,51,20,50,52,21,40,53,48,19,38,68,23,67,71,20,44,67,31,26,41,49,18,19,47,27,32,54,70,36,22,38,53,35,47,63,70,50,46,86,61,57,50,36,28,37,55,53,46,38,49,42,50,50,51,51,43,49,48,34,38,51,25,18,55,48,14,57,78,36,32,63,38,62,65,34,48,50,38,35,51,54,55,64,40,36,61,37,44,16,51,52,40,27,52,49,26,58,74,66,46,36,51,77,70,41,33,61,42,51,13,44,50,50,22,45,49,58,47,42,26,76,67,56,36,80,58,26,43,56,53,49,52,48,50,24,52,55,50,42,55,52,49,59,70,76,46,54,70,66,56,50,53,61,26,34,42,43,54,52,81,61,44,63,62,49,59,28,55,50,43,31,17,46,43,42,45,42,48,18,20,1,9,19,59,6,53,92,27,57,91,43,63,77,55,53,12,46,12,47,1,34,15,53,38,70,55,42,68,42,86,73,42,42,50,47,56,37,30,47,10,18,48,41,37,45,18,76,83,68,74,73,43,36,35,56,65,40,47,47,52,45,39,44,70,69,61,43,43,70,66,62,48,56,44,46,56,64,52,37,67,48,26,66,84,46,66,53,25,45,58,68,43,42,31,52,43,39,37,67,71,27,55,57,67,66,52,45,76,35,75,61,80,57,88,45,71,68,49,38,35,47,51,45,48,55,65,66,19,49,59,66,74,71,43,35,45,49,67,58,54,32,50,52,39,32,66,67,55,26,54,64,68,56,33,50,54,48,48,53,71,65,31,75,82,68,71,56,47,40,42,59,68,54,43,56,72,73,32,48,56,49,38,57,29,41,51,57,46,30,40,70,38,44,26,35,36,64,56,130